Protein 5KTF (pdb70)

Secondary structure (DSSP, 8-state):
--TTHHHHHHHHHHHTTTTTS---HHHHHHHHTTSTTHHHHHHHHHHHHHHHHTHHHHHHHHHHHH--SSS--

Foldseek 3Di:
DCPCVVVVVVVVVVQVVCVVDHDDPVVVVVVVVVDPVVVVVVVVVVVVVVVVVVCVVVVVVCCVVVPDDVNPD

Structure (mmCIF, N/CA/C/O backbone):
data_5KTF
#
_entry.id   5KTF
#
loop_
_atom_site.group_PDB
_atom_site.id
_atom_site.type_symbol
_atom_site.label_atom_id
_atom_site.label_alt_id
_atom_site.label_comp_id
_atom_site.label_asym_id
_atom_site.label_entity_id
_atom_site.label_seq_id
_atom_site.pdbx_PDB_ins_code
_atom_site.Cartn_x
_atom_site.Cartn_y
_atom_site.Cartn_z
_atom_site.occupancy
_atom_site.B_iso_or_equiv
_atom_site.auth_seq_id
_atom_site.auth_comp_id
_atom_site.auth_asym_id
_atom_site.auth_atom_id
_atom_site.pdbx_PDB_model_num
ATOM 1 N N . GLY A 1 1 ? 18.4000 27.776 14.779 1.00 13.00 403 GLY A N 1
ATOM 2 C CA . GLY A 1 1 ? 18.4380 29.152 15.241 1.00 45.03 403 GLY A CA 1
ATOM 3 C C . GLY A 1 1 ? 17.2490 29.906 14.722 1.00 14.20 403 GLY A C 1
ATOM 4 O O . GLY A 1 1 ? 16.3810 29.317 14.084 1.00 25.33 403 GLY A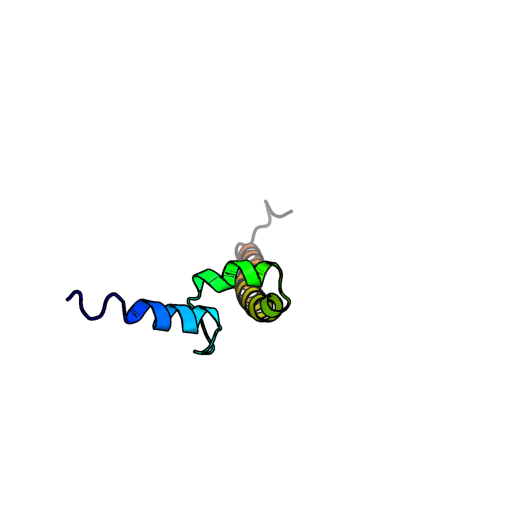 O 1
ATOM 10 N N . SER A 1 2 ? 17.2130 31.189 14.963 1.00 13.41 404 SER A N 1
ATOM 11 C CA . SER A 1 2 ? 16.0980 32.013 14.564 1.00 14.04 404 SER A CA 1
ATOM 12 C C . SER A 1 2 ? 16.3140 32.630 13.180 1.00 4.01 404 SER A C 1
ATOM 13 O O . SER A 1 2 ? 15.3870 33.148 12.570 1.00 54.13 404 SER A O 1
ATOM 21 N N . LYS A 1 3 ? 17.5320 32.543 12.680 1.00 52.03 405 LYS A N 1
ATOM 22 C CA . LYS A 1 3 ? 17.8930 33.172 11.418 1.00 51.12 405 LYS A CA 1
ATOM 23 C C . LYS A 1 3 ? 17.2140 32.489 10.218 1.00 14.13 405 LYS A C 1
ATOM 24 O O . LYS A 1 3 ? 16.9060 33.139 9.222 1.00 21.15 405 LYS A O 1
ATOM 43 N N . ILE A 1 4 ? 16.9540 31.202 10.334 1.00 73.30 406 ILE A N 1
ATOM 44 C CA . ILE A 1 4 ? 16.3700 30.446 9.227 1.00 34.21 406 ILE A CA 1
ATOM 45 C C . ILE A 1 4 ? 14.8210 30.453 9.310 1.00 11.45 406 ILE A C 1
ATOM 46 O O . ILE A 1 4 ? 14.1220 30.008 8.388 1.00 73.03 406 ILE A O 1
ATOM 62 N N . GLU A 1 5 ? 14.3010 31.008 10.386 1.00 2.31 407 GLU A N 1
ATOM 63 C CA . GLU A 1 5 ? 12.8600 31.034 10.623 1.00 61.43 407 GLU A CA 1
ATOM 64 C C . GLU A 1 5 ? 12.1040 31.848 9.554 1.00 71.11 407 GLU A C 1
ATOM 65 O O . GLU A 1 5 ? 11.1470 31.347 8.965 1.00 12.50 407 GLU A O 1
ATOM 77 N N . PRO A 1 6 ? 12.5080 33.106 9.265 1.00 31.30 408 PRO A N 1
ATOM 78 C CA . PRO A 1 6 ? 11.8770 33.888 8.202 1.00 23.22 408 PRO A CA 1
ATOM 79 C C . PRO A 1 6 ? 12.2650 33.376 6.804 1.00 44.42 408 PRO A C 1
ATOM 80 O O . PRO A 1 6 ? 11.6450 33.733 5.820 1.00 74.14 408 PRO A O 1
ATOM 91 N N . VAL A 1 7 ? 13.2790 32.522 6.740 1.00 72.35 409 VAL A N 1
ATOM 92 C CA . VAL A 1 7 ? 13.7900 32.016 5.465 1.00 63.44 409 VAL A CA 1
ATOM 93 C C . VAL A 1 7 ? 12.9030 30.899 4.926 1.00 11.34 409 VAL A C 1
ATOM 94 O O . VAL A 1 7 ? 12.6630 30.808 3.727 1.00 3.30 409 VAL A O 1
ATOM 107 N N . VAL A 1 8 ? 12.3930 30.069 5.813 1.00 53.13 410 VAL A N 1
ATOM 108 C CA . VAL A 1 8 ? 11.5400 28.965 5.391 1.00 43.13 410 VAL A CA 1
ATOM 109 C C . VAL A 1 8 ? 10.1640 29.447 4.942 1.00 10.10 410 VAL A C 1
ATOM 110 O O . VAL A 1 8 ? 9.4420 28.730 4.247 1.00 63.10 410 VAL A O 1
ATOM 123 N N . LEU A 1 9 ? 9.8150 30.673 5.330 1.00 74.21 411 LEU A N 1
ATOM 124 C CA . LEU A 1 9 ? 8.5390 31.261 4.963 1.00 25.14 411 LEU A CA 1
ATOM 125 C C . LEU A 1 9 ? 8.3570 31.370 3.449 1.00 20.52 411 LEU A C 1
ATOM 126 O O . LEU A 1 9 ? 7.4290 30.764 2.910 1.00 53.25 411 LEU A O 1
ATOM 142 N N . PRO A 1 10 ? 9.2350 32.126 2.708 1.00 72.22 412 PRO A N 1
ATOM 143 C CA . PRO A 1 10 ? 9.0950 32.229 1.276 1.00 4.50 412 PRO A CA 1
ATOM 144 C C . PRO A 1 10 ? 9.2910 30.873 0.599 1.00 40.43 412 PRO A C 1
ATOM 145 O O . PRO A 1 10 ? 8.6890 30.601 -0.422 1.00 72.45 412 PRO A O 1
ATOM 156 N N . LEU A 1 11 ? 10.1190 30.017 1.206 1.00 21.54 413 LEU A N 1
ATOM 157 C CA . LEU A 1 11 ? 10.3790 28.688 0.671 1.00 23.34 413 LEU A CA 1
ATOM 158 C C . LEU A 1 11 ? 9.1130 27.847 0.639 1.00 13.11 413 LEU A C 1
ATOM 159 O O . LEU A 1 11 ? 8.8440 27.150 -0.348 1.00 73.03 413 LEU A O 1
ATOM 175 N N . LEU A 1 12 ? 8.3360 27.910 1.714 1.00 0.14 414 LEU A N 1
ATOM 176 C CA . LEU A 1 12 ? 7.0460 27.234 1.761 1.00 44.40 414 LEU A CA 1
ATOM 177 C C . LEU A 1 12 ? 6.0900 27.912 0.802 1.00 74.13 414 LEU A C 1
ATOM 178 O O . LEU A 1 12 ? 5.3200 27.260 0.115 1.00 24.11 414 LEU A O 1
ATOM 194 N N . TRP A 1 13 ? 6.1720 29.224 0.752 1.00 30.12 415 TRP A N 1
ATOM 195 C CA . TRP A 1 13 ? 5.3570 30.035 -0.128 1.00 42.55 415 TRP A CA 1
ATOM 196 C C . TRP A 1 13 ? 5.5570 29.626 -1.607 1.00 54.11 415 TRP A C 1
ATOM 197 O O . TRP A 1 13 ? 4.6220 29.685 -2.407 1.00 24.34 415 TRP A O 1
ATOM 218 N N . PHE A 1 14 ? 6.7580 29.179 -1.961 1.00 62.52 416 PHE A N 1
ATOM 219 C CA . PHE A 1 14 ? 6.9970 28.713 -3.322 1.00 23.31 416 PHE A CA 1
ATOM 220 C C . PHE A 1 14 ? 6.3480 27.356 -3.552 1.00 20.41 416 PHE A C 1
ATOM 221 O O . PHE A 1 14 ? 5.8730 27.054 -4.657 1.00 73.42 416 PHE A O 1
ATOM 238 N N . GLU A 1 15 ? 6.2940 26.549 -2.506 1.00 71.31 417 GLU A N 1
ATOM 239 C CA . GLU A 1 15 ? 5.6500 25.249 -2.573 1.00 31.12 417 GLU A CA 1
ATOM 240 C C . GLU A 1 15 ? 4.1770 25.423 -2.824 1.00 10.44 417 GLU A C 1
ATOM 241 O O . GLU A 1 15 ? 3.5350 24.581 -3.440 1.00 20.33 417 GLU A O 1
ATOM 253 N N . GLN A 1 16 ? 3.6590 26.548 -2.369 1.00 33.22 418 GLN A N 1
ATOM 254 C CA . GLN A 1 16 ? 2.2570 26.879 -2.499 1.00 14.13 418 GLN A CA 1
ATOM 255 C C . GLN A 1 16 ? 1.9200 27.223 -3.955 1.00 44.23 418 GLN A C 1
ATOM 256 O O . GLN A 1 16 ? 0.7580 27.213 -4.364 1.00 70.43 418 GLN A O 1
ATOM 270 N N . SER A 1 17 ? 2.9470 27.526 -4.725 1.00 41.31 419 SER A N 1
ATOM 271 C CA . SER A 1 17 ? 2.8090 27.787 -6.136 1.00 43.40 419 SER A CA 1
ATOM 272 C C . SER A 1 17 ? 2.9720 26.468 -6.893 1.00 52.15 419 SER A C 1
ATOM 273 O O . SER A 1 17 ? 2.5410 26.316 -8.045 1.00 24.34 419 SER A O 1
ATOM 281 N N . GLY A 1 18 ? 3.5540 25.498 -6.212 1.00 51.44 420 GLY A N 1
ATOM 282 C CA . GLY A 1 18 ? 3.8760 24.254 -6.842 1.00 2.42 420 GLY A CA 1
ATOM 283 C C . GLY A 1 18 ? 5.1540 24.390 -7.623 1.00 71.24 420 GLY A C 1
ATOM 284 O O . GLY A 1 18 ? 5.3830 23.684 -8.597 1.00 4.10 420 GLY A O 1
ATOM 288 N N . ALA A 1 19 ? 6.0020 25.302 -7.169 1.00 3.34 421 ALA A N 1
ATOM 289 C CA . ALA A 1 19 ? 7.2560 25.611 -7.836 1.00 42.42 421 ALA A CA 1
ATOM 290 C C . ALA A 1 19 ? 8.2360 24.436 -7.793 1.00 0.24 421 ALA A C 1
ATOM 291 O O . ALA A 1 19 ? 9.1080 24.319 -8.642 1.00 63.31 421 ALA A O 1
ATOM 298 N N . MET A 1 20 ? 8.0810 23.571 -6.807 1.00 53.30 422 MET A N 1
ATOM 299 C CA . MET A 1 20 ? 8.9120 22.375 -6.694 1.00 12.31 422 MET A CA 1
ATOM 300 C C . MET A 1 20 ? 8.3180 21.231 -7.496 1.00 52.24 422 MET A C 1
ATOM 301 O O . MET A 1 20 ? 8.8940 20.146 -7.578 1.00 40.41 422 MET A O 1
ATOM 315 N N . GLY A 1 21 ? 7.1580 21.476 -8.084 1.00 1.32 423 GLY A N 1
ATOM 316 C CA . GLY A 1 21 ? 6.4780 20.468 -8.869 1.00 74.12 423 GLY A CA 1
ATOM 317 C C . GLY A 1 21 ? 5.9570 19.336 -8.011 1.00 75.50 423 GLY A C 1
ATOM 318 O O . GLY A 1 21 ? 5.8240 18.203 -8.475 1.00 22.04 423 GLY A O 1
ATOM 322 N N . GLY A 1 22 ? 5.6750 19.634 -6.761 1.00 34.43 424 GLY A N 1
ATOM 323 C CA . GLY A 1 22 ? 5.1850 18.630 -5.867 1.00 23.22 424 GLY A CA 1
ATOM 324 C C . GLY A 1 22 ? 4.9610 19.169 -4.480 1.00 53.14 424 GLY A C 1
ATOM 325 O O . GLY A 1 22 ? 5.6090 20.146 -4.064 1.00 40.31 424 GLY A O 1
ATOM 329 N N . LYS A 1 23 ? 4.0310 18.561 -3.780 1.00 75.45 425 LYS A N 1
ATOM 330 C CA . LYS A 1 23 ? 3.6960 18.907 -2.403 1.00 33.15 425 LYS A CA 1
ATOM 331 C C . LYS A 1 23 ? 3.5620 17.593 -1.619 1.00 14.31 425 LYS A C 1
ATOM 332 O O . LYS A 1 23 ? 3.5920 16.513 -2.242 1.00 45.31 425 LYS A O 1
ATOM 351 N N . PRO A 1 24 ? 3.4710 17.633 -0.269 1.00 5.21 426 PRO A N 1
ATOM 352 C CA . PRO A 1 24 ? 3.2350 16.430 0.543 1.00 13.42 426 PRO A CA 1
ATOM 353 C C . PRO A 1 24 ? 1.9730 15.675 0.093 1.00 31.32 426 PRO A C 1
ATOM 354 O O . PRO A 1 24 ? 0.9840 16.288 -0.353 1.00 35.15 426 PRO A O 1
ATOM 365 N N . LEU A 1 25 ? 2.0090 14.362 0.234 1.00 41.03 427 LEU A N 1
ATOM 366 C CA . LEU A 1 25 ? 0.9510 13.475 -0.248 1.00 23.32 427 LEU A CA 1
ATOM 367 C C . LEU A 1 25 ? -0.3930 13.756 0.400 1.00 23.32 427 LEU A C 1
ATOM 368 O O . LEU A 1 25 ? -1.4290 13.617 -0.249 1.00 64.54 427 LEU A O 1
ATOM 384 N N . SER A 1 26 ? -0.3680 14.182 1.656 1.00 21.41 428 SER A N 1
ATOM 385 C CA . SER A 1 26 ? -1.5750 14.457 2.437 1.00 41.12 428 SER A CA 1
ATOM 386 C C . SER A 1 26 ? -2.5170 15.440 1.727 1.00 75.04 428 SER A C 1
ATOM 387 O O . SER A 1 26 ? -3.7450 15.310 1.795 1.00 11.20 428 SER A O 1
ATOM 395 N N . THR A 1 27 ? -1.9300 16.385 1.024 1.00 21.32 429 THR A N 1
ATOM 396 C CA . THR A 1 27 ? -2.6650 17.405 0.342 1.00 63.40 429 THR A CA 1
ATOM 397 C C . THR A 1 27 ? -3.3910 16.836 -0.889 1.00 53.42 429 THR A C 1
ATOM 398 O O . THR A 1 27 ? -4.5050 17.234 -1.204 1.00 3.10 429 THR A O 1
ATOM 409 N N . PHE A 1 28 ? -2.7740 15.875 -1.549 1.00 55.03 430 PHE A N 1
ATOM 410 C CA . PHE A 1 28 ? -3.3270 15.321 -2.769 1.00 3.42 430 PHE A CA 1
ATOM 411 C C . PHE A 1 28 ? -4.5900 14.509 -2.572 1.00 64.31 430 PHE A C 1
ATOM 412 O O . PHE A 1 28 ? -5.4880 14.595 -3.391 1.00 41.52 430 PHE A O 1
ATOM 429 N N . TYR A 1 29 ? -4.6850 13.757 -1.475 1.00 14.44 431 TYR A N 1
ATOM 430 C CA . TYR A 1 29 ? -5.8510 12.866 -1.242 1.00 33.00 431 TYR A CA 1
ATOM 431 C C . TYR A 1 29 ? -7.1990 13.591 -1.388 1.00 34.11 431 TYR A C 1
ATOM 432 O O . TYR A 1 29 ? -8.1500 13.040 -1.950 1.00 33.24 431 TYR A O 1
ATOM 450 N N . THR A 1 30 ? -7.2730 14.820 -0.910 1.00 64.43 432 THR A N 1
ATOM 451 C CA . THR A 1 30 ? -8.5040 15.573 -0.991 1.00 24.22 432 THR A CA 1
ATOM 452 C C . THR A 1 30 ? -8.8090 16.037 -2.448 1.00 75.44 432 THR A C 1
ATOM 453 O O . THR A 1 30 ? -9.9700 16.180 -2.827 1.00 72.34 432 THR A O 1
ATOM 464 N N . GLN A 1 31 ? -7.7650 16.280 -3.246 1.00 70.21 433 GLN A N 1
ATOM 465 C CA . GLN A 1 31 ? -7.9530 16.576 -4.676 1.00 4.45 433 GLN A CA 1
ATOM 466 C C . GLN A 1 31 ? -8.3540 15.321 -5.458 1.00 63.23 433 GLN A C 1
ATOM 467 O O . GLN A 1 31 ? -9.2440 15.367 -6.310 1.00 64.54 433 GLN A O 1
ATOM 481 N N . LEU A 1 32 ? -7.7140 14.197 -5.135 1.00 53.23 434 LEU A N 1
ATOM 482 C CA . LEU A 1 32 ? -7.9540 12.917 -5.831 1.00 13.41 434 LEU A CA 1
ATOM 483 C C . LEU A 1 32 ? -9.3980 12.487 -5.819 1.00 63.14 434 LEU A C 1
ATOM 484 O O . LEU A 1 32 ? -9.8930 12.011 -6.816 1.00 54.43 434 LEU A O 1
ATOM 500 N N . VAL A 1 33 ? -10.0840 12.687 -4.712 1.00 23.23 435 VAL A N 1
ATOM 501 C CA . VAL A 1 33 ? -11.4750 12.247 -4.605 1.00 75.03 435 VAL A CA 1
ATOM 502 C C . VAL A 1 33 ? -12.3900 12.887 -5.669 1.00 74.22 435 VAL A C 1
ATOM 503 O O . VAL A 1 33 ? -13.3950 12.295 -6.056 1.00 13.41 435 VAL A O 1
ATOM 516 N N . LEU A 1 34 ? -12.0290 14.066 -6.156 1.00 74.30 436 LEU A N 1
ATOM 517 C CA . LEU A 1 34 ? -12.8620 14.761 -7.119 1.00 44.02 436 LEU A CA 1
ATOM 518 C C . LEU A 1 34 ? -12.2670 14.811 -8.527 1.00 4.14 436 LEU A C 1
ATOM 519 O O . LEU A 1 34 ? -12.9970 14.894 -9.524 1.00 73.23 436 LEU A O 1
ATOM 535 N N . MET A 1 35 ? -10.9590 14.735 -8.613 1.00 62.23 437 MET A N 1
ATOM 536 C CA . MET A 1 35 ? -10.2620 15.010 -9.859 1.00 30.34 437 MET A CA 1
ATOM 537 C C . MET A 1 35 ? -9.9200 13.729 -10.633 1.00 52.43 437 MET A C 1
ATOM 538 O O . MET A 1 35 ? -9.5110 12.739 -10.036 1.00 3.44 437 MET A O 1
ATOM 552 N N . PRO A 1 36 ? -10.0940 13.758 -11.996 1.00 70.20 438 PRO A N 1
ATOM 553 C CA . PRO A 1 36 ? -9.7920 12.632 -12.930 1.00 24.14 438 PRO A CA 1
ATOM 554 C C . PRO A 1 36 ? -8.4960 11.847 -12.634 1.00 65.14 438 PRO A C 1
ATOM 555 O O . PRO A 1 36 ? -8.4000 10.668 -12.977 1.00 34.13 438 PRO A O 1
ATOM 566 N N . GLN A 1 37 ? -7.5120 12.498 -12.013 1.00 62.20 439 GLN A N 1
ATOM 567 C CA . GLN A 1 37 ? -6.2480 11.847 -11.631 1.00 42.32 439 GLN A CA 1
ATOM 568 C C . GLN A 1 37 ? -6.4840 10.591 -10.773 1.00 71.05 439 GLN A C 1
ATOM 569 O O . GLN A 1 37 ? -5.6560 9.673 -10.766 1.00 15.34 439 GLN A O 1
ATOM 583 N N . VAL A 1 38 ? -7.6220 10.550 -10.073 1.00 60.43 440 VAL A N 1
ATOM 584 C CA . VAL A 1 38 ? -7.9830 9.412 -9.245 1.00 61.30 440 VAL A CA 1
ATOM 585 C C . VAL A 1 38 ? -8.0900 8.126 -10.083 1.00 30.22 440 VAL A C 1
ATOM 586 O O . VAL A 1 38 ? -7.8000 7.053 -9.593 1.00 44.24 440 VAL A O 1
ATOM 599 N N . LEU A 1 39 ? -8.4710 8.252 -11.365 1.00 55.51 441 LEU A N 1
ATOM 600 C CA . LEU A 1 39 ? -8.6080 7.083 -12.242 1.00 71.13 441 LEU A CA 1
ATOM 601 C C . LEU A 1 39 ? -7.3080 6.297 -12.380 1.00 11.44 441 LEU A C 1
ATOM 602 O O . LEU A 1 39 ? -7.3300 5.072 -12.531 1.00 1.52 441 LEU A O 1
ATOM 618 N N . HIS A 1 40 ? -6.1800 6.984 -12.307 1.00 31.04 442 HIS A N 1
ATOM 619 C CA . HIS A 1 40 ? -4.8910 6.315 -12.362 1.00 54.13 442 HIS A CA 1
ATOM 620 C C . HIS A 1 40 ? -4.6950 5.467 -11.103 1.00 34.31 442 HIS A C 1
ATOM 621 O O . HIS A 1 40 ? -4.1500 4.380 -11.161 1.00 72.34 442 HIS A O 1
ATOM 636 N N . TYR A 1 41 ? -5.1760 5.970 -9.985 1.00 61.54 443 TYR A N 1
ATOM 637 C CA . TYR A 1 41 ? -5.1040 5.249 -8.717 1.00 34.54 443 TYR A CA 1
ATOM 638 C C . TYR A 1 41 ? -6.1670 4.168 -8.670 1.00 11.21 443 TYR A C 1
ATOM 639 O O . TYR A 1 41 ? -5.9900 3.145 -8.037 1.00 72.35 443 TYR A O 1
ATOM 657 N N . ALA A 1 42 ? -7.2650 4.411 -9.368 1.00 62.41 444 ALA A N 1
ATOM 658 C CA . ALA A 1 42 ? -8.3510 3.445 -9.503 1.00 2.20 444 ALA A CA 1
ATOM 659 C C . ALA A 1 42 ? -7.8370 2.177 -10.156 1.00 40.00 444 ALA A C 1
ATOM 660 O O . ALA A 1 42 ? -8.3020 1.084 -9.849 1.00 72.10 444 ALA A O 1
ATOM 667 N N . GLN A 1 43 ? -6.8670 2.340 -11.064 1.00 3.32 445 GLN A N 1
ATOM 668 C CA . GLN A 1 43 ? -6.1890 1.205 -11.682 1.00 60.31 445 GLN A CA 1
ATOM 669 C C . GLN A 1 43 ? -5.5410 0.370 -10.590 1.00 61.34 445 GLN A C 1
ATOM 670 O O . GLN A 1 43 ? -5.7490 -0.823 -10.510 1.00 21.04 445 GLN A O 1
ATOM 684 N N . TYR A 1 44 ? -4.7940 1.043 -9.723 1.00 63.40 446 TYR A N 1
ATOM 685 C CA . TYR A 1 44 ? -4.1340 0.417 -8.579 1.00 44.24 446 TYR A CA 1
ATOM 686 C C . TYR A 1 44 ? -5.1390 -0.275 -7.662 1.00 44.31 446 TYR A C 1
ATOM 687 O O . TYR A 1 44 ? -4.8870 -1.387 -7.169 1.00 31.12 446 TYR A O 1
ATOM 705 N N . VAL A 1 45 ? -6.2760 0.368 -7.460 1.00 54.23 447 VAL A N 1
ATOM 706 C CA . VAL A 1 45 ? -7.3670 -0.194 -6.674 1.00 32.00 447 VAL A CA 1
ATOM 707 C C . VAL A 1 45 ? -7.9010 -1.465 -7.348 1.00 1.23 447 VAL A C 1
ATOM 708 O O . VAL A 1 45 ? -8.1780 -2.462 -6.686 1.00 72.55 447 VAL A O 1
ATOM 721 N N . LEU A 1 46 ? -7.9820 -1.432 -8.670 1.00 11.24 448 LEU A N 1
ATOM 722 C CA . LEU A 1 46 ? -8.4920 -2.525 -9.450 1.00 4.32 448 LEU A CA 1
ATOM 723 C C . LEU A 1 46 ? -7.5310 -3.697 -9.407 1.00 44.32 448 LEU A C 1
ATOM 724 O O . LEU A 1 46 ? -7.9480 -4.857 -9.414 1.00 20.25 448 LEU A O 1
ATOM 740 N N . LEU A 1 47 ? -6.2550 -3.392 -9.341 1.00 41.02 449 LEU A N 1
ATOM 741 C CA . LEU A 1 47 ? -5.2360 -4.413 -9.284 1.00 24.30 449 LEU A CA 1
ATOM 742 C C . LEU A 1 47 ? -5.3180 -5.117 -7.933 1.00 24.22 449 LEU A C 1
ATOM 743 O O . LEU A 1 47 ? -5.3040 -6.354 -7.855 1.00 72.21 449 LEU A O 1
ATOM 759 N N . GLY A 1 48 ? -5.4290 -4.309 -6.877 1.00 75.15 450 GLY A N 1
ATOM 760 C CA . GLY A 1 48 ? -5.5360 -4.826 -5.530 1.00 41.21 450 GLY A CA 1
ATOM 761 C C . GLY A 1 48 ? -6.8030 -5.617 -5.332 1.00 41.22 450 GLY A C 1
ATOM 762 O O . GLY A 1 48 ? -6.7760 -6.719 -4.767 1.00 3.33 450 GLY A O 1
ATOM 766 N N . LEU A 1 49 ? -7.9110 -5.072 -5.808 1.00 32.21 451 LEU A N 1
ATOM 767 C CA . LEU A 1 49 ? -9.1920 -5.738 -5.712 1.00 75.54 451 LEU A CA 1
ATOM 768 C C . LEU A 1 49 ? -9.1890 -7.002 -6.552 1.00 31.44 451 LEU A C 1
ATOM 769 O O . LEU A 1 49 ? -9.7170 -8.007 -6.144 1.00 61.32 451 LEU A O 1
ATOM 785 N N . GLY A 1 50 ? -8.5600 -6.934 -7.712 1.00 13.40 452 GLY A N 1
ATOM 786 C CA . GLY A 1 50 ? -8.4840 -8.077 -8.598 1.00 72.11 452 GLY A CA 1
ATOM 787 C C . GLY A 1 50 ? -7.6970 -9.216 -7.995 1.00 5.21 452 GLY A C 1
ATOM 788 O O . GLY A 1 50 ? -8.1120 -10.376 -8.069 1.00 42.41 452 GLY A O 1
ATOM 792 N N . GLY A 1 51 ? -6.5710 -8.884 -7.386 1.00 70.43 453 GLY A N 1
ATOM 793 C CA . GLY A 1 51 ? -5.7490 -9.881 -6.735 1.00 22.34 453 GLY A CA 1
ATOM 794 C C . GLY A 1 51 ? -6.4560 -10.496 -5.549 1.00 2.23 453 GLY A C 1
ATOM 795 O O . GLY A 1 51 ? -6.3320 -11.693 -5.289 1.00 32.41 453 GLY A O 1
ATOM 799 N N . LEU A 1 52 ? -7.2160 -9.673 -4.841 1.00 73.11 454 LEU A N 1
ATOM 800 C CA . LEU A 1 52 ? -7.9860 -10.119 -3.689 1.00 41.12 454 LEU A CA 1
ATOM 801 C C . LEU A 1 52 ? -9.2040 -10.921 -4.150 1.00 75.34 454 LEU A C 1
ATOM 802 O O . LEU A 1 52 ? -9.6550 -11.844 -3.481 1.00 31.31 454 LEU A O 1
ATOM 818 N N . LEU A 1 53 ? -9.7240 -10.556 -5.307 1.00 65.21 455 LEU A N 1
ATOM 819 C CA . LEU A 1 53 ? -10.8750 -11.215 -5.912 1.00 44.50 455 LEU A CA 1
ATOM 820 C C . LEU A 1 53 ? -10.5470 -12.658 -6.248 1.00 31.33 455 LEU A C 1
ATOM 821 O O . LEU A 1 53 ? -11.4220 -13.502 -6.241 1.00 11.35 455 LEU A O 1
ATOM 837 N N . LEU A 1 54 ? -9.2640 -12.929 -6.506 1.00 13.03 456 LEU A N 1
ATOM 838 C CA . LEU A 1 54 ? -8.7920 -14.275 -6.841 1.00 64.24 456 LEU A CA 1
ATOM 839 C C . LEU A 1 54 ? -9.1060 -15.263 -5.724 1.00 34.32 456 LEU A C 1
ATOM 840 O O . LEU A 1 54 ? -9.3740 -16.430 -5.987 1.00 73.02 456 LEU A O 1
ATOM 856 N N . LEU A 1 55 ? -9.1090 -14.782 -4.483 1.00 13.50 457 LEU A N 1
ATOM 857 C CA . LEU A 1 55 ? -9.3830 -15.635 -3.330 1.00 13.43 457 LEU A CA 1
ATOM 858 C C . LEU A 1 55 ? -10.8150 -16.144 -3.340 1.00 30.55 457 LEU A C 1
ATOM 859 O O . LEU A 1 55 ? -11.0730 -17.269 -2.912 1.00 75.30 457 LEU A O 1
ATOM 875 N N . VAL A 1 56 ? -11.7270 -15.328 -3.860 1.00 12.14 458 VAL A N 1
ATOM 876 C CA . VAL A 1 56 ? -13.1600 -15.639 -3.864 1.00 72.04 458 VAL A CA 1
ATOM 877 C C . VAL A 1 56 ? -13.4970 -16.989 -4.567 1.00 4.13 458 VAL A C 1
ATOM 878 O O . VAL A 1 56 ? -14.0840 -17.873 -3.925 1.00 42.53 458 VAL A O 1
ATOM 891 N N . PRO A 1 57 ? -13.1330 -17.200 -5.874 1.00 25.22 459 PRO A N 1
ATOM 892 C CA . PRO A 1 57 ? -13.3980 -18.474 -6.554 1.00 74.23 459 PRO A CA 1
ATOM 893 C C . PRO A 1 57 ? -12.6630 -19.623 -5.884 1.00 33.53 459 PRO A C 1
ATOM 894 O O . PRO A 1 57 ? -13.1720 -20.742 -5.816 1.00 50.21 459 PRO A O 1
ATOM 905 N N . ILE A 1 58 ? -11.4750 -19.333 -5.358 1.00 42.02 460 ILE A N 1
ATOM 906 C CA . ILE A 1 58 ? -10.6660 -20.337 -4.693 1.00 22.41 460 ILE A CA 1
ATOM 907 C C . ILE A 1 58 ? -11.3880 -20.891 -3.458 1.00 2.41 460 ILE A C 1
ATOM 908 O O . ILE A 1 58 ? -11.3260 -22.082 -3.189 1.00 43.42 460 ILE A O 1
ATOM 924 N N . ILE A 1 59 ? -12.1190 -20.031 -2.753 1.00 22.55 461 ILE A N 1
ATOM 925 C CA . ILE A 1 59 ? -12.9070 -20.463 -1.594 1.00 51.12 461 ILE A CA 1
ATOM 926 C C . ILE A 1 59 ? -13.9100 -21.542 -2.021 1.00 43.42 461 ILE A C 1
ATOM 927 O O . ILE A 1 59 ? -14.0840 -22.550 -1.342 1.00 21.11 461 ILE A O 1
ATOM 943 N N . CYS A 1 60 ? -14.5060 -21.351 -3.188 1.00 72.14 462 CYS A N 1
ATOM 944 C CA . CYS A 1 60 ? -15.4870 -22.286 -3.704 1.00 24.52 462 CYS A CA 1
ATOM 945 C C . CYS A 1 60 ? -14.7850 -23.570 -4.153 1.00 1.01 462 CYS A C 1
ATOM 946 O O . CYS A 1 60 ? -15.3360 -24.672 -4.043 1.00 50.34 462 CYS A O 1
ATOM 954 N N . GLN A 1 61 ? -13.5490 -23.422 -4.624 1.00 74.03 463 GLN A N 1
ATOM 955 C CA . GLN A 1 61 ? -12.7380 -24.563 -5.022 1.00 10.53 463 GLN A CA 1
ATOM 956 C C . GLN A 1 61 ? -12.4900 -25.432 -3.802 1.00 60.35 463 GLN A C 1
ATOM 957 O O . GLN A 1 61 ? -12.5890 -26.655 -3.863 1.00 44.24 463 GLN A O 1
ATOM 971 N N . LEU A 1 62 ? -12.1970 -24.777 -2.686 1.00 34.42 464 LEU A N 1
ATOM 972 C CA . LEU A 1 62 ? -12.0300 -25.445 -1.410 1.00 73.04 464 LEU A CA 1
ATOM 973 C C . LEU A 1 62 ? -13.3130 -26.094 -0.937 1.00 54.03 464 LEU A C 1
ATOM 974 O O . LEU A 1 62 ? -13.2800 -27.191 -0.417 1.00 65.21 464 LEU A O 1
ATOM 990 N N . ARG A 1 63 ? -14.4540 -25.433 -1.154 1.00 44.52 465 ARG A N 1
ATOM 991 C CA . ARG A 1 63 ? -15.7550 -26.004 -0.748 1.00 63.23 465 ARG A CA 1
ATOM 992 C C . ARG A 1 63 ? -16.0340 -27.285 -1.535 1.00 64.13 465 ARG A C 1
ATOM 993 O O . ARG A 1 63 ? -16.7750 -28.159 -1.092 1.00 2.43 465 ARG A O 1
ATOM 1014 N N . SER A 1 64 ? -15.4100 -27.395 -2.683 1.00 50.50 466 SER A N 1
ATOM 1015 C CA . SER A 1 64 ? -15.5440 -28.549 -3.516 1.00 24.23 466 SER A CA 1
ATOM 1016 C C . SER A 1 64 ? -14.5040 -29.610 -3.093 1.00 3.32 466 SER A C 1
ATOM 1017 O O . SER A 1 64 ? -14.7190 -30.806 -3.263 1.00 30.31 466 SER A O 1
ATOM 1025 N N . GLN A 1 65 ? -13.3940 -29.155 -2.505 1.00 71.15 467 GLN A N 1
ATOM 1026 C CA . GLN A 1 65 ? -12.3540 -30.058 -2.006 1.00 52.21 467 GLN A CA 1
ATOM 1027 C C . GLN A 1 65 ? -12.7680 -30.649 -0.674 1.00 72.32 467 GLN A C 1
ATOM 1028 O O . GLN A 1 65 ? -12.2040 -31.642 -0.219 1.00 14.12 467 GLN A O 1
ATOM 1042 N N . GLU A 1 66 ? -13.7360 -30.016 -0.044 1.00 24.03 468 GLU A N 1
ATOM 1043 C CA . GLU A 1 66 ? -14.2900 -30.493 1.208 1.00 73.43 468 GLU A CA 1
ATOM 1044 C C . GLU A 1 66 ? -15.0540 -31.784 0.984 1.00 1.21 468 GLU A C 1
ATOM 1045 O O . GLU A 1 66 ? -15.0100 -32.683 1.817 1.00 71.25 468 GLU A O 1
ATOM 1057 N N . LYS A 1 67 ? -15.7190 -31.862 -0.175 1.00 31.44 469 LYS A N 1
ATOM 1058 C CA . LYS A 1 67 ? -16.5310 -33.013 -0.589 1.00 15.32 469 LYS A CA 1
ATOM 1059 C C . LYS A 1 67 ? -17.5990 -33.407 0.421 1.00 43.31 469 LYS A C 1
ATOM 1060 O O . LYS A 1 67 ? -17.3360 -34.103 1.409 1.00 4.50 469 LYS A O 1
ATOM 1079 N N . CYS A 1 68 ? -18.7810 -32.968 0.173 1.00 30.11 470 CYS A N 1
ATOM 1080 C CA . CYS A 1 68 ? -19.8840 -33.309 0.997 1.00 64.14 470 CYS A CA 1
ATOM 1081 C C . CYS A 1 68 ? -21.0180 -33.736 0.094 1.00 44.11 470 CYS A C 1
ATOM 1082 O O . CYS A 1 68 ? -21.0820 -33.315 -1.066 1.00 20.34 470 CYS A O 1
ATOM 1090 N N . PHE A 1 69 ? -21.8900 -34.567 0.605 1.00 4.20 471 PHE A N 1
ATOM 1091 C CA . PHE A 1 69 ? -23.0210 -35.044 -0.154 1.00 24.41 471 PHE A CA 1
ATOM 1092 C C . PHE A 1 69 ? -24.2880 -34.956 0.699 1.00 65.44 471 PHE A C 1
ATOM 1093 O O . PHE A 1 69 ? -25.3350 -34.505 0.234 1.00 30.13 471 PHE A O 1
ATOM 1110 N N . LEU A 1 70 ? -24.1690 -35.354 1.959 1.00 54.55 472 LEU A N 1
ATOM 1111 C CA . LEU A 1 70 ? -25.2960 -35.364 2.890 1.00 34.20 472 LEU A CA 1
ATOM 1112 C C . LEU A 1 70 ? -25.8230 -33.934 3.114 1.00 23.31 472 LEU A C 1
ATOM 1113 O O . LEU A 1 70 ? -27.0200 -33.697 3.069 1.00 3.04 472 LEU A O 1
ATOM 1129 N N . PHE A 1 71 ? -24.9190 -32.990 3.308 1.00 45.34 473 PHE A N 1
ATOM 1130 C CA . PHE A 1 71 ? -25.3060 -31.603 3.578 1.00 11.33 473 PHE A CA 1
ATOM 1131 C C . PHE A 1 71 ? -25.1750 -30.777 2.279 1.00 62.41 473 PHE A C 1
ATOM 1132 O O . PHE A 1 71 ? -25.3040 -29.557 2.261 1.00 61.55 473 PHE A O 1
ATOM 1149 N N . TRP A 1 72 ? -24.9530 -31.473 1.199 1.00 25.20 474 TRP A N 1
ATOM 1150 C CA . TRP A 1 72 ? -24.7580 -30.870 -0.081 1.00 74.32 474 TRP A CA 1
ATOM 1151 C C . TRP A 1 72 ? -26.0880 -30.714 -0.782 1.00 23.14 474 TRP A C 1
ATOM 1152 O O . TRP A 1 72 ? -26.7490 -31.696 -1.126 1.00 74.55 474 TRP A O 1
ATOM 1173 N N . SER A 1 73 ? -26.4800 -29.501 -0.945 1.00 32.51 475 SER A N 1
ATOM 1174 C CA . SER A 1 73 ? -27.7040 -29.155 -1.596 1.00 51.42 475 SER A CA 1
ATOM 1175 C C . SER A 1 73 ? -27.4070 -28.014 -2.567 1.00 42.51 475 SER A C 1
ATOM 1176 O O . SER A 1 73 ? -27.4140 -26.841 -2.138 1.00 39.28 475 SER A O 1
ATOM 1185 N N . GLY A 1 1 ? -27.1790 30.272 -18.951 1.00 65.01 403 GLY A N 2
ATOM 1186 C CA . GLY A 1 1 ? -28.4650 29.835 -18.403 1.00 31.42 403 GLY A CA 2
ATOM 1187 C C . GLY A 1 1 ? -28.3640 29.480 -16.943 1.00 33.33 403 GLY A C 2
ATOM 1188 O O . GLY A 1 1 ? -28.9020 30.185 -16.079 1.00 2.35 403 GLY A O 2
ATOM 1194 N N . SER A 1 2 ? -27.6720 28.401 -16.662 1.00 32.21 404 SER A N 2
ATOM 1195 C CA . SER A 1 2 ? -27.4920 27.923 -15.322 1.00 20.23 404 SER A CA 2
ATOM 1196 C C . SER A 1 2 ? -26.3630 28.692 -14.648 1.00 1.05 404 SER A C 2
ATOM 1197 O O . SER A 1 2 ? -25.3190 28.919 -15.239 1.00 33.52 404 SER A O 2
ATOM 1205 N N . LYS A 1 3 ? -26.6040 29.105 -13.436 1.00 63.21 405 LYS A N 2
ATOM 1206 C CA . LYS A 1 3 ? -25.6640 29.885 -12.646 1.00 52.41 405 LYS A CA 2
ATOM 1207 C C . LYS A 1 3 ? -24.5840 29.013 -12.015 1.00 63.44 405 LYS A C 2
ATOM 1208 O O . LYS A 1 3 ? -23.5070 29.495 -11.654 1.00 72.45 405 LYS A O 2
ATOM 1227 N N . ILE A 1 4 ? -24.8630 27.737 -11.880 1.00 50.01 406 ILE A N 2
ATOM 1228 C CA . ILE A 1 4 ? -23.9440 26.839 -11.191 1.00 31.12 406 ILE A CA 2
ATOM 1229 C C . ILE A 1 4 ? -22.8500 26.327 -12.149 1.00 52.01 406 ILE A C 2
ATOM 1230 O O . ILE A 1 4 ? -21.7700 25.915 -11.716 1.00 12.45 406 ILE A O 2
ATOM 1246 N N . GLU A 1 5 ? -23.1010 26.422 -13.432 1.00 72.42 407 GLU A N 2
ATOM 1247 C CA . GLU A 1 5 ? -22.1560 25.933 -14.413 1.00 65.31 407 GLU A CA 2
ATOM 1248 C C . GLU A 1 5 ? -20.9150 26.870 -14.540 1.00 54.24 407 GLU A C 2
ATOM 1249 O O . GLU A 1 5 ? -19.8120 26.481 -14.157 1.00 23.53 407 GLU A O 2
ATOM 1261 N N . PRO A 1 6 ? -21.0760 28.139 -15.025 1.00 24.34 408 PRO A N 2
ATOM 1262 C CA . PRO A 1 6 ? -19.9390 29.046 -15.236 1.00 1.52 408 PRO A CA 2
ATOM 1263 C C . PRO A 1 6 ? -19.2720 29.503 -13.944 1.00 51.20 408 PRO A C 2
ATOM 1264 O O . PRO A 1 6 ? -18.1260 29.934 -13.956 1.00 13.34 408 PRO A O 2
ATOM 1275 N N . VAL A 1 7 ? -19.9750 29.413 -12.834 1.00 21.44 409 VAL A N 2
ATOM 1276 C CA . VAL A 1 7 ? -19.4370 29.934 -11.597 1.00 3.13 409 VAL A CA 2
ATOM 1277 C C . VAL A 1 7 ? -18.7310 28.872 -10.759 1.00 40.10 409 VAL A C 2
ATOM 1278 O O . VAL A 1 7 ? -17.6230 29.111 -10.273 1.00 11.21 409 VAL A O 2
ATOM 1291 N N . VAL A 1 8 ? -19.3180 27.694 -10.644 1.00 44.11 410 VAL A N 2
ATOM 1292 C CA . VAL A 1 8 ? -18.7630 26.687 -9.747 1.00 41.22 410 VAL A CA 2
ATOM 1293 C C . VAL A 1 8 ? -17.6070 25.918 -10.366 1.00 61.10 410 VAL A C 2
ATOM 1294 O O . VAL A 1 8 ? -16.5780 25.767 -9.731 1.00 43.51 410 VAL A O 2
ATOM 1307 N N . LEU A 1 9 ? -17.7570 25.471 -11.609 1.00 2.11 411 LEU A N 2
ATOM 1308 C CA . LEU A 1 9 ? -16.6960 24.681 -12.273 1.00 52.32 411 LEU A CA 2
ATOM 1309 C C . LEU A 1 9 ? -15.2940 25.309 -12.204 1.00 53.34 411 LEU A C 2
ATOM 1310 O O . LEU A 1 9 ? -14.3720 24.653 -11.743 1.00 12.11 411 LEU A O 2
ATOM 1326 N N . PRO A 1 10 ? -15.0970 26.581 -12.631 1.00 10.31 412 PRO A N 2
ATOM 1327 C CA . PRO A 1 10 ? -13.7770 27.207 -12.571 1.00 4.02 412 PRO A CA 2
ATOM 1328 C C . PRO A 1 10 ? -13.2060 27.247 -11.139 1.00 32.51 412 PRO A C 2
ATOM 1329 O O . PRO A 1 10 ? -12.0240 26.965 -10.921 1.00 63.12 412 PRO A O 2
ATOM 1340 N N . LEU A 1 11 ? -14.0590 27.571 -10.177 1.00 25.10 413 LEU A N 2
ATOM 1341 C CA . LEU A 1 11 ? -13.6470 27.704 -8.788 1.00 74.24 413 LEU A CA 2
ATOM 1342 C C . LEU A 1 11 ? -13.4260 26.359 -8.108 1.00 44.41 413 LEU A C 2
ATOM 1343 O O . LEU A 1 11 ? -12.6060 26.247 -7.195 1.00 22.14 413 LEU A O 2
ATOM 1359 N N . LEU A 1 12 ? -14.1320 25.336 -8.586 1.00 20.31 414 LEU A N 2
ATOM 1360 C CA . LEU A 1 12 ? -14.1180 23.998 -7.996 1.00 13.33 414 LEU A CA 2
ATOM 1361 C C . LEU A 1 12 ? -12.7070 23.431 -7.894 1.00 15.42 414 LEU A C 2
ATOM 1362 O O . LEU A 1 12 ? -12.3490 22.846 -6.888 1.00 41.03 414 LEU A O 2
ATOM 1378 N N . TRP A 1 13 ? -11.9040 23.629 -8.920 1.00 53.23 415 TRP A N 2
ATOM 1379 C CA . TRP A 1 13 ? -10.5320 23.141 -8.892 1.00 44.30 415 TRP A CA 2
ATOM 1380 C C . TRP A 1 13 ? -9.6680 23.804 -7.815 1.00 21.22 415 TRP A C 2
ATOM 1381 O O . TRP A 1 13 ? -8.7590 23.175 -7.275 1.00 70.43 415 TRP A O 2
ATOM 1402 N N . PHE A 1 14 ? -9.9390 25.052 -7.503 1.00 31.23 416 PHE A N 2
ATOM 1403 C CA . PHE A 1 14 ? -9.2240 25.726 -6.424 1.00 3.32 416 PHE A CA 2
ATOM 1404 C C . PHE A 1 14 ? -9.7410 25.231 -5.074 1.00 2.14 416 PHE A C 2
ATOM 1405 O O . PHE A 1 14 ? -8.9830 25.011 -4.125 1.00 13.02 416 PHE A O 2
ATOM 1422 N N . GLU A 1 15 ? -11.0400 25.029 -5.026 1.00 52.21 417 GLU A N 2
ATOM 1423 C CA . GLU A 1 15 ? -11.7490 24.678 -3.817 1.00 34.52 417 GLU A CA 2
ATOM 1424 C C . GLU A 1 15 ? -11.5140 23.222 -3.411 1.00 1.45 417 GLU A C 2
ATOM 1425 O O . GLU A 1 15 ? -11.4770 22.901 -2.216 1.00 10.04 417 GLU A O 2
ATOM 1437 N N . GLN A 1 16 ? -11.3200 22.354 -4.400 1.00 12.32 418 GLN A N 2
ATOM 1438 C CA . GLN A 1 16 ? -11.1650 20.912 -4.177 1.00 61.02 418 GLN A CA 2
ATOM 1439 C C . GLN A 1 16 ? -9.9830 20.527 -3.275 1.00 52.32 418 GLN A C 2
ATOM 1440 O O . GLN A 1 16 ? -9.9030 19.400 -2.797 1.00 35.53 418 GLN A O 2
ATOM 1454 N N . SER A 1 17 ? -9.0880 21.463 -3.041 1.00 25.05 419 SER A N 2
ATOM 1455 C CA . SER A 1 17 ? -7.9540 21.238 -2.176 1.00 15.34 419 SER A CA 2
ATOM 1456 C C . SER A 1 17 ? -8.3400 21.422 -0.700 1.00 72.30 419 SER A C 2
ATOM 1457 O O . SER A 1 17 ? -7.6270 20.963 0.201 1.00 71.40 419 SER A O 2
ATOM 1465 N N . GLY A 1 18 ? -9.4810 22.070 -0.461 1.00 42.23 420 GLY A N 2
ATOM 1466 C CA . GLY A 1 18 ? -9.8580 22.416 0.891 1.00 64.14 420 GLY A CA 2
ATOM 1467 C C . GLY A 1 18 ? -8.9560 23.516 1.382 1.00 52.30 420 GLY A C 2
ATOM 1468 O O . GLY A 1 18 ? -8.5330 23.535 2.535 1.00 30.51 420 GLY A O 2
ATOM 1472 N N . ALA A 1 19 ? -8.6750 24.439 0.480 1.00 13.34 421 ALA A N 2
ATOM 1473 C CA . ALA A 1 19 ? -7.7080 25.502 0.698 1.00 54.34 421 ALA A CA 2
ATOM 1474 C C . ALA A 1 19 ? -8.1600 26.545 1.719 1.00 71.32 421 ALA A C 2
ATOM 1475 O O . ALA A 1 19 ? -7.3310 27.191 2.342 1.00 25.24 421 ALA A O 2
ATOM 1482 N N . MET A 1 20 ? -9.4630 26.707 1.899 1.00 12.53 422 MET A N 2
ATOM 1483 C CA . MET A 1 20 ? -9.9610 27.718 2.839 1.00 70.11 422 MET A CA 2
ATOM 1484 C C . MET A 1 20 ? -10.0880 27.136 4.239 1.00 61.22 422 MET A C 2
ATOM 1485 O O . MET A 1 20 ? -10.3360 27.863 5.213 1.00 34.21 422 MET A O 2
ATOM 1499 N N . GLY A 1 21 ? -9.9090 25.830 4.338 1.00 71.35 423 GLY A N 2
ATOM 1500 C CA . GLY A 1 21 ? -9.9790 25.156 5.615 1.00 33.34 423 GLY A CA 2
ATOM 1501 C C . GLY A 1 21 ? -11.3880 25.088 6.162 1.00 2.54 423 GLY A C 2
ATOM 1502 O O . GLY A 1 21 ? -11.5860 25.046 7.384 1.00 64.24 423 GLY A O 2
ATOM 1506 N N . GLY A 1 22 ? -12.3630 25.077 5.271 1.00 45.54 424 GLY A N 2
ATOM 1507 C CA . GLY A 1 22 ? -13.7410 25.018 5.693 1.00 12.13 424 GLY A CA 2
ATOM 1508 C C . GLY A 1 22 ? -14.6480 24.445 4.629 1.00 12.30 424 GLY A C 2
ATOM 1509 O O . GLY A 1 22 ? -15.6530 25.053 4.271 1.00 71.10 424 GLY A O 2
ATOM 1513 N N . LYS A 1 23 ? -14.3050 23.286 4.120 1.00 52.34 425 LYS A N 2
ATOM 1514 C CA . LYS A 1 23 ? -15.0780 22.629 3.123 1.00 50.14 425 LYS A CA 2
ATOM 1515 C C . LYS A 1 23 ? -15.5070 21.254 3.671 1.00 60.40 425 LYS A C 2
ATOM 1516 O O . LYS A 1 23 ? -14.6560 20.486 4.138 1.00 51.25 425 LYS A O 2
ATOM 1535 N N . PRO A 1 24 ? -16.8230 20.941 3.657 1.00 55.41 426 PRO A N 2
ATOM 1536 C CA . PRO A 1 24 ? -17.3460 19.655 4.156 1.00 24.05 426 PRO A CA 2
ATOM 1537 C C . PRO A 1 24 ? -16.7160 18.440 3.459 1.00 74.54 426 PRO A C 2
ATOM 1538 O O . PRO A 1 24 ? -16.5480 18.422 2.225 1.00 32.12 426 PRO A O 2
ATOM 1549 N N . LEU A 1 25 ? -16.4020 17.419 4.255 1.00 14.12 427 LEU A N 2
ATOM 1550 C CA . LEU A 1 25 ? -15.7600 16.186 3.783 1.00 3.14 427 LEU A CA 2
ATOM 1551 C C . LEU A 1 25 ? -16.6190 15.452 2.776 1.00 13.51 427 LEU A C 2
ATOM 1552 O O . LEU A 1 25 ? -16.1050 14.735 1.914 1.00 55.21 427 LEU A O 2
ATOM 1568 N N . SER A 1 26 ? -17.9230 15.656 2.879 1.00 73.55 428 SER A N 2
ATOM 1569 C CA . SER A 1 26 ? -18.8950 15.046 1.993 1.00 4.21 428 SER A CA 2
ATOM 1570 C C . SER A 1 26 ? -18.5910 15.383 0.525 1.00 43.54 428 SER A C 2
ATOM 1571 O O . SER A 1 26 ? -18.8200 14.569 -0.374 1.00 63.41 428 SER A O 2
ATOM 1579 N N . THR A 1 27 ? -18.0470 16.563 0.299 1.00 12.40 429 THR A N 2
ATOM 1580 C CA . THR A 1 27 ? -17.7230 16.993 -1.018 1.00 13.13 429 THR A CA 2
ATOM 1581 C C . THR A 1 27 ? -16.4940 16.249 -1.547 1.00 13.13 429 THR A C 2
ATOM 1582 O O . THR A 1 27 ? -16.4970 15.791 -2.673 1.00 14.10 429 THR A O 2
ATOM 1593 N N . PHE A 1 28 ? -15.4800 16.089 -0.695 1.00 72.30 430 PHE A N 2
ATOM 1594 C CA . PHE A 1 28 ? -14.1970 15.499 -1.089 1.00 22.23 430 PHE A CA 2
ATOM 1595 C C . PHE A 1 28 ? -14.3160 14.133 -1.733 1.00 21.12 430 PHE A C 2
ATOM 1596 O O . PHE A 1 28 ? -13.7780 13.914 -2.813 1.00 44.32 430 PHE A O 2
ATOM 1613 N N . TYR A 1 29 ? -15.0330 13.222 -1.107 1.00 32.13 431 TYR A N 2
ATOM 1614 C CA . TYR A 1 29 ? -15.1660 11.895 -1.686 1.00 33.01 431 TYR A CA 2
ATOM 1615 C C . TYR A 1 29 ? -16.0090 11.901 -2.964 1.00 51.14 431 TYR A C 2
ATOM 1616 O O . TYR A 1 29 ? -15.7580 11.134 -3.889 1.00 72.03 431 TYR A O 2
ATOM 1634 N N . THR A 1 30 ? -16.9880 12.783 -3.009 1.00 43.22 432 THR A N 2
ATOM 1635 C CA . THR A 1 30 ? -17.8630 12.904 -4.155 1.00 43.51 432 THR A CA 2
ATOM 1636 C C . THR A 1 30 ? -17.1210 13.540 -5.353 1.00 25.43 432 THR A C 2
ATOM 1637 O O . THR A 1 30 ? -17.1650 13.015 -6.469 1.00 22.12 432 THR A O 2
ATOM 1648 N N . GLN A 1 31 ? -16.4180 14.642 -5.104 1.00 71.44 433 GLN A N 2
ATOM 1649 C CA . GLN A 1 31 ? -15.6850 15.350 -6.153 1.00 13.13 433 GLN A CA 2
ATOM 1650 C C . GLN A 1 31 ? -14.5550 14.484 -6.688 1.00 60.05 433 GLN A C 2
ATOM 1651 O O . GLN A 1 31 ? -14.2410 14.535 -7.863 1.00 2.04 433 GLN A O 2
ATOM 1665 N N . LEU A 1 32 ? -13.9750 13.665 -5.814 1.00 64.42 434 LEU A N 2
ATOM 1666 C CA . LEU A 1 32 ? -12.8780 12.781 -6.178 1.00 64.13 434 LEU A CA 2
ATOM 1667 C C . LEU A 1 32 ? -13.2840 11.851 -7.314 1.00 34.44 434 LEU A C 2
ATOM 1668 O O . LEU A 1 32 ? -12.4900 11.566 -8.184 1.00 55.25 434 LEU A O 2
ATOM 1684 N N . VAL A 1 33 ? -14.5460 11.437 -7.308 1.00 53.23 435 VAL A N 2
ATOM 1685 C CA . VAL A 1 33 ? -15.0910 10.522 -8.317 1.00 14.43 435 VAL A CA 2
ATOM 1686 C C . VAL A 1 33 ? -15.0310 11.144 -9.719 1.00 70.23 435 VAL A C 2
ATOM 1687 O O . VAL A 1 33 ? -14.7990 10.450 -10.713 1.00 34.41 435 VAL A O 2
ATOM 1700 N N . LEU A 1 34 ? -15.2170 12.446 -9.788 1.00 22.14 436 LEU A N 2
ATOM 1701 C CA . LEU A 1 34 ? -15.2120 13.129 -11.055 1.00 5.13 436 LEU A CA 2
ATOM 1702 C C . LEU A 1 34 ? -13.8420 13.694 -11.404 1.00 53.41 436 LEU A C 2
ATOM 1703 O O . LEU A 1 34 ? -13.5950 14.126 -12.536 1.00 61.33 436 LEU A O 2
ATOM 1719 N N . MET A 1 35 ? -12.9530 13.676 -10.437 1.00 3.42 437 MET A N 2
ATOM 1720 C CA . MET A 1 35 ? -11.6010 14.149 -10.639 1.00 15.34 437 MET A CA 2
ATOM 1721 C C . MET A 1 35 ? -10.7480 13.024 -11.184 1.00 4.40 437 MET A C 2
ATOM 1722 O O . MET A 1 35 ? -10.8370 11.897 -10.708 1.00 64.44 437 MET A O 2
ATOM 1736 N N . PRO A 1 36 ? -9.8920 13.311 -12.189 1.00 62.13 438 PRO A N 2
ATOM 1737 C CA . PRO A 1 36 ? -8.9930 12.314 -12.810 1.00 24.02 438 PRO A CA 2
ATOM 1738 C C . PRO A 1 36 ? -8.1680 11.534 -11.782 1.00 21.34 438 PRO A C 2
ATOM 1739 O O . PRO A 1 36 ? -7.7790 10.393 -12.017 1.00 12.04 438 PRO A O 2
ATOM 1750 N N . GLN A 1 37 ? -7.9180 12.165 -10.648 1.00 12.23 439 GLN A N 2
ATOM 1751 C CA . GLN A 1 37 ? -7.1330 11.593 -9.572 1.00 11.42 439 GLN A CA 2
ATOM 1752 C C . GLN A 1 37 ? -7.7210 10.258 -9.062 1.00 72.43 439 GLN A C 2
ATOM 1753 O O . GLN A 1 37 ? -6.9720 9.374 -8.635 1.00 74.02 439 GLN A O 2
ATOM 1767 N N . VAL A 1 38 ? -9.0510 10.091 -9.141 1.00 32.24 440 VAL A N 2
ATOM 1768 C CA . VAL A 1 38 ? -9.6630 8.832 -8.699 1.00 42.13 440 VAL A CA 2
ATOM 1769 C C . VAL A 1 38 ? -9.2150 7.699 -9.617 1.00 24.31 440 VAL A C 2
ATOM 1770 O O . VAL A 1 38 ? -9.0240 6.568 -9.178 1.00 25.01 440 VAL A O 2
ATOM 1783 N N . LEU A 1 39 ? -9.0100 8.032 -10.890 1.00 72.44 441 LEU A N 2
ATOM 1784 C CA . LEU A 1 39 ? -8.5720 7.074 -11.887 1.00 52.55 441 LEU A CA 2
ATOM 1785 C C . LEU A 1 39 ? -7.1480 6.660 -11.601 1.00 54.34 441 LEU A C 2
ATOM 1786 O O . LEU A 1 39 ? -6.7580 5.529 -11.849 1.00 33.23 441 LEU A O 2
ATOM 1802 N N . HIS A 1 40 ? -6.3850 7.587 -11.047 1.00 72.42 442 HIS A N 2
ATOM 1803 C CA . HIS A 1 40 ? -5.0070 7.331 -10.692 1.00 21.03 442 HIS A CA 2
ATOM 1804 C C . HIS A 1 40 ? -4.9540 6.274 -9.582 1.00 1.54 442 HIS A C 2
ATOM 1805 O O . HIS A 1 40 ? -4.1320 5.376 -9.617 1.00 71.25 442 HIS A O 2
ATOM 1820 N N . TYR A 1 41 ? -5.8650 6.379 -8.618 1.00 4.23 443 TYR A N 2
ATOM 1821 C CA . TYR A 1 41 ? -5.9860 5.368 -7.554 1.00 31.13 443 TYR A CA 2
ATOM 1822 C C . TYR A 1 41 ? -6.6270 4.096 -8.095 1.00 25.53 443 TYR A C 2
ATOM 1823 O O . TYR A 1 41 ? -6.3510 2.993 -7.624 1.00 31.25 443 TYR A O 2
ATOM 1841 N N . ALA A 1 42 ? -7.4610 4.261 -9.102 1.00 54.31 444 ALA A N 2
ATOM 1842 C CA . ALA A 1 42 ? -8.1560 3.154 -9.740 1.00 33.33 444 ALA A CA 2
ATOM 1843 C C . ALA A 1 42 ? -7.1680 2.216 -10.406 1.00 15.21 444 ALA A C 2
ATOM 1844 O O . ALA A 1 42 ? -7.3810 0.999 -10.462 1.00 51.33 444 ALA A O 2
ATOM 1851 N N . GLN A 1 43 ? -6.0850 2.789 -10.919 1.00 73.01 445 GLN A N 2
ATOM 1852 C CA . GLN A 1 43 ? -5.0000 2.017 -11.512 1.00 41.34 445 GLN A CA 2
ATOM 1853 C C . GLN A 1 43 ? -4.3530 1.135 -10.440 1.00 34.20 445 GLN A C 2
ATOM 1854 O O . GLN A 1 43 ? -3.9570 0.007 -10.707 1.00 33.14 445 GLN A O 2
ATOM 1868 N N . TYR A 1 44 ? -4.2670 1.670 -9.232 1.00 64.31 446 TYR A N 2
ATOM 1869 C CA . TYR A 1 44 ? -3.6780 0.981 -8.093 1.00 62.13 446 TYR A CA 2
ATOM 1870 C C . TYR A 1 44 ? -4.5740 -0.105 -7.511 1.00 53.13 446 TYR A C 2
ATOM 1871 O O . TYR A 1 44 ? -4.1470 -1.258 -7.344 1.00 41.21 446 TYR A O 2
ATOM 1889 N N . VAL A 1 45 ? -5.8050 0.254 -7.212 1.00 64.10 447 VAL A N 2
ATOM 1890 C CA . VAL A 1 45 ? -6.7580 -0.660 -6.581 1.00 10.43 447 VAL A CA 2
ATOM 1891 C C . VAL A 1 45 ? -7.0290 -1.903 -7.455 1.00 4.01 447 VAL A C 2
ATOM 1892 O O . VAL A 1 45 ? -7.2980 -2.988 -6.937 1.00 31.23 447 VAL A O 2
ATOM 1905 N N . LEU A 1 46 ? -6.9230 -1.734 -8.780 1.00 2.52 448 LEU A N 2
ATOM 1906 C CA . LEU A 1 46 ? -7.1570 -2.794 -9.730 1.00 33.10 448 LEU A CA 2
ATOM 1907 C C . LEU A 1 46 ? -6.2810 -4.027 -9.446 1.00 23.33 448 LEU A C 2
ATOM 1908 O O . LEU A 1 46 ? -6.7150 -5.154 -9.655 1.00 23.15 448 LEU A O 2
ATOM 1924 N N . LEU A 1 47 ? -5.0670 -3.811 -8.944 1.00 45.23 449 LEU A N 2
ATOM 1925 C CA . LEU A 1 47 ? -4.1820 -4.931 -8.620 1.00 60.20 449 LEU A CA 2
ATOM 1926 C C . LEU A 1 47 ? -4.7680 -5.757 -7.484 1.00 70.14 449 LEU A C 2
ATOM 1927 O O . LEU A 1 47 ? -4.7550 -6.995 -7.522 1.00 51.03 449 LEU A O 2
ATOM 1943 N N . GLY A 1 48 ? -5.3050 -5.072 -6.496 1.00 21.43 450 GLY A N 2
ATOM 1944 C CA . GLY A 1 48 ? -5.9040 -5.733 -5.367 1.00 71.34 450 GLY A CA 2
ATOM 1945 C C . GLY A 1 48 ? -7.1910 -6.405 -5.749 1.00 64.24 450 GLY A C 2
ATOM 1946 O O . GLY A 1 48 ? -7.4770 -7.521 -5.300 1.00 42.43 450 GLY A O 2
ATOM 1950 N N . LEU A 1 49 ? -7.9630 -5.721 -6.581 1.00 14.52 451 LEU A N 2
ATOM 1951 C CA . LEU A 1 49 ? -9.2260 -6.228 -7.096 1.00 43.43 451 LEU A CA 2
ATOM 1952 C C . LEU A 1 49 ? -8.9620 -7.498 -7.896 1.00 61.44 451 LEU A C 2
ATOM 1953 O O . LEU A 1 49 ? -9.6590 -8.494 -7.737 1.00 15.10 451 LEU A O 2
ATOM 1969 N N . GLY A 1 50 ? -7.9260 -7.454 -8.726 1.00 72.40 452 GLY A N 2
ATOM 1970 C CA . GLY A 1 50 ? -7.5790 -8.578 -9.577 1.00 63.12 452 GLY A CA 2
ATOM 1971 C C . GLY A 1 50 ? -7.2530 -9.822 -8.785 1.00 35.44 452 GLY A C 2
ATOM 1972 O O . GLY A 1 50 ? -7.7020 -10.923 -9.132 1.00 4.20 452 GLY A O 2
ATOM 1976 N N . GLY A 1 51 ? -6.4830 -9.648 -7.722 1.00 11.13 453 GLY A N 2
ATOM 1977 C CA . GLY A 1 51 ? -6.1320 -10.760 -6.867 1.00 52.41 453 GLY A CA 2
ATOM 1978 C C . GLY A 1 51 ? -7.3450 -11.300 -6.148 1.00 22.13 453 GLY A C 2
ATOM 1979 O O . GLY A 1 51 ? -7.5990 -12.499 -6.163 1.00 43.43 453 GLY A O 2
ATOM 1983 N N . LEU A 1 52 ? -8.1180 -10.388 -5.567 1.00 53.14 454 LEU A N 2
ATOM 1984 C CA . LEU A 1 52 ? -9.3270 -10.713 -4.810 1.00 3.41 454 LEU A CA 2
ATOM 1985 C C . LEU A 1 52 ? -10.2970 -11.504 -5.692 1.00 62.31 454 LEU A C 2
ATOM 1986 O O . LEU A 1 52 ? -10.8330 -12.536 -5.280 1.00 20.31 454 LEU A O 2
ATOM 2002 N N . LEU A 1 53 ? -10.4860 -11.025 -6.908 1.00 41.23 455 LEU A N 2
ATOM 2003 C CA . LEU A 1 53 ? -11.3960 -11.631 -7.861 1.00 34.11 455 LEU A CA 2
ATOM 2004 C C . LEU A 1 53 ? -10.9170 -13.027 -8.278 1.00 31.32 455 LEU A C 2
ATOM 2005 O O . LEU A 1 53 ? -11.7230 -13.898 -8.588 1.00 11.22 455 LEU A O 2
ATOM 2021 N N . LEU A 1 54 ? -9.6050 -13.248 -8.241 1.00 63.42 456 LEU A N 2
ATOM 2022 C CA . LEU A 1 54 ? -9.0420 -14.520 -8.639 1.00 42.34 456 LEU A CA 2
ATOM 2023 C C . LEU A 1 54 ? -9.2610 -15.530 -7.536 1.00 53.42 456 LEU A C 2
ATOM 2024 O O . LEU A 1 54 ? -9.3820 -16.725 -7.781 1.00 74.04 456 LEU A O 2
ATOM 2040 N N . LEU A 1 55 ? -9.3440 -15.034 -6.324 1.00 4.02 457 LEU A N 2
ATOM 2041 C CA . LEU A 1 55 ? -9.4960 -15.877 -5.170 1.00 30.44 457 LEU A CA 2
ATOM 2042 C C . LEU A 1 55 ? -10.8960 -16.418 -5.060 1.00 12.52 457 LEU A C 2
ATOM 2043 O O . LEU A 1 55 ? -11.0860 -17.502 -4.550 1.00 35.52 457 LEU A O 2
ATOM 2059 N N . VAL A 1 56 ? -11.8720 -15.659 -5.556 1.00 2.22 458 VAL A N 2
ATOM 2060 C CA . VAL A 1 56 ? -13.2850 -16.040 -5.455 1.00 23.03 458 VAL A CA 2
ATOM 2061 C C . VAL A 1 56 ? -13.5680 -17.486 -5.963 1.00 63.45 458 VAL A C 2
ATOM 2062 O O . VAL A 1 56 ? -14.0950 -18.303 -5.195 1.00 50.33 458 VAL A O 2
ATOM 2075 N N . PRO A 1 57 ? -13.1970 -17.856 -7.235 1.00 11.32 459 PRO A N 2
ATOM 2076 C CA . PRO A 1 57 ? -13.4190 -19.219 -7.738 1.00 51.44 459 PRO A CA 2
ATOM 2077 C C . PRO A 1 57 ? -12.6420 -20.252 -6.923 1.00 33.23 459 PRO A C 2
ATOM 2078 O O . PRO A 1 57 ? -13.0780 -21.403 -6.760 1.00 4.11 459 PRO A O 2
ATOM 2089 N N . ILE A 1 58 ? -11.5090 -19.826 -6.382 1.00 12.01 460 ILE A N 2
ATOM 2090 C CA . ILE A 1 58 ? -10.6610 -20.694 -5.595 1.00 22.13 460 ILE A CA 2
ATOM 2091 C C . ILE A 1 58 ? -11.3060 -20.961 -4.237 1.00 13.22 460 ILE A C 2
ATOM 2092 O O . ILE A 1 58 ? -11.3150 -22.083 -3.773 1.00 64.24 460 ILE A O 2
ATOM 2108 N N . ILE A 1 59 ? -11.8690 -19.920 -3.629 1.00 11.34 461 ILE A N 2
ATOM 2109 C CA . ILE A 1 59 ? -12.5600 -20.034 -2.338 1.00 74.41 461 ILE A CA 2
ATOM 2110 C C . ILE A 1 59 ? -13.7110 -21.026 -2.453 1.00 74.52 461 ILE A C 2
ATOM 2111 O O . ILE A 1 59 ? -13.9090 -21.870 -1.581 1.00 13.41 461 ILE A O 2
ATOM 2127 N N . CYS A 1 60 ? -14.4350 -20.943 -3.549 1.00 61.11 462 CYS A N 2
ATOM 2128 C CA . CYS A 1 60 ? -15.5310 -21.856 -3.810 1.00 62.55 462 CYS A CA 2
ATOM 2129 C C . CYS A 1 60 ? -15.0140 -23.303 -3.976 1.00 3.44 462 CYS A C 2
ATOM 2130 O O . CYS A 1 60 ? -15.7220 -24.271 -3.665 1.00 3.04 462 CYS A O 2
ATOM 2138 N N . GLN A 1 61 ? -13.7640 -23.432 -4.425 1.00 73.13 463 GLN A N 2
ATOM 2139 C CA . GLN A 1 61 ? -13.1610 -24.736 -4.681 1.00 13.11 463 GLN A CA 2
ATOM 2140 C C . GLN A 1 61 ? -12.6990 -25.298 -3.357 1.00 34.25 463 GLN A C 2
ATOM 2141 O O . GLN A 1 61 ? -12.9050 -26.451 -3.025 1.00 13.14 463 GLN A O 2
ATOM 2155 N N . LEU A 1 62 ? -12.0920 -24.420 -2.626 1.00 12.50 464 LEU A N 2
ATOM 2156 C CA . LEU A 1 62 ? -11.5620 -24.618 -1.338 1.00 42.20 464 LEU A CA 2
ATOM 2157 C C . LEU A 1 62 ? -12.6530 -25.091 -0.380 1.00 32.12 464 LEU A C 2
ATOM 2158 O O . LEU A 1 62 ? -12.4670 -26.064 0.342 1.00 5.01 464 LEU A O 2
ATOM 2174 N N . ARG A 1 63 ? -13.8060 -24.435 -0.415 1.00 72.31 465 ARG A N 2
ATOM 2175 C CA . ARG A 1 63 ? -14.9080 -24.830 0.446 1.00 21.13 465 ARG A CA 2
ATOM 2176 C C . ARG A 1 63 ? -15.4610 -26.173 0.014 1.00 22.43 465 ARG A C 2
ATOM 2177 O O . ARG A 1 63 ? -16.0170 -26.892 0.807 1.00 2.31 465 ARG A O 2
ATOM 2198 N N . SER A 1 64 ? -15.2470 -26.522 -1.237 1.00 44.33 466 SER A N 2
ATOM 2199 C CA . SER A 1 64 ? -15.7100 -27.781 -1.776 1.00 23.05 466 SER A CA 2
ATOM 2200 C C . SER A 1 64 ? -14.8520 -28.913 -1.217 1.00 53.14 466 SER A C 2
ATOM 2201 O O . SER A 1 64 ? -15.3230 -30.040 -1.044 1.00 63.32 466 SER A O 2
ATOM 2209 N N . GLN A 1 65 ? -13.6080 -28.594 -0.911 1.00 42.03 467 GLN A N 2
ATOM 2210 C CA . GLN A 1 65 ? -12.6760 -29.551 -0.355 1.00 73.04 467 GLN A CA 2
ATOM 2211 C C . GLN A 1 65 ? -12.9930 -29.782 1.125 1.00 14.43 467 GLN A C 2
ATOM 2212 O O . GLN A 1 65 ? -12.7420 -30.866 1.677 1.00 22.35 467 GLN A O 2
ATOM 2226 N N . GLU A 1 66 ? -13.5800 -28.772 1.749 1.00 71.30 468 GLU A N 2
ATOM 2227 C CA . GLU A 1 66 ? -13.9640 -28.848 3.148 1.00 72.02 468 GLU A CA 2
ATOM 2228 C C . GLU A 1 66 ? -15.3040 -29.559 3.310 1.00 14.02 468 GLU A C 2
ATOM 2229 O O . GLU A 1 66 ? -15.5720 -30.157 4.340 1.00 71.01 468 GLU A O 2
ATOM 2241 N N . LYS A 1 67 ? -16.1290 -29.489 2.293 1.00 63.32 469 LYS A N 2
ATOM 2242 C CA . LYS A 1 67 ? -17.4570 -30.067 2.351 1.00 33.12 469 LYS A CA 2
ATOM 2243 C C . LYS A 1 67 ? -17.4560 -31.572 2.175 1.00 3.42 469 LYS A C 2
ATOM 2244 O O . LYS A 1 67 ? -16.6720 -32.135 1.403 1.00 71.44 469 LYS A O 2
ATOM 2263 N N . CYS A 1 68 ? -18.3220 -32.203 2.905 1.00 22.33 470 CYS A N 2
ATOM 2264 C CA . CYS A 1 68 ? -18.6010 -33.602 2.787 1.00 15.31 470 CYS A CA 2
ATOM 2265 C C . CYS A 1 68 ? -20.0960 -33.676 2.571 1.00 75.43 470 CYS A C 2
ATOM 2266 O O . CYS A 1 68 ? -20.8010 -32.775 3.019 1.00 65.34 470 CYS A O 2
ATOM 2274 N N . PHE A 1 69 ? -20.5870 -34.712 1.900 1.00 53.03 471 PHE A N 2
ATOM 2275 C CA . PHE A 1 69 ? -22.0030 -34.796 1.525 1.00 54.11 471 PHE A CA 2
ATOM 2276 C C . PHE A 1 69 ? -22.3440 -33.624 0.579 1.00 54.55 471 PHE A C 2
ATOM 2277 O O . PHE A 1 69 ? -21.4380 -32.912 0.106 1.00 42.15 471 PHE A O 2
ATOM 2294 N N . LEU A 1 70 ? -23.6000 -33.454 0.251 1.00 20.32 472 LEU A N 2
ATOM 2295 C CA . LEU A 1 70 ? -23.9840 -32.337 -0.613 1.00 4.45 472 LEU A CA 2
ATOM 2296 C C . LEU A 1 70 ? -23.9720 -30.978 0.090 1.00 31.01 472 LEU A C 2
ATOM 2297 O O . LEU A 1 70 ? -23.4390 -30.005 -0.446 1.00 12.32 472 LEU A O 2
ATOM 2313 N N . PHE A 1 71 ? -24.5270 -30.908 1.291 1.00 53.11 473 PHE A N 2
ATOM 2314 C CA . PHE A 1 71 ? -24.6360 -29.623 1.986 1.00 35.44 473 PHE A CA 2
ATOM 2315 C C . PHE A 1 71 ? -23.5320 -29.417 2.999 1.00 14.32 473 PHE A C 2
ATOM 2316 O O . PHE A 1 71 ? -22.9990 -28.306 3.120 1.00 42.01 473 PHE A O 2
ATOM 2333 N N . TRP A 1 72 ? -23.2030 -30.489 3.723 1.00 24.11 474 TRP A N 2
ATOM 2334 C CA . TRP A 1 72 ? -22.1930 -30.476 4.785 1.00 11.12 474 TRP A CA 2
ATOM 2335 C C . TRP A 1 72 ? -22.6530 -29.634 5.975 1.00 54.41 474 TRP A C 2
ATOM 2336 O O . TRP A 1 72 ? -22.6170 -28.402 5.942 1.00 14.11 474 TRP A O 2
ATOM 2357 N N . SER A 1 73 ? -23.1060 -30.297 7.000 1.00 5.54 475 SER A N 2
ATOM 2358 C CA . SER A 1 73 ? -23.5650 -29.647 8.190 1.00 75.14 475 SER A CA 2
ATOM 2359 C C . SER A 1 73 ? -23.2690 -30.523 9.404 1.00 52.32 475 SER A C 2
ATOM 2360 O O . SER A 1 73 ? -22.1800 -30.382 9.987 1.00 36.56 475 SER A O 2
ATOM 2369 N N . GLY A 1 1 ? -26.9040 -33.211 -3.934 1.00 2.21 403 GLY A N 3
ATOM 2370 C CA . GLY A 1 1 ? -25.8070 -32.344 -3.513 1.00 51.10 403 GLY A CA 3
ATOM 2371 C C . GLY A 1 1 ? -25.7420 -31.099 -4.362 1.00 0.41 403 GLY A C 3
ATOM 2372 O O . GLY A 1 1 ? -26.7780 -30.636 -4.860 1.00 33.32 403 GLY A O 3
ATOM 2378 N N . SER A 1 2 ? -24.5290 -30.548 -4.515 1.00 44.32 404 SER A N 3
ATOM 2379 C CA . SER A 1 2 ? -24.2600 -29.355 -5.329 1.00 12.54 404 SER A CA 3
ATOM 2380 C C . SER A 1 2 ? -24.9830 -28.101 -4.788 1.00 74.22 404 SER A C 3
ATOM 2381 O O . SER A 1 2 ? -25.1190 -27.107 -5.483 1.00 71.24 404 SER A O 3
ATOM 2389 N N . LYS A 1 3 ? -25.3760 -28.139 -3.522 1.00 63.14 405 LYS A N 3
ATOM 2390 C CA . LYS A 1 3 ? -26.0770 -27.013 -2.898 1.00 30.51 405 LYS A CA 3
ATOM 2391 C C . LYS A 1 3 ? -25.0990 -25.904 -2.547 1.00 24.32 405 LYS A C 3
ATOM 2392 O O . LYS A 1 3 ? -25.4690 -24.752 -2.419 1.00 70.00 405 LYS A O 3
ATOM 2411 N N . ILE A 1 4 ? -23.8560 -26.275 -2.395 1.00 60.15 406 ILE A N 3
ATOM 2412 C CA . ILE A 1 4 ? -22.7960 -25.346 -2.045 1.00 3.43 406 ILE A CA 3
ATOM 2413 C C . ILE A 1 4 ? -22.0750 -24.887 -3.337 1.00 60.14 406 ILE A C 3
ATOM 2414 O O . ILE A 1 4 ? -21.1750 -24.056 -3.314 1.00 54.30 406 ILE A O 3
ATOM 2430 N N . GLU A 1 5 ? -22.5350 -25.399 -4.460 1.00 54.10 407 GLU A N 3
ATOM 2431 C CA . GLU A 1 5 ? -21.8720 -25.179 -5.731 1.00 64.32 407 GLU A CA 3
ATOM 2432 C C . GLU A 1 5 ? -22.1290 -23.768 -6.326 1.00 40.13 407 GLU A C 3
ATOM 2433 O O . GLU A 1 5 ? -21.1700 -23.022 -6.544 1.00 24.04 407 GLU A O 3
ATOM 2445 N N . PRO A 1 6 ? -23.4150 -23.366 -6.582 1.00 32.34 408 PRO A N 3
ATOM 2446 C CA . PRO A 1 6 ? -23.7250 -22.050 -7.190 1.00 65.34 408 PRO A CA 3
ATOM 2447 C C . PRO A 1 6 ? -23.5230 -20.877 -6.227 1.00 71.15 408 PRO A C 3
ATOM 2448 O O . PRO A 1 6 ? -23.4110 -19.733 -6.656 1.00 22.03 408 PRO A O 3
ATOM 2459 N N . VAL A 1 7 ? -23.4400 -21.183 -4.938 1.00 14.11 409 VAL A N 3
ATOM 2460 C CA . VAL A 1 7 ? -23.3650 -20.167 -3.876 1.00 20.54 409 VAL A CA 3
ATOM 2461 C C . VAL A 1 7 ? -22.1580 -19.222 -4.038 1.00 32.44 409 VAL A C 3
ATOM 2462 O O . VAL A 1 7 ? -22.2260 -18.042 -3.682 1.00 13.23 409 VAL A O 3
ATOM 2475 N N . VAL A 1 8 ? -21.0880 -19.725 -4.608 1.00 20.24 410 VAL A N 3
ATOM 2476 C CA . VAL A 1 8 ? -19.8690 -18.936 -4.743 1.00 12.35 410 VAL A CA 3
ATOM 2477 C C . VAL A 1 8 ? -19.9870 -17.795 -5.754 1.00 23.14 410 VAL A C 3
ATOM 2478 O O . VAL A 1 8 ? -19.2190 -16.837 -5.693 1.00 54.30 410 VAL A O 3
ATOM 2491 N N . LEU A 1 9 ? -20.9510 -17.883 -6.662 1.00 13.43 411 LEU A N 3
ATOM 2492 C CA . LEU A 1 9 ? -21.1400 -16.820 -7.637 1.00 33.42 411 LEU A CA 3
ATOM 2493 C C . LEU A 1 9 ? -21.6260 -15.522 -7.001 1.00 24.43 411 LEU A C 3
ATOM 2494 O O . LEU A 1 9 ? -20.9430 -14.504 -7.125 1.00 71.21 411 LEU A O 3
ATOM 2510 N N . PRO A 1 10 ? -22.8070 -15.512 -6.289 1.00 72.32 412 PRO A N 3
ATOM 2511 C CA . PRO A 1 10 ? -23.2940 -14.303 -5.649 1.00 25.25 412 PRO A CA 3
ATOM 2512 C C . PRO A 1 10 ? -22.2670 -13.719 -4.685 1.00 45.42 412 PRO A C 3
ATOM 2513 O O . PRO A 1 10 ? -22.0580 -12.505 -4.655 1.00 31.32 412 PRO A O 3
ATOM 2524 N N . LEU A 1 11 ? -21.6030 -14.601 -3.926 1.00 52.23 413 LEU A N 3
ATOM 2525 C CA . LEU A 1 11 ? -20.5920 -14.187 -2.957 1.00 10.01 413 LEU A CA 3
ATOM 2526 C C . LEU A 1 11 ? -19.4930 -13.382 -3.618 1.00 72.42 413 LEU A C 3
ATOM 2527 O O . LEU A 1 11 ? -19.0870 -12.340 -3.113 1.00 5.22 413 LEU A O 3
ATOM 2543 N N . LEU A 1 12 ? -19.0550 -13.846 -4.774 1.00 70.44 414 LEU A N 3
ATOM 2544 C CA . LEU A 1 12 ? -18.0100 -13.184 -5.528 1.00 41.22 414 LEU A CA 3
ATOM 2545 C C . LEU A 1 12 ? -18.4530 -11.778 -5.954 1.00 42.22 414 LEU A C 3
ATOM 2546 O O . LEU A 1 12 ? -17.6610 -10.824 -5.916 1.00 5.52 414 LEU A O 3
ATOM 2562 N N . TRP A 1 13 ? -19.7270 -11.641 -6.324 1.00 21.00 415 TRP A N 3
ATOM 2563 C CA . TRP A 1 13 ? -20.2530 -10.354 -6.740 1.00 75.53 415 TRP A CA 3
ATOM 2564 C C . TRP A 1 13 ? -20.2850 -9.389 -5.553 1.00 72.04 415 TRP A C 3
ATOM 2565 O O . TRP A 1 13 ? -20.0210 -8.188 -5.702 1.00 15.02 415 TRP A O 3
ATOM 2586 N N . PHE A 1 14 ? -20.5690 -9.918 -4.365 1.00 60.32 416 PHE A N 3
ATOM 2587 C CA . PHE A 1 14 ? -20.6030 -9.092 -3.165 1.00 72.42 416 PHE A CA 3
ATOM 2588 C C . PHE A 1 14 ? -19.2090 -8.646 -2.775 1.00 32.40 416 PHE A C 3
ATOM 2589 O O . PHE A 1 14 ? -19.0300 -7.575 -2.179 1.00 61.52 416 PHE A O 3
ATOM 2606 N N . GLU A 1 15 ? -18.2320 -9.446 -3.128 1.00 30.42 417 GLU A N 3
ATOM 2607 C CA . GLU A 1 15 ? -16.8570 -9.172 -2.809 1.00 33.40 417 GLU A CA 3
ATOM 2608 C C . GLU A 1 15 ? -16.2610 -8.118 -3.708 1.00 31.04 417 GLU A C 3
ATOM 2609 O O . GLU A 1 15 ? -15.4760 -7.296 -3.256 1.00 41.10 417 GLU A O 3
ATOM 2621 N N . GLN A 1 16 ? -16.6400 -8.134 -4.964 1.00 23.41 418 GLN A N 3
ATOM 2622 C CA . GLN A 1 16 ? -16.0520 -7.228 -5.928 1.00 3.41 418 GLN A CA 3
ATOM 2623 C C . GLN A 1 16 ? -16.5530 -5.778 -5.813 1.00 1.34 418 GLN A C 3
ATOM 2624 O O . GLN A 1 16 ? -15.7700 -4.846 -5.932 1.00 52.10 418 GLN A O 3
ATOM 2638 N N . SER A 1 17 ? -17.8380 -5.592 -5.567 1.00 24.32 419 SER A N 3
ATOM 2639 C CA . SER A 1 17 ? -18.3880 -4.245 -5.489 1.00 72.22 419 SER A CA 3
ATOM 2640 C C . SER A 1 17 ? -18.5790 -3.799 -4.031 1.00 44.23 419 SER A C 3
ATOM 2641 O O . SER A 1 17 ? -18.8350 -2.620 -3.750 1.00 11.32 419 SER A O 3
ATOM 2649 N N . GLY A 1 18 ? -18.4400 -4.739 -3.104 1.00 73.21 420 GLY A N 3
ATOM 2650 C CA . GLY A 1 18 ? -18.6990 -4.436 -1.706 1.00 62.31 420 GLY A CA 3
ATOM 2651 C C . GLY A 1 18 ? -20.1910 -4.364 -1.453 1.00 41.04 420 GLY A C 3
ATOM 2652 O O . GLY A 1 18 ? -20.6500 -3.755 -0.496 1.00 55.35 420 GLY A O 3
ATOM 2656 N N . ALA A 1 19 ? -20.9330 -5.047 -2.316 1.00 52.11 421 ALA A N 3
ATOM 2657 C CA . ALA A 1 19 ? -22.3900 -5.014 -2.336 1.00 50.21 421 ALA A CA 3
ATOM 2658 C C . ALA A 1 19 ? -23.0390 -5.545 -1.053 1.00 24.24 421 ALA A C 3
ATOM 2659 O O . ALA A 1 19 ? -24.1680 -5.190 -0.745 1.00 63.55 421 ALA A O 3
ATOM 2666 N N . MET A 1 20 ? -22.3270 -6.387 -0.311 1.00 22.01 422 MET A N 3
ATOM 2667 C CA . MET A 1 20 ? -22.8780 -6.962 0.928 1.00 31.32 422 MET A CA 3
ATOM 2668 C C . MET A 1 20 ? -22.7480 -5.963 2.087 1.00 43.44 422 MET A C 3
ATOM 2669 O O . MET A 1 20 ? -23.2990 -6.166 3.163 1.00 12.12 422 MET A O 3
ATOM 2683 N N . GLY A 1 21 ? -22.0290 -4.879 1.852 1.00 73.23 423 GLY A N 3
ATOM 2684 C CA . GLY A 1 21 ? -21.8430 -3.881 2.886 1.00 51.53 423 GLY A CA 3
ATOM 2685 C C . GLY A 1 21 ? -20.6940 -4.230 3.808 1.00 20.22 423 GLY A C 3
ATOM 2686 O O . GLY A 1 21 ? -20.3940 -3.495 4.761 1.00 22.42 423 GLY A O 3
ATOM 2690 N N . GLY A 1 22 ? -20.0470 -5.350 3.527 1.00 3.13 424 GLY A N 3
ATOM 2691 C CA . GLY A 1 22 ? -18.9310 -5.787 4.321 1.00 53.11 424 GLY A CA 3
ATOM 2692 C C . GLY A 1 22 ? -17.7170 -4.973 4.006 1.00 13.12 424 GLY A C 3
ATOM 2693 O O . GLY A 1 22 ? -17.0180 -4.484 4.902 1.00 74.02 424 GLY A O 3
ATOM 2697 N N . LYS A 1 23 ? -17.4680 -4.812 2.739 1.00 14.52 425 LYS A N 3
ATOM 2698 C CA . LYS A 1 23 ? -16.3670 -4.021 2.290 1.00 65.21 425 LYS A CA 3
ATOM 2699 C C . LYS A 1 23 ? -16.9110 -2.704 1.731 1.00 30.43 425 LYS A C 3
ATOM 2700 O O . LYS A 1 23 ? -17.7900 -2.723 0.875 1.00 14.51 425 LYS A O 3
ATOM 2719 N N . PRO A 1 24 ? -16.3950 -1.541 2.194 1.00 2.33 426 PRO A N 3
ATOM 2720 C CA . PRO A 1 24 ? -16.8780 -0.199 1.763 1.00 43.12 426 PRO A CA 3
ATOM 2721 C C . PRO A 1 24 ? -16.4460 0.168 0.330 1.00 15.33 426 PRO A C 3
ATOM 2722 O O . PRO A 1 24 ? -16.3150 1.343 -0.009 1.00 73.02 426 PRO A O 3
ATOM 2733 N N . LEU A 1 25 ? -16.2910 -0.833 -0.513 1.00 1.42 427 LEU A N 3
ATOM 2734 C CA . LEU A 1 25 ? -15.8580 -0.641 -1.888 1.00 53.34 427 LEU A CA 3
ATOM 2735 C C . LEU A 1 25 ? -16.8910 0.159 -2.669 1.00 75.01 427 LEU A C 3
ATOM 2736 O O . LEU A 1 25 ? -16.5460 0.917 -3.572 1.00 32.42 427 LEU A O 3
ATOM 2752 N N . SER A 1 26 ? -18.1530 0.014 -2.282 1.00 40.22 428 SER A N 3
ATOM 2753 C CA . SER A 1 26 ? -19.2520 0.724 -2.913 1.00 51.15 428 SER A CA 3
ATOM 2754 C C . SER A 1 26 ? -19.0720 2.246 -2.775 1.00 72.11 428 SER A C 3
ATOM 2755 O O . SER A 1 26 ? -19.5070 3.020 -3.644 1.00 23.21 428 SER A O 3
ATOM 2763 N N . THR A 1 27 ? -18.4050 2.663 -1.697 1.00 43.01 429 THR A N 3
ATOM 2764 C CA . THR A 1 27 ? -18.1120 4.053 -1.464 1.00 35.01 429 THR A CA 3
ATOM 2765 C C . THR A 1 27 ? -17.1720 4.544 -2.560 1.00 72.22 429 THR A C 3
ATOM 2766 O O . THR A 1 27 ? -17.4100 5.584 -3.177 1.00 31.44 429 THR A O 3
ATOM 2777 N N . PHE A 1 28 ? -16.1490 3.746 -2.829 1.00 51.53 430 PHE A N 3
ATOM 2778 C CA . PHE A 1 28 ? -15.1370 4.066 -3.811 1.00 60.01 430 PHE A CA 3
ATOM 2779 C C . PHE A 1 28 ? -15.6910 4.138 -5.221 1.00 5.23 430 PHE A C 3
ATOM 2780 O O . PHE A 1 28 ? -15.4630 5.109 -5.912 1.00 31.24 430 PHE A O 3
ATOM 2797 N N . TYR A 1 29 ? -16.4470 3.122 -5.639 1.00 72.31 431 TYR A N 3
ATOM 2798 C CA . TYR A 1 29 ? -16.9920 3.093 -7.013 1.00 53.42 431 TYR A CA 3
ATOM 2799 C C . TYR A 1 29 ? -17.8980 4.290 -7.316 1.00 1.12 431 TYR A C 3
ATOM 2800 O O . TYR A 1 29 ? -17.8560 4.846 -8.411 1.00 71.13 431 TYR A O 3
ATOM 2818 N N . THR A 1 30 ? -18.6990 4.685 -6.348 1.00 5.25 432 THR A N 3
ATOM 2819 C CA . THR A 1 30 ? -19.6130 5.796 -6.532 1.00 4.42 432 THR A CA 3
ATOM 2820 C C . THR A 1 30 ? -18.8870 7.158 -6.564 1.00 33.55 432 THR A C 3
ATOM 2821 O O . THR A 1 30 ? -19.1420 7.987 -7.434 1.00 61.25 432 THR A O 3
ATOM 2832 N N . GLN A 1 31 ? -17.9590 7.352 -5.638 1.00 63.23 433 GLN A N 3
ATOM 2833 C CA . GLN A 1 31 ? -17.2180 8.610 -5.518 1.00 41.03 433 GLN A CA 3
ATOM 2834 C C . GLN A 1 31 ? -16.2260 8.790 -6.673 1.00 25.00 433 GLN A C 3
ATOM 2835 O O . GLN A 1 31 ? -15.8970 9.907 -7.061 1.00 32.13 433 GLN A O 3
ATOM 2849 N N . LEU A 1 32 ? -15.7630 7.682 -7.198 1.00 64.05 434 LEU A N 3
ATOM 2850 C CA . LEU A 1 32 ? -14.7140 7.626 -8.214 1.00 5.44 434 LEU A CA 3
ATOM 2851 C C . LEU A 1 32 ? -15.0430 8.456 -9.442 1.00 21.21 434 LEU A C 3
ATOM 2852 O O . LEU A 1 32 ? -14.1710 9.135 -9.978 1.00 61.03 434 LEU A O 3
ATOM 2868 N N . VAL A 1 33 ? -16.2820 8.440 -9.859 1.00 10.32 435 VAL A N 3
ATOM 2869 C CA . VAL A 1 33 ? -16.6660 9.152 -11.065 1.00 13.33 435 VAL A CA 3
ATOM 2870 C C . VAL A 1 33 ? -16.4970 10.673 -10.932 1.00 4.14 435 VAL A C 3
ATOM 2871 O O . VAL A 1 33 ? -16.3230 11.368 -11.924 1.00 23.54 435 VAL A O 3
ATOM 2884 N N . LEU A 1 34 ? -16.5290 11.178 -9.716 1.00 33.14 436 LEU A N 3
ATOM 2885 C CA . LEU A 1 34 ? -16.3850 12.604 -9.503 1.00 32.23 436 LEU A CA 3
ATOM 2886 C C . LEU A 1 34 ? -15.0540 12.968 -8.866 1.00 2.13 436 LEU A C 3
ATOM 2887 O O . LEU A 1 34 ? -14.5760 14.087 -9.020 1.00 10.21 436 LEU A O 3
ATOM 2903 N N . MET A 1 35 ? -14.4790 12.056 -8.143 1.00 74.00 437 MET A N 3
ATOM 2904 C CA . MET A 1 35 ? -13.2860 12.338 -7.373 1.00 12.13 437 MET A CA 3
ATOM 2905 C C . MET A 1 35 ? -11.9910 11.869 -8.062 1.00 65.21 437 MET A C 3
ATOM 2906 O O . MET A 1 35 ? -11.7480 10.669 -8.184 1.00 4.52 437 MET A O 3
ATOM 2920 N N . PRO A 1 36 ? -11.1460 12.812 -8.517 1.00 31.41 438 PRO A N 3
ATOM 2921 C CA . PRO A 1 36 ? -9.8510 12.494 -9.146 1.00 30.14 438 PRO A CA 3
ATOM 2922 C C . PRO A 1 36 ? -8.9100 11.709 -8.214 1.00 21.34 438 PRO A C 3
ATOM 2923 O O . PRO A 1 36 ? -8.1710 10.831 -8.664 1.00 14.52 438 PRO A O 3
ATOM 2934 N N . GLN A 1 37 ? -8.9510 12.026 -6.922 1.00 73.45 439 GLN A N 3
ATOM 2935 C CA . GLN A 1 37 ? -8.0760 11.392 -5.925 1.00 32.11 439 GLN A CA 3
ATOM 2936 C C . GLN A 1 37 ? -8.2190 9.870 -5.919 1.00 1.41 439 GLN A C 3
ATOM 2937 O O . GLN A 1 37 ? -7.2210 9.146 -5.990 1.00 2.10 439 GLN A O 3
ATOM 2951 N N . VAL A 1 38 ? -9.4410 9.396 -5.898 1.00 44.53 440 VAL A N 3
ATOM 2952 C CA . VAL A 1 38 ? -9.7020 7.967 -5.899 1.00 3.44 440 VAL A CA 3
ATOM 2953 C C . VAL A 1 38 ? -9.4770 7.360 -7.274 1.00 32.25 440 VAL A C 3
ATOM 2954 O O . VAL A 1 38 ? -9.1600 6.190 -7.388 1.00 11.25 440 VAL A O 3
ATOM 2967 N N . LEU A 1 39 ? -9.6680 8.169 -8.316 1.00 45.42 441 LEU A N 3
ATOM 2968 C CA . LEU A 1 39 ? -9.4360 7.752 -9.704 1.00 64.04 441 LEU A CA 3
ATOM 2969 C C . LEU A 1 39 ? -7.9880 7.226 -9.852 1.00 30.34 441 LEU A C 3
ATOM 2970 O O . LEU A 1 39 ? -7.7310 6.284 -10.597 1.00 31.24 441 LEU A O 3
ATOM 2986 N N . HIS A 1 40 ? -7.0580 7.818 -9.104 1.00 21.45 442 HIS A N 3
ATOM 2987 C CA . HIS A 1 40 ? -5.6690 7.335 -9.092 1.00 23.22 442 HIS A CA 3
ATOM 2988 C C . HIS A 1 40 ? -5.5970 5.934 -8.502 1.00 51.31 442 HIS A C 3
ATOM 2989 O O . HIS A 1 40 ? -4.8580 5.082 -8.977 1.00 62.41 442 HIS A O 3
ATOM 3004 N N . TYR A 1 41 ? -6.4000 5.700 -7.487 1.00 3.14 443 TYR A N 3
ATOM 3005 C CA . TYR A 1 41 ? -6.4750 4.410 -6.829 1.00 15.22 443 TYR A CA 3
ATOM 3006 C C . TYR A 1 41 ? -7.1590 3.388 -7.702 1.00 30.34 443 TYR A C 3
ATOM 3007 O O . TYR A 1 41 ? -6.8920 2.211 -7.599 1.00 31.34 443 TYR A O 3
ATOM 3025 N N . ALA A 1 42 ? -8.0360 3.855 -8.566 1.00 64.11 444 ALA A N 3
ATOM 3026 C CA . ALA A 1 42 ? -8.7510 3.005 -9.518 1.00 54.54 444 ALA A CA 3
ATOM 3027 C C . ALA A 1 42 ? -7.7750 2.306 -10.442 1.00 25.11 444 ALA A C 3
ATOM 3028 O O . ALA A 1 42 ? -7.9910 1.163 -10.843 1.00 20.15 444 ALA A O 3
ATOM 3035 N N . GLN A 1 43 ? -6.6880 2.998 -10.757 1.00 65.40 445 GLN A N 3
ATOM 3036 C CA . GLN A 1 43 ? -5.6250 2.438 -11.571 1.00 72.43 445 GLN A CA 3
ATOM 3037 C C . GLN A 1 43 ? -4.9980 1.259 -10.835 1.00 15.14 445 GLN A C 3
ATOM 3038 O O . GLN A 1 43 ? -4.6070 0.265 -11.438 1.00 72.43 445 GLN A O 3
ATOM 3052 N N . TYR A 1 44 ? -4.9160 1.379 -9.533 1.00 23.34 446 TYR A N 3
ATOM 3053 C CA . TYR A 1 44 ? -4.4330 0.315 -8.687 1.00 41.35 446 TYR A CA 3
ATOM 3054 C C . TYR A 1 44 ? -5.4810 -0.787 -8.547 1.00 73.21 446 TYR A C 3
ATOM 3055 O O . TYR A 1 44 ? -5.1500 -1.966 -8.575 1.00 43.24 446 TYR A O 3
ATOM 3073 N N . VAL A 1 45 ? -6.7530 -0.387 -8.420 1.00 14.33 447 VAL A N 3
ATOM 3074 C CA . VAL A 1 45 ? -7.8870 -1.327 -8.319 1.00 41.22 447 VAL A CA 3
ATOM 3075 C C . VAL A 1 45 ? -7.9350 -2.240 -9.544 1.00 35.21 447 VAL A C 3
ATOM 3076 O O . VAL A 1 45 ? -8.3100 -3.405 -9.445 1.00 14.33 447 VAL A O 3
ATOM 3089 N N . LEU A 1 46 ? -7.5250 -1.706 -10.693 1.00 54.24 448 LEU A N 3
ATOM 3090 C CA . LEU A 1 46 ? -7.4290 -2.465 -11.907 1.00 60.54 448 LEU A CA 3
ATOM 3091 C C . LEU A 1 46 ? -6.5180 -3.684 -11.693 1.00 50.32 448 LEU A C 3
ATOM 3092 O O . LEU A 1 46 ? -6.8740 -4.809 -12.042 1.00 41.03 448 LEU A O 3
ATOM 3108 N N . LEU A 1 47 ? -5.3640 -3.451 -11.101 1.00 4.22 449 LEU A N 3
ATOM 3109 C CA . LEU A 1 47 ? -4.4210 -4.520 -10.783 1.00 3.13 449 LEU A CA 3
ATOM 3110 C C . LEU A 1 47 ? -4.9060 -5.344 -9.592 1.00 54.31 449 LEU A C 3
ATOM 3111 O O . LEU A 1 47 ? -4.6480 -6.549 -9.509 1.00 24.52 449 LEU A O 3
ATOM 3127 N N . GLY A 1 48 ? -5.6000 -4.687 -8.675 1.00 32.24 450 GLY A N 3
ATOM 3128 C CA . GLY A 1 48 ? -6.1820 -5.361 -7.523 1.00 23.23 450 GLY A CA 3
ATOM 3129 C C . GLY A 1 48 ? -7.2190 -6.381 -7.943 1.00 24.31 450 GLY A C 3
ATOM 3130 O O . GLY A 1 48 ? -7.4100 -7.399 -7.279 1.00 41.12 450 GLY A O 3
ATOM 3134 N N . LEU A 1 49 ? -7.8780 -6.102 -9.053 1.00 12.31 451 LEU A N 3
ATOM 3135 C CA . LEU A 1 49 ? -8.8400 -7.005 -9.657 1.00 21.12 451 LEU A CA 3
ATOM 3136 C C . LEU A 1 49 ? -8.1180 -8.303 -10.029 1.00 54.31 451 LEU A C 3
ATOM 3137 O O . LEU A 1 49 ? -8.6400 -9.392 -9.825 1.00 13.52 451 LEU A O 3
ATOM 3153 N N . GLY A 1 50 ? -6.8950 -8.163 -10.529 1.00 60.10 452 GLY A N 3
ATOM 3154 C CA . GLY A 1 50 ? -6.0890 -9.315 -10.888 1.00 33.44 452 GLY A CA 3
ATOM 3155 C C . GLY A 1 50 ? -5.6510 -10.080 -9.660 1.00 74.44 452 GLY A C 3
ATOM 3156 O O . GLY A 1 50 ? -5.3860 -11.282 -9.722 1.00 23.45 452 GLY A O 3
ATOM 3160 N N . GLY A 1 51 ? -5.5720 -9.381 -8.545 1.00 65.11 453 GLY A N 3
ATOM 3161 C CA . GLY A 1 51 ? -5.2370 -10.004 -7.290 1.00 73.34 453 GLY A CA 3
ATOM 3162 C C . GLY A 1 51 ? -6.4160 -10.784 -6.761 1.00 72.20 453 GLY A C 3
ATOM 3163 O O . GLY A 1 51 ? -6.2810 -11.941 -6.376 1.00 15.24 453 GLY A O 3
ATOM 3167 N N . LEU A 1 52 ? -7.5860 -10.149 -6.772 1.00 13.41 454 LEU A N 3
ATOM 3168 C CA . LEU A 1 52 ? -8.8380 -10.777 -6.343 1.00 44.51 454 LEU A CA 3
ATOM 3169 C C . LEU A 1 52 ? -9.1580 -11.979 -7.227 1.00 71.33 454 LEU A C 3
ATOM 3170 O O . LEU A 1 52 ? -9.7330 -12.967 -6.773 1.00 73.42 454 LEU A O 3
ATOM 3186 N N . LEU A 1 53 ? -8.7530 -11.885 -8.479 1.00 63.21 455 LEU A N 3
ATOM 3187 C CA . LEU A 1 53 ? -8.9490 -12.934 -9.467 1.00 62.14 455 LEU A CA 3
ATOM 3188 C C . LEU A 1 53 ? -8.2880 -14.246 -9.027 1.00 31.10 455 LEU A C 3
ATOM 3189 O O . LEU A 1 53 ? -8.7840 -15.330 -9.321 1.00 33.22 455 LEU A O 3
ATOM 3205 N N . LEU A 1 54 ? -7.1930 -14.140 -8.299 1.00 54.52 456 LEU A N 3
ATOM 3206 C CA . LEU A 1 54 ? -6.4630 -15.313 -7.836 1.00 62.54 456 LEU A CA 3
ATOM 3207 C C . LEU A 1 54 ? -7.2530 -16.031 -6.735 1.00 15.32 456 LEU A C 3
ATOM 3208 O O . LEU A 1 54 ? -7.1270 -17.245 -6.542 1.00 0.41 456 LEU A O 3
ATOM 3224 N N . LEU A 1 55 ? -8.0700 -15.268 -6.031 1.00 41.12 457 LEU A N 3
ATOM 3225 C CA . LEU A 1 55 ? -8.9040 -15.785 -4.959 1.00 71.30 457 LEU A CA 3
ATOM 3226 C C . LEU A 1 55 ? -10.1080 -16.549 -5.480 1.00 71.10 457 LEU A C 3
ATOM 3227 O O . LEU A 1 55 ? -10.5940 -17.440 -4.811 1.00 62.12 457 LEU A O 3
ATOM 3243 N N . VAL A 1 56 ? -10.5820 -16.186 -6.672 1.00 74.55 458 VAL A N 3
ATOM 3244 C CA . VAL A 1 56 ? -11.7860 -16.803 -7.289 1.00 14.22 458 VAL A CA 3
ATOM 3245 C C . VAL A 1 56 ? -11.7940 -18.371 -7.229 1.00 34.53 458 VAL A C 3
ATOM 3246 O O . VAL A 1 56 ? -12.7780 -18.962 -6.746 1.00 31.42 458 VAL A O 3
ATOM 3259 N N . PRO A 1 57 ? -10.7150 -19.079 -7.692 1.00 70.42 459 PRO A N 3
ATOM 3260 C CA . PRO A 1 57 ? -10.6530 -20.550 -7.599 1.00 43.41 459 PRO A CA 3
ATOM 3261 C C . PRO A 1 57 ? -10.6400 -21.023 -6.143 1.00 34.42 459 PRO A C 3
ATOM 3262 O O . PRO A 1 57 ? -11.1240 -22.104 -5.829 1.00 21.44 459 PRO A O 3
ATOM 3273 N N . ILE A 1 58 ? -10.1220 -20.187 -5.254 1.00 61.40 460 ILE A N 3
ATOM 3274 C CA . ILE A 1 58 ? -10.0430 -20.522 -3.840 1.00 44.22 460 ILE A CA 3
ATOM 3275 C C . ILE A 1 58 ? -11.4290 -20.364 -3.200 1.00 11.32 460 ILE A C 3
ATOM 3276 O O . ILE A 1 58 ? -11.7890 -21.086 -2.268 1.00 71.42 460 ILE A O 3
ATOM 3292 N N . ILE A 1 59 ? -12.2170 -19.434 -3.729 1.00 15.14 461 ILE A N 3
ATOM 3293 C CA . ILE A 1 59 ? -13.6010 -19.244 -3.293 1.00 12.43 461 ILE A CA 3
ATOM 3294 C C . ILE A 1 59 ? -14.3950 -20.507 -3.648 1.00 61.54 461 ILE A C 3
ATOM 3295 O O . ILE A 1 59 ? -15.3130 -20.909 -2.952 1.00 51.02 461 ILE A O 3
ATOM 3311 N N . CYS A 1 60 ? -13.9870 -21.147 -4.721 1.00 13.21 462 CYS A N 3
ATOM 3312 C CA . CYS A 1 60 ? -14.6030 -22.375 -5.157 1.00 20.35 462 CYS A CA 3
ATOM 3313 C C . CYS A 1 60 ? -13.9970 -23.577 -4.404 1.00 63.31 462 CYS A C 3
ATOM 3314 O O . CYS A 1 60 ? -14.5980 -24.649 -4.331 1.00 14.53 462 CYS A O 3
ATOM 3322 N N . GLN A 1 61 ? -12.8300 -23.355 -3.800 1.00 72.44 463 GLN A N 3
ATOM 3323 C CA . GLN A 1 61 ? -12.0840 -24.400 -3.061 1.00 42.04 463 GLN A CA 3
ATOM 3324 C C . GLN A 1 61 ? -12.7520 -24.546 -1.730 1.00 70.44 463 GLN A C 3
ATOM 3325 O O . GLN A 1 61 ? -12.8590 -25.620 -1.155 1.00 1.22 463 GLN A O 3
ATOM 3339 N N . LEU A 1 62 ? -13.2250 -23.430 -1.291 1.00 10.34 464 LEU A N 3
ATOM 3340 C CA . LEU A 1 62 ? -13.9610 -23.221 -0.115 1.00 63.11 464 LEU A CA 3
ATOM 3341 C C . LEU A 1 62 ? -15.1870 -24.160 -0.060 1.00 3.33 464 LEU A C 3
ATOM 3342 O O . LEU A 1 62 ? -15.6100 -24.578 1.016 1.00 60.31 464 LEU A O 3
ATOM 3358 N N . ARG A 1 63 ? -15.7010 -24.536 -1.221 1.00 52.32 465 ARG A N 3
ATOM 3359 C CA . ARG A 1 63 ? -16.8460 -25.434 -1.300 1.00 3.34 465 ARG A CA 3
ATOM 3360 C C . ARG A 1 63 ? -16.4640 -26.836 -0.828 1.00 23.54 465 ARG A C 3
ATOM 3361 O O . ARG A 1 63 ? -17.3100 -27.613 -0.399 1.00 32.42 465 ARG A O 3
ATOM 3382 N N . SER A 1 64 ? -15.1900 -27.141 -0.891 1.00 41.14 466 SER A N 3
ATOM 3383 C CA . SER A 1 64 ? -14.6780 -28.414 -0.442 1.00 74.43 466 SER A CA 3
ATOM 3384 C C . SER A 1 64 ? -14.3740 -28.345 1.048 1.00 2.42 466 SER A C 3
ATOM 3385 O O . SER A 1 64 ? -14.3230 -29.360 1.739 1.00 72.24 466 SER A O 3
ATOM 3393 N N . GLN A 1 65 ? -14.1940 -27.138 1.534 1.00 2.13 467 GLN A N 3
ATOM 3394 C CA . GLN A 1 65 ? -13.8980 -26.918 2.924 1.00 62.01 467 GLN A CA 3
ATOM 3395 C C . GLN A 1 65 ? -15.1840 -26.933 3.730 1.00 14.12 467 GLN A C 3
ATOM 3396 O O . GLN A 1 65 ? -15.2600 -27.554 4.797 1.00 15.44 467 GLN A O 3
ATOM 3410 N N . GLU A 1 66 ? -16.1910 -26.250 3.214 1.00 63.23 468 GLU A N 3
ATOM 3411 C CA . GLU A 1 66 ? -17.4920 -26.190 3.856 1.00 41.23 468 GLU A CA 3
ATOM 3412 C C . GLU A 1 66 ? -18.2110 -27.513 3.672 1.00 54.42 468 GLU A C 3
ATOM 3413 O O . GLU A 1 66 ? -18.9970 -27.933 4.526 1.00 44.23 468 GLU A O 3
ATOM 3425 N N . LYS A 1 67 ? -17.9110 -28.167 2.541 1.00 5.34 469 LYS A N 3
ATOM 3426 C CA . LYS A 1 67 ? -18.4720 -29.461 2.138 1.00 35.33 469 LYS A CA 3
ATOM 3427 C C . LYS A 1 67 ? -19.9400 -29.359 1.745 1.00 4.43 469 LYS A C 3
ATOM 3428 O O . LYS A 1 67 ? -20.2920 -29.590 0.595 1.00 71.10 469 LYS A O 3
ATOM 3447 N N . CYS A 1 68 ? -20.7750 -29.010 2.679 1.00 31.40 470 CYS A N 3
ATOM 3448 C CA . CYS A 1 68 ? -22.1780 -28.871 2.431 1.00 4.45 470 CYS A CA 3
ATOM 3449 C C . CYS A 1 68 ? -22.7580 -27.846 3.381 1.00 44.15 470 CYS A C 3
ATOM 3450 O O . CYS A 1 68 ? -22.2060 -27.632 4.455 1.00 60.45 470 CYS A O 3
ATOM 3458 N N . PHE A 1 69 ? -23.8510 -27.208 2.960 1.00 23.43 471 PHE A N 3
ATOM 3459 C CA . PHE A 1 69 ? -24.6030 -26.236 3.770 1.00 55.10 471 PHE A CA 3
ATOM 3460 C C . PHE A 1 69 ? -23.7520 -25.068 4.256 1.00 53.34 471 PHE A C 3
ATOM 3461 O O . PHE A 1 69 ? -23.0820 -25.152 5.295 1.00 41.41 471 PHE A O 3
ATOM 3478 N N . LEU A 1 70 ? -23.7440 -23.995 3.500 1.00 55.42 472 LEU A N 3
ATOM 3479 C CA . LEU A 1 70 ? -23.0470 -22.813 3.938 1.00 13.34 472 LEU A CA 3
ATOM 3480 C C . LEU A 1 70 ? -23.8270 -22.147 5.067 1.00 41.31 472 LEU A C 3
ATOM 3481 O O . LEU A 1 70 ? -23.2500 -21.454 5.899 1.00 41.11 472 LEU A O 3
ATOM 3497 N N . PHE A 1 71 ? -25.1660 -22.339 5.051 1.00 23.33 473 PHE A N 3
ATOM 3498 C CA . PHE A 1 71 ? -26.0970 -21.864 6.103 1.00 14.35 473 PHE A CA 3
ATOM 3499 C C . PHE A 1 71 ? -26.3770 -20.364 5.985 1.00 23.44 473 PHE A C 3
ATOM 3500 O O . PHE A 1 71 ? -27.4910 -19.893 6.246 1.00 55.01 473 PHE A O 3
ATOM 3517 N N . TRP A 1 72 ? -25.3890 -19.657 5.570 1.00 52.53 474 TRP A N 3
ATOM 3518 C CA . TRP A 1 72 ? -25.4480 -18.242 5.386 1.00 2.33 474 TRP A CA 3
ATOM 3519 C C . TRP A 1 72 ? -25.1980 -17.934 3.921 1.00 23.42 474 TRP A C 3
ATOM 3520 O O . TRP A 1 72 ? -24.0660 -18.004 3.445 1.00 35.00 474 TRP A O 3
ATOM 3541 N N . SER A 1 73 ? -26.2520 -17.672 3.197 1.00 75.31 475 SER A N 3
ATOM 3542 C CA . SER A 1 73 ? -26.1570 -17.400 1.782 1.00 41.25 475 SER A CA 3
ATOM 3543 C C . SER A 1 73 ? -27.3140 -16.490 1.364 1.00 0.34 475 SER A C 3
ATOM 3544 O O . SER A 1 73 ? -27.1740 -15.258 1.455 1.00 38.01 475 SER A O 3
ATOM 3553 N N . GLY A 1 1 ? 0.1560 43.767 -7.749 1.00 31.45 403 GLY A N 4
ATOM 3554 C CA . GLY A 1 1 ? 1.0200 42.589 -7.744 1.00 73.54 403 GLY A CA 4
ATOM 3555 C C . GLY A 1 1 ? 1.3690 42.187 -6.341 1.00 70.34 403 GLY A C 4
ATOM 3556 O O . GLY A 1 1 ? 2.3490 42.676 -5.775 1.00 72.23 403 GLY A O 4
ATOM 3562 N N . SER A 1 2 ? 0.5680 41.319 -5.766 1.00 33.42 404 SER A N 4
ATOM 3563 C CA . SER A 1 2 ? 0.7700 40.877 -4.418 1.00 21.24 404 SER A CA 4
ATOM 3564 C C . SER A 1 2 ? 1.9360 39.871 -4.333 1.00 61.01 404 SER A C 4
ATOM 3565 O O . SER A 1 2 ? 2.0910 38.988 -5.193 1.00 42.44 404 SER A O 4
ATOM 3573 N N . LYS A 1 3 ? 2.7430 40.018 -3.301 1.00 1.14 405 LYS A N 4
ATOM 3574 C CA . LYS A 1 3 ? 3.9290 39.190 -3.080 1.00 72.51 405 LYS A CA 4
ATOM 3575 C C . LYS A 1 3 ? 3.5390 37.757 -2.694 1.00 61.24 405 LYS A C 4
ATOM 3576 O O . LYS A 1 3 ? 4.2960 36.811 -2.921 1.00 22.42 405 LYS A O 4
ATOM 3595 N N . ILE A 1 4 ? 2.3430 37.607 -2.169 1.00 24.52 406 ILE A N 4
ATOM 3596 C CA . ILE A 1 4 ? 1.8680 36.321 -1.660 1.00 74.33 406 ILE A CA 4
ATOM 3597 C C . ILE A 1 4 ? 1.2680 35.457 -2.804 1.00 44.24 406 ILE A C 4
ATOM 3598 O O . ILE A 1 4 ? 0.9090 34.286 -2.606 1.00 23.44 406 ILE A O 4
ATOM 3614 N N . GLU A 1 5 ? 1.1960 36.017 -3.995 1.00 34.44 407 GLU A N 4
ATOM 3615 C CA . GLU A 1 5 ? 0.6560 35.283 -5.135 1.00 34.02 407 GLU A CA 4
ATOM 3616 C C . GLU A 1 5 ? 1.6020 34.173 -5.611 1.00 52.00 407 GLU A C 4
ATOM 3617 O O . GLU A 1 5 ? 1.2180 33.015 -5.607 1.00 55.42 407 GLU A O 4
ATOM 3629 N N . PRO A 1 6 ? 2.8790 34.483 -5.995 1.00 54.04 408 PRO A N 4
ATOM 3630 C CA . PRO A 1 6 ? 3.8300 33.449 -6.454 1.00 70.10 408 PRO A CA 4
ATOM 3631 C C . PRO A 1 6 ? 4.2230 32.460 -5.341 1.00 4.14 408 PRO A C 4
ATOM 3632 O O . PRO A 1 6 ? 4.9690 31.512 -5.573 1.00 44.43 408 PRO A O 4
ATOM 3643 N N . VAL A 1 7 ? 3.7120 32.686 -4.144 1.00 65.31 409 VAL A N 4
ATOM 3644 C CA . VAL A 1 7 ? 3.9910 31.837 -3.002 1.00 15.11 409 VAL A CA 4
ATOM 3645 C C . VAL A 1 7 ? 3.0890 30.593 -3.023 1.00 1.13 409 VAL A C 4
ATOM 3646 O O . VAL A 1 7 ? 3.4610 29.537 -2.513 1.00 51.23 409 VAL A O 4
ATOM 3659 N N . VAL A 1 8 ? 1.9230 30.701 -3.662 1.00 42.12 410 VAL A N 4
ATOM 3660 C CA . VAL A 1 8 ? 0.9800 29.580 -3.681 1.00 51.43 410 VAL A CA 4
ATOM 3661 C C . VAL A 1 8 ? 1.5150 28.409 -4.512 1.00 51.12 410 VAL A C 4
ATOM 3662 O O . VAL A 1 8 ? 1.1320 27.259 -4.299 1.00 54.32 410 VAL A O 4
ATOM 3675 N N . LEU A 1 9 ? 2.4170 28.700 -5.431 1.00 15.12 411 LEU A N 4
ATOM 3676 C CA . LEU A 1 9 ? 2.9920 27.671 -6.279 1.00 71.55 411 LEU A CA 4
ATOM 3677 C C . LEU A 1 9 ? 3.8820 26.705 -5.502 1.00 11.53 411 LEU A C 4
ATOM 3678 O O . LEU A 1 9 ? 3.5780 25.526 -5.464 1.00 63.10 411 LEU A O 4
ATOM 3694 N N . PRO A 1 10 ? 4.9970 27.175 -4.847 1.00 64.12 412 PRO A N 4
ATOM 3695 C CA . PRO A 1 10 ? 5.8750 26.290 -4.090 1.00 55.44 412 PRO A CA 4
ATOM 3696 C C . PRO A 1 10 ? 5.1160 25.481 -3.026 1.00 21.42 412 PRO A C 4
ATOM 3697 O O . PRO A 1 10 ? 5.4640 24.324 -2.747 1.00 55.45 412 PRO A O 4
ATOM 3708 N N . LEU A 1 11 ? 4.0580 26.091 -2.462 1.00 34.21 413 LEU A N 4
ATOM 3709 C CA . LEU A 1 11 ? 3.2260 25.457 -1.438 1.00 73.10 413 LEU A CA 4
ATOM 3710 C C . LEU A 1 11 ? 2.5440 24.190 -1.941 1.00 73.01 413 LEU A C 4
ATOM 3711 O O . LEU A 1 11 ? 2.2480 23.287 -1.156 1.00 42.25 413 LEU A O 4
ATOM 3727 N N . LEU A 1 12 ? 2.3330 24.113 -3.253 1.00 23.03 414 LEU A N 4
ATOM 3728 C CA . LEU A 1 12 ? 1.6910 22.961 -3.876 1.00 34.15 414 LEU A CA 4
ATOM 3729 C C . LEU A 1 12 ? 2.5360 21.711 -3.630 1.00 52.44 414 LEU A C 4
ATOM 3730 O O . LEU A 1 12 ? 2.0170 20.635 -3.320 1.00 13.35 414 LEU A O 4
ATOM 3746 N N . T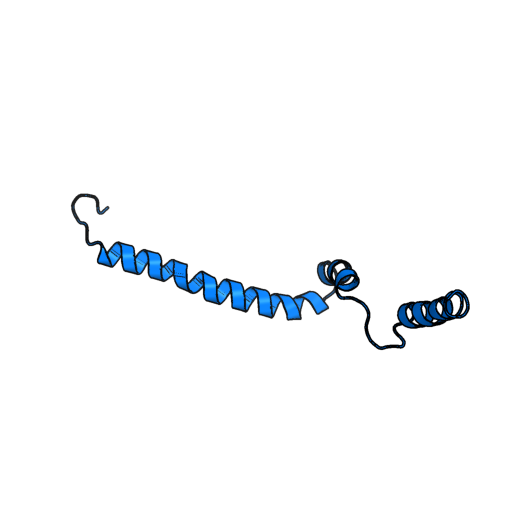RP A 1 13 ? 3.8420 21.873 -3.730 1.00 1.20 415 TRP A N 4
ATOM 3747 C CA . TRP A 1 13 ? 4.7520 20.783 -3.488 1.00 73.51 415 TRP A CA 4
ATOM 3748 C C . TRP A 1 13 ? 4.8450 20.432 -2.010 1.00 1.04 415 TRP A C 4
ATOM 3749 O O . TRP A 1 13 ? 5.0780 19.294 -1.657 1.00 60.10 415 TRP A O 4
ATOM 3770 N N . PHE A 1 14 ? 4.6270 21.406 -1.142 1.00 23.13 416 PHE A N 4
ATOM 3771 C CA . PHE A 1 14 ? 4.6540 21.145 0.293 1.00 74.25 416 PHE A CA 4
ATOM 3772 C C . PHE A 1 14 ? 3.4510 20.304 0.695 1.00 75.04 416 PHE A C 4
ATOM 3773 O O . PHE A 1 14 ? 3.4990 19.538 1.669 1.00 33.50 416 PHE A O 4
ATOM 3790 N N . GLU A 1 15 ? 2.3930 20.432 -0.075 1.00 41.43 417 GLU A N 4
ATOM 3791 C CA . GLU A 1 15 ? 1.1800 19.706 0.143 1.00 4.24 417 GLU A CA 4
ATOM 3792 C C . GLU A 1 15 ? 1.4250 18.248 -0.222 1.00 22.11 417 GLU A C 4
ATOM 3793 O O . GLU A 1 15 ? 1.1730 17.342 0.565 1.00 32.00 417 GLU A O 4
ATOM 3805 N N . GLN A 1 16 ? 1.9920 18.043 -1.392 1.00 34.22 418 GLN A N 4
ATOM 3806 C CA . GLN A 1 16 ? 2.2310 16.708 -1.894 1.00 53.20 418 GLN A CA 4
ATOM 3807 C C . GLN A 1 16 ? 3.4060 16.022 -1.204 1.00 60.13 418 GLN A C 4
ATOM 3808 O O . GLN A 1 16 ? 3.6120 14.830 -1.357 1.00 34.10 418 GLN A O 4
ATOM 3822 N N . SER A 1 17 ? 4.1920 16.795 -0.490 1.00 53.11 419 SER A N 4
ATOM 3823 C CA . SER A 1 17 ? 5.3010 16.263 0.264 1.00 51.30 419 SER A CA 4
ATOM 3824 C C . SER A 1 17 ? 4.8490 15.936 1.689 1.00 3.52 419 SER A C 4
ATOM 3825 O O . SER A 1 17 ? 5.5700 15.291 2.448 1.00 23.51 419 SER A O 4
ATOM 3833 N N . GLY A 1 18 ? 3.6460 16.388 2.044 1.00 35.32 420 GLY A N 4
ATOM 3834 C CA . GLY A 1 18 ? 3.1330 16.179 3.389 1.00 45.13 420 GLY A CA 4
ATOM 3835 C C . GLY A 1 18 ? 3.8440 17.057 4.403 1.00 24.42 420 GLY A C 4
ATOM 3836 O O . GLY A 1 18 ? 3.7750 16.824 5.599 1.00 53.22 420 GLY A O 4
ATOM 3840 N N . ALA A 1 19 ? 4.4860 18.103 3.908 1.00 74.42 421 ALA A N 4
ATOM 3841 C CA . ALA A 1 19 ? 5.2840 19.009 4.730 1.00 70.42 421 ALA A CA 4
ATOM 3842 C C . ALA A 1 19 ? 4.4110 19.812 5.685 1.00 41.32 421 ALA A C 4
ATOM 3843 O O . ALA A 1 19 ? 4.8750 20.298 6.714 1.00 63.20 421 ALA A O 4
ATOM 3850 N N . MET A 1 20 ? 3.1510 19.958 5.324 1.00 4.42 422 MET A N 4
ATOM 3851 C CA . MET A 1 20 ? 2.1870 20.671 6.154 1.00 22.13 422 MET A CA 4
ATOM 3852 C C . MET A 1 20 ? 1.6320 19.753 7.247 1.00 64.13 422 MET A C 4
ATOM 3853 O O . MET A 1 20 ? 0.8640 20.188 8.106 1.00 2.30 422 MET A O 4
ATOM 3867 N N . GLY A 1 21 ? 2.0180 18.488 7.207 1.00 42.35 423 GLY A N 4
ATOM 3868 C CA . GLY A 1 21 ? 1.5130 17.527 8.166 1.00 1.11 423 GLY A CA 4
ATOM 3869 C C . GLY A 1 21 ? 0.1870 16.955 7.723 1.00 61.21 423 GLY A C 4
ATOM 3870 O O . GLY A 1 21 ? -0.5390 16.349 8.515 1.00 62.23 423 GLY A O 4
ATOM 3874 N N . GLY A 1 22 ? -0.1160 17.148 6.452 1.00 61.33 424 GLY A N 4
ATOM 3875 C CA . GLY A 1 22 ? -1.3560 16.684 5.892 1.00 32.40 424 GLY A CA 4
ATOM 3876 C C . GLY A 1 22 ? -1.4020 15.181 5.772 1.00 60.40 424 GLY A C 4
ATOM 3877 O O . GLY A 1 22 ? -0.3540 14.520 5.623 1.00 22.35 424 GLY A O 4
ATOM 3881 N N . LYS A 1 23 ? -2.5970 14.639 5.855 1.00 71.15 425 LYS A N 4
ATOM 3882 C CA . LYS A 1 23 ? -2.8120 13.214 5.755 1.00 13.50 425 LYS A CA 4
ATOM 3883 C C . LYS A 1 23 ? -2.4570 12.714 4.347 1.00 43.31 425 LYS A C 4
ATOM 3884 O O . LYS A 1 23 ? -2.5690 13.477 3.368 1.00 61.12 425 LYS A O 4
ATOM 3903 N N . PRO A 1 24 ? -2.0230 11.428 4.222 1.00 50.14 426 PRO A N 4
ATOM 3904 C CA . PRO A 1 24 ? -1.6130 10.825 2.941 1.00 65.11 426 PRO A CA 4
ATOM 3905 C C . PRO A 1 24 ? -2.6190 11.051 1.816 1.00 51.12 426 PRO A C 4
ATOM 3906 O O . PRO A 1 24 ? -2.2410 11.206 0.663 1.00 43.12 426 PRO A O 4
ATOM 3917 N N . LEU A 1 25 ? -3.8920 11.102 2.163 1.00 13.01 427 LEU A N 4
ATOM 3918 C CA . LEU A 1 25 ? -4.9430 11.301 1.181 1.00 50.42 427 LEU A CA 4
ATOM 3919 C C . LEU A 1 25 ? -4.7630 12.630 0.441 1.00 2.42 427 LEU A C 4
ATOM 3920 O O . LEU A 1 25 ? -4.7830 12.667 -0.785 1.00 50.20 427 LEU A O 4
ATOM 3936 N N . SER A 1 26 ? -4.5250 13.700 1.186 1.00 24.34 428 SER A N 4
ATOM 3937 C CA . SER A 1 26 ? -4.3110 15.003 0.587 1.00 33.22 428 SER A CA 4
ATOM 3938 C C . SER A 1 26 ? -3.0070 14.975 -0.202 1.00 31.35 428 SER A C 4
ATOM 3939 O O . SER A 1 26 ? -2.9090 15.550 -1.290 1.00 50.34 428 SER A O 4
ATOM 3947 N N . THR A 1 27 ? -2.0320 14.262 0.336 1.00 33.34 429 THR A N 4
ATOM 3948 C CA . THR A 1 27 ? -0.7360 14.125 -0.275 1.00 75.33 429 THR A CA 4
ATOM 3949 C C . THR A 1 27 ? -0.8540 13.529 -1.705 1.00 24.00 429 THR A C 4
ATOM 3950 O O . THR A 1 27 ? -0.3770 14.127 -2.678 1.00 53.12 429 THR A O 4
ATOM 3961 N N . PHE A 1 28 ? -1.5170 12.378 -1.831 1.00 31.30 430 PHE A N 4
ATOM 3962 C CA . PHE A 1 28 ? -1.6890 11.747 -3.132 1.00 41.13 430 PHE A CA 4
ATOM 3963 C C . PHE A 1 28 ? -2.6440 12.499 -4.050 1.00 32.31 430 PHE A C 4
ATOM 3964 O O . PHE A 1 28 ? -2.3080 12.751 -5.195 1.00 30.12 430 PHE A O 4
ATOM 3981 N N . TYR A 1 29 ? -3.8130 12.886 -3.547 1.00 60.50 431 TYR A N 4
ATOM 3982 C CA . TYR A 1 29 ? -4.8040 13.569 -4.389 1.00 44.04 431 TYR A CA 4
ATOM 3983 C C . TYR A 1 29 ? -4.3220 14.896 -4.973 1.00 24.43 431 TYR A C 4
ATOM 3984 O O . TYR A 1 29 ? -4.7100 15.258 -6.085 1.00 31.32 431 TYR A O 4
ATOM 4002 N N . THR A 1 30 ? -3.4930 15.613 -4.245 1.00 2.44 432 THR A N 4
ATOM 4003 C CA . THR A 1 30 ? -2.9800 16.876 -4.744 1.00 31.14 432 THR A CA 4
ATOM 4004 C C . THR A 1 30 ? -1.9840 16.654 -5.899 1.00 12.12 432 THR A C 4
ATOM 4005 O O . THR A 1 30 ? -2.1020 17.269 -6.959 1.00 52.10 432 THR A O 4
ATOM 4016 N N . GLN A 1 31 ? -1.0250 15.754 -5.699 1.00 25.41 433 GLN A N 4
ATOM 4017 C CA . GLN A 1 31 ? -0.0310 15.468 -6.732 1.00 65.34 433 GLN A CA 4
ATOM 4018 C C . GLN A 1 31 ? -0.6530 14.764 -7.914 1.00 31.35 433 GLN A C 4
ATOM 4019 O O . GLN A 1 31 ? -0.1980 14.906 -9.024 1.00 52.10 433 GLN A O 4
ATOM 4033 N N . LEU A 1 32 ? -1.7080 14.019 -7.654 1.00 10.42 434 LEU A N 4
ATOM 4034 C CA . LEU A 1 32 ? -2.4590 13.280 -8.674 1.00 10.24 434 LEU A CA 4
ATOM 4035 C C . LEU A 1 32 ? -2.9350 14.223 -9.793 1.00 51.10 434 LEU A C 4
ATOM 4036 O O . LEU A 1 32 ? -3.0200 13.828 -10.959 1.00 13.14 434 LEU A O 4
ATOM 4052 N N . VAL A 1 33 ? -3.1940 15.469 -9.431 1.00 72.11 435 VAL A N 4
ATOM 4053 C CA . VAL A 1 33 ? -3.6340 16.477 -10.381 1.00 24.33 435 VAL A CA 4
ATOM 4054 C C . VAL A 1 33 ? -2.5450 16.747 -11.438 1.00 74.13 435 VAL A C 4
ATOM 4055 O O . VAL A 1 33 ? -2.8500 17.055 -12.597 1.00 2.21 435 VAL A O 4
ATOM 4068 N N . LEU A 1 34 ? -1.2870 16.596 -11.057 1.00 20.02 436 LEU A N 4
ATOM 4069 C CA . LEU A 1 34 ? -0.2040 16.871 -11.973 1.00 74.42 436 LEU A CA 4
ATOM 4070 C C . LEU A 1 34 ? 0.5180 15.609 -12.435 1.00 14.32 436 LEU A C 4
ATOM 4071 O O . LEU A 1 34 ? 1.0800 15.569 -13.523 1.00 72.54 436 LEU A O 4
ATOM 4087 N N . MET A 1 35 ? 0.4830 14.591 -11.606 1.00 64.42 437 MET A N 4
ATOM 4088 C CA . MET A 1 35 ? 1.2010 13.360 -11.848 1.00 61.11 437 MET A CA 4
ATOM 4089 C C . MET A 1 35 ? 0.2730 12.277 -12.415 1.00 31.25 437 MET A C 4
ATOM 4090 O O . MET A 1 35 ? -0.5650 11.723 -11.684 1.00 15.22 437 MET A O 4
ATOM 4104 N N . PRO A 1 36 ? 0.4060 11.965 -13.713 1.00 12.54 438 PRO A N 4
ATOM 4105 C CA . PRO A 1 36 ? -0.4460 10.981 -14.404 1.00 63.45 438 PRO A CA 4
ATOM 4106 C C . PRO A 1 36 ? -0.4190 9.584 -13.777 1.00 2.35 438 PRO A C 4
ATOM 4107 O O . PRO A 1 36 ? -1.4420 8.908 -13.717 1.00 63.53 438 PRO A O 4
ATOM 4118 N N . GLN A 1 37 ? 0.7410 9.153 -13.304 1.00 73.22 439 GLN A N 4
ATOM 4119 C CA . GLN A 1 37 ? 0.8610 7.802 -12.758 1.00 74.43 439 GLN A CA 4
ATOM 4120 C C . GLN A 1 37 ? 0.0630 7.620 -11.469 1.00 11.23 439 GLN A C 4
ATOM 4121 O O . GLN A 1 37 ? -0.3600 6.514 -11.155 1.00 10.11 439 GLN A O 4
ATOM 4135 N N . VAL A 1 38 ? -0.1630 8.699 -10.733 1.00 2.14 440 VAL A N 4
ATOM 4136 C CA . VAL A 1 38 ? -0.8920 8.590 -9.486 1.00 11.02 440 VAL A CA 4
ATOM 4137 C C . VAL A 1 38 ? -2.3580 8.331 -9.755 1.00 14.25 440 VAL A C 4
ATOM 4138 O O . VAL A 1 38 ? -2.9270 7.435 -9.182 1.00 5.23 440 VAL A O 4
ATOM 4151 N N . LEU A 1 39 ? -2.9460 9.083 -10.686 1.00 50.34 441 LEU A N 4
ATOM 4152 C CA . LEU A 1 39 ? -4.3710 8.928 -11.020 1.00 40.34 441 LEU A CA 4
ATOM 4153 C C . LEU A 1 39 ? -4.7090 7.504 -11.462 1.00 64.03 441 LEU A C 4
ATOM 4154 O O . LEU A 1 39 ? -5.8170 7.008 -11.247 1.00 25.11 441 LEU A O 4
ATOM 4170 N N . HIS A 1 40 ? -3.7320 6.860 -12.062 1.00 33.01 442 HIS A N 4
ATOM 4171 C CA . HIS A 1 40 ? -3.8440 5.504 -12.561 1.00 14.12 442 HIS A CA 4
ATOM 4172 C C . HIS A 1 40 ? -4.1350 4.479 -11.430 1.00 43.21 442 HIS A C 4
ATOM 4173 O O . HIS A 1 40 ? -4.6940 3.409 -11.699 1.00 71.31 442 HIS A O 4
ATOM 4188 N N . TYR A 1 41 ? -3.7570 4.814 -10.172 1.00 4.12 443 TYR A N 4
ATOM 4189 C CA . TYR A 1 41 ? -3.8690 3.878 -9.032 1.00 21.44 443 TYR A CA 4
ATOM 4190 C C . TYR A 1 41 ? -5.3070 3.393 -8.856 1.00 0.35 443 TYR A C 4
ATOM 4191 O O . TYR A 1 41 ? -5.5430 2.327 -8.320 1.00 32.20 443 TYR A O 4
ATOM 4209 N N . ALA A 1 42 ? -6.2670 4.210 -9.284 1.00 25.35 444 ALA A N 4
ATOM 4210 C CA . ALA A 1 42 ? -7.6820 3.869 -9.193 1.00 41.35 444 ALA A CA 4
ATOM 4211 C C . ALA A 1 42 ? -7.9860 2.550 -9.903 1.00 65.43 444 ALA A C 4
ATOM 4212 O O . ALA A 1 42 ? -8.8450 1.776 -9.462 1.00 72.14 444 ALA A O 4
ATOM 4219 N N . GLN A 1 43 ? -7.2630 2.285 -10.982 1.00 33.33 445 GLN A N 4
ATOM 4220 C CA . GLN A 1 43 ? -7.4120 1.036 -11.703 1.00 52.31 445 GLN A CA 4
ATOM 4221 C C . GLN A 1 43 ? -6.8760 -0.103 -10.839 1.00 13.24 445 GLN A C 4
ATOM 4222 O O . GLN A 1 43 ? -7.4440 -1.174 -10.786 1.00 72.20 445 GLN A O 4
ATOM 4236 N N . TYR A 1 44 ? -5.7950 0.170 -10.125 1.00 54.45 446 TYR A N 4
ATOM 4237 C CA . TYR A 1 44 ? -5.2210 -0.787 -9.188 1.00 44.13 446 TYR A CA 4
ATOM 4238 C C . TYR A 1 44 ? -6.1840 -1.073 -8.043 1.00 32.54 446 TYR A C 4
ATOM 4239 O O . TYR A 1 44 ? -6.2900 -2.211 -7.574 1.00 31.22 446 TYR A O 4
ATOM 4257 N N . VAL A 1 45 ? -6.8950 -0.044 -7.599 1.00 40.44 447 VAL A N 4
ATOM 4258 C CA . VAL A 1 45 ? -7.9200 -0.202 -6.567 1.00 51.11 447 VAL A CA 4
ATOM 4259 C C . VAL A 1 45 ? -9.0230 -1.117 -7.090 1.00 23.51 447 VAL A C 4
ATOM 4260 O O . VAL A 1 45 ? -9.5120 -1.997 -6.373 1.00 25.15 447 VAL A O 4
ATOM 4273 N N . LEU A 1 46 ? -9.3770 -0.921 -8.353 1.00 4.24 448 LEU A N 4
ATOM 4274 C CA . LEU A 1 46 ? -10.3780 -1.715 -9.024 1.00 34.41 448 LEU A CA 4
ATOM 4275 C C . LEU A 1 46 ? -9.9940 -3.210 -9.026 1.00 1.41 448 LEU A C 4
ATOM 4276 O O . LEU A 1 46 ? -10.8170 -4.074 -8.679 1.00 72.12 448 LEU A O 4
ATOM 4292 N N . LEU A 1 47 ? -8.7520 -3.512 -9.413 1.00 0.33 449 LEU A N 4
ATOM 4293 C CA . LEU A 1 47 ? -8.2550 -4.903 -9.388 1.00 15.14 449 LEU A CA 4
ATOM 4294 C C . LEU A 1 47 ? -8.1780 -5.434 -7.961 1.00 41.13 449 LEU A C 4
ATOM 4295 O O . LEU A 1 47 ? -8.5200 -6.591 -7.699 1.00 71.12 449 LEU A O 4
ATOM 4311 N N . GLY A 1 48 ? -7.7500 -4.577 -7.047 1.00 62.43 450 GLY A N 4
ATOM 4312 C CA . GLY A 1 48 ? -7.6480 -4.947 -5.650 1.00 32.41 450 GLY A CA 4
ATOM 4313 C C . GLY A 1 48 ? -8.9910 -5.341 -5.071 1.00 33.12 450 GLY A C 4
ATOM 4314 O O . GLY A 1 48 ? -9.1210 -6.402 -4.453 1.00 23.24 450 GLY A O 4
ATOM 4318 N N . LEU A 1 49 ? -9.9880 -4.504 -5.298 1.00 72.35 451 LEU A N 4
ATOM 4319 C CA . LEU A 1 49 ? -11.3450 -4.753 -4.833 1.00 2.12 451 LEU A CA 4
ATOM 4320 C C . LEU A 1 49 ? -11.9360 -5.960 -5.554 1.00 4.44 451 LEU A C 4
ATOM 4321 O O . LEU A 1 49 ? -12.6510 -6.762 -4.957 1.00 11.31 451 LEU A O 4
ATOM 4337 N N . GLY A 1 50 ? -11.6030 -6.090 -6.837 1.00 73.03 452 GLY A N 4
ATOM 4338 C CA . GLY A 1 50 ? -12.0730 -7.200 -7.646 1.00 42.44 452 GLY A CA 4
ATOM 4339 C C . GLY A 1 50 ? -11.6580 -8.538 -7.076 1.00 73.41 452 GLY A C 4
ATOM 4340 O O . GLY A 1 50 ? -12.3950 -9.525 -7.197 1.00 44.04 452 GLY A O 4
ATOM 4344 N N . GLY A 1 51 ? -10.4940 -8.564 -6.442 1.00 71.12 453 GLY A N 4
ATOM 4345 C CA . GLY A 1 51 ? -9.9990 -9.765 -5.812 1.00 34.35 453 GLY A CA 4
ATOM 4346 C C . GLY A 1 51 ? -10.9450 -10.288 -4.747 1.00 43.14 453 GLY A C 4
ATOM 4347 O O . GLY A 1 51 ? -11.1750 -11.482 -4.657 1.00 4.24 453 GLY A O 4
ATOM 4351 N N . LEU A 1 52 ? -11.5370 -9.374 -3.980 1.00 13.03 454 LEU A N 4
ATOM 4352 C CA . LEU A 1 52 ? -12.4670 -9.727 -2.900 1.00 5.42 454 LEU A CA 4
ATOM 4353 C C . LEU A 1 52 ? -13.6670 -10.503 -3.456 1.00 60.30 454 LEU A C 4
ATOM 4354 O O . LEU A 1 52 ? -14.0930 -11.518 -2.896 1.00 23.11 454 LEU A O 4
ATOM 4370 N N . LEU A 1 53 ? -14.1730 -10.028 -4.576 1.00 24.14 455 LEU A N 4
ATOM 4371 C CA . LEU A 1 53 ? -15.2970 -10.652 -5.270 1.00 32.32 455 LEU A CA 4
ATOM 4372 C C . LEU A 1 53 ? -14.8630 -11.954 -5.928 1.00 60.21 455 LEU A C 4
ATOM 4373 O O . LEU A 1 53 ? -15.6630 -12.871 -6.115 1.00 44.02 455 LEU A O 4
ATOM 4389 N N . LEU A 1 54 ? -13.5940 -12.035 -6.264 1.00 44.43 456 LEU A N 4
ATOM 4390 C CA . LEU A 1 54 ? -13.0500 -13.176 -6.958 1.00 52.25 456 LEU A CA 4
ATOM 4391 C C . LEU A 1 54 ? -12.8910 -14.325 -5.971 1.00 74.40 456 LEU A C 4
ATOM 4392 O O . LEU A 1 54 ? -12.9520 -15.474 -6.342 1.00 74.42 456 LEU A O 4
ATOM 4408 N N . LEU A 1 55 ? -12.7430 -13.984 -4.701 1.00 3.42 457 LEU A N 4
ATOM 4409 C CA . LEU A 1 55 ? -12.5950 -14.974 -3.636 1.00 61.25 457 LEU A CA 4
ATOM 4410 C C . LEU A 1 55 ? -13.8660 -15.814 -3.482 1.00 23.55 457 LEU A C 4
ATOM 4411 O O . LEU A 1 55 ? -13.8080 -16.971 -3.086 1.00 13.04 457 LEU A O 4
ATOM 4427 N N . VAL A 1 56 ? -14.9990 -15.220 -3.810 1.00 34.04 458 VAL A N 4
ATOM 4428 C CA . VAL A 1 56 ? -16.3140 -15.864 -3.661 1.00 52.01 458 VAL A CA 4
ATOM 4429 C C . VAL A 1 56 ? -16.4230 -17.241 -4.408 1.00 74.13 458 VAL A C 4
ATOM 4430 O O . VAL A 1 56 ? -16.7120 -18.259 -3.775 1.00 63.22 458 VAL A O 4
ATOM 4443 N N . PRO A 1 57 ? -16.1990 -17.308 -5.749 1.00 44.43 459 PRO A N 4
ATOM 4444 C CA . PRO A 1 57 ? -16.2510 -18.583 -6.495 1.00 4.35 459 PRO A CA 4
ATOM 4445 C C . PRO A 1 57 ? -15.0940 -19.535 -6.137 1.00 51.41 459 PRO A C 4
ATOM 4446 O O . PRO A 1 57 ? -15.0980 -20.714 -6.513 1.00 42.53 459 PRO A O 4
ATOM 4457 N N . ILE A 1 58 ? -14.1070 -19.022 -5.415 1.00 30.21 460 ILE A N 4
ATOM 4458 C CA . ILE A 1 58 ? -12.9430 -19.809 -5.037 1.00 41.35 460 ILE A CA 4
ATOM 4459 C C . ILE A 1 58 ? -13.2890 -20.803 -3.909 1.00 55.03 460 ILE A C 4
ATOM 4460 O O . ILE A 1 58 ? -12.5650 -21.759 -3.693 1.00 20.14 460 ILE A O 4
ATOM 4476 N N . ILE A 1 59 ? -14.4390 -20.602 -3.242 1.00 54.51 461 ILE A N 4
ATOM 4477 C CA . ILE A 1 59 ? -14.8680 -21.475 -2.122 1.00 21.22 461 ILE A CA 4
ATOM 4478 C C . ILE A 1 59 ? -14.8590 -22.958 -2.528 1.00 44.33 461 ILE A C 4
ATOM 4479 O O . ILE A 1 59 ? -14.4010 -23.814 -1.776 1.00 31.23 461 ILE A O 4
ATOM 4495 N N . CYS A 1 60 ? -15.3200 -23.246 -3.716 1.00 51.43 462 CYS A N 4
ATOM 4496 C CA . CYS A 1 60 ? -15.3410 -24.608 -4.195 1.00 33.54 462 CYS A CA 4
ATOM 4497 C C . CYS A 1 60 ? -13.9370 -25.087 -4.614 1.00 45.33 462 CYS A C 4
ATOM 4498 O O . CYS A 1 60 ? -13.6280 -26.270 -4.532 1.00 11.20 462 CYS A O 4
ATOM 4506 N N . GLN A 1 61 ? -13.0810 -24.150 -5.008 1.00 64.42 463 GLN A N 4
ATOM 4507 C CA . GLN A 1 61 ? -11.7530 -24.491 -5.545 1.00 61.00 463 GLN A CA 4
ATOM 4508 C C . GLN A 1 61 ? -10.8470 -24.789 -4.370 1.00 41.14 463 GLN A C 4
ATOM 4509 O O . GLN A 1 61 ? -9.9120 -25.588 -4.426 1.00 25.50 463 GLN A O 4
ATOM 4523 N N . LEU A 1 62 ? -11.1560 -24.104 -3.322 1.00 32.43 464 LEU A N 4
ATOM 4524 C CA . LEU A 1 62 ? -10.5490 -24.160 -2.059 1.00 4.12 464 LEU A CA 4
ATOM 4525 C C . LEU A 1 62 ? -10.6800 -25.572 -1.478 1.00 12.21 464 LEU A C 4
ATOM 4526 O O . LEU A 1 62 ? -9.7920 -26.047 -0.781 1.00 35.52 464 LEU A O 4
ATOM 4542 N N . ARG A 1 63 ? -11.7580 -26.254 -1.814 1.00 63.35 465 ARG A N 4
ATOM 4543 C CA . ARG A 1 63 ? -11.9920 -27.591 -1.287 1.00 11.43 465 ARG A CA 4
ATOM 4544 C C . ARG A 1 63 ? -11.0160 -28.577 -1.935 1.00 74.42 465 ARG A C 4
ATOM 4545 O O . ARG A 1 63 ? -10.6830 -29.613 -1.356 1.00 11.13 465 ARG A O 4
ATOM 4566 N N . SER A 1 64 ? -10.5250 -28.206 -3.115 1.00 54.11 466 SER A N 4
ATOM 4567 C CA . SER A 1 64 ? -9.5440 -28.982 -3.846 1.00 71.23 466 SER A CA 4
ATOM 4568 C C . SER A 1 64 ? -8.1510 -28.697 -3.268 1.00 3.10 466 SER A C 4
ATOM 4569 O O . SER A 1 64 ? -7.2350 -29.518 -3.354 1.00 41.35 466 SER A O 4
ATOM 4577 N N . GLN A 1 65 ? -8.0220 -27.517 -2.672 1.00 61.11 467 GLN A N 4
ATOM 4578 C CA . GLN A 1 65 ? -6.7980 -27.072 -2.024 1.00 44.53 467 GLN A CA 4
ATOM 4579 C C . GLN A 1 65 ? -6.6360 -27.796 -0.702 1.00 23.32 467 GLN A C 4
ATOM 4580 O O . GLN A 1 65 ? -5.5360 -28.190 -0.320 1.00 13.35 467 GLN A O 4
ATOM 4594 N N . GLU A 1 66 ? -7.7320 -27.951 -0.003 1.00 22.21 468 GLU A N 4
ATOM 4595 C CA . GLU A 1 66 ? -7.7330 -28.631 1.266 1.00 21.54 468 GLU A CA 4
ATOM 4596 C C . GLU A 1 66 ? -7.6410 -30.129 1.044 1.00 32.14 468 GLU A C 4
ATOM 4597 O O . GLU A 1 66 ? -7.1720 -30.868 1.912 1.00 4.34 468 GLU A O 4
ATOM 4609 N N . LYS A 1 67 ? -8.0740 -30.550 -0.152 1.00 51.54 469 LYS A N 4
ATOM 4610 C CA . LYS A 1 67 ? -8.0990 -31.942 -0.587 1.00 42.44 469 LYS A CA 4
ATOM 4611 C C . LYS A 1 67 ? -9.0570 -32.765 0.248 1.00 24.42 469 LYS A C 4
ATOM 4612 O O . LYS A 1 67 ? -8.8030 -33.068 1.420 1.00 52.44 469 LYS A O 4
ATOM 4631 N N . CYS A 1 68 ? -10.1590 -33.109 -0.343 1.00 12.10 470 CYS A N 4
ATOM 4632 C CA . CYS A 1 68 ? -11.1790 -33.825 0.359 1.00 75.24 470 CYS A CA 4
ATOM 4633 C C . CYS A 1 68 ? -11.3530 -35.226 -0.238 1.00 51.25 470 CYS A C 4
ATOM 4634 O O . CYS A 1 68 ? -11.0870 -35.451 -1.422 1.00 14.01 470 CYS A O 4
ATOM 4642 N N . PHE A 1 69 ? -11.8100 -36.154 0.572 1.00 1.31 471 PHE A N 4
ATOM 4643 C CA . PHE A 1 69 ? -12.0500 -37.526 0.132 1.00 1.41 471 PHE A CA 4
ATOM 4644 C C . PHE A 1 69 ? -13.5420 -37.674 -0.206 1.00 63.43 471 PHE A C 4
ATOM 4645 O O . PHE A 1 69 ? -14.0560 -38.759 -0.451 1.00 62.44 471 PHE A O 4
ATOM 4662 N N . LEU A 1 70 ? -14.2100 -36.549 -0.248 1.00 53.00 472 LEU A N 4
ATOM 4663 C CA . LEU A 1 70 ? -15.6330 -36.490 -0.501 1.00 31.10 472 LEU A CA 4
ATOM 4664 C C . LEU A 1 70 ? -15.9680 -36.856 -1.934 1.00 51.04 472 LEU A C 4
ATOM 4665 O O . LEU A 1 70 ? -17.0070 -37.462 -2.185 1.00 63.13 472 LEU A O 4
ATOM 4681 N N . PHE A 1 71 ? -15.0600 -36.511 -2.857 1.00 64.03 473 PHE A N 4
ATOM 4682 C CA . PHE A 1 71 ? -15.2770 -36.641 -4.302 1.00 4.05 473 PHE A CA 4
ATOM 4683 C C . PHE A 1 71 ? -16.3680 -35.678 -4.714 1.00 12.11 473 PHE A C 4
ATOM 4684 O O . PHE A 1 71 ? -17.5300 -36.056 -4.869 1.00 23.44 473 PHE A O 4
ATOM 4701 N N . TRP A 1 72 ? -16.0110 -34.427 -4.798 1.00 14.41 474 TRP A N 4
ATOM 4702 C CA . TRP A 1 72 ? -16.9710 -33.388 -5.098 1.00 34.34 474 TRP A CA 4
ATOM 4703 C C . TRP A 1 72 ? -16.2350 -32.177 -5.655 1.00 31.33 474 TRP A C 4
ATOM 4704 O O . TRP A 1 72 ? -16.6350 -31.582 -6.655 1.00 43.43 474 TRP A O 4
ATOM 4725 N N . SER A 1 73 ? -15.1750 -31.812 -4.987 1.00 73.33 475 SER A N 4
ATOM 4726 C CA . SER A 1 73 ? -14.3470 -30.699 -5.363 1.00 54.45 475 SER A CA 4
ATOM 4727 C C . SER A 1 73 ? -12.9230 -30.970 -4.906 1.00 12.54 475 SER A C 4
ATOM 4728 O O . SER A 1 73 ? -12.7040 -31.145 -3.691 1.00 38.76 475 SER A O 4
ATOM 4737 N N . GLY A 1 1 ? -10.4880 26.933 -15.527 1.00 52.20 403 GLY A N 5
ATOM 4738 C CA . GLY A 1 1 ? -10.5110 28.377 -15.725 1.00 54.14 403 GLY A CA 5
ATOM 4739 C C . GLY A 1 1 ? -9.2720 29.013 -15.181 1.00 5.22 403 GLY A C 5
ATOM 4740 O O . GLY A 1 1 ? -8.5230 28.377 -14.445 1.00 11.01 403 GLY A O 5
ATOM 4746 N N . SER A 1 2 ? -9.0570 30.253 -15.525 1.00 11.31 404 SER A N 5
ATOM 4747 C CA . SER A 1 2 ? -7.8700 30.961 -15.133 1.00 12.33 404 SER A CA 5
ATOM 4748 C C . SER A 1 2 ? -8.0890 31.878 -13.929 1.00 34.24 404 SER A C 5
ATOM 4749 O O . SER A 1 2 ? -7.1410 32.236 -13.242 1.00 61.42 404 SER A O 5
ATOM 4757 N N . LYS A 1 3 ? -9.3360 32.236 -13.669 1.00 53.32 405 LYS A N 5
ATOM 4758 C CA . LYS A 1 3 ? -9.6540 33.168 -12.585 1.00 50.44 405 LYS A CA 5
ATOM 4759 C C . LYS A 1 3 ? -9.6430 32.490 -11.228 1.00 11.34 405 LYS A C 5
ATOM 4760 O O . LYS A 1 3 ? -9.4390 33.138 -10.207 1.00 14.42 405 LYS A O 5
ATOM 4779 N N . ILE A 1 4 ? -9.8440 31.191 -11.218 1.00 2.50 406 ILE A N 5
ATOM 4780 C CA . ILE A 1 4 ? -9.8820 30.442 -9.968 1.00 32.31 406 ILE A CA 5
ATOM 4781 C C . ILE A 1 4 ? -8.4630 30.015 -9.543 1.00 22.54 406 ILE A C 5
ATOM 4782 O O . ILE A 1 4 ? -8.2060 29.728 -8.375 1.00 35.44 406 ILE A O 5
ATOM 4798 N N . GLU A 1 5 ? -7.5440 30.048 -10.493 1.00 11.52 407 GLU A N 5
ATOM 4799 C CA . GLU A 1 5 ? -6.1660 29.637 -10.275 1.00 42.45 407 GLU A CA 5
ATOM 4800 C C . GLU A 1 5 ? -5.4850 30.512 -9.179 1.00 61.52 407 GLU A C 5
ATOM 4801 O O . GLU A 1 5 ? -5.0150 29.970 -8.179 1.00 44.43 407 GLU A O 5
ATOM 4813 N N . PRO A 1 6 ? -5.4770 31.883 -9.310 1.00 44.12 408 PRO A N 5
ATOM 4814 C CA . PRO A 1 6 ? -4.8920 32.771 -8.286 1.00 75.34 408 PRO A CA 5
ATOM 4815 C C . PRO A 1 6 ? -5.6580 32.734 -6.947 1.00 11.10 408 PRO A C 5
ATOM 4816 O O . PRO A 1 6 ? -5.2100 33.306 -5.950 1.00 12.23 408 PRO A O 5
ATOM 4827 N N . VAL A 1 7 ? -6.7940 32.075 -6.929 1.00 2.32 409 VAL A N 5
ATOM 4828 C CA . VAL A 1 7 ? -7.6090 31.973 -5.731 1.00 45.34 409 VAL A CA 5
ATOM 4829 C C . VAL A 1 7 ? -7.1090 30.830 -4.841 1.00 54.31 409 VAL A C 5
ATOM 4830 O O . VAL A 1 7 ? -7.2480 30.871 -3.622 1.00 32.31 409 VAL A O 5
ATOM 4843 N N . VAL A 1 8 ? -6.4840 29.840 -5.455 1.00 0.24 410 VAL A N 5
ATOM 4844 C CA . VAL A 1 8 ? -6.0120 28.665 -4.731 1.00 53.51 410 VAL A CA 5
ATOM 4845 C C . VAL A 1 8 ? -4.8220 29.010 -3.820 1.00 44.23 410 VAL A C 5
ATOM 4846 O O . VAL A 1 8 ? -4.7370 28.527 -2.683 1.00 4.34 410 VAL A O 5
ATOM 4859 N N . LEU A 1 9 ? -3.9400 29.881 -4.311 1.00 54.52 411 LEU A N 5
ATOM 4860 C CA . LEU A 1 9 ? -2.7190 30.271 -3.581 1.00 22.41 411 LEU A CA 5
ATOM 4861 C C . LEU A 1 9 ? -2.9680 30.736 -2.143 1.00 64.22 411 LEU A C 5
ATOM 4862 O O . LEU A 1 9 ? -2.4040 30.150 -1.219 1.00 51.35 411 LEU A O 5
ATOM 4878 N N . PRO A 1 10 ? -3.8110 31.786 -1.906 1.00 14.23 412 PRO A N 5
ATOM 4879 C CA . PRO A 1 10 ? -4.0600 32.274 -0.554 1.00 61.43 412 PRO A CA 5
ATOM 4880 C C . PRO A 1 10 ? -4.7250 31.219 0.334 1.00 65.11 412 PRO A C 5
ATOM 4881 O O . PRO A 1 10 ? -4.5350 31.217 1.550 1.00 61.41 412 PRO A O 5
ATOM 4892 N N . LEU A 1 11 ? -5.4700 30.304 -0.287 1.00 11.14 413 LEU A N 5
ATOM 4893 C CA . LEU A 1 11 ? -6.1620 29.253 0.435 1.00 62.03 413 LEU A CA 5
ATOM 4894 C C . LEU A 1 11 ? -5.1780 28.226 0.978 1.00 71.42 413 LEU A C 5
ATOM 4895 O O . LEU A 1 11 ? -5.3750 27.673 2.073 1.00 22.11 413 LEU A O 5
ATOM 4911 N N . LEU A 1 12 ? -4.1040 27.992 0.222 1.00 1.25 414 LEU A N 5
ATOM 4912 C CA . LEU A 1 12 ? -3.0640 27.047 0.607 1.00 0.21 414 LEU A CA 5
ATOM 4913 C C . LEU A 1 12 ? -2.3760 27.507 1.895 1.00 14.14 414 LEU A C 5
ATOM 4914 O O . LEU A 1 12 ? -1.9690 26.691 2.731 1.00 42.31 414 LEU A O 5
ATOM 4930 N N . TRP A 1 13 ? -2.2880 28.821 2.064 1.00 64.33 415 TRP A N 5
ATOM 4931 C CA . TRP A 1 13 ? -1.6780 29.410 3.248 1.00 65.31 415 TRP A CA 5
ATOM 4932 C C . TRP A 1 13 ? -2.3850 29.019 4.536 1.00 71.32 415 TRP A C 5
ATOM 4933 O O . TRP A 1 13 ? -1.7510 28.906 5.576 1.00 71.42 415 TRP A O 5
ATOM 4954 N N . PHE A 1 14 ? -3.6830 28.771 4.464 1.00 32.30 416 PHE A N 5
ATOM 4955 C CA . PHE A 1 14 ? -4.4340 28.416 5.654 1.00 61.15 416 PHE A CA 5
ATOM 4956 C C . PHE A 1 14 ? -4.0970 27.012 6.066 1.00 30.02 416 PHE A C 5
ATOM 4957 O O . PHE A 1 14 ? -4.0510 26.694 7.253 1.00 53.43 416 PHE A O 5
ATOM 4974 N N . GLU A 1 15 ? -3.7980 26.196 5.081 1.00 64.12 417 GLU A N 5
ATOM 4975 C CA . GLU A 1 15 ? -3.5250 24.812 5.292 1.00 32.52 417 GLU A CA 5
ATOM 4976 C C . GLU A 1 15 ? -2.1360 24.624 5.847 1.00 34.44 417 GLU A C 5
ATOM 4977 O O . GLU A 1 15 ? -1.9480 23.935 6.852 1.00 30.20 417 GLU A O 5
ATOM 4989 N N . GLN A 1 16 ? -1.1680 25.257 5.214 1.00 52.01 418 GLN A N 5
ATOM 4990 C CA . GLN A 1 16 ? 0.2100 25.147 5.647 1.00 53.54 418 GLN A CA 5
ATOM 4991 C C . GLN A 1 16 ? 0.4130 25.793 7.019 1.00 11.30 418 GLN A C 5
ATOM 4992 O O . GLN A 1 16 ? 1.2930 25.394 7.778 1.00 14.22 418 GLN A O 5
ATOM 5006 N N . SER A 1 17 ? -0.4180 26.763 7.338 1.00 52.21 419 SER A N 5
ATOM 5007 C CA . SER A 1 17 ? -0.3470 27.432 8.614 1.00 4.33 419 SER A CA 5
ATOM 5008 C C . SER A 1 17 ? -1.1280 26.645 9.673 1.00 33.34 419 SER A C 5
ATOM 5009 O O . SER A 1 17 ? -0.8140 26.710 10.863 1.00 73.21 419 SER A O 5
ATOM 5017 N N . GLY A 1 18 ? -2.1150 25.874 9.230 1.00 12.12 420 GLY A N 5
ATOM 5018 C CA . GLY A 1 18 ? -2.9840 25.189 10.159 1.00 22.12 420 GLY A CA 5
ATOM 5019 C C . GLY A 1 18 ? -3.8530 26.202 10.858 1.00 71.13 420 GLY A C 5
ATOM 5020 O O . GLY A 1 18 ? -4.0940 26.119 12.061 1.00 32.00 420 GLY A O 5
ATOM 5024 N N . ALA A 1 19 ? -4.3360 27.151 10.082 1.00 11.54 421 ALA A N 5
ATOM 5025 C CA . ALA A 1 19 ? -5.0710 28.297 10.585 1.00 42.41 421 ALA A CA 5
ATOM 5026 C C . ALA A 1 19 ? -6.4120 27.914 11.208 1.00 14.51 421 ALA A C 5
ATOM 5027 O O . ALA A 1 19 ? -6.9020 28.592 12.110 1.00 54.14 421 ALA A O 5
ATOM 5034 N N . MET A 1 20 ? -7.0040 26.850 10.723 1.00 30.12 422 MET A N 5
ATOM 5035 C CA . MET A 1 20 ? -8.2530 26.353 11.288 1.00 33.23 422 MET A CA 5
ATOM 5036 C C . MET A 1 20 ? -7.9540 25.072 12.098 1.00 44.12 422 MET A C 5
ATOM 5037 O O . MET A 1 20 ? -8.8520 24.336 12.522 1.00 62.43 422 MET A O 5
ATOM 5051 N N . GLY A 1 21 ? -6.6770 24.832 12.328 1.00 13.21 423 GLY A N 5
ATOM 5052 C CA . GLY A 1 21 ? -6.2480 23.648 13.049 1.00 73.41 423 GLY A CA 5
ATOM 5053 C C . GLY A 1 21 ? -5.9150 22.496 12.117 1.00 23.43 423 GLY A C 5
ATOM 5054 O O . GLY A 1 21 ? -5.6860 21.364 12.567 1.00 1.23 423 GLY A O 5
ATOM 5058 N N . GLY A 1 22 ? -5.8950 22.781 10.828 1.00 75.11 424 GLY A N 5
ATOM 5059 C CA . GLY A 1 22 ? -5.6020 21.777 9.831 1.00 42.01 424 GLY A CA 5
ATOM 5060 C C . GLY A 1 22 ? -6.0600 22.232 8.469 1.00 3.34 424 GLY A C 5
ATOM 5061 O O . GLY A 1 22 ? -5.4930 23.171 7.910 1.00 20.22 424 GLY A O 5
ATOM 5065 N N . LYS A 1 23 ? -7.0900 21.591 7.939 1.00 43.52 425 LYS A N 5
ATOM 5066 C CA . LYS A 1 23 ? -7.6720 21.970 6.652 1.00 44.24 425 LYS A CA 5
ATOM 5067 C C . LYS A 1 23 ? -9.0550 21.338 6.521 1.00 23.15 425 LYS A C 5
ATOM 5068 O O . LYS A 1 23 ? -9.3130 20.291 7.125 1.00 51.34 425 LYS A O 5
ATOM 5087 N N . PRO A 1 24 ? -9.9800 21.959 5.776 1.00 62.11 426 PRO A N 5
ATOM 5088 C CA . PRO A 1 24 ? -11.2840 21.368 5.532 1.00 54.22 426 PRO A CA 5
ATOM 5089 C C . PRO A 1 24 ? -11.1680 20.185 4.561 1.00 51.04 426 PRO A C 5
ATOM 5090 O O . PRO A 1 24 ? -11.0210 20.363 3.348 1.00 3.52 426 PRO A O 5
ATOM 5101 N N . LEU A 1 25 ? -11.1980 18.987 5.112 1.00 33.11 427 LEU A N 5
ATOM 5102 C CA . LEU A 1 25 ? -11.0150 17.758 4.343 1.00 54.33 427 LEU A CA 5
ATOM 5103 C C . LEU A 1 25 ? -12.0890 17.600 3.300 1.00 12.50 427 LEU A C 5
ATOM 5104 O O . LEU A 1 25 ? -11.8050 17.216 2.157 1.00 13.34 427 LEU A O 5
ATOM 5120 N N . SER A 1 26 ? -13.3110 17.932 3.683 1.00 44.02 428 SER A N 5
ATOM 5121 C CA . SER A 1 26 ? -14.4540 17.841 2.806 1.00 63.32 428 SER A CA 5
ATOM 5122 C C . SER A 1 26 ? -14.2370 18.639 1.524 1.00 34.53 428 SER A C 5
ATOM 5123 O O . SER A 1 26 ? -14.6310 18.207 0.444 1.00 2.24 428 SER A O 5
ATOM 5131 N N . THR A 1 27 ? -13.5550 19.755 1.647 1.00 13.24 429 THR A N 5
ATOM 5132 C CA . THR A 1 27 ? -13.2660 20.602 0.529 1.00 23.41 429 THR A CA 5
ATOM 5133 C C . THR A 1 27 ? -12.3070 19.897 -0.447 1.00 71.03 429 THR A C 5
ATOM 5134 O O . THR A 1 27 ? -12.5710 19.823 -1.651 1.00 61.15 429 THR A O 5
ATOM 5145 N N . PHE A 1 28 ? -11.2320 19.340 0.087 1.00 72.22 430 PHE A N 5
ATOM 5146 C CA . PHE A 1 28 ? -10.2390 18.673 -0.732 1.00 61.41 430 PHE A CA 5
ATOM 5147 C C . PHE A 1 28 ? -10.7490 17.393 -1.390 1.00 52.43 430 PHE A C 5
ATOM 5148 O O . PHE A 1 28 ? -10.5230 17.194 -2.573 1.00 1.21 430 PHE A O 5
ATOM 5165 N N . TYR A 1 29 ? -11.4620 16.531 -0.657 1.00 42.04 431 TYR A N 5
ATOM 5166 C CA . TYR A 1 29 ? -11.9880 15.328 -1.302 1.00 5.44 431 TYR A CA 5
ATOM 5167 C C . TYR A 1 29 ? -13.0500 15.627 -2.360 1.00 5.34 431 TYR A C 5
ATOM 5168 O O . TYR A 1 29 ? -13.1690 14.897 -3.339 1.00 13.32 431 TYR A O 5
ATOM 5186 N N . THR A 1 30 ? -13.8240 16.702 -2.158 1.00 0.10 432 THR A N 5
ATOM 5187 C CA . THR A 1 30 ? -14.7740 17.158 -3.181 1.00 13.30 432 THR A CA 5
ATOM 5188 C C . THR A 1 30 ? -14.0090 17.465 -4.493 1.00 2.54 432 THR A C 5
ATOM 5189 O O . THR A 1 30 ? -14.4550 17.085 -5.597 1.00 61.30 432 THR A O 5
ATOM 5200 N N . GLN A 1 31 ? -12.8460 18.118 -4.352 1.00 2.13 433 GLN A N 5
ATOM 5201 C CA . GLN A 1 31 ? -11.9780 18.427 -5.485 1.00 51.43 433 GLN A CA 5
ATOM 5202 C C . GLN A 1 31 ? -11.5050 17.147 -6.142 1.00 65.13 433 GLN A C 5
ATOM 5203 O O . GLN A 1 31 ? -11.4800 17.040 -7.349 1.00 4.33 433 GLN A O 5
ATOM 5217 N N . LEU A 1 32 ? -11.1500 16.183 -5.329 1.00 12.40 434 LEU A N 5
ATOM 5218 C CA . LEU A 1 32 ? -10.6290 14.919 -5.815 1.00 2.40 434 LEU A CA 5
ATOM 5219 C C . LEU A 1 32 ? -11.6560 14.173 -6.673 1.00 54.15 434 LEU A C 5
ATOM 5220 O O . LEU A 1 32 ? -11.3070 13.585 -7.680 1.00 61.13 434 LEU A O 5
ATOM 5236 N N . VAL A 1 33 ? -12.9310 14.248 -6.287 1.00 23.13 435 VAL A N 5
ATOM 5237 C CA . VAL A 1 33 ? -14.0230 13.563 -7.014 1.00 4.53 435 VAL A CA 5
ATOM 5238 C C . VAL A 1 33 ? -14.0940 13.999 -8.490 1.00 33.43 435 VAL A C 5
ATOM 5239 O O . VAL A 1 33 ? -14.3840 13.196 -9.381 1.00 3.42 435 VAL A O 5
ATOM 5252 N N . LEU A 1 34 ? -13.7980 15.251 -8.744 1.00 62.14 436 LEU A N 5
ATOM 5253 C CA . LEU A 1 34 ? -13.8760 15.801 -10.085 1.00 1.40 436 LEU A CA 5
ATOM 5254 C C . LEU A 1 34 ? -12.5470 15.717 -10.804 1.00 45.33 436 LEU A C 5
ATOM 5255 O O . LEU A 1 34 ? -12.4470 15.963 -12.015 1.00 72.42 436 LEU A O 5
ATOM 5271 N N . MET A 1 35 ? -11.5340 15.358 -10.071 1.00 33.13 437 MET A N 5
ATOM 5272 C CA . MET A 1 35 ? -10.1900 15.446 -10.543 1.00 41.15 437 MET A CA 5
ATOM 5273 C C . MET A 1 35 ? -9.7060 14.097 -11.082 1.00 21.41 437 MET A C 5
ATOM 5274 O O . MET A 1 35 ? -9.7010 13.097 -10.360 1.00 43.20 437 MET A O 5
ATOM 5288 N N . PRO A 1 36 ? -9.2940 14.072 -12.375 1.00 32.15 438 PRO A N 5
ATOM 5289 C CA . PRO A 1 36 ? -8.8590 12.854 -13.100 1.00 30.23 438 PRO A CA 5
ATOM 5290 C C . PRO A 1 36 ? -7.8820 11.940 -12.341 1.00 11.40 438 PRO A C 5
ATOM 5291 O O . PRO A 1 36 ? -7.8660 10.723 -12.568 1.00 51.04 438 PRO A O 5
ATOM 5302 N N . GLN A 1 37 ? -7.0790 12.516 -11.450 1.00 73.01 439 GLN A N 5
ATOM 5303 C CA . GLN A 1 37 ? -6.0760 11.756 -10.700 1.00 70.13 439 GLN A CA 5
ATOM 5304 C C . GLN A 1 37 ? -6.6720 10.562 -9.946 1.00 75.40 439 GLN A C 5
ATOM 5305 O O . GLN A 1 37 ? -6.0610 9.505 -9.899 1.00 72.41 439 GLN A O 5
ATOM 5319 N N . VAL A 1 38 ? -7.8820 10.714 -9.403 1.00 23.11 440 VAL A N 5
ATOM 5320 C CA . VAL A 1 38 ? -8.5010 9.626 -8.637 1.00 31.12 440 VAL A CA 5
ATOM 5321 C C . VAL A 1 38 ? -8.7980 8.415 -9.513 1.00 4.11 440 VAL A C 5
ATOM 5322 O O . VAL A 1 38 ? -8.7820 7.278 -9.042 1.00 73.13 440 VAL A O 5
ATOM 5335 N N . LEU A 1 39 ? -9.0620 8.663 -10.789 1.00 45.31 441 LEU A N 5
ATOM 5336 C CA . LEU A 1 39 ? -9.2670 7.592 -11.750 1.00 41.14 441 LEU A CA 5
ATOM 5337 C C . LEU A 1 39 ? -7.9570 6.849 -11.994 1.00 60.11 441 LEU A C 5
ATOM 5338 O O . LEU A 1 39 ? -7.9510 5.657 -12.269 1.00 63.30 441 LEU A O 5
ATOM 5354 N N . HIS A 1 40 ? -6.8440 7.570 -11.889 1.00 72.11 442 HIS A N 5
ATOM 5355 C CA . HIS A 1 40 ? -5.5250 6.944 -12.003 1.00 33.10 442 HIS A CA 5
ATOM 5356 C C . HIS A 1 40 ? -5.3070 6.015 -10.816 1.00 60.25 442 HIS A C 5
ATOM 5357 O O . HIS A 1 40 ? -4.9010 4.877 -10.982 1.00 24.42 442 HIS A O 5
ATOM 5372 N N . TYR A 1 41 ? -5.6290 6.503 -9.611 1.00 75.12 443 TYR A N 5
ATOM 5373 C CA . TYR A 1 41 ? -5.5190 5.690 -8.390 1.00 41.02 443 TYR A CA 5
ATOM 5374 C C . TYR A 1 41 ? -6.4460 4.484 -8.448 1.00 0.43 443 TYR A C 5
ATOM 5375 O O . TYR A 1 41 ? -6.1580 3.440 -7.868 1.00 22.53 443 TYR A O 5
ATOM 5393 N N . ALA A 1 42 ? -7.5420 4.633 -9.169 1.00 33.35 444 ALA A N 5
ATOM 5394 C CA . ALA A 1 42 ? -8.5150 3.564 -9.345 1.00 53.20 444 ALA A CA 5
ATOM 5395 C C . ALA A 1 42 ? -7.8910 2.409 -10.114 1.00 41.15 444 ALA A C 5
ATOM 5396 O O . ALA A 1 42 ? -8.1600 1.243 -9.838 1.00 31.25 444 ALA A O 5
ATOM 5403 N N . GLN A 1 43 ? -7.0280 2.752 -11.056 1.00 33.33 445 GLN A N 5
ATOM 5404 C CA . GLN A 1 43 ? -6.3040 1.766 -11.844 1.00 34.34 445 GLN A CA 5
ATOM 5405 C C . GLN A 1 43 ? -5.3430 1.006 -10.943 1.00 61.15 445 GLN A C 5
ATOM 5406 O O . GLN A 1 43 ? -5.1570 -0.197 -11.089 1.00 41.13 445 GLN A O 5
ATOM 5420 N N . TYR A 1 44 ? -4.7490 1.732 -10.006 1.00 51.10 446 TYR A N 5
ATOM 5421 C CA . TYR A 1 44 ? -3.7750 1.185 -9.086 1.00 35.54 446 TYR A CA 5
ATOM 5422 C C . TYR A 1 44 ? -4.3990 0.330 -7.992 1.00 34.24 446 TYR A C 5
ATOM 5423 O O . TYR A 1 44 ? -3.8970 -0.751 -7.677 1.00 3.04 446 TYR A O 5
ATOM 5441 N N . VAL A 1 45 ? -5.4900 0.794 -7.419 1.00 12.01 447 VAL A N 5
ATOM 5442 C CA . VAL A 1 45 ? -6.1760 0.044 -6.370 1.00 50.55 447 VAL A CA 5
ATOM 5443 C C . VAL A 1 45 ? -6.7670 -1.256 -6.947 1.00 14.44 447 VAL A C 5
ATOM 5444 O O . VAL A 1 45 ? -6.9000 -2.274 -6.243 1.00 32.20 447 VAL A O 5
ATOM 5457 N N . LEU A 1 46 ? -7.1050 -1.203 -8.241 1.00 11.15 448 LEU A N 5
ATOM 5458 C CA . LEU A 1 46 ? -7.6460 -2.311 -8.976 1.00 44.55 448 LEU A CA 5
ATOM 5459 C C . LEU A 1 46 ? -6.7480 -3.553 -8.895 1.00 42.54 448 LEU A C 5
ATOM 5460 O O . LEU A 1 46 ? -7.2500 -4.667 -8.931 1.00 21.45 448 LEU A O 5
ATOM 5476 N N . LEU A 1 47 ? -5.4270 -3.364 -8.761 1.00 51.31 449 LEU A N 5
ATOM 5477 C CA . LEU A 1 47 ? -4.5130 -4.509 -8.652 1.00 55.54 449 LEU A CA 5
ATOM 5478 C C . LEU A 1 47 ? -4.8550 -5.369 -7.439 1.00 33.55 449 LEU A C 5
ATOM 5479 O O . LEU A 1 47 ? -4.9290 -6.602 -7.533 1.00 12.35 449 LEU A O 5
ATOM 5495 N N . GLY A 1 48 ? -5.0920 -4.721 -6.317 1.00 24.42 450 GLY A N 5
ATOM 5496 C CA . GLY A 1 48 ? -5.4140 -5.437 -5.104 1.00 51.42 450 GLY A CA 5
ATOM 5497 C C . GLY A 1 48 ? -6.7720 -6.074 -5.177 1.00 1.40 450 GLY A C 5
ATOM 5498 O O . GLY A 1 48 ? -6.9520 -7.238 -4.777 1.00 4.44 450 GLY A O 5
ATOM 5502 N N . LEU A 1 49 ? -7.7240 -5.324 -5.709 1.00 41.14 451 LEU A N 5
ATOM 5503 C CA . LEU A 1 49 ? -9.0850 -5.794 -5.869 1.00 2.44 451 LEU A CA 5
ATOM 5504 C C . LEU A 1 49 ? -9.1090 -7.000 -6.806 1.00 23.04 451 LEU A C 5
ATOM 5505 O O . LEU A 1 49 ? -9.7640 -8.005 -6.532 1.00 11.13 451 LEU A O 5
ATOM 5521 N N . GLY A 1 50 ? -8.3510 -6.897 -7.884 1.00 51.21 452 GLY A N 5
ATOM 5522 C CA . GLY A 1 50 ? -8.2720 -7.960 -8.858 1.00 31.10 452 GLY A CA 5
ATOM 5523 C C . GLY A 1 50 ? -7.6880 -9.207 -8.266 1.00 50.12 452 GLY A C 5
ATOM 5524 O O . GLY A 1 50 ? -8.1460 -10.316 -8.558 1.00 63.54 452 GLY A O 5
ATOM 5528 N N . GLY A 1 51 ? -6.6940 -9.020 -7.408 1.00 42.51 453 GLY A N 5
ATOM 5529 C CA . GLY A 1 51 ? -6.0690 -10.128 -6.735 1.00 33.01 453 GLY A CA 5
ATOM 5530 C C . GLY A 1 51 ? -7.0370 -10.856 -5.822 1.00 14.05 453 GLY A C 5
ATOM 5531 O O . GLY A 1 51 ? -6.9520 -12.069 -5.668 1.00 4.33 453 GLY A O 5
ATOM 5535 N N . LEU A 1 52 ? -7.9660 -10.114 -5.242 1.00 44.24 454 LEU A N 5
ATOM 5536 C CA . LEU A 1 52 ? -8.9710 -10.677 -4.351 1.00 21.43 454 LEU A CA 5
ATOM 5537 C C . LEU A 1 52 ? -9.9250 -11.554 -5.164 1.00 3.44 454 LEU A C 5
ATOM 5538 O O . LEU A 1 52 ? -10.1700 -12.702 -4.814 1.00 33.31 454 LEU A O 5
ATOM 5554 N N . LEU A 1 53 ? -10.4310 -11.014 -6.266 1.00 24.23 455 LEU A N 5
ATOM 5555 C CA . LEU A 1 53 ? -11.3520 -11.757 -7.138 1.00 0.11 455 LEU A CA 5
ATOM 5556 C C . LEU A 1 53 ? -10.7230 -13.011 -7.725 1.00 4.01 455 LEU A C 5
ATOM 5557 O O . LEU A 1 53 ? -11.4210 -13.979 -8.006 1.00 11.31 455 LEU A O 5
ATOM 5573 N N . LEU A 1 54 ? -9.4130 -12.992 -7.879 1.00 60.22 456 LEU A N 5
ATOM 5574 C CA . LEU A 1 54 ? -8.6680 -14.100 -8.442 1.00 75.05 456 LEU A CA 5
ATOM 5575 C C . LEU A 1 54 ? -8.7780 -15.308 -7.490 1.00 2.13 456 LEU A C 5
ATOM 5576 O O . LEU A 1 54 ? -8.8230 -16.468 -7.919 1.00 5.43 456 LEU A O 5
ATOM 5592 N N . LEU A 1 55 ? -8.8470 -15.011 -6.205 1.00 54.43 457 LEU A N 5
ATOM 5593 C CA . LEU A 1 55 ? -8.8780 -16.018 -5.158 1.00 22.12 457 LEU A CA 5
ATOM 5594 C C . LEU A 1 55 ? -10.2510 -16.678 -5.044 1.00 51.02 457 LEU A C 5
ATOM 5595 O O . LEU A 1 55 ? -10.3540 -17.855 -4.683 1.00 44.12 457 LEU A O 5
ATOM 5611 N N . VAL A 1 56 ? -11.2920 -15.913 -5.376 1.00 20.24 458 VAL A N 5
ATOM 5612 C CA . VAL A 1 56 ? -12.7000 -16.344 -5.248 1.00 23.34 458 VAL A CA 5
ATOM 5613 C C . VAL A 1 56 ? -12.9960 -17.766 -5.815 1.00 54.51 458 VAL A C 5
ATOM 5614 O O . VAL A 1 56 ? -13.5800 -18.594 -5.097 1.00 63.33 458 VAL A O 5
ATOM 5627 N N . PRO A 1 57 ? -12.6040 -18.092 -7.086 1.00 2.22 459 PRO A N 5
ATOM 5628 C CA . PRO A 1 57 ? -12.8300 -19.431 -7.653 1.00 71.40 459 PRO A CA 5
ATOM 5629 C C . PRO A 1 57 ? -12.2030 -20.541 -6.799 1.00 24.24 459 PRO A C 5
ATOM 5630 O O . PRO A 1 57 ? -12.7670 -21.619 -6.658 1.00 72.32 459 PRO A O 5
ATOM 5641 N N . ILE A 1 58 ? -11.0600 -20.252 -6.193 1.00 40.34 460 ILE A N 5
ATOM 5642 C CA . ILE A 1 58 ? -10.3700 -21.243 -5.385 1.00 13.55 460 ILE A CA 5
ATOM 5643 C C . ILE A 1 58 ? -11.0460 -21.366 -4.014 1.00 0.44 460 ILE A C 5
ATOM 5644 O O . ILE A 1 58 ? -11.0770 -22.439 -3.415 1.00 42.31 460 ILE A O 5
ATOM 5660 N N . ILE A 1 59 ? -11.6260 -20.270 -3.540 1.00 21.41 461 ILE A N 5
ATOM 5661 C CA . ILE A 1 59 ? -12.3890 -20.285 -2.287 1.00 22.14 461 ILE A CA 5
ATOM 5662 C C . ILE A 1 59 ? -13.6330 -21.172 -2.478 1.00 13.43 461 ILE A C 5
ATOM 5663 O O . ILE A 1 59 ? -14.0960 -21.853 -1.561 1.00 62.24 461 ILE A O 5
ATOM 5679 N N . CYS A 1 60 ? -14.1280 -21.190 -3.699 1.00 21.00 462 CYS A N 5
ATOM 5680 C CA . CYS A 1 60 ? -15.2580 -22.018 -4.059 1.00 61.31 462 CYS A CA 5
ATOM 5681 C C . CYS A 1 60 ? -14.8040 -23.472 -4.245 1.00 64.54 462 CYS A C 5
ATOM 5682 O O . CYS A 1 60 ? -15.5940 -24.409 -4.110 1.00 23.21 462 CYS A O 5
ATOM 5690 N N . GLN A 1 61 ? -13.5180 -23.646 -4.493 1.00 41.43 463 GLN A N 5
ATOM 5691 C CA . GLN A 1 61 ? -12.9340 -24.961 -4.771 1.00 73.32 463 GLN A CA 5
ATOM 5692 C C . GLN A 1 61 ? -12.7720 -25.662 -3.465 1.00 54.33 463 GLN A C 5
ATOM 5693 O O . GLN A 1 61 ? -13.0390 -26.842 -3.317 1.00 2.12 463 GLN A O 5
ATOM 5707 N N . LEU A 1 62 ? -12.3530 -24.876 -2.533 1.00 14.54 464 LEU A N 5
ATOM 5708 C CA . LEU A 1 62 ? -12.1430 -25.194 -1.169 1.00 0.13 464 LEU A CA 5
ATOM 5709 C C . LEU A 1 62 ? -13.4120 -25.836 -0.579 1.00 14.23 464 LEU A C 5
ATOM 5710 O O . LEU A 1 62 ? -13.3410 -26.783 0.209 1.00 31.14 464 LEU A O 5
ATOM 5726 N N . ARG A 1 63 ? -14.5630 -25.350 -1.014 1.00 40.22 465 ARG A N 5
ATOM 5727 C CA . ARG A 1 63 ? -15.8550 -25.841 -0.548 1.00 31.51 465 ARG A CA 5
ATOM 5728 C C . ARG A 1 63 ? -16.0810 -27.302 -0.936 1.00 3.21 465 ARG A C 5
ATOM 5729 O O . ARG A 1 63 ? -16.8450 -28.016 -0.282 1.00 20.13 465 ARG A O 5
ATOM 5750 N N . SER A 1 64 ? -15.3860 -27.752 -1.965 1.00 40.45 466 SER A N 5
ATOM 5751 C CA . SER A 1 64 ? -15.5180 -29.110 -2.430 1.00 65.34 466 SER A CA 5
ATOM 5752 C C . SER A 1 64 ? -14.7630 -30.053 -1.480 1.00 34.13 466 SER A C 5
ATOM 5753 O O . SER A 1 64 ? -15.0690 -31.240 -1.386 1.00 10.55 466 SER A O 5
ATOM 5761 N N . GLN A 1 65 ? -13.7900 -29.506 -0.765 1.00 62.41 467 GLN A N 5
ATOM 5762 C CA . GLN A 1 65 ? -13.0350 -30.278 0.198 1.00 2.34 467 GLN A CA 5
ATOM 5763 C C . GLN A 1 65 ? -13.7500 -30.297 1.540 1.00 43.33 467 GLN A C 5
ATOM 5764 O O . GLN A 1 65 ? -13.7240 -31.303 2.247 1.00 65.04 467 GLN A O 5
ATOM 5778 N N . GLU A 1 66 ? -14.3990 -29.186 1.878 1.00 44.42 468 GLU A N 5
ATOM 5779 C CA . GLU A 1 66 ? -15.1280 -29.074 3.145 1.00 35.44 468 GLU A CA 5
ATOM 5780 C C . GLU A 1 66 ? -16.3560 -29.986 3.142 1.00 32.21 468 GLU A C 5
ATOM 5781 O O . GLU A 1 66 ? -16.6860 -30.613 4.166 1.00 21.25 468 GLU A O 5
ATOM 5793 N N . LYS A 1 67 ? -17.0230 -30.046 1.978 1.00 33.44 469 LYS A N 5
ATOM 5794 C CA . LYS A 1 67 ? -18.1880 -30.918 1.730 1.00 1.12 469 LYS A CA 5
ATOM 5795 C C . LYS A 1 67 ? -19.3960 -30.608 2.632 1.00 5.54 469 LYS A C 5
ATOM 5796 O O . LYS A 1 67 ? -19.3510 -29.723 3.499 1.00 11.21 469 LYS A O 5
ATOM 5815 N N . CYS A 1 68 ? -20.4760 -31.314 2.377 1.00 12.11 470 CYS A N 5
ATOM 5816 C CA . CYS A 1 68 ? -21.6930 -31.248 3.158 1.00 35.34 470 CYS A CA 5
ATOM 5817 C C . CYS A 1 68 ? -22.3590 -32.631 3.135 1.00 52.31 470 CYS A C 5
ATOM 5818 O O . CYS A 1 68 ? -22.1710 -33.404 2.178 1.00 13.13 470 CYS A O 5
ATOM 5826 N N . PHE A 1 69 ? -23.1350 -32.944 4.155 1.00 5.22 471 PHE A N 5
ATOM 5827 C CA . PHE A 1 69 ? -23.7730 -34.254 4.254 1.00 42.02 471 PHE A CA 5
ATOM 5828 C C . PHE A 1 69 ? -25.0260 -34.364 3.409 1.00 43.44 471 PHE A C 5
ATOM 5829 O O . PHE A 1 69 ? -25.5360 -35.463 3.191 1.00 13.21 471 PHE A O 5
ATOM 5846 N N . LEU A 1 70 ? -25.5050 -33.242 2.909 1.00 10.55 472 LEU A N 5
ATOM 5847 C CA . LEU A 1 70 ? -26.6550 -33.234 2.015 1.00 1.22 472 LEU A CA 5
ATOM 5848 C C . LEU A 1 70 ? -26.3740 -33.991 0.702 1.00 15.21 472 LEU A C 5
ATOM 5849 O O . LEU A 1 70 ? -27.2860 -34.458 0.030 1.00 62.24 472 LEU A O 5
ATOM 5865 N N . PHE A 1 71 ? -25.0990 -34.115 0.363 1.00 24.02 473 PHE A N 5
ATOM 5866 C CA . PHE A 1 71 ? -24.6830 -34.847 -0.824 1.00 34.02 473 PHE A CA 5
ATOM 5867 C C . PHE A 1 71 ? -24.2060 -36.254 -0.417 1.00 23.00 473 PHE A C 5
ATOM 5868 O O . PHE A 1 71 ? -24.1050 -37.164 -1.240 1.00 23.11 473 PHE A O 5
ATOM 5885 N N . TRP A 1 72 ? -23.9610 -36.420 0.876 1.00 2.21 474 TRP A N 5
ATOM 5886 C CA . TRP A 1 72 ? -23.4710 -37.677 1.437 1.00 3.14 474 TRP A CA 5
ATOM 5887 C C . TRP A 1 72 ? -24.5730 -38.746 1.430 1.00 41.43 474 TRP A C 5
ATOM 5888 O O . TRP A 1 72 ? -24.2990 -39.958 1.426 1.00 62.31 474 TRP A O 5
ATOM 5909 N N . SER A 1 73 ? -25.8010 -38.304 1.436 1.00 65.34 475 SER A N 5
ATOM 5910 C CA . SER A 1 73 ? -26.9300 -39.183 1.363 1.00 10.20 475 SER A CA 5
ATOM 5911 C C . SER A 1 73 ? -28.0190 -38.546 0.515 1.00 5.44 475 SER A C 5
ATOM 5912 O O . SER A 1 73 ? -28.8870 -37.828 1.063 1.00 36.03 475 SER A O 5
ATOM 5921 N N . GLY A 1 1 ? -21.3030 -1.326 -13.095 1.00 15.14 403 GLY A N 6
ATOM 5922 C CA . GLY A 1 1 ? -19.8470 -1.368 -13.293 1.00 3.52 403 GLY A CA 6
ATOM 5923 C C . GLY A 1 1 ? -19.1730 -2.047 -12.133 1.00 23.23 403 GLY A C 6
ATOM 5924 O O . GLY A 1 1 ? -19.5040 -1.781 -10.990 1.00 0.20 403 GLY A O 6
ATOM 5930 N N . SER A 1 2 ? -18.2070 -2.872 -12.402 1.00 43.13 404 SER A N 6
ATOM 5931 C CA . SER A 1 2 ? -17.6180 -3.685 -11.359 1.00 41.40 404 SER A CA 6
ATOM 5932 C C . SER A 1 2 ? -16.9420 -2.873 -10.250 1.00 14.14 404 SER A C 6
ATOM 5933 O O . SER A 1 2 ? -17.0900 -3.191 -9.080 1.00 24.43 404 SER A O 6
ATOM 5941 N N . LYS A 1 3 ? -16.2110 -1.858 -10.614 1.00 31.30 405 LYS A N 6
ATOM 5942 C CA . LYS A 1 3 ? -15.5060 -1.062 -9.638 1.00 74.31 405 LYS A CA 6
ATOM 5943 C C . LYS A 1 3 ? -16.4840 -0.057 -8.977 1.00 22.41 405 LYS A C 6
ATOM 5944 O O . LYS A 1 3 ? -16.3140 0.314 -7.834 1.00 3.45 405 LYS A O 6
ATOM 5963 N N . ILE A 1 4 ? -17.5430 0.310 -9.682 1.00 23.24 406 ILE A N 6
ATOM 5964 C CA . ILE A 1 4 ? -18.3870 1.418 -9.231 1.00 54.41 406 ILE A CA 6
ATOM 5965 C C . ILE A 1 4 ? -19.4910 0.991 -8.224 1.00 55.32 406 ILE A C 6
ATOM 5966 O O . ILE A 1 4 ? -19.8900 1.803 -7.371 1.00 73.34 406 ILE A O 6
ATOM 5982 N N . GLU A 1 5 ? -19.9540 -0.265 -8.275 1.00 12.31 407 GLU A N 6
ATOM 5983 C CA . GLU A 1 5 ? -20.9340 -0.718 -7.271 1.00 60.32 407 GLU A CA 6
ATOM 5984 C C . GLU A 1 5 ? -20.3700 -0.603 -5.842 1.00 72.53 407 GLU A C 6
ATOM 5985 O O . GLU A 1 5 ? -20.9860 0.045 -4.984 1.00 21.41 407 GLU A O 6
ATOM 5997 N N . PRO A 1 6 ? -19.1740 -1.197 -5.561 1.00 41.31 408 PRO A N 6
ATOM 5998 C CA . PRO A 1 6 ? -18.5210 -1.079 -4.247 1.00 74.23 408 PRO A CA 6
ATOM 5999 C C . PRO A 1 6 ? -18.0550 0.364 -3.909 1.00 4.35 408 PRO A C 6
ATOM 6000 O O . PRO A 1 6 ? -17.3290 0.576 -2.942 1.00 72.24 408 PRO A O 6
ATOM 6011 N N . VAL A 1 7 ? -18.4650 1.337 -4.716 1.00 24.51 409 VAL A N 6
ATOM 6012 C CA . VAL A 1 7 ? -18.1940 2.741 -4.437 1.00 64.13 409 VAL A CA 6
ATOM 6013 C C . VAL A 1 7 ? -19.4950 3.456 -4.072 1.00 3.11 409 VAL A C 6
ATOM 6014 O O . VAL A 1 7 ? -19.5460 4.228 -3.104 1.00 44.53 409 VAL A O 6
ATOM 6027 N N . VAL A 1 8 ? -20.5560 3.165 -4.815 1.00 44.20 410 VAL A N 6
ATOM 6028 C CA . VAL A 1 8 ? -21.8380 3.833 -4.604 1.00 71.33 410 VAL A CA 6
ATOM 6029 C C . VAL A 1 8 ? -22.6740 3.208 -3.486 1.00 64.35 410 VAL A C 6
ATOM 6030 O O . VAL A 1 8 ? -23.3800 3.929 -2.765 1.00 73.22 410 VAL A O 6
ATOM 6043 N N . LEU A 1 9 ? -22.5880 1.884 -3.323 1.00 53.31 411 LEU A N 6
ATOM 6044 C CA . LEU A 1 9 ? -23.3120 1.210 -2.235 1.00 24.21 411 LEU A CA 6
ATOM 6045 C C . LEU A 1 9 ? -22.8820 1.670 -0.844 1.00 32.52 411 LEU A C 6
ATOM 6046 O O . LEU A 1 9 ? -23.7280 2.081 -0.064 1.00 15.24 411 LEU A O 6
ATOM 6062 N N . PRO A 1 10 ? -21.5620 1.628 -0.492 1.00 13.32 412 PRO A N 6
ATOM 6063 C CA . PRO A 1 10 ? -21.1070 2.086 0.820 1.00 4.34 412 PRO A CA 6
ATOM 6064 C C . PRO A 1 10 ? -21.4490 3.561 1.061 1.00 4.05 412 PRO A C 6
ATOM 6065 O O . PRO A 1 10 ? -21.7580 3.968 2.180 1.00 41.41 412 PRO A O 6
ATOM 6076 N N . LEU A 1 11 ? -21.4430 4.341 -0.016 1.00 54.40 413 LEU A N 6
ATOM 6077 C CA . LEU A 1 11 ? -21.6950 5.724 0.027 1.00 25.35 413 LEU A CA 6
ATOM 6078 C C . LEU A 1 11 ? -23.1410 6.011 0.417 1.00 12.12 413 LEU A C 6
ATOM 6079 O O . LEU A 1 11 ? -23.4230 7.009 1.090 1.00 31.41 413 LEU A O 6
ATOM 6095 N N . LEU A 1 12 ? -24.0390 5.107 0.031 1.00 32.21 414 LEU A N 6
ATOM 6096 C CA . LEU A 1 12 ? -25.4490 5.213 0.365 1.00 43.14 414 LEU A CA 6
ATOM 6097 C C . LEU A 1 12 ? -25.6140 5.301 1.873 1.00 71.04 414 LEU A C 6
ATOM 6098 O O . LEU A 1 12 ? -26.3620 6.147 2.387 1.00 42.24 414 LEU A O 6
ATOM 6114 N N . TRP A 1 13 ? -24.8760 4.470 2.570 1.00 25.25 415 TRP A N 6
ATOM 6115 C CA . TRP A 1 13 ? -24.9590 4.408 3.997 1.00 72.21 415 TRP A CA 6
ATOM 6116 C C . TRP A 1 13 ? -24.2610 5.588 4.664 1.00 1.31 415 TRP A C 6
ATOM 6117 O O . TRP A 1 13 ? -24.6710 6.019 5.733 1.00 30.02 415 TRP A O 6
ATOM 6138 N N . PHE A 1 14 ? -23.2320 6.140 4.028 1.00 52.41 416 PHE A N 6
ATOM 6139 C CA . PHE A 1 14 ? -22.5020 7.247 4.643 1.00 53.10 416 PHE A CA 6
ATOM 6140 C C . PHE A 1 14 ? -23.3040 8.528 4.605 1.00 4.35 416 PHE A C 6
ATOM 6141 O O . PHE A 1 14 ? -23.3340 9.290 5.590 1.00 2.31 416 PHE A O 6
ATOM 6158 N N . GLU A 1 15 ? -23.9860 8.749 3.499 1.00 34.51 417 GLU A N 6
ATOM 6159 C CA . GLU A 1 15 ? -24.7260 9.966 3.309 1.00 34.34 417 GLU A CA 6
ATOM 6160 C C . GLU A 1 15 ? -25.9830 9.978 4.150 1.00 3.01 417 GLU A C 6
ATOM 6161 O O . GLU A 1 15 ? -26.3220 10.994 4.746 1.00 71.24 417 GLU A O 6
ATOM 6173 N N . GLN A 1 16 ? -26.6500 8.836 4.247 1.00 44.11 418 GLN A N 6
ATOM 6174 C CA . GLN A 1 16 ? -27.8900 8.769 5.009 1.00 54.51 418 GLN A CA 6
ATOM 6175 C C . GLN A 1 16 ? -27.6230 8.898 6.512 1.00 4.14 418 GLN A C 6
ATOM 6176 O O . GLN A 1 16 ? -28.4800 9.342 7.272 1.00 51.31 418 GLN A O 6
ATOM 6190 N N . SER A 1 17 ? -26.4270 8.518 6.922 1.00 21.25 419 SER A N 6
ATOM 6191 C CA . SER A 1 17 ? -26.0490 8.554 8.317 1.00 12.01 419 SER A CA 6
ATOM 6192 C C . SER A 1 17 ? -25.4910 9.908 8.696 1.00 75.32 419 SER A C 6
ATOM 6193 O O . SER A 1 17 ? -25.3780 10.233 9.882 1.00 15.43 419 SER A O 6
ATOM 6201 N N . GLY A 1 18 ? -25.1600 10.711 7.691 1.00 20.04 420 GLY A N 6
ATOM 6202 C CA . GLY A 1 18 ? -24.5160 11.972 7.944 1.00 22.34 420 GLY A CA 6
ATOM 6203 C C . GLY A 1 18 ? -23.1690 11.737 8.577 1.00 74.03 420 GLY A C 6
ATOM 6204 O O . GLY A 1 18 ? -22.7530 12.464 9.478 1.00 3.20 420 GLY A O 6
ATOM 6208 N N . ALA A 1 19 ? -22.4860 10.721 8.086 1.00 35.52 421 ALA A N 6
ATOM 6209 C CA . ALA A 1 19 ? -21.2300 10.262 8.651 1.00 22.43 421 ALA A CA 6
ATOM 6210 C C . ALA A 1 19 ? -20.1250 11.304 8.543 1.00 73.21 421 ALA A C 6
ATOM 6211 O O . ALA A 1 19 ? -19.2050 11.329 9.356 1.00 24.33 421 ALA A O 6
ATOM 6218 N N . MET A 1 20 ? -20.2290 12.176 7.564 1.00 62.43 422 MET A N 6
ATOM 6219 C CA . MET A 1 20 ? -19.2450 13.234 7.380 1.00 22.22 422 MET A CA 6
ATOM 6220 C C . MET A 1 20 ? -19.7250 14.510 8.060 1.00 43.33 422 MET A C 6
ATOM 6221 O O . MET A 1 20 ? -19.0630 15.549 7.997 1.00 31.01 422 MET A O 6
ATOM 6235 N N . GLY A 1 21 ? -20.8620 14.420 8.741 1.00 34.24 423 GLY A N 6
ATOM 6236 C CA . GLY A 1 21 ? -21.4610 15.594 9.335 1.00 72.25 423 GLY A CA 6
ATOM 6237 C C . GLY A 1 21 ? -22.1040 16.419 8.259 1.00 21.02 423 GLY A C 6
ATOM 6238 O O . GLY A 1 21 ? -22.1340 17.645 8.321 1.00 45.12 423 GLY A O 6
ATOM 6242 N N . GLY A 1 22 ? -22.5860 15.731 7.255 1.00 62.14 424 GLY A N 6
ATOM 6243 C CA . GLY A 1 22 ? -23.0990 16.371 6.098 1.00 71.42 424 GLY A CA 6
ATOM 6244 C C . GLY A 1 22 ? -22.0060 16.435 5.094 1.00 63.32 424 GLY A C 6
ATOM 6245 O O . GLY A 1 22 ? -21.5000 15.391 4.686 1.00 62.00 424 GLY A O 6
ATOM 6249 N N . LYS A 1 23 ? -21.6100 17.645 4.739 1.00 12.11 425 LYS A N 6
ATOM 6250 C CA . LYS A 1 23 ? -20.4820 17.909 3.838 1.00 32.32 425 LYS A CA 6
ATOM 6251 C C . LYS A 1 23 ? -20.6460 17.268 2.437 1.00 13.24 425 LYS A C 6
ATOM 6252 O O . LYS A 1 23 ? -20.5950 16.050 2.273 1.00 55.24 425 LYS A O 6
ATOM 6271 N N . PRO A 1 24 ? -20.7920 18.092 1.408 1.00 1.00 426 PRO A N 6
ATOM 6272 C CA . PRO A 1 24 ? -21.0200 17.624 0.026 1.00 14.31 426 PRO A CA 6
ATOM 6273 C C . PRO A 1 24 ? -19.7720 17.011 -0.671 1.00 42.42 426 PRO A C 6
ATOM 6274 O O . PRO A 1 24 ? -19.7160 16.970 -1.897 1.00 42.50 426 PRO A O 6
ATOM 6285 N N . LEU A 1 25 ? -18.8060 16.489 0.101 1.00 60.20 427 LEU A N 6
ATOM 6286 C CA . LEU A 1 25 ? -17.5980 15.869 -0.492 1.00 62.42 427 LEU A CA 6
ATOM 6287 C C . LEU A 1 25 ? -17.9690 14.685 -1.358 1.00 41.01 427 LEU A C 6
ATOM 6288 O O . LEU A 1 25 ? -17.3280 14.422 -2.376 1.00 20.43 427 LEU A O 6
ATOM 6304 N N . SER A 1 26 ? -19.0280 14.006 -0.968 1.00 53.54 428 SER A N 6
ATOM 6305 C CA . SER A 1 26 ? -19.5360 12.878 -1.693 1.00 1.01 428 SER A CA 6
ATOM 6306 C C . SER A 1 26 ? -20.0160 13.293 -3.087 1.00 23.33 428 SER A C 6
ATOM 6307 O O . SER A 1 26 ? -19.8820 12.542 -4.059 1.00 31.32 428 SER A O 6
ATOM 6315 N N . THR A 1 27 ? -20.5320 14.498 -3.175 1.00 62.52 429 THR A N 6
ATOM 6316 C CA . THR A 1 27 ? -21.0050 15.052 -4.402 1.00 24.04 429 THR A CA 6
ATOM 6317 C C . THR A 1 27 ? -19.8040 15.401 -5.312 1.00 72.42 429 THR A C 6
ATOM 6318 O O . THR A 1 27 ? -19.8490 15.198 -6.527 1.00 4.14 429 THR A O 6
ATOM 6329 N N . PHE A 1 28 ? -18.7380 15.930 -4.718 1.00 21.33 430 PHE A N 6
ATOM 6330 C CA . PHE A 1 28 ? -17.5560 16.291 -5.491 1.00 33.35 430 PHE A CA 6
ATOM 6331 C C . PHE A 1 28 ? -16.6930 15.109 -5.921 1.00 41.22 430 PHE A C 6
ATOM 6332 O O . PHE A 1 28 ? -16.3590 15.005 -7.102 1.00 21.01 430 PHE A O 6
ATOM 6349 N N . TYR A 1 29 ? -16.3440 14.203 -4.983 1.00 35.31 431 TYR A N 6
ATOM 6350 C CA . TYR A 1 29 ? -15.3600 13.148 -5.294 1.00 23.03 431 TYR A CA 6
ATOM 6351 C C . TYR A 1 29 ? -15.7640 12.268 -6.471 1.00 0.54 431 TYR A C 6
ATOM 6352 O O . TYR A 1 29 ? -14.9080 11.774 -7.189 1.00 25.34 431 TYR A O 6
ATOM 6370 N N . THR A 1 30 ? -17.0620 12.065 -6.662 1.00 33.23 432 THR A N 6
ATOM 6371 C CA . THR A 1 30 ? -17.5510 11.264 -7.767 1.00 1.04 432 THR A CA 6
ATOM 6372 C C . THR A 1 30 ? -17.1090 11.822 -9.136 1.00 34.34 432 THR A C 6
ATOM 6373 O O . THR A 1 30 ? -16.8900 11.060 -10.087 1.00 34.32 432 THR A O 6
ATOM 6384 N N . GLN A 1 31 ? -16.9510 13.144 -9.229 1.00 12.52 433 GLN A N 6
ATOM 6385 C CA . GLN A 1 31 ? -16.4480 13.758 -10.452 1.00 41.33 433 GLN A CA 6
ATOM 6386 C C . GLN A 1 31 ? -14.9700 13.462 -10.613 1.00 12.44 433 GLN A C 6
ATOM 6387 O O . GLN A 1 31 ? -14.4590 13.361 -11.705 1.00 1.45 433 GLN A O 6
ATOM 6401 N N . LEU A 1 32 ? -14.2980 13.324 -9.505 1.00 74.31 434 LEU A N 6
ATOM 6402 C CA . LEU A 1 32 ? -12.8920 12.991 -9.497 1.00 15.54 434 LEU A CA 6
ATOM 6403 C C . LEU A 1 32 ? -12.6760 11.518 -9.838 1.00 32.04 434 LEU A C 6
ATOM 6404 O O . LEU A 1 32 ? -11.6430 11.147 -10.357 1.00 4.42 434 LEU A O 6
ATOM 6420 N N . VAL A 1 33 ? -13.6680 10.694 -9.535 1.00 73.43 435 VAL A N 6
ATOM 6421 C CA . VAL A 1 33 ? -13.6390 9.249 -9.837 1.00 62.24 435 VAL A CA 6
ATOM 6422 C C . VAL A 1 33 ? -13.4360 8.982 -11.347 1.00 14.14 435 VAL A C 6
ATOM 6423 O O . VAL A 1 33 ? -12.8210 7.994 -11.739 1.00 21.04 435 VAL A O 6
ATOM 6436 N N . LEU A 1 34 ? -13.9320 9.873 -12.171 1.00 15.54 436 LEU A N 6
ATOM 6437 C CA . LEU A 1 34 ? -13.7940 9.742 -13.609 1.00 24.52 436 LEU A CA 6
ATOM 6438 C C . LEU A 1 34 ? -12.5440 10.455 -14.095 1.00 41.24 436 LEU A C 6
ATOM 6439 O O . LEU A 1 34 ? -12.1560 10.356 -15.258 1.00 4.25 436 LEU A O 6
ATOM 6455 N N . MET A 1 35 ? -11.9240 11.148 -13.184 1.00 13.50 437 MET A N 6
ATOM 6456 C CA . MET A 1 35 ? -10.8470 12.060 -13.460 1.00 11.34 437 MET A CA 6
ATOM 6457 C C . MET A 1 35 ? -9.4800 11.389 -13.218 1.00 22.54 437 MET A C 6
ATOM 6458 O O . MET A 1 35 ? -9.3030 10.671 -12.227 1.00 33.21 437 MET A O 6
ATOM 6472 N N . PRO A 1 36 ? -8.5020 11.625 -14.139 1.00 53.03 438 PRO A N 6
ATOM 6473 C CA . PRO A 1 36 ? -7.1530 11.005 -14.122 1.00 53.30 438 PRO A CA 6
ATOM 6474 C C . PRO A 1 36 ? -6.4770 10.880 -12.744 1.00 23.11 438 PRO A C 6
ATOM 6475 O O . PRO A 1 36 ? -5.8770 9.841 -12.448 1.00 61.12 438 PRO A O 6
ATOM 6486 N N . GLN A 1 37 ? -6.5820 11.912 -11.905 1.00 74.30 439 GLN A N 6
ATOM 6487 C CA . GLN A 1 37 ? -5.9180 11.886 -10.600 1.00 15.23 439 GLN A CA 6
ATOM 6488 C C . GLN A 1 37 ? -6.4250 10.743 -9.702 1.00 61.55 439 GLN A C 6
ATOM 6489 O O . GLN A 1 37 ? -5.6200 10.002 -9.118 1.00 71.13 439 GLN A O 6
ATOM 6503 N N . VAL A 1 38 ? -7.7400 10.577 -9.614 1.00 60.41 440 VAL A N 6
ATOM 6504 C CA . VAL A 1 38 ? -8.3060 9.507 -8.814 1.00 33.10 440 VAL A CA 6
ATOM 6505 C C . VAL A 1 38 ? -8.1790 8.177 -9.532 1.00 35.23 440 VAL A C 6
ATOM 6506 O O . VAL A 1 38 ? -8.0070 7.144 -8.898 1.00 41.15 440 VAL A O 6
ATOM 6519 N N . LEU A 1 39 ? -8.2160 8.212 -10.866 1.00 54.12 441 LEU A N 6
ATOM 6520 C CA . LEU A 1 39 ? -8.0270 7.000 -11.680 1.00 73.44 441 LEU A CA 6
ATOM 6521 C C . LEU A 1 39 ? -6.6890 6.344 -11.373 1.00 41.23 441 LEU A C 6
ATOM 6522 O O . LEU A 1 39 ? -6.5460 5.119 -11.445 1.00 21.34 441 LEU A O 6
ATOM 6538 N N . HIS A 1 40 ? -5.7220 7.166 -11.024 1.00 54.34 442 HIS A N 6
ATOM 6539 C CA . HIS A 1 40 ? -4.4070 6.707 -10.654 1.00 43.30 442 HIS A CA 6
ATOM 6540 C C . HIS A 1 40 ? -4.4990 5.789 -9.415 1.00 12.01 442 HIS A C 6
ATOM 6541 O O . HIS A 1 40 ? -3.8320 4.778 -9.348 1.00 44.10 442 HIS A O 6
ATOM 6556 N N . TYR A 1 41 ? -5.3320 6.162 -8.452 1.00 62.23 443 TYR A N 6
ATOM 6557 C CA . TYR A 1 41 ? -5.5930 5.321 -7.273 1.00 3.21 443 TYR A CA 6
ATOM 6558 C C . TYR A 1 41 ? -6.5710 4.201 -7.589 1.00 63.40 443 TYR A C 6
ATOM 6559 O O . TYR A 1 41 ? -6.4150 3.073 -7.124 1.00 75.02 443 TYR A O 6
ATOM 6577 N N . ALA A 1 42 ? -7.5770 4.527 -8.374 1.00 10.12 444 ALA A N 6
ATOM 6578 C CA . ALA A 1 42 ? -8.6450 3.606 -8.734 1.00 75.11 444 ALA A CA 6
ATOM 6579 C C . ALA A 1 42 ? -8.1110 2.367 -9.406 1.00 22.35 444 ALA A C 6
ATOM 6580 O O . ALA A 1 42 ? -8.5930 1.274 -9.159 1.00 24.42 444 ALA A O 6
ATOM 6587 N N . GLN A 1 43 ? -7.1050 2.536 -10.236 1.00 11.01 445 GLN A N 6
ATOM 6588 C CA . GLN A 1 43 ? -6.4900 1.405 -10.898 1.00 53.03 445 GLN A CA 6
ATOM 6589 C C . GLN A 1 43 ? -5.7340 0.542 -9.884 1.00 64.20 445 GLN A C 6
ATOM 6590 O O . GLN A 1 43 ? -5.7230 -0.664 -9.990 1.00 53.32 445 GLN A O 6
ATOM 6604 N N . TYR A 1 44 ? -5.1730 1.172 -8.861 1.00 50.12 446 TYR A N 6
ATOM 6605 C CA . TYR A 1 44 ? -4.3950 0.464 -7.865 1.00 1.53 446 TYR A CA 6
ATOM 6606 C C . TYR A 1 44 ? -5.2760 -0.476 -7.087 1.00 43.12 446 TYR A C 6
ATOM 6607 O O . TYR A 1 44 ? -4.9370 -1.647 -6.875 1.00 62.21 446 TYR A O 6
ATOM 6625 N N . VAL A 1 45 ? -6.4030 0.029 -6.672 1.00 22.42 447 VAL A N 6
ATOM 6626 C CA . VAL A 1 45 ? -7.3500 -0.761 -5.934 1.00 2.11 447 VAL A CA 6
ATOM 6627 C C . VAL A 1 45 ? -8.0670 -1.762 -6.867 1.00 13.14 447 VAL A C 6
ATOM 6628 O O . VAL A 1 45 ? -8.4310 -2.859 -6.454 1.00 51.13 447 VAL A O 6
ATOM 6641 N N . LEU A 1 46 ? -8.2280 -1.386 -8.137 1.00 31.33 448 LEU A N 6
ATOM 6642 C CA . LEU A 1 46 ? -8.8530 -2.236 -9.112 1.00 65.20 448 LEU A CA 6
ATOM 6643 C C . LEU A 1 46 ? -7.9950 -3.471 -9.382 1.00 1.01 448 LEU A C 6
ATOM 6644 O O . LEU A 1 46 ? -8.5150 -4.576 -9.476 1.00 13.44 448 LEU A O 6
ATOM 6660 N N . LEU A 1 47 ? -6.6880 -3.288 -9.498 1.00 55.02 449 LEU A N 6
ATOM 6661 C CA . LEU A 1 47 ? -5.7850 -4.434 -9.665 1.00 24.24 449 LEU A CA 6
ATOM 6662 C C . LEU A 1 47 ? -5.7910 -5.322 -8.421 1.00 13.33 449 LEU A C 6
ATOM 6663 O O . LEU A 1 47 ? -5.6840 -6.548 -8.522 1.00 61.14 449 LEU A O 6
ATOM 6679 N N . GLY A 1 48 ? -5.9480 -4.701 -7.253 1.00 62.02 450 GLY A N 6
ATOM 6680 C CA . GLY A 1 48 ? -6.0720 -5.457 -6.016 1.00 1.00 450 GLY A CA 6
ATOM 6681 C C . GLY A 1 48 ? -7.3520 -6.275 -6.022 1.00 70.32 450 GLY A C 6
ATOM 6682 O O . GLY A 1 48 ? -7.3900 -7.426 -5.550 1.00 13.32 450 GLY A O 6
ATOM 6686 N N . LEU A 1 49 ? -8.4000 -5.677 -6.570 1.00 12.41 451 LEU A N 6
ATOM 6687 C CA . LEU A 1 49 ? -9.6840 -6.330 -6.753 1.00 54.45 451 LEU A CA 6
ATOM 6688 C C . LEU A 1 49 ? -9.5380 -7.468 -7.769 1.00 14.32 451 LEU A C 6
ATOM 6689 O O . LEU A 1 49 ? -10.2150 -8.493 -7.676 1.00 14.31 451 LEU A O 6
ATOM 6705 N N . GLY A 1 50 ? -8.6550 -7.264 -8.741 1.00 11.13 452 GLY A N 6
ATOM 6706 C CA . GLY A 1 50 ? -8.3490 -8.286 -9.719 1.00 10.33 452 GLY A CA 6
ATOM 6707 C C . GLY A 1 50 ? -7.7300 -9.481 -9.055 1.00 35.24 452 GLY A C 6
ATOM 6708 O O . GLY A 1 5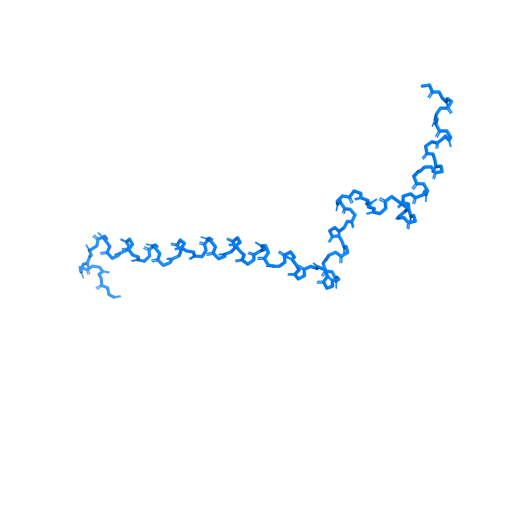0 ? -8.0630 -10.621 -9.372 1.00 73.10 452 GLY A O 6
ATOM 6712 N N . GLY A 1 51 ? -6.8320 -9.209 -8.112 1.00 40.12 453 GLY A N 6
ATOM 6713 C CA . GLY A 1 51 ? -6.2300 -10.260 -7.326 1.00 55.53 453 GLY A CA 6
ATOM 6714 C C . GLY A 1 51 ? -7.2810 -11.009 -6.536 1.00 14.21 453 GLY A C 6
ATOM 6715 O O . GLY A 1 51 ? -7.2630 -12.225 -6.472 1.00 41.44 453 GLY A O 6
ATOM 6719 N N . LEU A 1 52 ? -8.2230 -10.267 -5.967 1.00 12.42 454 LEU A N 6
ATOM 6720 C CA . LEU A 1 52 ? -9.3270 -10.855 -5.215 1.00 72.31 454 LEU A CA 6
ATOM 6721 C C . LEU A 1 52 ? -10.1490 -11.774 -6.116 1.00 61.40 454 LEU A C 6
ATOM 6722 O O . LEU A 1 52 ? -10.4820 -12.892 -5.738 1.00 22.41 454 LEU A O 6
ATOM 6738 N N . LEU A 1 53 ? -10.4320 -11.301 -7.324 1.00 43.30 455 LEU A N 6
ATOM 6739 C CA . LEU A 1 53 ? -11.2050 -12.055 -8.312 1.00 33.21 455 LEU A CA 6
ATOM 6740 C C . LEU A 1 53 ? -10.4720 -13.349 -8.708 1.00 20.34 455 LEU A C 6
ATOM 6741 O O . LEU A 1 53 ? -11.0940 -14.344 -9.078 1.00 11.13 455 LEU A O 6
ATOM 6757 N N . LEU A 1 54 ? -9.1540 -13.311 -8.620 1.00 35.25 456 LEU A N 6
ATOM 6758 C CA . LEU A 1 54 ? -8.3070 -14.457 -8.909 1.00 4.11 456 LEU A CA 6
ATOM 6759 C C . LEU A 1 54 ? -8.4370 -15.498 -7.778 1.00 2.01 456 LEU A C 6
ATOM 6760 O O . LEU A 1 54 ? -8.4220 -16.712 -8.024 1.00 4.01 456 LEU A O 6
ATOM 6776 N N . LEU A 1 55 ? -8.5780 -15.019 -6.548 1.00 63.02 457 LEU A N 6
ATOM 6777 C CA . LEU A 1 55 ? -8.7600 -15.895 -5.389 1.00 30.14 457 LEU A CA 6
ATOM 6778 C C . LEU A 1 55 ? -10.1610 -16.488 -5.304 1.00 52.33 457 LEU A C 6
ATOM 6779 O O . LEU A 1 55 ? -10.3180 -17.583 -4.795 1.00 64.43 457 LEU A O 6
ATOM 6795 N N . VAL A 1 56 ? -11.1680 -15.769 -5.809 1.00 63.14 458 VAL A N 6
ATOM 6796 C CA . VAL A 1 56 ? -12.5810 -16.223 -5.757 1.00 20.22 458 VAL A CA 6
ATOM 6797 C C . VAL A 1 56 ? -12.7840 -17.712 -6.205 1.00 23.54 458 VAL A C 6
ATOM 6798 O O . VAL A 1 56 ? -13.3720 -18.500 -5.451 1.00 33.30 458 VAL A O 6
ATOM 6811 N N . PRO A 1 57 ? -12.2840 -18.141 -7.415 1.00 55.23 459 PRO A N 6
ATOM 6812 C CA . PRO A 1 57 ? -12.4060 -19.541 -7.850 1.00 22.55 459 PRO A CA 6
ATOM 6813 C C . PRO A 1 57 ? -11.7040 -20.492 -6.880 1.00 31.42 459 PRO A C 6
ATOM 6814 O O . PRO A 1 57 ? -12.1270 -21.635 -6.693 1.00 63.14 459 PRO A O 6
ATOM 6825 N N . ILE A 1 58 ? -10.6680 -19.996 -6.238 1.00 33.05 460 ILE A N 6
ATOM 6826 C CA . ILE A 1 58 ? -9.8900 -20.773 -5.291 1.00 41.25 460 ILE A CA 6
ATOM 6827 C C . ILE A 1 58 ? -10.6620 -20.939 -3.988 1.00 44.34 460 ILE A C 6
ATOM 6828 O O . ILE A 1 58 ? -10.6810 -22.013 -3.407 1.00 62.45 460 ILE A O 6
ATOM 6844 N N . ILE A 1 59 ? -11.3250 -19.879 -3.558 1.00 54.14 461 ILE A N 6
ATOM 6845 C CA . ILE A 1 59 ? -12.1070 -19.896 -2.323 1.00 31.13 461 ILE A CA 6
ATOM 6846 C C . ILE A 1 59 ? -13.1730 -20.993 -2.381 1.00 41.34 461 ILE A C 6
ATOM 6847 O O . ILE A 1 59 ? -13.3640 -21.750 -1.421 1.00 24.44 461 ILE A O 6
ATOM 6863 N N . CYS A 1 60 ? -13.8150 -21.131 -3.529 1.00 65.24 462 CYS A N 6
ATOM 6864 C CA . CYS A 1 60 ? -14.8590 -22.122 -3.670 1.00 54.44 462 CYS A CA 6
ATOM 6865 C C . CYS A 1 60 ? -14.2780 -23.535 -3.790 1.00 51.42 462 CYS A C 6
ATOM 6866 O O . CYS A 1 60 ? -14.9880 -24.521 -3.638 1.00 14.44 462 CYS A O 6
ATOM 6874 N N . GLN A 1 61 ? -12.9720 -23.622 -4.037 1.00 25.04 463 GLN A N 6
ATOM 6875 C CA . GLN A 1 61 ? -12.2810 -24.901 -4.065 1.00 2.23 463 GLN A CA 6
ATOM 6876 C C . GLN A 1 61 ? -12.1690 -25.416 -2.652 1.00 71.55 463 GLN A C 6
ATOM 6877 O O . GLN A 1 61 ? -12.3720 -26.587 -2.389 1.00 43.20 463 GLN A O 6
ATOM 6891 N N . LEU A 1 62 ? -11.8820 -24.509 -1.737 1.00 71.20 464 LEU A N 6
ATOM 6892 C CA . LEU A 1 62 ? -11.8290 -24.836 -0.316 1.00 60.43 464 LEU A CA 6
ATOM 6893 C C . LEU A 1 62 ? -13.2170 -25.178 0.177 1.00 2.12 464 LEU A C 6
ATOM 6894 O O . LEU A 1 62 ? -13.3980 -26.085 0.975 1.00 65.23 464 LEU A O 6
ATOM 6910 N N . ARG A 1 63 ? -14.2010 -24.467 -0.344 1.00 5.43 465 ARG A N 6
ATOM 6911 C CA . ARG A 1 63 ? -15.6000 -24.725 -0.015 1.00 3.21 465 ARG A CA 6
ATOM 6912 C C . ARG A 1 63 ? -16.0370 -26.079 -0.572 1.00 23.31 465 ARG A C 6
ATOM 6913 O O . ARG A 1 63 ? -16.9830 -26.690 -0.082 1.00 13.15 465 ARG A O 6
ATOM 6934 N N . SER A 1 64 ? -15.3290 -26.543 -1.583 1.00 2.32 466 SER A N 6
ATOM 6935 C CA . SER A 1 64 ? -15.5710 -27.842 -2.146 1.00 44.13 466 SER A CA 6
ATOM 6936 C C . SER A 1 64 ? -14.8080 -28.887 -1.339 1.00 74.55 466 SER A C 6
ATOM 6937 O O . SER A 1 64 ? -15.2500 -30.016 -1.206 1.00 54.33 466 SER A O 6
ATOM 6945 N N . GLN A 1 65 ? -13.6720 -28.482 -0.780 1.00 21.00 467 GLN A N 6
ATOM 6946 C CA . GLN A 1 65 ? -12.8670 -29.347 0.066 1.00 71.35 467 GLN A CA 6
ATOM 6947 C C . GLN A 1 65 ? -13.6120 -29.630 1.373 1.00 32.13 467 GLN A C 6
ATOM 6948 O O . GLN A 1 65 ? -13.4540 -30.686 1.978 1.00 20.42 467 GLN A O 6
ATOM 6962 N N . GLU A 1 66 ? -14.4380 -28.675 1.792 1.00 14.41 468 GLU A N 6
ATOM 6963 C CA . GLU A 1 66 ? -15.2660 -28.842 2.972 1.00 52.53 468 GLU A CA 6
ATOM 6964 C C . GLU A 1 66 ? -16.4430 -29.778 2.701 1.00 42.30 468 GLU A C 6
ATOM 6965 O O . GLU A 1 66 ? -17.1390 -30.201 3.632 1.00 14.03 468 GLU A O 6
ATOM 6977 N N . LYS A 1 67 ? -16.6650 -30.097 1.433 1.00 72.44 469 LYS A N 6
ATOM 6978 C CA . LYS A 1 67 ? -17.6800 -31.053 1.070 1.00 23.22 469 LYS A CA 6
ATOM 6979 C C . LYS A 1 67 ? -17.0950 -32.429 1.283 1.00 62.31 469 LYS A C 6
ATOM 6980 O O . LYS A 1 67 ? -16.4120 -32.977 0.411 1.00 64.13 469 LYS A O 6
ATOM 6999 N N . CYS A 1 68 ? -17.2900 -32.937 2.454 1.00 12.31 470 CYS A N 6
ATOM 7000 C CA . CYS A 1 68 ? -16.7190 -34.180 2.843 1.00 50.24 470 CYS A CA 6
ATOM 7001 C C . CYS A 1 68 ? -17.6930 -34.977 3.660 1.00 62.20 470 CYS A C 6
ATOM 7002 O O . CYS A 1 68 ? -18.8120 -34.512 3.945 1.00 42.14 470 CYS A O 6
ATOM 7010 N N . PHE A 1 69 ? -17.2880 -36.184 4.002 1.00 41.22 471 PHE A N 6
ATOM 7011 C CA . PHE A 1 69 ? -18.0430 -37.081 4.858 1.00 25.21 471 PHE A CA 6
ATOM 7012 C C . PHE A 1 69 ? -18.1560 -36.441 6.283 1.00 10.22 471 PHE A C 6
ATOM 7013 O O . PHE A 1 69 ? -17.7010 -35.307 6.481 1.00 72.10 471 PHE A O 6
ATOM 7030 N N . LEU A 1 70 ? -18.7450 -37.165 7.248 1.00 4.55 472 LEU A N 6
ATOM 7031 C CA . LEU A 1 70 ? -18.9480 -36.660 8.627 1.00 13.32 472 LEU A CA 6
ATOM 7032 C C . LEU A 1 70 ? -17.6470 -36.035 9.159 1.00 63.41 472 LEU A C 6
ATOM 7033 O O . LEU A 1 70 ? -17.6690 -34.931 9.731 1.00 53.12 472 LEU A O 6
ATOM 7049 N N . PHE A 1 71 ? -16.5270 -36.739 8.923 1.00 31.51 473 PHE A N 6
ATOM 7050 C CA . PHE A 1 71 ? -15.1970 -36.278 9.275 1.00 31.20 473 PHE A CA 6
ATOM 7051 C C . PHE A 1 71 ? -15.1310 -36.019 10.771 1.00 50.01 473 PHE A C 6
ATOM 7052 O O . PHE A 1 71 ? -15.2760 -34.898 11.250 1.00 11.40 473 PHE A O 6
ATOM 7069 N N . TRP A 1 72 ? -15.0160 -37.108 11.484 1.00 1.42 474 TRP A N 6
ATOM 7070 C CA . TRP A 1 72 ? -15.0270 -37.151 12.944 1.00 4.11 474 TRP A CA 6
ATOM 7071 C C . TRP A 1 72 ? -13.9660 -36.247 13.590 1.00 71.32 474 TRP A C 6
ATOM 7072 O O . TRP A 1 72 ? -14.2240 -35.622 14.614 1.00 55.20 474 TRP A O 6
ATOM 7093 N N . SER A 1 73 ? -12.8090 -36.180 12.989 1.00 4.23 475 SER A N 6
ATOM 7094 C CA . SER A 1 73 ? -11.7160 -35.400 13.488 1.00 72.40 475 SER A CA 6
ATOM 7095 C C . SER A 1 73 ? -11.9960 -33.898 13.349 1.00 12.23 475 SER A C 6
ATOM 7096 O O . SER A 1 73 ? -12.3880 -33.251 14.348 1.00 37.17 475 SER A O 6
ATOM 7105 N N . GLY A 1 1 ? -10.6500 7.260 19.218 1.00 72.54 403 GLY A N 7
ATOM 7106 C CA . GLY A 1 1 ? -11.8840 6.679 19.745 1.00 75.51 403 GLY A CA 7
ATOM 7107 C C . GLY A 1 1 ? -12.8200 6.322 18.636 1.00 54.32 403 GLY A C 7
ATOM 7108 O O . GLY A 1 1 ? -12.7210 6.875 17.551 1.00 35.02 403 GLY A O 7
ATOM 7114 N N . SER A 1 2 ? -13.7270 5.409 18.886 1.00 23.41 404 SER A N 7
ATOM 7115 C CA . SER A 1 2 ? -14.6620 4.987 17.870 1.00 1.21 404 SER A CA 7
ATOM 7116 C C . SER A 1 2 ? -15.9600 5.798 17.936 1.00 4.31 404 SER A C 7
ATOM 7117 O O . SER A 1 2 ? -16.7940 5.719 17.036 1.00 3.40 404 SER A O 7
ATOM 7125 N N . LYS A 1 3 ? -16.1170 6.595 18.988 1.00 41.53 405 LYS A N 7
ATOM 7126 C CA . LYS A 1 3 ? -17.3320 7.393 19.181 1.00 31.13 405 LYS A CA 7
ATOM 7127 C C . LYS A 1 3 ? -17.4890 8.493 18.134 1.00 34.12 405 LYS A C 7
ATOM 7128 O O . LYS A 1 3 ? -18.6030 8.919 17.846 1.00 24.44 405 LYS A O 7
ATOM 7147 N N . ILE A 1 4 ? -16.3900 8.915 17.538 1.00 71.51 406 ILE A N 7
ATOM 7148 C CA . ILE A 1 4 ? -16.4140 10.049 16.614 1.00 0.42 406 ILE A CA 7
ATOM 7149 C C . ILE A 1 4 ? -16.7820 9.618 15.181 1.00 63.32 406 ILE A C 7
ATOM 7150 O O . ILE A 1 4 ? -17.2780 10.423 14.393 1.00 72.12 406 ILE A O 7
ATOM 7166 N N . GLU A 1 5 ? -16.6060 8.345 14.876 1.00 32.01 407 GLU A N 7
ATOM 7167 C CA . GLU A 1 5 ? -16.8770 7.834 13.532 1.00 63.00 407 GLU A CA 7
ATOM 7168 C C . GLU A 1 5 ? -18.3390 8.075 13.103 1.00 33.43 407 GLU A C 7
ATOM 7169 O O . GLU A 1 5 ? -18.5730 8.694 12.066 1.00 3.13 407 GLU A O 7
ATOM 7181 N N . PRO A 1 6 ? -19.3540 7.632 13.908 1.00 74.32 408 PRO A N 7
ATOM 7182 C CA . PRO A 1 6 ? -20.7700 7.887 13.594 1.00 1.11 408 PRO A CA 7
ATOM 7183 C C . PRO A 1 6 ? -21.1360 9.385 13.665 1.00 14.24 408 PRO A C 7
ATOM 7184 O O . PRO A 1 6 ? -22.2280 9.784 13.308 1.00 60.03 408 PRO A O 7
ATOM 7195 N N . VAL A 1 7 ? -20.2130 10.195 14.135 1.00 31.20 409 VAL A N 7
ATOM 7196 C CA . VAL A 1 7 ? -20.4290 11.621 14.248 1.00 74.14 409 VAL A CA 7
ATOM 7197 C C . VAL A 1 7 ? -20.0440 12.317 12.944 1.00 25.25 409 VAL A C 7
ATOM 7198 O O . VAL A 1 7 ? -20.7300 13.236 12.487 1.00 11.32 409 VAL A O 7
ATOM 7211 N N . VAL A 1 8 ? -18.9720 11.838 12.336 1.00 12.34 410 VAL A N 7
ATOM 7212 C CA . VAL A 1 8 ? -18.4280 12.432 11.124 1.00 70.05 410 VAL A CA 7
ATOM 7213 C C . VAL A 1 8 ? -19.3840 12.304 9.941 1.00 43.01 410 VAL A C 7
ATOM 7214 O O . VAL A 1 8 ? -19.5640 13.251 9.203 1.00 12.44 410 VAL A O 7
ATOM 7227 N N . LEU A 1 9 ? -20.0160 11.140 9.787 1.00 71.14 411 LEU A N 7
ATOM 7228 C CA . LEU A 1 9 ? -20.9380 10.921 8.654 1.00 13.34 411 LEU A CA 7
ATOM 7229 C C . LEU A 1 9 ? -22.0410 11.990 8.504 1.00 4.54 411 LEU A C 7
ATOM 7230 O O . LEU A 1 9 ? -22.1040 12.647 7.460 1.00 4.03 411 LEU A O 7
ATOM 7246 N N . PRO A 1 10 ? -22.9170 12.213 9.524 1.00 32.40 412 PRO A N 7
ATOM 7247 C CA . PRO A 1 10 ? -23.9910 13.200 9.410 1.00 21.23 412 PRO A CA 7
ATOM 7248 C C . PRO A 1 10 ? -23.4530 14.629 9.283 1.00 43.12 412 PRO A C 7
ATOM 7249 O O . PRO A 1 10 ? -24.0200 15.460 8.572 1.00 62.10 412 PRO A O 7
ATOM 7260 N N . LEU A 1 11 ? -22.3380 14.900 9.950 1.00 61.43 413 LEU A N 7
ATOM 7261 C CA . LEU A 1 11 ? -21.7610 16.230 9.938 1.00 15.03 413 LEU A CA 7
ATOM 7262 C C . LEU A 1 11 ? -21.0740 16.545 8.631 1.00 23.04 413 LEU A C 7
ATOM 7263 O O . LEU A 1 11 ? -21.0500 17.703 8.207 1.00 45.52 413 LEU A O 7
ATOM 7279 N N . LEU A 1 12 ? -20.5480 15.511 7.978 1.00 73.41 414 LEU A N 7
ATOM 7280 C CA . LEU A 1 12 ? -19.8110 15.656 6.735 1.00 12.33 414 LEU A CA 7
ATOM 7281 C C . LEU A 1 12 ? -20.6360 16.360 5.669 1.00 44.34 414 LEU A C 7
ATOM 7282 O O . LEU A 1 12 ? -20.0920 17.085 4.854 1.00 43.41 414 LEU A O 7
ATOM 7298 N N . TRP A 1 13 ? -21.9460 16.169 5.706 1.00 4.52 415 TRP A N 7
ATOM 7299 C CA . TRP A 1 13 ? -22.8450 16.828 4.770 1.00 41.05 415 TRP A CA 7
ATOM 7300 C C . TRP A 1 13 ? -22.7240 18.346 4.879 1.00 2.05 415 TRP A C 7
ATOM 7301 O O . TRP A 1 13 ? -22.6320 19.052 3.871 1.00 55.54 415 TRP A O 7
ATOM 7322 N N . PHE A 1 14 ? -22.6950 18.837 6.097 1.00 44.54 416 PHE A N 7
ATOM 7323 C CA . PHE A 1 14 ? -22.5650 20.265 6.348 1.00 34.51 416 PHE A CA 7
ATOM 7324 C C . PHE A 1 14 ? -21.1340 20.717 6.078 1.00 44.51 416 PHE A C 7
ATOM 7325 O O . PHE A 1 14 ? -20.8770 21.865 5.706 1.00 71.23 416 PHE A O 7
ATOM 7342 N N . GLU A 1 15 ? -20.2150 19.800 6.261 1.00 52.43 417 GLU A N 7
ATOM 7343 C CA . GLU A 1 15 ? -18.8050 20.039 6.051 1.00 11.44 417 GLU A CA 7
ATOM 7344 C C . GLU A 1 15 ? -18.4650 20.177 4.588 1.00 10.22 417 GLU A C 7
ATOM 7345 O O . GLU A 1 15 ? -17.4670 20.823 4.233 1.00 43.02 417 GLU A O 7
ATOM 7357 N N . GLN A 1 16 ? -19.2830 19.567 3.740 1.00 60.04 418 GLN A N 7
ATOM 7358 C CA . GLN A 1 16 ? -19.0860 19.635 2.301 1.00 32.40 418 GLN A CA 7
ATOM 7359 C C . GLN A 1 16 ? -19.0590 21.093 1.841 1.00 60.54 418 GLN A C 7
ATOM 7360 O O . GLN A 1 16 ? -18.2800 21.467 0.957 1.00 33.21 418 GLN A O 7
ATOM 7374 N N . SER A 1 17 ? -19.9180 21.898 2.438 1.00 25.03 419 SER A N 7
ATOM 7375 C CA . SER A 1 17 ? -20.0200 23.291 2.120 1.00 41.45 419 SER A CA 7
ATOM 7376 C C . SER A 1 17 ? -19.2540 24.157 3.106 1.00 43.43 419 SER A C 7
ATOM 7377 O O . SER A 1 17 ? -18.9020 25.315 2.803 1.00 21.21 419 SER A O 7
ATOM 7385 N N . GLY A 1 18 ? -18.9620 23.597 4.270 1.00 41.14 420 GLY A N 7
ATOM 7386 C CA . GLY A 1 18 ? -18.3550 24.375 5.313 1.00 23.30 420 GLY A CA 7
ATOM 7387 C C . GLY A 1 18 ? -19.3940 25.312 5.854 1.00 73.31 420 GLY A C 7
ATOM 7388 O O . GLY A 1 18 ? -19.1380 26.485 6.112 1.00 71.24 420 GLY A O 7
ATOM 7392 N N . ALA A 1 19 ? -20.5820 24.767 6.014 1.00 21.24 421 ALA A N 7
ATOM 7393 C CA . ALA A 1 19 ? -21.7650 25.502 6.403 1.00 53.13 421 ALA A CA 7
ATOM 7394 C C . ALA A 1 19 ? -21.6410 26.185 7.777 1.00 11.34 421 ALA A C 7
ATOM 7395 O O . ALA A 1 19 ? -22.3200 27.177 8.048 1.00 43.30 421 ALA A O 7
ATOM 7402 N N . MET A 1 20 ? -20.7900 25.669 8.634 1.00 22.31 422 MET A N 7
ATOM 7403 C CA . MET A 1 20 ? -20.5720 26.300 9.933 1.00 21.43 422 MET A CA 7
ATOM 7404 C C . MET A 1 20 ? -19.2980 27.130 9.923 1.00 42.54 422 MET A C 7
ATOM 7405 O O . MET A 1 20 ? -18.9570 27.785 10.904 1.00 65.40 422 MET A O 7
ATOM 7419 N N . GLY A 1 21 ? -18.6010 27.096 8.795 1.00 31.53 423 GLY A N 7
ATOM 7420 C CA . GLY A 1 21 ? -17.3750 27.862 8.615 1.00 43.01 423 GLY A CA 7
ATOM 7421 C C . GLY A 1 21 ? -16.2250 27.362 9.462 1.00 22.44 423 GLY A C 7
ATOM 7422 O O . GLY A 1 21 ? -15.2460 28.083 9.683 1.00 61.32 423 GLY A O 7
ATOM 7426 N N . GLY A 1 22 ? -16.3290 26.145 9.925 1.00 24.21 424 GLY A N 7
ATOM 7427 C CA . GLY A 1 22 ? -15.3020 25.586 10.761 1.00 22.31 424 GLY A CA 7
ATOM 7428 C C . GLY A 1 22 ? -14.5200 24.506 10.075 1.00 34.14 424 GLY A C 7
ATOM 7429 O O . GLY A 1 22 ? -13.4290 24.155 10.506 1.00 64.24 424 GLY A O 7
ATOM 7433 N N . LYS A 1 23 ? -15.0650 23.972 9.011 1.00 54.32 425 LYS A N 7
ATOM 7434 C CA . LYS A 1 23 ? -14.4110 22.902 8.301 1.00 33.02 425 LYS A CA 7
ATOM 7435 C C . LYS A 1 23 ? -14.1290 23.261 6.842 1.00 55.32 425 LYS A C 7
ATOM 7436 O O . LYS A 1 23 ? -14.9440 22.979 5.963 1.00 32.10 425 LYS A O 7
ATOM 7455 N N . PRO A 1 24 ? -13.0010 23.939 6.563 1.00 31.53 426 PRO A N 7
ATOM 7456 C CA . PRO A 1 24 ? -12.6140 24.276 5.206 1.00 71.32 426 PRO A CA 7
ATOM 7457 C C . PRO A 1 24 ? -11.9240 23.100 4.500 1.00 64.42 426 PRO A C 7
ATOM 7458 O O . PRO A 1 24 ? -11.9760 22.983 3.277 1.00 54.31 426 PRO A O 7
ATOM 7469 N N . LEU A 1 25 ? -11.2850 22.222 5.276 1.00 34.14 427 LEU A N 7
ATOM 7470 C CA . LEU A 1 25 ? -10.5640 21.077 4.708 1.00 55.43 427 LEU A CA 7
ATOM 7471 C C . LEU A 1 25 ? -11.5440 20.041 4.208 1.00 74.25 427 LEU A C 7
ATOM 7472 O O . LEU A 1 25 ? -11.3220 19.394 3.182 1.00 34.21 427 LEU A O 7
ATOM 7488 N N . SER A 1 26 ? -12.6400 19.901 4.921 1.00 54.32 428 SER A N 7
ATOM 7489 C CA . SER A 1 26 ? -13.6710 18.962 4.562 1.00 31.42 428 SER A CA 7
ATOM 7490 C C . SER A 1 26 ? -14.3450 19.371 3.248 1.00 33.43 428 SER A C 7
ATOM 7491 O O . SER A 1 26 ? -14.7880 18.515 2.470 1.00 4.15 428 SER A O 7
ATOM 7499 N N . THR A 1 27 ? -14.3950 20.674 2.998 1.00 61.31 429 THR A N 7
ATOM 7500 C CA . THR A 1 27 ? -14.9700 21.201 1.782 1.00 64.33 429 THR A CA 7
ATOM 7501 C C . THR A 1 27 ? -14.1940 20.670 0.567 1.00 24.32 429 THR A C 7
ATOM 7502 O O . THR A 1 27 ? -14.7760 20.138 -0.371 1.00 55.30 429 THR A O 7
ATOM 7513 N N . PHE A 1 28 ? -12.8830 20.776 0.621 1.00 31.12 430 PHE A N 7
ATOM 7514 C CA . PHE A 1 28 ? -12.0520 20.313 -0.467 1.00 43.34 430 PHE A CA 7
ATOM 7515 C C . PHE A 1 28 ? -11.9490 18.797 -0.547 1.00 41.34 430 PHE A C 7
ATOM 7516 O O . PHE A 1 28 ? -11.7910 18.258 -1.621 1.00 35.33 430 PHE A O 7
ATOM 7533 N N . TYR A 1 29 ? -12.0730 18.110 0.576 1.00 11.45 431 TYR A N 7
ATOM 7534 C CA . TYR A 1 29 ? -11.9750 16.709 0.606 1.00 21.21 431 TYR A CA 7
ATOM 7535 C C . TYR A 1 29 ? -13.2170 16.040 -0.008 1.00 35.42 431 TYR A C 7
ATOM 7536 O O . TYR A 1 29 ? -13.1170 15.004 -0.665 1.00 20.43 431 TYR A O 7
ATOM 7554 N N . THR A 1 30 ? -14.3630 16.652 0.181 1.00 4.20 432 THR A N 7
ATOM 7555 C CA . THR A 1 30 ? -15.5950 16.114 -0.345 1.00 70.12 432 THR A CA 7
ATOM 7556 C C . THR A 1 30 ? -15.6760 16.260 -1.864 1.00 5.30 432 THR A C 7
ATOM 7557 O O . THR A 1 30 ? -16.1550 15.364 -2.554 1.00 33.25 432 THR A O 7
ATOM 7568 N N . GLN A 1 31 ? -15.2060 17.380 -2.381 1.00 75.44 433 GLN A N 7
ATOM 7569 C CA . GLN A 1 31 ? -15.1230 17.552 -3.825 1.00 75.23 433 GLN A CA 7
ATOM 7570 C C . GLN A 1 31 ? -13.9870 16.688 -4.404 1.00 63.02 433 GLN A C 7
ATOM 7571 O O . GLN A 1 31 ? -14.0690 16.204 -5.518 1.00 43.45 433 GLN A O 7
ATOM 7585 N N . LEU A 1 32 ? -12.9510 16.478 -3.603 1.00 43.13 434 LEU A N 7
ATOM 7586 C CA . LEU A 1 32 ? -11.7720 15.699 -3.993 1.00 34.55 434 LEU A CA 7
ATOM 7587 C C . LEU A 1 32 ? -12.1640 14.282 -4.410 1.00 64.02 434 LEU A C 7
ATOM 7588 O O . LEU A 1 32 ? -11.6660 13.774 -5.413 1.00 22.43 434 LEU A O 7
ATOM 7604 N N . VAL A 1 33 ? -13.0820 13.664 -3.668 1.00 34.01 435 VAL A N 7
ATOM 7605 C CA . VAL A 1 33 ? -13.4680 12.278 -3.943 1.00 13.34 435 VAL A CA 7
ATOM 7606 C C . VAL A 1 33 ? -14.1130 12.101 -5.329 1.00 72.10 435 VAL A C 7
ATOM 7607 O O . VAL A 1 33 ? -14.0250 11.026 -5.928 1.00 42.50 435 VAL A O 7
ATOM 7620 N N . LEU A 1 34 ? -14.7140 13.159 -5.854 1.00 60.10 436 LEU A N 7
ATOM 7621 C CA . LEU A 1 34 ? -15.3620 13.082 -7.146 1.00 13.55 436 LEU A CA 7
ATOM 7622 C C . LEU A 1 34 ? -14.4240 13.457 -8.283 1.00 34.25 436 LEU A C 7
ATOM 7623 O O . LEU A 1 34 ? -14.7640 13.329 -9.463 1.00 55.23 436 LEU A O 7
ATOM 7639 N N . MET A 1 35 ? -13.2430 13.909 -7.924 1.00 2.12 437 MET A N 7
ATOM 7640 C CA . MET A 1 35 ? -12.2360 14.310 -8.899 1.00 51.41 437 MET A CA 7
ATOM 7641 C C . MET A 1 35 ? -11.5330 13.087 -9.487 1.00 23.03 437 MET A C 7
ATOM 7642 O O . MET A 1 35 ? -11.2480 12.116 -8.767 1.00 33.31 437 MET A O 7
ATOM 7656 N N . PRO A 1 36 ? -11.2490 13.106 -10.803 1.00 34.01 438 PRO A N 7
ATOM 7657 C CA . PRO A 1 36 ? -10.5870 11.998 -11.502 1.00 51.44 438 PRO A CA 7
ATOM 7658 C C . PRO A 1 36 ? -9.2100 11.637 -10.920 1.00 24.33 438 PRO A C 7
ATOM 7659 O O . PRO A 1 36 ? -8.7700 10.498 -11.031 1.00 73.02 438 PRO A O 7
ATOM 7670 N N . GLN A 1 37 ? -8.5350 12.606 -10.312 1.00 50.22 439 GLN A N 7
ATOM 7671 C CA . GLN A 1 37 ? -7.2070 12.380 -9.723 1.00 10.54 439 GLN A CA 7
ATOM 7672 C C . GLN A 1 37 ? -7.1930 11.256 -8.677 1.00 4.52 439 GLN A C 7
ATOM 7673 O O . GLN A 1 37 ? -6.3060 10.407 -8.695 1.00 41.02 439 GLN A O 7
ATOM 7687 N N . VAL A 1 38 ? -8.1840 11.228 -7.795 1.00 14.31 440 VAL A N 7
ATOM 7688 C CA . VAL A 1 38 ? -8.2460 10.173 -6.785 1.00 53.22 440 VAL A CA 7
ATOM 7689 C C . VAL A 1 38 ? -8.7090 8.868 -7.445 1.00 61.25 440 VAL A C 7
ATOM 7690 O O . VAL A 1 38 ? -8.3210 7.764 -7.047 1.00 53.21 440 VAL A O 7
ATOM 7703 N N . LEU A 1 39 ? -9.5150 9.023 -8.486 1.00 32.14 441 LEU A N 7
ATOM 7704 C CA . LEU A 1 39 ? -10.0420 7.912 -9.252 1.00 14.31 441 LEU A CA 7
ATOM 7705 C C . LEU A 1 39 ? -8.9110 7.162 -9.951 1.00 23.12 441 LEU A C 7
ATOM 7706 O O . LEU A 1 39 ? -8.9780 5.955 -10.133 1.00 50.11 441 LEU A O 7
ATOM 7722 N N . HIS A 1 40 ? -7.8610 7.886 -10.323 1.00 73.01 442 HIS A N 7
ATOM 7723 C CA . HIS A 1 40 ? -6.7080 7.269 -10.972 1.00 45.42 442 HIS A CA 7
ATOM 7724 C C . HIS A 1 40 ? -6.0430 6.265 -10.044 1.00 43.15 442 HIS A C 7
ATOM 7725 O O . HIS A 1 40 ? -5.5850 5.222 -10.484 1.00 61.33 442 HIS A O 7
ATOM 7740 N N . TYR A 1 41 ? -6.0430 6.562 -8.748 1.00 73.44 443 TYR A N 7
ATOM 7741 C CA . TYR A 1 41 ? -5.5080 5.638 -7.760 1.00 2.23 443 TYR A CA 7
ATOM 7742 C C . TYR A 1 41 ? -6.3710 4.407 -7.656 1.00 32.52 443 TYR A C 7
ATOM 7743 O O . TYR A 1 41 ? -5.8730 3.313 -7.477 1.00 71.00 443 TYR A O 7
ATOM 7761 N N . ALA A 1 42 ? -7.6650 4.593 -7.814 1.00 12.42 444 ALA A N 7
ATOM 7762 C CA . ALA A 1 42 ? -8.6250 3.489 -7.800 1.00 63.14 444 ALA A CA 7
ATOM 7763 C C . ALA A 1 42 ? -8.3970 2.593 -9.007 1.00 74.23 444 ALA A C 7
ATOM 7764 O O . ALA A 1 42 ? -8.5920 1.381 -8.944 1.00 34.43 444 ALA A O 7
ATOM 7771 N N . GLN A 1 43 ? -7.9830 3.206 -10.101 1.00 53.50 445 GLN A N 7
ATOM 7772 C CA . GLN A 1 43 ? -7.6180 2.488 -11.309 1.00 33.11 445 GLN A CA 7
ATOM 7773 C C . GLN A 1 43 ? -6.3990 1.614 -11.031 1.00 21.23 445 GLN A C 7
ATOM 7774 O O . GLN A 1 43 ? -6.3060 0.500 -11.517 1.00 71.14 445 GLN A O 7
ATOM 7788 N N . TYR A 1 44 ? -5.4790 2.127 -10.232 1.00 42.42 446 TYR A N 7
ATOM 7789 C CA . TYR A 1 44 ? -4.3350 1.342 -9.793 1.00 43.54 446 TYR A CA 7
ATOM 7790 C C . TYR A 1 44 ? -4.7680 0.242 -8.828 1.00 71.40 446 TYR A C 7
ATOM 7791 O O . TYR A 1 44 ? -4.2940 -0.896 -8.914 1.00 1.40 446 TYR A O 7
ATOM 7809 N N . VAL A 1 45 ? -5.6970 0.582 -7.930 1.00 52.51 447 VAL A N 7
ATOM 7810 C CA . VAL A 1 45 ? -6.2600 -0.373 -6.973 1.00 43.22 447 VAL A CA 7
ATOM 7811 C C . VAL A 1 45 ? -6.9060 -1.547 -7.709 1.00 21.44 447 VAL A C 7
ATOM 7812 O O . VAL A 1 45 ? -6.8660 -2.671 -7.238 1.00 73.13 447 VAL A O 7
ATOM 7825 N N . LEU A 1 46 ? -7.4660 -1.266 -8.882 1.00 61.21 448 LEU A N 7
ATOM 7826 C CA . LEU A 1 46 ? -8.0830 -2.263 -9.723 1.00 25.51 448 LEU A CA 7
ATOM 7827 C C . LEU A 1 46 ? -7.0960 -3.400 -10.074 1.00 41.53 448 LEU A C 7
ATOM 7828 O O . LEU A 1 46 ? -7.4840 -4.574 -10.152 1.00 71.30 448 LEU A O 7
ATOM 7844 N N . LEU A 1 47 ? -5.8270 -3.060 -10.256 1.00 65.23 449 LEU A N 7
ATOM 7845 C CA . LEU A 1 47 ? -4.8170 -4.065 -10.553 1.00 31.25 449 LEU A CA 7
ATOM 7846 C C . LEU A 1 47 ? -4.5010 -4.888 -9.321 1.00 1.53 449 LEU A C 7
ATOM 7847 O O . LEU A 1 47 ? -4.3470 -6.106 -9.407 1.00 30.44 449 LEU A O 7
ATOM 7863 N N . GLY A 1 48 ? -4.4300 -4.228 -8.169 1.00 73.22 450 GLY A N 7
ATOM 7864 C CA . GLY A 1 48 ? -4.2220 -4.940 -6.913 1.00 12.03 450 GLY A CA 7
ATOM 7865 C C . GLY A 1 48 ? -5.4110 -5.835 -6.606 1.00 61.11 450 GLY A C 7
ATOM 7866 O O . GLY A 1 48 ? -5.2580 -6.965 -6.124 1.00 13.23 450 GLY A O 7
ATOM 7870 N N . LEU A 1 49 ? -6.5890 -5.320 -6.923 1.00 72.21 451 LEU A N 7
ATOM 7871 C CA . LEU A 1 49 ? -7.8650 -6.012 -6.794 1.00 21.41 451 LEU A CA 7
ATOM 7872 C C . LEU A 1 49 ? -7.8530 -7.285 -7.643 1.00 14.13 451 LEU A C 7
ATOM 7873 O O . LEU A 1 49 ? -8.5000 -8.274 -7.313 1.00 0.30 451 LEU A O 7
ATOM 7889 N N . GLY A 1 50 ? -7.1190 -7.237 -8.754 1.00 72.33 452 GLY A N 7
ATOM 7890 C CA . GLY A 1 50 ? -6.9590 -8.391 -9.631 1.00 24.54 452 GLY A CA 7
ATOM 7891 C C . GLY A 1 50 ? -6.3340 -9.586 -8.916 1.00 31.32 452 GLY A C 7
ATOM 7892 O O . GLY A 1 50 ? -6.4260 -10.718 -9.387 1.00 3.04 452 GLY A O 7
ATOM 7896 N N . GLY A 1 51 ? -5.6930 -9.328 -7.783 1.00 63.23 453 GLY A N 7
ATOM 7897 C CA . GLY A 1 51 ? -5.1400 -10.388 -6.971 1.00 22.41 453 GLY A CA 7
ATOM 7898 C C . GLY A 1 51 ? -6.2380 -11.231 -6.339 1.00 12.01 453 GLY A C 7
ATOM 7899 O O . GLY A 1 51 ? -6.0540 -12.418 -6.074 1.00 13.25 453 GLY A O 7
ATOM 7903 N N . LEU A 1 52 ? -7.3850 -10.605 -6.100 1.00 24.14 454 LEU A N 7
ATOM 7904 C CA . LEU A 1 52 ? -8.5380 -11.269 -5.499 1.00 51.12 454 LEU A CA 7
ATOM 7905 C C . LEU A 1 52 ? -9.1200 -12.260 -6.521 1.00 4.44 454 LEU A C 7
ATOM 7906 O O . LEU A 1 52 ? -9.6250 -13.314 -6.166 1.00 40.34 454 LEU A O 7
ATOM 7922 N N . LEU A 1 53 ? -8.9850 -11.918 -7.798 1.00 52.13 455 LEU A N 7
ATOM 7923 C CA . LEU A 1 53 ? -9.5030 -12.725 -8.912 1.00 5.44 455 LEU A CA 7
ATOM 7924 C C . LEU A 1 53 ? -8.8990 -14.149 -8.893 1.00 22.32 455 LEU A C 7
ATOM 7925 O O . LEU A 1 53 ? -9.5190 -15.109 -9.358 1.00 21.32 455 LEU A O 7
ATOM 7941 N N . LEU A 1 54 ? -7.6930 -14.265 -8.344 1.00 33.44 456 LEU A N 7
ATOM 7942 C CA . LEU A 1 54 ? -6.9840 -15.547 -8.203 1.00 30.24 456 LEU A CA 7
ATOM 7943 C C . LEU A 1 54 ? -7.7860 -16.537 -7.326 1.00 55.02 456 LEU A C 7
ATOM 7944 O O . LEU A 1 54 ? -7.6400 -17.755 -7.443 1.00 33.54 456 LEU A O 7
ATOM 7960 N N . LEU A 1 55 ? -8.6220 -15.994 -6.465 1.00 61.45 457 LEU A N 7
ATOM 7961 C CA . LEU A 1 55 ? -9.4460 -16.767 -5.539 1.00 73.42 457 LEU A CA 7
ATOM 7962 C C . LEU A 1 55 ? -10.6170 -17.474 -6.217 1.00 62.44 457 LEU A C 7
ATOM 7963 O O . LEU A 1 55 ? -11.1000 -18.470 -5.710 1.00 4.22 457 LEU A O 7
ATOM 7979 N N . VAL A 1 56 ? -11.0920 -16.933 -7.337 1.00 10.42 458 VAL A N 7
ATOM 7980 C CA . VAL A 1 56 ? -12.2380 -17.517 -8.070 1.00 21.21 458 VAL A CA 7
ATOM 7981 C C . VAL A 1 56 ? -12.1190 -19.075 -8.291 1.00 71.43 458 VAL A C 7
ATOM 7982 O O . VAL A 1 56 ? -13.0500 -19.805 -7.968 1.00 71.53 458 VAL A O 7
ATOM 7995 N N . PRO A 1 57 ? -10.9740 -19.610 -8.814 1.00 72.00 459 PRO A N 7
ATOM 7996 C CA . PRO A 1 57 ? -10.7830 -21.072 -8.962 1.00 43.25 459 PRO A CA 7
ATOM 7997 C C . PRO A 1 57 ? -10.6200 -21.786 -7.598 1.00 54.34 459 PRO A C 7
ATOM 7998 O O . PRO A 1 57 ? -10.6690 -23.018 -7.512 1.00 63.44 459 PRO A O 7
ATOM 8009 N N . ILE A 1 58 ? -10.4380 -21.000 -6.549 1.00 45.45 460 ILE A N 7
ATOM 8010 C CA . ILE A 1 58 ? -10.2370 -21.503 -5.192 1.00 10.35 460 ILE A CA 7
ATOM 8011 C C . ILE A 1 58 ? -11.6000 -21.652 -4.477 1.00 53.53 460 ILE A C 7
ATOM 8012 O O . ILE A 1 58 ? -11.6940 -22.244 -3.404 1.00 34.34 460 ILE A O 7
ATOM 8028 N N . ILE A 1 59 ? -12.6700 -21.156 -5.100 1.00 52.23 461 ILE A N 7
ATOM 8029 C CA . ILE A 1 59 ? -14.0120 -21.287 -4.511 1.00 22.52 461 ILE A CA 7
ATOM 8030 C C . ILE A 1 59 ? -14.3830 -22.783 -4.426 1.00 71.52 461 ILE A C 7
ATOM 8031 O O . ILE A 1 59 ? -15.1180 -23.221 -3.540 1.00 5.34 461 ILE A O 7
ATOM 8047 N N . CYS A 1 60 ? -13.8170 -23.555 -5.334 1.00 5.43 462 CYS A N 7
ATOM 8048 C CA . CYS A 1 60 ? -13.9640 -24.999 -5.350 1.00 32.23 462 CYS A CA 7
ATOM 8049 C C . CYS A 1 60 ? -13.3390 -25.613 -4.081 1.00 64.15 462 CYS A C 7
ATOM 8050 O O . CYS A 1 60 ? -13.8010 -26.638 -3.578 1.00 73.22 462 CYS A O 7
ATOM 8058 N N . GLN A 1 61 ? -12.3270 -24.939 -3.539 1.00 72.11 463 GLN A N 7
ATOM 8059 C CA . GLN A 1 61 ? -11.6220 -25.410 -2.364 1.00 52.10 463 GLN A CA 7
ATOM 8060 C C . GLN A 1 61 ? -12.5030 -25.103 -1.162 1.00 24.32 463 GLN A C 7
ATOM 8061 O O . GLN A 1 61 ? -12.5480 -25.846 -0.190 1.00 43.31 463 GLN A O 7
ATOM 8075 N N . LEU A 1 62 ? -13.2530 -24.022 -1.282 1.00 45.42 464 LEU A N 7
ATOM 8076 C CA . LEU A 1 62 ? -14.1960 -23.607 -0.266 1.00 65.13 464 LEU A CA 7
ATOM 8077 C C . LEU A 1 62 ? -15.3830 -24.537 -0.234 1.00 22.53 464 LEU A C 7
ATOM 8078 O O . LEU A 1 62 ? -16.0250 -24.690 0.782 1.00 24.21 464 LEU A O 7
ATOM 8094 N N . ARG A 1 63 ? -15.6540 -25.199 -1.342 1.00 64.31 465 ARG A N 7
ATOM 8095 C CA . ARG A 1 63 ? -16.7130 -26.189 -1.353 1.00 14.31 465 ARG A CA 7
ATOM 8096 C C . ARG A 1 63 ? -16.2830 -27.390 -0.514 1.00 74.22 465 ARG A C 7
ATOM 8097 O O . ARG A 1 63 ? -17.1060 -28.148 -0.011 1.00 43.21 465 ARG A O 7
ATOM 8118 N N . SER A 1 64 ? -14.9790 -27.529 -0.349 1.00 31.24 466 SER A N 7
ATOM 8119 C CA . SER A 1 64 ? -14.4140 -28.534 0.506 1.00 32.30 466 SER A CA 7
ATOM 8120 C C . SER A 1 64 ? -14.3030 -27.965 1.937 1.00 54.00 466 SER A C 7
ATOM 8121 O O . SER A 1 64 ? -14.0770 -28.682 2.886 1.00 61.25 466 SER A O 7
ATOM 8129 N N . GLN A 1 65 ? -14.4740 -26.664 2.065 1.00 72.30 467 GLN A N 7
ATOM 8130 C CA . GLN A 1 65 ? -14.4670 -26.006 3.358 1.00 3.05 467 GLN A CA 7
ATOM 8131 C C . GLN A 1 65 ? -15.8540 -26.104 3.994 1.00 52.34 467 GLN A C 7
ATOM 8132 O O . GLN A 1 65 ? -15.9900 -26.397 5.188 1.00 4.40 467 GLN A O 7
ATOM 8146 N N . GLU A 1 66 ? -16.8760 -25.887 3.188 1.00 32.12 468 GLU A N 7
ATOM 8147 C CA . GLU A 1 66 ? -18.2750 -26.020 3.613 1.00 1.31 468 GLU A CA 7
ATOM 8148 C C . GLU A 1 66 ? -18.7560 -27.481 3.584 1.00 22.13 468 GLU A C 7
ATOM 8149 O O . GLU A 1 66 ? -19.9220 -27.742 3.822 1.00 10.04 468 GLU A O 7
ATOM 8161 N N . LYS A 1 67 ? -17.8360 -28.413 3.292 1.00 30.24 469 LYS A N 7
ATOM 8162 C CA . LYS A 1 67 ? -18.1380 -29.864 3.140 1.00 62.01 469 LYS A CA 7
ATOM 8163 C C . LYS A 1 67 ? -19.0430 -30.440 4.253 1.00 2.33 469 LYS A C 7
ATOM 8164 O O . LYS A 1 67 ? -19.9150 -31.271 3.977 1.00 2.33 469 LYS A O 7
ATOM 8183 N N . CYS A 1 68 ? -18.8230 -30.017 5.485 1.00 72.11 470 CYS A N 7
ATOM 8184 C CA . CYS A 1 68 ? -19.5820 -30.513 6.600 1.00 43.41 470 CYS A CA 7
ATOM 8185 C C . CYS A 1 68 ? -19.6650 -29.467 7.694 1.00 52.13 470 CYS A C 7
ATOM 8186 O O . CYS A 1 68 ? -18.7950 -28.596 7.801 1.00 72.13 470 CYS A O 7
ATOM 8194 N N . PHE A 1 69 ? -20.7130 -29.547 8.481 1.00 42.21 471 PHE A N 7
ATOM 8195 C CA . PHE A 1 69 ? -20.9320 -28.695 9.637 1.00 14.43 471 PHE A CA 7
ATOM 8196 C C . PHE A 1 69 ? -21.6360 -29.513 10.683 1.00 22.30 471 PHE A C 7
ATOM 8197 O O . PHE A 1 69 ? -22.2010 -30.564 10.350 1.00 10.34 471 PHE A O 7
ATOM 8214 N N . LEU A 1 70 ? -21.6270 -29.057 11.930 1.00 35.40 472 LEU A N 7
ATOM 8215 C CA . LEU A 1 70 ? -22.2730 -29.804 13.005 1.00 62.13 472 LEU A CA 7
ATOM 8216 C C . LEU A 1 70 ? -23.7510 -29.955 12.779 1.00 24.42 472 LEU A C 7
ATOM 8217 O O . LEU A 1 70 ? -24.2990 -31.049 12.923 1.00 61.20 472 LEU A O 7
ATOM 8233 N N . PHE A 1 71 ? -24.3980 -28.888 12.403 1.00 62.42 473 PHE A N 7
ATOM 8234 C CA . PHE A 1 71 ? -25.8100 -28.950 12.183 1.00 10.13 473 PHE A CA 7
ATOM 8235 C C . PHE A 1 71 ? -26.1760 -28.184 10.912 1.00 53.14 473 PHE A C 7
ATOM 8236 O O . PHE A 1 71 ? -27.3300 -28.167 10.498 1.00 11.44 473 PHE A O 7
ATOM 8253 N N . TRP A 1 72 ? -25.1630 -27.545 10.298 1.00 52.21 474 TRP A N 7
ATOM 8254 C CA . TRP A 1 72 ? -25.3270 -26.752 9.060 1.00 63.43 474 TRP A CA 7
ATOM 8255 C C . TRP A 1 72 ? -26.1150 -25.483 9.314 1.00 42.14 474 TRP A C 7
ATOM 8256 O O . TRP A 1 72 ? -26.6120 -24.862 8.378 1.00 10.03 474 TRP A O 7
ATOM 8277 N N . SER A 1 73 ? -26.1460 -25.076 10.583 1.00 3.25 475 SER A N 7
ATOM 8278 C CA . SER A 1 73 ? -26.8770 -23.908 11.063 1.00 2.24 475 SER A CA 7
ATOM 8279 C C . SER A 1 73 ? -28.3420 -23.928 10.613 1.00 61.42 475 SER A C 7
ATOM 8280 O O . SER A 1 73 ? -28.6820 -23.280 9.611 1.00 38.54 475 SER A O 7
ATOM 8289 N N . GLY A 1 1 ? 0.8440 7.564 -5.640 1.00 32.32 403 GLY A N 8
ATOM 8290 C CA . GLY A 1 1 ? 1.8350 6.504 -5.455 1.00 1.12 403 GLY A CA 8
ATOM 8291 C C . GLY A 1 1 ? 1.3140 5.462 -4.522 1.00 75.12 403 GLY A C 8
ATOM 8292 O O . GLY A 1 1 ? 0.1490 5.512 -4.136 1.00 63.25 403 GLY A O 8
ATOM 8298 N N . SER A 1 2 ? 2.1560 4.536 -4.123 1.00 31.03 404 SER A N 8
ATOM 8299 C CA . SER A 1 2 ? 1.7380 3.473 -3.241 1.00 75.42 404 SER A CA 8
ATOM 8300 C C . SER A 1 2 ? 1.8750 3.873 -1.761 1.00 73.15 404 SER A C 8
ATOM 8301 O O . SER A 1 2 ? 1.6270 3.073 -0.874 1.00 13.44 404 SER A O 8
ATOM 8309 N N . LYS A 1 3 ? 2.2290 5.127 -1.507 1.00 63.01 405 LYS A N 8
ATOM 8310 C CA . LYS A 1 3 ? 2.3990 5.604 -0.138 1.00 53.21 405 LYS A CA 8
ATOM 8311 C C . LYS A 1 3 ? 1.0660 5.878 0.528 1.00 41.00 405 LYS A C 8
ATOM 8312 O O . LYS A 1 3 ? 0.9000 5.660 1.724 1.00 25.33 405 LYS A O 8
ATOM 8331 N N . ILE A 1 4 ? 0.1160 6.345 -0.247 1.00 62.15 406 ILE A N 8
ATOM 8332 C CA . ILE A 1 4 ? -1.1870 6.703 0.289 1.00 11.25 406 ILE A CA 8
ATOM 8333 C C . ILE A 1 4 ? -2.1170 5.467 0.326 1.00 13.22 406 ILE A C 8
ATOM 8334 O O . ILE A 1 4 ? -3.1940 5.487 0.925 1.00 63.23 406 ILE A O 8
ATOM 8350 N N . GLU A 1 5 ? -1.6600 4.385 -0.271 1.00 15.53 407 GLU A N 8
ATOM 8351 C CA . GLU A 1 5 ? -2.4270 3.151 -0.338 1.00 24.22 407 GLU A CA 8
ATOM 8352 C C . GLU A 1 5 ? -2.6880 2.542 1.050 1.00 71.51 407 GLU A C 8
ATOM 8353 O O . GLU A 1 5 ? -3.8430 2.308 1.403 1.00 5.04 407 GLU A O 8
ATOM 8365 N N . PRO A 1 6 ? -1.6340 2.287 1.882 1.00 1.34 408 PRO A N 8
ATOM 8366 C CA . PRO A 1 6 ? -1.8250 1.756 3.239 1.00 62.43 408 PRO A CA 8
ATOM 8367 C C . PRO A 1 6 ? -2.5140 2.768 4.147 1.00 52.50 408 PRO A C 8
ATOM 8368 O O . PRO A 1 6 ? -3.0080 2.422 5.207 1.00 1.41 408 PRO A O 8
ATOM 8379 N N . VAL A 1 7 ? -2.5490 4.011 3.710 1.00 35.24 409 VAL A N 8
ATOM 8380 C CA . VAL A 1 7 ? -3.1520 5.075 4.477 1.00 74.15 409 VAL A CA 8
ATOM 8381 C C . VAL A 1 7 ? -4.6660 5.074 4.288 1.00 54.54 409 VAL A C 8
ATOM 8382 O O . VAL A 1 7 ? -5.4180 5.195 5.249 1.00 13.13 409 VAL A O 8
ATOM 8395 N N . VAL A 1 8 ? -5.1130 4.889 3.057 1.00 40.21 410 VAL A N 8
ATOM 8396 C CA . VAL A 1 8 ? -6.5420 4.905 2.783 1.00 24.43 410 VAL A CA 8
ATOM 8397 C C . VAL A 1 8 ? -7.2350 3.648 3.281 1.00 31.20 410 VAL A C 8
ATOM 8398 O O . VAL A 1 8 ? -8.4170 3.685 3.587 1.00 61.24 410 VAL A O 8
ATOM 8411 N N . LEU A 1 9 ? -6.4880 2.551 3.394 1.00 60.43 411 LEU A N 8
ATOM 8412 C CA . LEU A 1 9 ? -7.0480 1.279 3.862 1.00 53.44 411 LEU A CA 8
ATOM 8413 C C . LEU A 1 9 ? -7.8330 1.393 5.179 1.00 53.41 411 LEU A C 8
ATOM 8414 O O . LEU A 1 9 ? -9.0260 1.052 5.207 1.00 44.22 411 LEU A O 8
ATOM 8430 N N . PRO A 1 10 ? -7.2160 1.865 6.300 1.00 70.14 412 PRO A N 8
ATOM 8431 C CA . PRO A 1 10 ? -7.9340 1.987 7.544 1.00 54.44 412 PRO A CA 8
ATOM 8432 C C . PRO A 1 10 ? -8.8600 3.218 7.556 1.00 4.54 412 PRO A C 8
ATOM 8433 O O . PRO A 1 10 ? -9.8540 3.256 8.291 1.00 21.13 412 PRO A O 8
ATOM 8444 N N . LEU A 1 11 ? -8.5430 4.219 6.731 1.00 45.44 413 LEU A N 8
ATOM 8445 C CA . LEU A 1 11 ? -9.3350 5.428 6.697 1.00 74.30 413 LEU A CA 8
ATOM 8446 C C . LEU A 1 11 ? -10.6660 5.220 6.030 1.00 53.52 413 LEU A C 8
ATOM 8447 O O . LEU A 1 11 ? -11.6710 5.596 6.576 1.00 53.52 413 LEU A O 8
ATOM 8463 N N . LEU A 1 12 ? -10.6750 4.558 4.872 1.00 12.33 414 LEU A N 8
ATOM 8464 C CA . LEU A 1 12 ? -11.9250 4.328 4.127 1.00 21.32 414 LEU A CA 8
ATOM 8465 C C . LEU A 1 12 ? -12.9020 3.560 4.957 1.00 32.35 414 LEU A C 8
ATOM 8466 O O . LEU A 1 12 ? -14.0860 3.845 4.952 1.00 14.23 414 LEU A O 8
ATOM 8482 N N . TRP A 1 13 ? -12.3900 2.604 5.687 1.00 24.34 415 TRP A N 8
ATOM 8483 C CA . TRP A 1 13 ? -13.2130 1.786 6.547 1.00 64.12 415 TRP A CA 8
ATOM 8484 C C . TRP A 1 13 ? -13.8280 2.639 7.676 1.00 40.43 415 TRP A C 8
ATOM 8485 O O . TRP A 1 13 ? -15.0110 2.517 7.993 1.00 53.14 415 TRP A O 8
ATOM 8506 N N . PHE A 1 14 ? -13.0330 3.527 8.234 1.00 74.31 416 PHE A N 8
ATOM 8507 C CA . PHE A 1 14 ? -13.4820 4.383 9.326 1.00 22.11 416 PHE A CA 8
ATOM 8508 C C . PHE A 1 14 ? -14.4280 5.478 8.796 1.00 23.23 416 PHE A C 8
ATOM 8509 O O . PHE A 1 14 ? -15.2890 6.000 9.517 1.00 32.31 416 PHE A O 8
ATOM 8526 N N . GLU A 1 15 ? -14.2440 5.833 7.550 1.00 44.00 417 GLU A N 8
ATOM 8527 C CA . GLU A 1 15 ? -15.0680 6.817 6.916 1.00 72.52 417 GLU A CA 8
ATOM 8528 C C . GLU A 1 15 ? -16.4100 6.222 6.524 1.00 51.43 417 GLU A C 8
ATOM 8529 O O . GLU A 1 15 ? -17.4520 6.846 6.705 1.00 61.42 417 GLU A O 8
ATOM 8541 N N . GLN A 1 16 ? -16.3880 4.985 6.028 1.00 0.21 418 GLN A N 8
ATOM 8542 C CA . GLN A 1 16 ? -17.6050 4.337 5.555 1.00 23.32 418 GLN A CA 8
ATOM 8543 C C . GLN A 1 16 ? -18.5630 3.969 6.683 1.00 25.41 418 GLN A C 8
ATOM 8544 O O . GLN A 1 16 ? -19.7250 3.664 6.441 1.00 14.43 418 GLN A O 8
ATOM 8558 N N . SER A 1 17 ? -18.0790 4.002 7.908 1.00 72.30 419 SER A N 8
ATOM 8559 C CA . SER A 1 17 ? -18.9140 3.726 9.044 1.00 30.43 419 SER A CA 8
ATOM 8560 C C . SER A 1 17 ? -19.6400 4.990 9.491 1.00 12.24 419 SER A C 8
ATOM 8561 O O . SER A 1 17 ? -20.6090 4.923 10.253 1.00 40.53 419 SER A O 8
ATOM 8569 N N . GLY A 1 18 ? -19.1840 6.146 8.979 1.00 32.44 420 GLY A N 8
ATOM 8570 C CA . GLY A 1 18 ? -19.7540 7.421 9.372 1.00 31.41 420 GLY A CA 8
ATOM 8571 C C . GLY A 1 18 ? -19.6340 7.619 10.861 1.00 74.53 420 GLY A C 8
ATOM 8572 O O . GLY A 1 18 ? -20.5580 8.107 11.516 1.00 33.45 420 GLY A O 8
ATOM 8576 N N . ALA A 1 19 ? -18.4870 7.231 11.385 1.00 63.33 421 ALA A N 8
ATOM 8577 C CA . ALA A 1 19 ? -18.2190 7.229 12.812 1.00 40.14 421 ALA A CA 8
ATOM 8578 C C . ALA A 1 19 ? -18.2330 8.630 13.439 1.00 34.51 421 ALA A C 8
ATOM 8579 O O . ALA A 1 19 ? -18.5480 8.786 14.621 1.00 54.14 421 ALA A O 8
ATOM 8586 N N . MET A 1 20 ? -17.9150 9.641 12.651 1.00 65.43 422 MET A N 8
ATOM 8587 C CA . MET A 1 20 ? -17.9250 11.021 13.141 1.00 25.21 422 MET A CA 8
ATOM 8588 C C . MET A 1 20 ? -19.2930 11.646 12.948 1.00 42.23 422 MET A C 8
ATOM 8589 O O . MET A 1 20 ? -19.5560 12.755 13.425 1.00 25.44 422 MET A O 8
ATOM 8603 N N . GLY A 1 21 ? -20.1600 10.934 12.241 1.00 62.00 423 GLY A N 8
ATOM 8604 C CA . GLY A 1 21 ? -21.4950 11.422 11.976 1.00 32.13 423 GLY A CA 8
ATOM 8605 C C . GLY A 1 21 ? -21.4890 12.604 11.034 1.00 21.21 423 GLY A C 8
ATOM 8606 O O . GLY A 1 21 ? -22.4140 13.421 11.045 1.00 5.42 423 GLY A O 8
ATOM 8610 N N . GLY A 1 22 ? -20.4610 12.693 10.232 1.00 41.10 424 GLY A N 8
ATOM 8611 C CA . GLY A 1 22 ? -20.3250 13.784 9.312 1.00 44.40 424 GLY A CA 8
ATOM 8612 C C . GLY A 1 22 ? -19.1060 14.607 9.627 1.00 73.41 424 GLY A C 8
ATOM 8613 O O . GLY A 1 22 ? -18.6120 14.583 10.763 1.00 25.44 424 GLY A O 8
ATOM 8617 N N . LYS A 1 23 ? -18.6170 15.333 8.646 1.00 12.30 425 LYS A N 8
ATOM 8618 C CA . LYS A 1 23 ? -17.4150 16.149 8.788 1.00 43.22 425 LYS A CA 8
ATOM 8619 C C . LYS A 1 23 ? -17.2900 17.063 7.570 1.00 42.00 425 LYS A C 8
ATOM 8620 O O . LYS A 1 23 ? -17.8480 16.748 6.526 1.00 12.25 425 LYS A O 8
ATOM 8639 N N . PRO A 1 24 ? -16.5580 18.203 7.673 1.00 23.42 426 PRO A N 8
ATOM 8640 C CA . PRO A 1 24 ? -16.3520 19.133 6.529 1.00 64.31 426 PRO A CA 8
ATOM 8641 C C . PRO A 1 24 ? -15.6990 18.422 5.334 1.00 0.50 426 PRO A C 8
ATOM 8642 O O . PRO A 1 24 ? -15.9140 18.781 4.176 1.00 53.23 426 PRO A O 8
ATOM 8653 N N . LEU A 1 25 ? -14.9260 17.390 5.639 1.00 12.14 427 LEU A N 8
ATOM 8654 C CA . LEU A 1 25 ? -14.2340 16.579 4.642 1.00 23.34 427 LEU A CA 8
ATOM 8655 C C . LEU A 1 25 ? -15.2230 15.840 3.735 1.00 65.44 427 LEU A C 8
ATOM 8656 O O . LEU A 1 25 ? -14.8900 15.494 2.607 1.00 62.12 427 LEU A O 8
ATOM 8672 N N . SER A 1 26 ? -16.4320 15.603 4.245 1.00 31.43 428 SER A N 8
ATOM 8673 C CA . SER A 1 26 ? -17.4610 14.853 3.539 1.00 3.34 428 SER A CA 8
ATOM 8674 C C . SER A 1 26 ? -17.7720 15.488 2.180 1.00 12.04 428 SER A C 8
ATOM 8675 O O . SER A 1 26 ? -17.9140 14.786 1.172 1.00 2.43 428 SER A O 8
ATOM 8683 N N . THR A 1 27 ? -17.8220 16.820 2.152 1.00 13.14 429 THR A N 8
ATOM 8684 C CA . THR A 1 27 ? -18.1030 17.564 0.941 1.00 11.54 429 THR A CA 8
ATOM 8685 C C . THR A 1 27 ? -17.0280 17.254 -0.119 1.00 2.32 429 THR A C 8
ATOM 8686 O O . THR A 1 27 ? -17.3120 17.160 -1.328 1.00 2.34 429 THR A O 8
ATOM 8697 N N . PHE A 1 28 ? -15.8090 17.065 0.351 1.00 64.14 430 PHE A N 8
ATOM 8698 C CA . PHE A 1 28 ? -14.6970 16.762 -0.501 1.00 23.21 430 PHE A CA 8
ATOM 8699 C C . PHE A 1 28 ? -14.7800 15.355 -1.046 1.00 42.23 430 PHE A C 8
ATOM 8700 O O . PHE A 1 28 ? -14.5170 15.144 -2.210 1.00 12.12 430 PHE A O 8
ATOM 8717 N N . TYR A 1 29 ? -15.1800 14.390 -0.211 1.00 31.42 431 TYR A N 8
ATOM 8718 C CA . TYR A 1 29 ? -15.2840 12.993 -0.667 1.00 21.24 431 TYR A CA 8
ATOM 8719 C C . TYR A 1 29 ? -16.2810 12.877 -1.812 1.00 63.53 431 TYR A C 8
ATOM 8720 O O . TYR A 1 29 ? -16.0820 12.093 -2.753 1.00 44.41 431 TYR A O 8
ATOM 8738 N N . THR A 1 30 ? -17.3340 13.671 -1.730 1.00 34.54 432 THR A N 8
ATOM 8739 C CA . THR A 1 30 ? -18.3570 13.723 -2.743 1.00 73.14 432 THR A CA 8
ATOM 8740 C C . THR A 1 30 ? -17.7830 14.222 -4.087 1.00 30.13 432 THR A C 8
ATOM 8741 O O . THR A 1 30 ? -18.0270 13.616 -5.129 1.00 21.25 432 THR A O 8
ATOM 8752 N N . GLN A 1 31 ? -17.0070 15.304 -4.053 1.00 44.51 433 GLN A N 8
ATOM 8753 C CA . GLN A 1 31 ? -16.4000 15.832 -5.278 1.00 65.34 433 GLN A CA 8
ATOM 8754 C C . GLN A 1 31 ? -15.2770 14.905 -5.763 1.00 60.33 433 GLN A C 8
ATOM 8755 O O . GLN A 1 31 ? -14.9790 14.834 -6.946 1.00 40.52 433 GLN A O 8
ATOM 8769 N N . LEU A 1 32 ? -14.6440 14.212 -4.829 1.00 72.44 434 LEU A N 8
ATOM 8770 C CA . LEU A 1 32 ? -13.5580 13.307 -5.151 1.00 22.35 434 LEU A CA 8
ATOM 8771 C C . LEU A 1 32 ? -13.9580 12.183 -6.093 1.00 14.10 434 LEU A C 8
ATOM 8772 O O . LEU A 1 32 ? -13.1290 11.719 -6.841 1.00 33.41 434 LEU A O 8
ATOM 8788 N N . VAL A 1 33 ? -15.2350 11.765 -6.080 1.00 52.53 435 VAL A N 8
ATOM 8789 C CA . VAL A 1 33 ? -15.6710 10.636 -6.933 1.00 31.14 435 VAL A CA 8
ATOM 8790 C C . VAL A 1 33 ? -15.4960 10.935 -8.435 1.00 13.14 435 VAL A C 8
ATOM 8791 O O . VAL A 1 33 ? -15.3200 10.019 -9.244 1.00 53.11 435 VAL A O 8
ATOM 8804 N N . LEU A 1 34 ? -15.5380 12.214 -8.795 1.00 54.05 436 LEU A N 8
ATOM 8805 C CA . LEU A 1 34 ? -15.3340 12.640 -10.177 1.00 72.21 436 LEU A CA 8
ATOM 8806 C C . LEU A 1 34 ? -13.9360 13.181 -10.356 1.00 15.24 436 LEU A C 8
ATOM 8807 O O . LEU A 1 34 ? -13.5170 13.506 -11.459 1.00 62.02 436 LEU A O 8
ATOM 8823 N N . MET A 1 35 ? -13.2260 13.257 -9.289 1.00 34.23 437 MET A N 8
ATOM 8824 C CA . MET A 1 35 ? -11.9420 13.871 -9.292 1.00 54.11 437 MET A CA 8
ATOM 8825 C C . MET A 1 35 ? -10.8600 12.810 -9.529 1.00 55.33 437 MET A C 8
ATOM 8826 O O . MET A 1 35 ? -10.8520 11.770 -8.856 1.00 31.22 437 MET A O 8
ATOM 8840 N N . PRO A 1 36 ? -9.9470 13.066 -10.506 1.00 12.25 438 PRO A N 8
ATOM 8841 C CA . PRO A 1 36 ? -8.8390 12.158 -10.920 1.00 21.04 438 PRO A CA 8
ATOM 8842 C C . PRO A 1 36 ? -8.1230 11.395 -9.790 1.00 14.14 438 PRO A C 8
ATOM 8843 O O . PRO A 1 36 ? -7.6180 10.290 -10.016 1.00 74.15 438 PRO A O 8
ATOM 8854 N N . GLN A 1 37 ? -8.1010 11.968 -8.588 1.00 40.24 439 GLN A N 8
ATOM 8855 C CA . GLN A 1 37 ? -7.4560 11.347 -7.425 1.00 24.43 439 GLN A CA 8
ATOM 8856 C C . GLN A 1 37 ? -7.9880 9.933 -7.195 1.00 52.51 439 GLN A C 8
ATOM 8857 O O . GLN A 1 37 ? -7.2110 8.992 -7.026 1.00 1.33 439 GLN A O 8
ATOM 8871 N N . VAL A 1 38 ? -9.3060 9.771 -7.233 1.00 51.30 440 VAL A N 8
ATOM 8872 C CA . VAL A 1 38 ? -9.8750 8.450 -7.034 1.00 22.24 440 VAL A CA 8
ATOM 8873 C C . VAL A 1 38 ? -9.7020 7.598 -8.278 1.00 14.23 440 VAL A C 8
ATOM 8874 O O . VAL A 1 38 ? -9.5540 6.396 -8.191 1.00 4.02 440 VAL A O 8
ATOM 8887 N N . LEU A 1 39 ? -9.6910 8.236 -9.436 1.00 20.03 441 LEU A N 8
ATOM 8888 C CA . LEU A 1 39 ? -9.5450 7.510 -10.691 1.00 30.41 441 LEU A CA 8
ATOM 8889 C C . LEU A 1 39 ? -8.1970 6.812 -10.775 1.00 60.33 441 LEU A C 8
ATOM 8890 O O . LEU A 1 39 ? -8.0960 5.702 -11.298 1.00 2.43 441 LEU A O 8
ATOM 8906 N N . HIS A 1 40 ? -7.1700 7.440 -10.241 1.00 14.01 442 HIS A N 8
ATOM 8907 C CA . HIS A 1 40 ? -5.8640 6.810 -10.222 1.00 63.12 442 HIS A CA 8
ATOM 8908 C C . HIS A 1 40 ? -5.8080 5.710 -9.181 1.00 51.42 442 HIS A C 8
ATOM 8909 O O . HIS A 1 40 ? -5.1210 4.717 -9.370 1.00 51.21 442 HIS A O 8
ATOM 8924 N N . TYR A 1 41 ? -6.5900 5.849 -8.115 1.00 64.53 443 TYR A N 8
ATOM 8925 C CA . TYR A 1 41 ? -6.5860 4.890 -7.070 1.00 4.53 443 TYR A CA 8
ATOM 8926 C C . TYR A 1 41 ? -7.3960 3.667 -7.508 1.00 1.04 443 TYR A C 8
ATOM 8927 O O . TYR A 1 41 ? -7.1020 2.548 -7.122 1.00 55.44 443 TYR A O 8
ATOM 8945 N N . ALA A 1 42 ? -8.3920 3.917 -8.351 1.00 71.41 444 ALA A N 8
ATOM 8946 C CA . ALA A 1 42 ? -9.2260 2.877 -8.940 1.00 11.24 444 ALA A CA 8
ATOM 8947 C C . ALA A 1 42 ? -8.3830 1.982 -9.816 1.00 63.41 444 ALA A C 8
ATOM 8948 O O . ALA A 1 42 ? -8.6230 0.779 -9.914 1.00 22.24 444 ALA A O 8
ATOM 8955 N N . GLN A 1 43 ? -7.3840 2.572 -10.449 1.00 33.20 445 GLN A N 8
ATOM 8956 C CA . GLN A 1 43 ? -6.4480 1.816 -11.251 1.00 44.32 445 GLN A CA 8
ATOM 8957 C C . GLN A 1 43 ? -5.6610 0.880 -10.354 1.00 20.34 445 GLN A C 8
ATOM 8958 O O . GLN A 1 43 ? -5.4880 -0.280 -10.667 1.00 30.00 445 GLN A O 8
ATOM 8972 N N . TYR A 1 44 ? -5.2380 1.388 -9.213 1.00 71.41 446 TYR A N 8
ATOM 8973 C CA . TYR A 1 44 ? -4.5580 0.581 -8.206 1.00 22.01 446 TYR A CA 8
ATOM 8974 C C . TYR A 1 44 ? -5.4890 -0.531 -7.691 1.00 23.43 446 TYR A C 8
ATOM 8975 O O . TYR A 1 44 ? -5.0470 -1.666 -7.447 1.00 31.14 446 TYR A O 8
ATOM 8993 N N . VAL A 1 45 ? -6.7780 -0.204 -7.549 1.00 32.13 447 VAL A N 8
ATOM 8994 C CA . VAL A 1 45 ? -7.7940 -1.180 -7.157 1.00 53.41 447 VAL A CA 8
ATOM 8995 C C . VAL A 1 45 ? -7.8790 -2.284 -8.204 1.00 12.11 447 VAL A C 8
ATOM 8996 O O . VAL A 1 45 ? -7.9770 -3.444 -7.868 1.00 22.12 447 VAL A O 8
ATOM 9009 N N . LEU A 1 46 ? -7.8050 -1.904 -9.476 1.00 24.13 448 LEU A N 8
ATOM 9010 C CA . LEU A 1 46 ? -7.8580 -2.840 -10.576 1.00 64.30 448 LEU A CA 8
ATOM 9011 C C . LEU A 1 46 ? -6.7160 -3.864 -10.487 1.00 71.24 448 LEU A C 8
ATOM 9012 O O . LEU A 1 46 ? -6.9150 -5.055 -10.755 1.00 43.45 448 LEU A O 8
ATOM 9028 N N . LEU A 1 47 ? -5.5350 -3.407 -10.105 1.00 64.32 449 LEU A N 8
ATOM 9029 C CA . LEU A 1 47 ? -4.4040 -4.312 -9.915 1.00 25.23 449 LEU A CA 8
ATOM 9030 C C . LEU A 1 47 ? -4.6720 -5.265 -8.749 1.00 74.03 449 LEU A C 8
ATOM 9031 O O . LEU A 1 47 ? -4.3950 -6.464 -8.836 1.00 22.15 449 LEU A O 8
ATOM 9047 N N . GLY A 1 48 ? -5.2510 -4.731 -7.675 1.00 30.34 450 GLY A N 8
ATOM 9048 C CA . GLY A 1 48 ? -5.6020 -5.553 -6.529 1.00 73.33 450 GLY A CA 8
ATOM 9049 C C . GLY A 1 48 ? -6.7180 -6.532 -6.866 1.00 64.21 450 GLY A C 8
ATOM 9050 O O . GLY A 1 48 ? -6.7200 -7.673 -6.407 1.00 64.41 450 GLY A O 8
ATOM 9054 N N . LEU A 1 49 ? -7.6540 -6.073 -7.689 1.00 52.52 451 LEU A N 8
ATOM 9055 C CA . LEU A 1 49 ? -8.7770 -6.875 -8.155 1.00 3.53 451 LEU A CA 8
ATOM 9056 C C . LEU A 1 49 ? -8.2400 -8.037 -8.990 1.00 64.24 451 LEU A C 8
ATOM 9057 O O . LEU A 1 49 ? -8.7790 -9.136 -8.956 1.00 12.33 451 LEU A O 8
ATOM 9073 N N . GLY A 1 50 ? -7.1530 -7.782 -9.715 1.00 3.10 452 GLY A N 8
ATOM 9074 C CA . GLY A 1 50 ? -6.4970 -8.823 -10.484 1.00 74.54 452 GLY A CA 8
ATOM 9075 C C . GLY A 1 50 ? -5.9950 -9.932 -9.579 1.00 54.23 452 GLY A C 8
ATOM 9076 O O . GLY A 1 50 ? -6.1130 -11.126 -9.904 1.00 10.11 452 GLY A O 8
ATOM 9080 N N . GLY A 1 51 ? -5.4510 -9.535 -8.435 1.00 72.40 453 GLY A N 8
ATOM 9081 C CA . GLY A 1 51 ? -5.0020 -10.489 -7.450 1.00 20.45 453 GLY A CA 8
ATOM 9082 C C . GLY A 1 51 ? -6.1740 -11.228 -6.846 1.00 15.42 453 GLY A C 8
ATOM 9083 O O . GLY A 1 51 ? -6.1340 -12.438 -6.693 1.00 32.41 453 GLY A O 8
ATOM 9087 N N . LEU A 1 52 ? -7.2320 -10.486 -6.539 1.00 33.42 454 LEU A N 8
ATOM 9088 C CA . LEU A 1 52 ? -8.4780 -11.037 -5.989 1.00 3.43 454 LEU A CA 8
ATOM 9089 C C . LEU A 1 52 ? -9.0110 -12.109 -6.956 1.00 12.13 454 LEU A C 8
ATOM 9090 O O . LEU A 1 52 ? -9.4260 -13.188 -6.541 1.00 21.01 454 LEU A O 8
ATOM 9106 N N . LEU A 1 53 ? -8.9430 -11.796 -8.244 1.00 33.24 455 LEU A N 8
ATOM 9107 C CA . LEU A 1 53 ? -9.3770 -12.681 -9.331 1.00 5.42 455 LEU A CA 8
ATOM 9108 C C . LEU A 1 53 ? -8.6050 -14.012 -9.291 1.00 70.42 455 LEU A C 8
ATOM 9109 O O . LEU A 1 53 ? -9.1550 -15.070 -9.605 1.00 72.21 455 LEU A O 8
ATOM 9125 N N . LEU A 1 54 ? -7.3530 -13.948 -8.872 1.00 5.23 456 LEU A N 8
ATOM 9126 C CA . LEU A 1 54 ? -6.4980 -15.126 -8.773 1.00 51.32 456 LEU A CA 8
ATOM 9127 C C . LEU A 1 54 ? -6.9740 -15.999 -7.595 1.00 34.31 456 LEU A C 8
ATOM 9128 O O . LEU A 1 54 ? -6.9570 -17.228 -7.668 1.00 55.21 456 LEU A O 8
ATOM 9144 N N . LEU A 1 55 ? -7.4120 -15.356 -6.534 1.00 21.30 457 LEU A N 8
ATOM 9145 C CA . LEU A 1 55 ? -7.9080 -16.051 -5.352 1.00 54.14 457 LEU A CA 8
ATOM 9146 C C . LEU A 1 55 ? -9.2970 -16.648 -5.540 1.00 3.23 457 LEU A C 8
ATOM 9147 O O . LEU A 1 55 ? -9.6290 -17.631 -4.892 1.00 54.44 457 LEU A O 8
ATOM 9163 N N . VAL A 1 56 ? -10.1060 -16.043 -6.418 1.00 34.13 458 VAL A N 8
ATOM 9164 C CA . VAL A 1 56 ? -11.4930 -16.504 -6.682 1.00 51.55 458 VAL A CA 8
ATOM 9165 C C . VAL A 1 56 ? -11.6270 -18.051 -6.863 1.00 23.23 458 VAL A C 8
ATOM 9166 O O . VAL A 1 56 ? -12.4900 -18.655 -6.219 1.00 61.34 458 VAL A O 8
ATOM 9179 N N . PRO A 1 57 ? -10.7910 -18.728 -7.725 1.00 71.44 459 PRO A N 8
ATOM 9180 C CA . PRO A 1 57 ? -10.8480 -20.195 -7.866 1.00 41.23 459 PRO A CA 8
ATOM 9181 C C . PRO A 1 57 ? -10.6410 -20.905 -6.527 1.00 33.34 459 PRO A C 8
ATOM 9182 O O . PRO A 1 57 ? -11.2900 -21.894 -6.243 1.00 35.05 459 PRO A O 8
ATOM 9193 N N . ILE A 1 58 ? -9.7720 -20.343 -5.692 1.00 32.52 460 ILE A N 8
ATOM 9194 C CA . ILE A 1 58 ? -9.4660 -20.901 -4.371 1.00 63.15 460 ILE A CA 8
ATOM 9195 C C . ILE A 1 58 ? -10.6730 -20.704 -3.453 1.00 41.52 460 ILE A C 8
ATOM 9196 O O . ILE A 1 58 ? -11.0630 -21.601 -2.701 1.00 21.44 460 ILE A O 8
ATOM 9212 N N . ILE A 1 59 ? -11.2860 -19.542 -3.566 1.00 13.32 461 ILE A N 8
ATOM 9213 C CA . ILE A 1 59 ? -12.4910 -19.203 -2.818 1.00 73.13 461 ILE A CA 8
ATOM 9214 C C . ILE A 1 59 ? -13.6380 -20.178 -3.197 1.00 22.31 461 ILE A C 8
ATOM 9215 O O . ILE A 1 59 ? -14.5340 -20.465 -2.397 1.00 33.14 461 ILE A O 8
ATOM 9231 N N . CYS A 1 60 ? -13.5740 -20.703 -4.402 1.00 2.03 462 CYS A N 8
ATOM 9232 C CA . CYS A 1 60 ? -14.5660 -21.650 -4.881 1.00 52.31 462 CYS A CA 8
ATOM 9233 C C . CYS A 1 60 ? -14.2150 -23.074 -4.426 1.00 54.31 462 CYS A C 8
ATOM 9234 O O . CYS A 1 60 ? -15.0670 -23.966 -4.417 1.00 14.33 462 CYS A O 8
ATOM 9242 N N . GLN A 1 61 ? -12.9630 -23.271 -4.011 1.00 3.22 463 GLN A N 8
ATOM 9243 C CA . GLN A 1 61 ? -12.4900 -24.597 -3.575 1.00 13.10 463 GLN A CA 8
ATOM 9244 C C . GLN A 1 61 ? -12.9820 -24.800 -2.177 1.00 70.42 463 GLN A C 8
ATOM 9245 O O . GLN A 1 61 ? -13.2810 -25.898 -1.729 1.00 11.41 463 GLN A O 8
ATOM 9259 N N . LEU A 1 62 ? -13.0690 -23.686 -1.525 1.00 44.30 464 LEU A N 8
ATOM 9260 C CA . LEU A 1 62 ? -13.5090 -23.499 -0.195 1.00 62.14 464 LEU A CA 8
ATOM 9261 C C . LEU A 1 62 ? -14.9430 -24.072 -0.010 1.00 74.13 464 LEU A C 8
ATOM 9262 O O . LEU A 1 62 ? -15.2880 -24.553 1.055 1.00 5.52 464 LEU A O 8
ATOM 9278 N N . ARG A 1 63 ? -15.7470 -24.055 -1.065 1.00 54.31 465 ARG A N 8
ATOM 9279 C CA . ARG A 1 63 ? -17.0870 -24.636 -0.992 1.00 62.14 465 ARG A CA 8
ATOM 9280 C C . ARG A 1 63 ? -17.0420 -26.159 -0.891 1.00 30.02 465 ARG A C 8
ATOM 9281 O O . ARG A 1 63 ? -17.9700 -26.778 -0.394 1.00 62.14 465 ARG A O 8
ATOM 9302 N N . SER A 1 64 ? -15.9480 -26.745 -1.331 1.00 5.13 466 SER A N 8
ATOM 9303 C CA . SER A 1 64 ? -15.7440 -28.175 -1.216 1.00 10.41 466 SER A CA 8
ATOM 9304 C C . SER A 1 64 ? -15.2800 -28.478 0.203 1.00 32.04 466 SER A C 8
ATOM 9305 O O . SER A 1 64 ? -15.5860 -29.529 0.773 1.00 52.52 466 SER A O 8
ATOM 9313 N N . GLN A 1 65 ? -14.5530 -27.528 0.757 1.00 20.51 467 GLN A N 8
ATOM 9314 C CA . GLN A 1 65 ? -14.0640 -27.580 2.120 1.00 75.05 467 GLN A CA 8
ATOM 9315 C C . GLN A 1 65 ? -15.2570 -27.606 3.080 1.00 1.41 467 GLN A C 8
ATOM 9316 O O . GLN A 1 65 ? -15.3030 -28.402 4.020 1.00 71.45 467 GLN A O 8
ATOM 9330 N N . GLU A 1 66 ? -16.2350 -26.751 2.787 1.00 63.45 468 GLU A N 8
ATOM 9331 C CA . GLU A 1 66 ? -17.4380 -26.602 3.599 1.00 13.12 468 GLU A CA 8
ATOM 9332 C C . GLU A 1 66 ? -18.4100 -27.775 3.469 1.00 45.34 468 GLU A C 8
ATOM 9333 O O . GLU A 1 66 ? -19.4220 -27.815 4.163 1.00 71.21 468 GLU A O 8
ATOM 9345 N N . LYS A 1 67 ? -18.1130 -28.726 2.594 1.00 35.44 469 LYS A N 8
ATOM 9346 C CA . LYS A 1 67 ? -18.9800 -29.896 2.435 1.00 55.42 469 LYS A CA 8
ATOM 9347 C C . LYS A 1 67 ? -18.7080 -30.914 3.527 1.00 64.54 469 LYS A C 8
ATOM 9348 O O . LYS A 1 67 ? -19.4070 -31.925 3.654 1.00 14.24 469 LYS A O 8
ATOM 9367 N N . CYS A 1 68 ? -17.6950 -30.637 4.303 1.00 75.55 470 CYS A N 8
ATOM 9368 C CA . CYS A 1 68 ? -17.3200 -31.442 5.425 1.00 32.31 470 CYS A CA 8
ATOM 9369 C C . CYS A 1 68 ? -17.0110 -30.493 6.568 1.00 35.43 470 CYS A C 8
ATOM 9370 O O . CYS A 1 68 ? -16.8260 -29.290 6.321 1.00 1.21 470 CYS A O 8
ATOM 9378 N N . PHE A 1 69 ? -17.0100 -30.996 7.814 1.00 25.12 471 PHE A N 8
ATOM 9379 C CA . PHE A 1 69 ? -16.7040 -30.175 9.015 1.00 21.11 471 PHE A CA 8
ATOM 9380 C C . PHE A 1 69 ? -17.8250 -29.108 9.211 1.00 12.53 471 PHE A C 8
ATOM 9381 O O . PHE A 1 69 ? -17.7260 -28.199 10.029 1.00 73.13 471 PHE A O 8
ATOM 9398 N N . LEU A 1 70 ? -18.9090 -29.289 8.464 1.00 11.41 472 LEU A N 8
ATOM 9399 C CA . LEU A 1 70 ? -20.0430 -28.373 8.430 1.00 44.02 472 LEU A CA 8
ATOM 9400 C C . LEU A 1 70 ? -20.9000 -28.411 9.689 1.00 12.00 472 LEU A C 8
ATOM 9401 O O . LEU A 1 70 ? -21.6840 -27.497 9.942 1.00 70.14 472 LEU A O 8
ATOM 9417 N N . PHE A 1 71 ? -20.7530 -29.457 10.463 1.00 22.34 473 PHE A N 8
ATOM 9418 C CA . PHE A 1 71 ? -21.4840 -29.618 11.681 1.00 0.32 473 PHE A CA 8
ATOM 9419 C C . PHE A 1 71 ? -20.7180 -30.542 12.586 1.00 52.14 473 PHE A C 8
ATOM 9420 O O . PHE A 1 71 ? -20.9620 -31.737 12.642 1.00 0.34 473 PHE A O 8
ATOM 9437 N N . TRP A 1 72 ? -19.7270 -30.000 13.199 1.00 34.01 474 TRP A N 8
ATOM 9438 C CA . TRP A 1 72 ? -18.9010 -30.743 14.122 1.00 53.01 474 TRP A CA 8
ATOM 9439 C C . TRP A 1 72 ? -19.2910 -30.390 15.547 1.00 14.43 474 TRP A C 8
ATOM 9440 O O . TRP A 1 72 ? -18.9420 -31.090 16.504 1.00 65.25 474 TRP A O 8
ATOM 9461 N N . SER A 1 73 ? -20.0210 -29.306 15.664 1.00 0.34 475 SER A N 8
ATOM 9462 C CA . SER A 1 73 ? -20.5010 -28.798 16.904 1.00 21.21 475 SER A CA 8
ATOM 9463 C C . SER A 1 73 ? -21.5810 -27.769 16.573 1.00 52.14 475 SER A C 8
ATOM 9464 O O . SER A 1 73 ? -21.2420 -26.593 16.274 1.00 38.86 475 SER A O 8
ATOM 9473 N N . GLY A 1 1 ? -32.9490 26.787 -1.859 1.00 31.31 403 GLY A N 9
ATOM 9474 C CA . GLY A 1 1 ? -33.1400 26.510 -0.437 1.00 34.44 403 GLY A CA 9
ATOM 9475 C C . GLY A 1 1 ? -32.8170 27.710 0.412 1.00 30.24 403 GLY A C 9
ATOM 9476 O O . GLY A 1 1 ? -33.7080 28.437 0.838 1.00 74.51 403 GLY A O 9
ATOM 9482 N N . SER A 1 2 ? -31.5320 27.903 0.667 1.00 71.05 404 SER A N 9
ATOM 9483 C CA . SER A 1 2 ? -30.9990 29.029 1.439 1.00 54.21 404 SER A CA 9
ATOM 9484 C C . SER A 1 2 ? -31.2460 28.974 2.949 1.00 70.20 404 SER A C 9
ATOM 9485 O O . SER A 1 2 ? -30.5410 29.619 3.698 1.00 32.42 404 SER A O 9
ATOM 9493 N N . LYS A 1 3 ? -32.2290 28.223 3.397 1.00 2.45 405 LYS A N 9
ATOM 9494 C CA . LYS A 1 3 ? -32.4310 28.054 4.835 1.00 12.21 405 LYS A CA 9
ATOM 9495 C C . LYS A 1 3 ? -31.4480 27.026 5.394 1.00 3.14 405 LYS A C 9
ATOM 9496 O O . LYS A 1 3 ? -31.0690 27.076 6.557 1.00 54.40 405 LYS A O 9
ATOM 9515 N N . ILE A 1 4 ? -31.0220 26.104 4.545 1.00 42.52 406 ILE A N 9
ATOM 9516 C CA . ILE A 1 4 ? -30.0920 25.055 4.957 1.00 61.30 406 ILE A CA 9
ATOM 9517 C C . ILE A 1 4 ? -28.6360 25.533 4.833 1.00 15.23 406 ILE A C 9
ATOM 9518 O O . ILE A 1 4 ? -27.7470 25.044 5.521 1.00 1.52 406 ILE A O 9
ATOM 9534 N N . GLU A 1 5 ? -28.4180 26.534 4.007 1.00 22.35 407 GLU A N 9
ATOM 9535 C CA . GLU A 1 5 ? -27.0660 27.017 3.718 1.00 33.15 407 GLU A CA 9
ATOM 9536 C C . GLU A 1 5 ? -26.3340 27.575 4.967 1.00 51.32 407 GLU A C 9
ATOM 9537 O O . GLU A 1 5 ? -25.1800 27.213 5.211 1.00 23.33 407 GLU A O 9
ATOM 9549 N N . PRO A 1 6 ? -26.9870 28.442 5.803 1.00 1.42 408 PRO A N 9
ATOM 9550 C CA . PRO A 1 6 ? -26.3750 28.948 7.037 1.00 13.12 408 PRO A CA 9
ATOM 9551 C C . PRO A 1 6 ? -26.1960 27.842 8.082 1.00 23.32 408 PRO A C 9
ATOM 9552 O O . PRO A 1 6 ? -25.5900 28.052 9.121 1.00 73.03 408 PRO A O 9
ATOM 9563 N N . VAL A 1 7 ? -26.7420 26.677 7.796 1.00 3.31 409 VAL A N 9
ATOM 9564 C CA . VAL A 1 7 ? -26.6290 25.526 8.668 1.00 25.14 409 VAL A CA 9
ATOM 9565 C C . VAL A 1 7 ? -25.4030 24.702 8.261 1.00 44.23 409 VAL A C 9
ATOM 9566 O O . VAL A 1 7 ? -24.7220 24.119 9.104 1.00 12.22 409 VAL A O 9
ATOM 9579 N N . VAL A 1 8 ? -25.1130 24.698 6.969 1.00 31.30 410 VAL A N 9
ATOM 9580 C CA . VAL A 1 8 ? -23.9850 23.951 6.420 1.00 61.13 410 VAL A CA 9
ATOM 9581 C C . VAL A 1 8 ? -22.6530 24.596 6.819 1.00 34.02 410 VAL A C 9
ATOM 9582 O O . VAL A 1 8 ? -21.7010 23.899 7.170 1.00 61.34 410 VAL A O 9
ATOM 9595 N N . LEU A 1 9 ? -22.6120 25.929 6.794 1.00 3.53 411 LEU A N 9
ATOM 9596 C CA . LEU A 1 9 ? -21.3890 26.687 7.120 1.00 52.23 411 LEU A CA 9
ATOM 9597 C C . LEU A 1 9 ? -20.7130 26.279 8.442 1.00 24.33 411 LEU A C 9
ATOM 9598 O O . LEU A 1 9 ? -19.5390 25.909 8.428 1.00 52.34 411 LEU A O 9
ATOM 9614 N N . PRO A 1 10 ? -21.4140 26.333 9.611 1.00 50.13 412 PRO A N 9
ATOM 9615 C CA . PRO A 1 10 ? -20.8020 25.952 10.875 1.00 32.32 412 PRO A CA 9
ATOM 9616 C C . PRO A 1 10 ? -20.4140 24.465 10.906 1.00 51.03 412 PRO A C 9
ATOM 9617 O O . PRO A 1 10 ? -19.4550 24.080 11.573 1.00 45.31 412 PRO A O 9
ATOM 9628 N N . LEU A 1 11 ? -21.1450 23.645 10.151 1.00 22.02 413 LEU A N 9
ATOM 9629 C CA . LEU A 1 11 ? -20.8640 22.227 10.079 1.00 33.40 413 LEU A CA 9
ATOM 9630 C C . LEU A 1 11 ? -19.5350 21.968 9.412 1.00 30.12 413 LEU A C 9
ATOM 9631 O O . LEU A 1 11 ? -18.8070 21.052 9.806 1.00 13.55 413 LEU A O 9
ATOM 9647 N N . LEU A 1 12 ? -19.2050 22.805 8.423 1.00 50.21 414 LEU A N 9
ATOM 9648 C CA . LEU A 1 12 ? -17.9550 22.697 7.663 1.00 44.11 414 LEU A CA 9
ATOM 9649 C C . LEU A 1 12 ? -16.7600 22.793 8.565 1.00 73.42 414 LEU A C 9
ATOM 9650 O O . LEU A 1 12 ? -15.7460 22.143 8.332 1.00 45.44 414 LEU A O 9
ATOM 9666 N N . TRP A 1 13 ? -16.8850 23.593 9.606 1.00 24.32 415 TRP A N 9
ATOM 9667 C CA . TRP A 1 13 ? -15.7830 23.797 10.537 1.00 34.03 415 TRP A CA 9
ATOM 9668 C C . TRP A 1 13 ? -15.3930 22.484 11.204 1.00 14.40 415 TRP A C 9
ATOM 9669 O O . TRP A 1 13 ? -14.2140 22.193 11.390 1.00 53.43 415 TRP A O 9
ATOM 9690 N N . PHE A 1 14 ? -16.3760 21.673 11.515 1.00 62.21 416 PHE A N 9
ATOM 9691 C CA . PHE A 1 14 ? -16.1200 20.396 12.157 1.00 43.31 416 PHE A CA 9
ATOM 9692 C C . PHE A 1 14 ? -15.5390 19.413 11.161 1.00 5.23 416 PHE A C 9
ATOM 9693 O O . PHE A 1 14 ? -14.7820 18.512 11.528 1.00 61.43 416 PHE A O 9
ATOM 9710 N N . GLU A 1 15 ? -15.8820 19.610 9.906 1.00 31.54 417 GLU A N 9
ATOM 9711 C CA . GLU A 1 15 ? -15.4680 18.733 8.834 1.00 31.23 417 GLU A CA 9
ATOM 9712 C C . GLU A 1 15 ? -14.0230 19.010 8.475 1.00 54.31 417 GLU A C 9
ATOM 9713 O O . GLU A 1 15 ? -13.2090 18.099 8.339 1.00 41.42 417 GLU A O 9
ATOM 9725 N N . GLN A 1 16 ? -13.6920 20.279 8.362 1.00 53.31 418 GLN A N 9
ATOM 9726 C CA . GLN A 1 16 ? -12.3540 20.680 7.989 1.00 12.44 418 GLN A CA 9
ATOM 9727 C C . GLN A 1 16 ? -11.3510 20.399 9.110 1.00 44.23 418 GLN A C 9
ATOM 9728 O O . GLN A 1 16 ? -10.1430 20.344 8.886 1.00 4.40 418 GLN A O 9
ATOM 9742 N N . SER A 1 17 ? -11.8790 20.209 10.305 1.00 44.11 419 SER A N 9
ATOM 9743 C CA . SER A 1 17 ? -11.0920 19.874 11.466 1.00 1.24 419 SER A CA 9
ATOM 9744 C C . SER A 1 17 ? -11.0770 18.348 11.648 1.00 24.24 419 SER A C 9
ATOM 9745 O O . SER A 1 17 ? -10.1650 17.789 12.263 1.00 62.30 419 SER A O 9
ATOM 9753 N N . GLY A 1 18 ? -12.0920 17.680 11.102 1.00 33.11 420 GLY A N 9
ATOM 9754 C CA . GLY A 1 18 ? -12.2190 16.242 11.242 1.00 14.20 420 GLY A CA 9
ATOM 9755 C C . GLY A 1 18 ? -12.6780 15.860 12.634 1.00 11.32 420 GLY A C 9
ATOM 9756 O O . GLY A 1 18 ? -12.5340 14.712 13.054 1.00 32.43 420 GLY A O 9
ATOM 9760 N N . ALA A 1 19 ? -13.2720 16.819 13.324 1.00 40.22 421 ALA A N 9
ATOM 9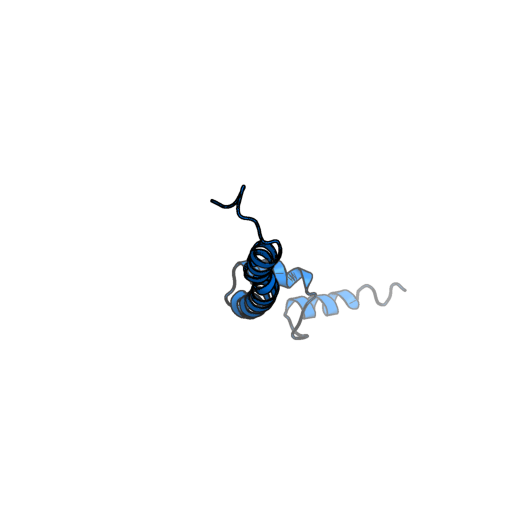761 C CA . ALA A 1 19 ? -13.6760 16.661 14.714 1.00 12.21 421 ALA A CA 9
ATOM 9762 C C . ALA A 1 19 ? -14.8480 15.700 14.859 1.00 13.14 421 ALA A C 9
ATOM 9763 O O . ALA A 1 19 ? -14.8370 14.819 15.708 1.00 24.04 421 ALA A O 9
ATOM 9770 N N . MET A 1 20 ? -15.8430 15.857 14.008 1.00 13.53 422 MET A N 9
ATOM 9771 C CA . MET A 1 20 ? -17.0340 15.001 14.057 1.00 72.34 422 MET A CA 9
ATOM 9772 C C . MET A 1 20 ? -16.9340 13.847 13.072 1.00 14.11 422 MET A C 9
ATOM 9773 O O . MET A 1 20 ? -17.9140 13.163 12.792 1.00 10.12 422 MET A O 9
ATOM 9787 N N . GLY A 1 21 ? -15.7450 13.645 12.544 1.00 62.40 423 GLY A N 9
ATOM 9788 C CA . GLY A 1 21 ? -15.4960 12.536 11.638 1.00 12.11 423 GLY A CA 9
ATOM 9789 C C . GLY A 1 21 ? -15.7560 12.885 10.200 1.00 45.01 423 GLY A C 9
ATOM 9790 O O . GLY A 1 21 ? -15.5190 12.080 9.306 1.00 73.33 423 GLY A O 9
ATOM 9794 N N . GLY A 1 22 ? -16.2320 14.076 9.973 1.00 44.31 424 GLY A N 9
ATOM 9795 C CA . GLY A 1 22 ? -16.4540 14.524 8.640 1.00 63.32 424 GLY A CA 9
ATOM 9796 C C . GLY A 1 22 ? -15.2010 15.126 8.110 1.00 54.12 424 GLY A C 9
ATOM 9797 O O . GLY A 1 22 ? -14.3490 15.550 8.897 1.00 45.30 424 GLY A O 9
ATOM 9801 N N . LYS A 1 23 ? -15.0580 15.174 6.809 1.00 41.50 425 LYS A N 9
ATOM 9802 C CA . LYS A 1 23 ? -13.8420 15.681 6.229 1.00 33.02 425 LYS A CA 9
ATOM 9803 C C . LYS A 1 23 ? -14.0990 16.260 4.837 1.00 5.45 425 LYS A C 9
ATOM 9804 O O . LYS A 1 23 ? -14.9840 15.782 4.116 1.00 32.11 425 LYS A O 9
ATOM 9823 N N . PRO A 1 24 ? -13.3330 17.301 4.437 1.00 22.40 426 PRO A N 9
ATOM 9824 C CA . PRO A 1 24 ? -13.4980 17.976 3.131 1.00 24.22 426 PRO A CA 9
ATOM 9825 C C . PRO A 1 24 ? -13.2230 17.042 1.966 1.00 64.32 426 PRO A C 9
ATOM 9826 O O . PRO A 1 24 ? -13.7650 17.212 0.875 1.00 64.21 426 PRO A O 9
ATOM 9837 N N . LEU A 1 25 ? -12.4090 16.031 2.220 1.00 32.05 427 LEU A N 9
ATOM 9838 C CA . LEU A 1 25 ? -12.0270 15.053 1.210 1.00 21.13 427 LEU A CA 9
ATOM 9839 C C . LEU A 1 25 ? -13.2380 14.330 0.638 1.00 44.32 427 LEU A C 9
ATOM 9840 O O . LEU A 1 25 ? -13.2040 13.892 -0.499 1.00 24.44 427 LEU A O 9
ATOM 9856 N N . SER A 1 26 ? -14.3090 14.234 1.421 1.00 33.51 428 SER A N 9
ATOM 9857 C CA . SER A 1 26 ? -15.5370 13.616 0.964 1.00 43.50 428 SER A CA 9
ATOM 9858 C C . SER A 1 26 ? -16.0980 14.391 -0.244 1.00 61.41 428 SER A C 9
ATOM 9859 O O . SER A 1 26 ? -16.6330 13.805 -1.187 1.00 74.05 428 SER A O 9
ATOM 9867 N N . THR A 1 27 ? -15.9550 15.691 -0.203 1.00 32.34 429 THR A N 9
ATOM 9868 C CA . THR A 1 27 ? -16.3490 16.530 -1.288 1.00 32.14 429 THR A CA 9
ATOM 9869 C C . THR A 1 27 ? -15.3080 16.427 -2.427 1.00 20.43 429 THR A C 9
ATOM 9870 O O . THR A 1 27 ? -15.6490 16.150 -3.580 1.00 44.15 429 THR A O 9
ATOM 9881 N N . PHE A 1 28 ? -14.0330 16.619 -2.075 1.00 42.15 430 PHE A N 9
ATOM 9882 C CA . PHE A 1 28 ? -12.9460 16.619 -3.052 1.00 72.13 430 PHE A CA 9
ATOM 9883 C C . PHE A 1 28 ? -12.7380 15.317 -3.823 1.00 65.24 430 PHE A C 9
ATOM 9884 O O . PHE A 1 28 ? -12.3690 15.378 -4.978 1.00 23.54 430 PHE A O 9
ATOM 9901 N N . TYR A 1 29 ? -12.9850 14.140 -3.215 1.00 41.03 431 TYR A N 9
ATOM 9902 C CA . TYR A 1 29 ? -12.7300 12.876 -3.943 1.00 20.43 431 TYR A CA 9
ATOM 9903 C C . TYR A 1 29 ? -13.4510 12.824 -5.286 1.00 14.33 431 TYR A C 9
ATOM 9904 O O . TYR A 1 29 ? -12.9480 12.247 -6.241 1.00 25.43 431 TYR A O 9
ATOM 9922 N N . THR A 1 30 ? -14.6180 13.457 -5.344 1.00 72.43 432 THR A N 9
ATOM 9923 C CA . THR A 1 30 ? -15.4140 13.552 -6.544 1.00 32.20 432 THR A CA 9
ATOM 9924 C C . THR A 1 30 ? -14.5830 14.100 -7.728 1.00 75.23 432 THR A C 9
ATOM 9925 O O . THR A 1 30 ? -14.6100 13.532 -8.837 1.00 70.35 432 THR A O 9
ATOM 9936 N N . GLN A 1 31 ? -13.8250 15.177 -7.483 1.00 40.43 433 GLN A N 9
ATOM 9937 C CA . GLN A 1 31 ? -13.0260 15.786 -8.534 1.00 54.32 433 GLN A CA 9
ATOM 9938 C C . GLN A 1 31 ? -11.8400 14.899 -8.894 1.00 14.23 433 GLN A C 9
ATOM 9939 O O . GLN A 1 31 ? -11.4560 14.823 -10.040 1.00 1.13 433 GLN A O 9
ATOM 9953 N N . LEU A 1 32 ? -11.2950 14.198 -7.903 1.00 70.32 434 LEU A N 9
ATOM 9954 C CA . LEU A 1 32 ? -10.1990 13.249 -8.146 1.00 42.12 434 LEU A CA 9
ATOM 9955 C C . LEU A 1 32 ? -10.6600 12.135 -9.077 1.00 72.02 434 LEU A C 9
ATOM 9956 O O . LEU A 1 32 ? -9.9730 11.783 -10.027 1.00 42.21 434 LEU A O 9
ATOM 9972 N N . VAL A 1 33 ? -11.8430 11.619 -8.805 1.00 30.43 435 VAL A N 9
ATOM 9973 C CA . VAL A 1 33 ? -12.4450 10.536 -9.582 1.00 74.53 435 VAL A CA 9
ATOM 9974 C C . VAL A 1 33 ? -12.6480 10.923 -11.067 1.00 72.12 435 VAL A C 9
ATOM 9975 O O . VAL A 1 33 ? -12.5410 10.076 -11.964 1.00 74.41 435 VAL A O 9
ATOM 9988 N N . LEU A 1 34 ? -12.9160 12.189 -11.324 1.00 70.24 436 LEU A N 9
ATOM 9989 C CA . LEU A 1 34 ? -13.1590 12.636 -12.682 1.00 63.24 436 LEU A CA 9
ATOM 9990 C C . LEU A 1 34 ? -11.8860 13.031 -13.417 1.00 13.54 436 LEU A C 9
ATOM 9991 O O . LEU A 1 34 ? -11.9130 13.330 -14.614 1.00 63.35 436 LEU A O 9
ATOM 10007 N N . MET A 1 35 ? -10.7820 13.048 -12.701 1.00 63.43 437 MET A N 9
ATOM 10008 C CA . MET A 1 35 ? -9.4870 13.347 -13.298 1.00 31.45 437 MET A CA 9
ATOM 10009 C C . MET A 1 35 ? -8.8940 12.066 -13.864 1.00 53.33 437 MET A C 9
ATOM 10010 O O . MET A 1 35 ? -8.6110 11.134 -13.116 1.00 62.22 437 MET A O 9
ATOM 10024 N N . PRO A 1 36 ? -8.6830 12.008 -15.200 1.00 73.00 438 PRO A N 9
ATOM 10025 C CA . PRO A 1 36 ? -8.2590 10.785 -15.906 1.00 53.40 438 PRO A CA 9
ATOM 10026 C C . PRO A 1 36 ? -7.0260 10.090 -15.315 1.00 31.41 438 PRO A C 9
ATOM 10027 O O . PRO A 1 36 ? -7.0130 8.870 -15.184 1.00 74.02 438 PRO A O 9
ATOM 10038 N N . GLN A 1 37 ? -6.0170 10.849 -14.923 1.00 30.42 439 GLN A N 9
ATOM 10039 C CA . GLN A 1 37 ? -4.8000 10.246 -14.401 1.00 21.13 439 GLN A CA 9
ATOM 10040 C C . GLN A 1 37 ? -5.0500 9.641 -13.028 1.00 51.23 439 GLN A C 9
ATOM 10041 O O . GLN A 1 37 ? -4.6290 8.517 -12.743 1.00 11.35 439 GLN A O 9
ATOM 10055 N N . VAL A 1 38 ? -5.7890 10.363 -12.206 1.00 34.45 440 VAL A N 9
ATOM 10056 C CA . VAL A 1 38 ? -6.1080 9.911 -10.863 1.00 72.51 440 VAL A CA 9
ATOM 10057 C C . VAL A 1 38 ? -7.0580 8.715 -10.943 1.00 4.54 440 VAL A C 9
ATOM 10058 O O . VAL A 1 38 ? -7.0200 7.806 -10.109 1.00 32.41 440 VAL A O 9
ATOM 10071 N N . LEU A 1 39 ? -7.8780 8.713 -11.984 1.00 64.13 441 LEU A N 9
ATOM 10072 C CA . LEU A 1 39 ? -8.8050 7.629 -12.274 1.00 51.14 441 LEU A CA 9
ATOM 10073 C C . LEU A 1 39 ? -7.9980 6.321 -12.492 1.00 64.21 441 LEU A C 9
ATOM 10074 O O . LEU A 1 39 ? -8.4530 5.233 -12.151 1.00 11.54 441 LEU A O 9
ATOM 10090 N N . HIS A 1 40 ? -6.7760 6.441 -13.027 1.00 23.31 442 HIS A N 9
ATOM 10091 C CA . HIS A 1 40 ? -5.9140 5.264 -13.189 1.00 42.42 442 HIS A CA 9
ATOM 10092 C C . HIS A 1 40 ? -5.4630 4.731 -11.837 1.00 3.02 442 HIS A C 9
ATOM 10093 O O . HIS A 1 40 ? -5.3690 3.534 -11.649 1.00 44.43 442 HIS A O 9
ATOM 10108 N N . TYR A 1 41 ? -5.2220 5.625 -10.892 1.00 33.43 443 TYR A N 9
ATOM 10109 C CA . TYR A 1 41 ? -4.8590 5.223 -9.532 1.00 42.12 443 TYR A CA 9
ATOM 10110 C C . TYR A 1 41 ? -6.0340 4.571 -8.831 1.00 61.24 443 TYR A C 9
ATOM 10111 O O . TYR A 1 41 ? -5.8640 3.731 -7.946 1.00 63.33 443 TYR A O 9
ATOM 10129 N N . ALA A 1 42 ? -7.2220 4.957 -9.229 1.00 61.40 444 ALA A N 9
ATOM 10130 C CA . ALA A 1 42 ? -8.4430 4.336 -8.736 1.00 75.44 444 ALA A CA 9
ATOM 10131 C C . ALA A 1 42 ? -8.5220 2.911 -9.262 1.00 10.33 444 ALA A C 9
ATOM 10132 O O . ALA A 1 42 ? -9.0080 2.011 -8.584 1.00 50.03 444 ALA A O 9
ATOM 10139 N N . GLN A 1 43 ? -8.0200 2.712 -10.466 1.00 52.31 445 GLN A N 9
ATOM 10140 C CA . GLN A 1 43 ? -7.9290 1.384 -11.023 1.00 2.21 445 GLN A CA 9
ATOM 10141 C C . GLN A 1 43 ? -6.8820 0.580 -10.260 1.00 22.12 445 GLN A C 9
ATOM 10142 O O . GLN A 1 43 ? -7.1010 -0.565 -9.940 1.00 23.12 445 GLN A O 9
ATOM 10156 N N . TYR A 1 44 ? -5.7660 1.219 -9.908 1.00 53.10 446 TYR A N 9
ATOM 10157 C CA . TYR A 1 44 ? -4.6960 0.538 -9.192 1.00 53.23 446 TYR A CA 9
ATOM 10158 C C . TYR A 1 44 ? -5.1250 0.088 -7.811 1.00 31.42 446 TYR A C 9
ATOM 10159 O O . TYR A 1 44 ? -4.7630 -1.007 -7.366 1.00 43.20 446 TYR A O 9
ATOM 10177 N N . VAL A 1 45 ? -5.9110 0.905 -7.141 1.00 11.23 447 VAL A N 9
ATOM 10178 C CA . VAL A 1 45 ? -6.4050 0.533 -5.839 1.00 3.52 447 VAL A CA 9
ATOM 10179 C C . VAL A 1 45 ? -7.4610 -0.578 -5.994 1.00 32.44 447 VAL A C 9
ATOM 10180 O O . VAL A 1 45 ? -7.6140 -1.447 -5.115 1.00 0.33 447 VAL A O 9
ATOM 10193 N N . LEU A 1 46 ? -8.1730 -0.558 -7.128 1.00 0.34 448 LEU A N 9
ATOM 10194 C CA . LEU A 1 46 ? -9.1270 -1.581 -7.456 1.00 33.44 448 LEU A CA 9
ATOM 10195 C C . LEU A 1 46 ? -8.4240 -2.928 -7.675 1.00 60.01 448 LEU A C 9
ATOM 10196 O O . LEU A 1 46 ? -8.9100 -3.957 -7.228 1.00 54.01 448 LEU A O 9
ATOM 10212 N N . LEU A 1 47 ? -7.2680 -2.911 -8.357 1.00 32.11 449 LEU A N 9
ATOM 10213 C CA . LEU A 1 47 ? -6.4600 -4.132 -8.536 1.00 25.31 449 LEU A CA 9
ATOM 10214 C C . LEU A 1 47 ? -6.0760 -4.766 -7.201 1.00 22.33 449 LEU A C 9
ATOM 10215 O O . LEU A 1 47 ? -5.9600 -5.981 -7.106 1.00 61.23 449 LEU A O 9
ATOM 10231 N N . GLY A 1 48 ? -5.8890 -3.938 -6.174 1.00 2.05 450 GLY A N 9
ATOM 10232 C CA . GLY A 1 48 ? -5.6060 -4.457 -4.841 1.00 63.52 450 GLY A CA 9
ATOM 10233 C C . GLY A 1 48 ? -6.7530 -5.328 -4.344 1.00 32.32 450 GLY A C 9
ATOM 10234 O O . GLY A 1 48 ? -6.5400 -6.391 -3.743 1.00 32.23 450 GLY A O 9
ATOM 10238 N N . LEU A 1 49 ? -7.9710 -4.875 -4.605 1.00 33.41 451 LEU A N 9
ATOM 10239 C CA . LEU A 1 49 ? -9.1690 -5.633 -4.279 1.00 72.24 451 LEU A CA 9
ATOM 10240 C C . LEU A 1 49 ? -9.2820 -6.840 -5.216 1.00 73.33 451 LEU A C 9
ATOM 10241 O O . LEU A 1 49 ? -9.7060 -7.918 -4.813 1.00 44.23 451 LEU A O 9
ATOM 10257 N N . GLY A 1 50 ? -8.8770 -6.631 -6.464 1.00 3.44 452 GLY A N 9
ATOM 10258 C CA . GLY A 1 50 ? -8.8780 -7.682 -7.469 1.00 13.12 452 GLY A CA 9
ATOM 10259 C C . GLY A 1 50 ? -7.9790 -8.842 -7.079 1.00 31.12 452 GLY A C 9
ATOM 10260 O O . GLY A 1 50 ? -8.2610 -9.996 -7.418 1.00 33.02 452 GLY A O 9
ATOM 10264 N N . GLY A 1 51 ? -6.8930 -8.530 -6.383 1.00 72.50 453 GLY A N 9
ATOM 10265 C CA . GLY A 1 51 ? -6.0010 -9.552 -5.876 1.00 3.43 453 GLY A CA 9
ATOM 10266 C C . GLY A 1 51 ? -6.7020 -10.423 -4.864 1.00 62.42 453 GLY A C 9
ATOM 10267 O O . GLY A 1 51 ? -6.6110 -11.635 -4.916 1.00 52.54 453 GLY A O 9
ATOM 10271 N N . LEU A 1 52 ? -7.4390 -9.781 -3.966 1.00 1.22 454 LEU A N 9
ATOM 10272 C CA . LEU A 1 52 ? -8.2240 -10.472 -2.937 1.00 41.42 454 LEU A CA 9
ATOM 10273 C C . LEU A 1 52 ? -9.2800 -11.340 -3.637 1.00 32.34 454 LEU A C 9
ATOM 10274 O O . LEU A 1 52 ? -9.4970 -12.502 -3.281 1.00 2.22 454 LEU A O 9
ATOM 10290 N N . LEU A 1 53 ? -9.8910 -10.762 -4.662 1.00 54.04 455 LEU A N 9
ATOM 10291 C CA . LEU A 1 53 ? -10.9270 -11.406 -5.453 1.00 74.02 455 LEU A CA 9
ATOM 10292 C C . LEU A 1 53 ? -10.4040 -12.696 -6.110 1.00 64.13 455 LEU A C 9
ATOM 10293 O O . LEU A 1 53 ? -11.1550 -13.625 -6.309 1.00 50.33 455 LEU A O 9
ATOM 10309 N N . LEU A 1 54 ? -9.1080 -12.748 -6.390 1.00 63.11 456 LEU A N 9
ATOM 10310 C CA . LEU A 1 54 ? -8.4920 -13.914 -7.035 1.00 60.24 456 LEU A CA 9
ATOM 10311 C C . LEU A 1 54 ? -8.5970 -15.168 -6.151 1.00 3.50 456 LEU A C 9
ATOM 10312 O O . LEU A 1 54 ? -8.7530 -16.285 -6.651 1.00 63.01 456 LEU A O 9
ATOM 10328 N N . LEU A 1 55 ? -8.5370 -14.971 -4.847 1.00 55.22 457 LEU A N 9
ATOM 10329 C CA . LEU A 1 55 ? -8.6220 -16.079 -3.904 1.00 63.03 457 LEU A CA 9
ATOM 10330 C C . LEU A 1 55 ? -10.0480 -16.586 -3.785 1.00 34.23 457 LEU A C 9
ATOM 10331 O O . LEU A 1 55 ? -10.2740 -17.768 -3.539 1.00 34.42 457 LEU A O 9
ATOM 10347 N N . VAL A 1 56 ? -11.0010 -15.688 -3.994 1.00 34.03 458 VAL A N 9
ATOM 10348 C CA . VAL A 1 56 ? -12.4290 -15.979 -3.819 1.00 61.13 458 VAL A CA 9
ATOM 10349 C C . VAL A 1 56 ? -12.9260 -17.251 -4.586 1.00 10.43 458 VAL A C 9
ATOM 10350 O O . VAL A 1 56 ? -13.5060 -18.145 -3.953 1.00 22.05 458 VAL A O 9
ATOM 10363 N N . PRO A 1 57 ? -12.7050 -17.380 -5.935 1.00 34.42 459 PRO A N 9
ATOM 10364 C CA . PRO A 1 57 ? -13.1350 -18.573 -6.675 1.00 13.32 459 PRO A CA 9
ATOM 10365 C C . PRO A 1 57 ? -12.4300 -19.823 -6.165 1.00 2.13 459 PRO A C 9
ATOM 10366 O O . PRO A 1 57 ? -13.0010 -20.904 -6.146 1.00 11.31 459 PRO A O 9
ATOM 10377 N N . ILE A 1 58 ? -11.1930 -19.655 -5.717 1.00 54.51 460 ILE A N 9
ATOM 10378 C CA . ILE A 1 58 ? -10.4130 -20.761 -5.199 1.00 21.04 460 ILE A CA 9
ATOM 10379 C C . ILE A 1 58 ? -11.0200 -21.234 -3.876 1.00 21.23 460 ILE A C 9
ATOM 10380 O O . ILE A 1 58 ? -11.1270 -22.428 -3.623 1.00 22.24 460 ILE A O 9
ATOM 10396 N N . ILE A 1 59 ? -11.4470 -20.278 -3.055 1.00 3.41 461 ILE A N 9
ATOM 10397 C CA . ILE A 1 59 ? -12.1210 -20.570 -1.790 1.00 73.13 461 ILE A CA 9
ATOM 10398 C C . ILE A 1 59 ? -13.4340 -21.330 -2.057 1.00 1.10 461 ILE A C 9
ATOM 10399 O O . ILE A 1 59 ? -13.8170 -22.251 -1.305 1.00 11.25 461 ILE A O 9
ATOM 10415 N N . CYS A 1 60 ? -14.0820 -20.977 -3.157 1.00 74.12 462 CYS A N 9
ATOM 10416 C CA . CYS A 1 60 ? -15.3250 -21.610 -3.570 1.00 33.11 462 CYS A CA 9
ATOM 10417 C C . CYS A 1 60 ? -15.0580 -23.047 -4.048 1.00 2.22 462 CYS A C 9
ATOM 10418 O O . CYS A 1 60 ? -15.9170 -23.930 -3.934 1.00 75.11 462 CYS A O 9
ATOM 10426 N N . GLN A 1 61 ? -13.8410 -23.278 -4.526 1.00 23.01 463 GLN A N 9
ATOM 10427 C CA . GLN A 1 61 ? -13.4310 -24.578 -5.021 1.00 30.31 463 GLN A CA 9
ATOM 10428 C C . GLN A 1 61 ? -13.1500 -25.514 -3.899 1.00 44.43 463 GLN A C 9
ATOM 10429 O O . GLN A 1 61 ? -13.2060 -26.708 -4.064 1.00 24.50 463 GLN A O 9
ATOM 10443 N N . LEU A 1 62 ? -12.8710 -24.961 -2.752 1.00 32.01 464 LEU A N 9
ATOM 10444 C CA . LEU A 1 62 ? -12.5300 -25.738 -1.586 1.00 2.41 464 LEU A CA 9
ATOM 10445 C C . LEU A 1 62 ? -13.7220 -26.516 -1.063 1.00 10.02 464 LEU A C 9
ATOM 10446 O O . LEU A 1 62 ? -13.5880 -27.654 -0.649 1.00 62.53 464 LEU A O 9
ATOM 10462 N N . ARG A 1 63 ? -14.9030 -25.929 -1.140 1.00 21.23 465 ARG A N 9
ATOM 10463 C CA . ARG A 1 63 ? -16.1060 -26.637 -0.702 1.00 31.20 465 ARG A CA 9
ATOM 10464 C C . ARG A 1 63 ? -16.3920 -27.814 -1.618 1.00 21.22 465 ARG A C 9
ATOM 10465 O O . ARG A 1 63 ? -17.0310 -28.783 -1.226 1.00 24.30 465 ARG A O 9
ATOM 10486 N N . SER A 1 64 ? -15.8820 -27.732 -2.818 1.00 73.22 466 SER A N 9
ATOM 10487 C CA . SER A 1 64 ? -16.0010 -28.787 -3.773 1.00 54.35 466 SER A CA 9
ATOM 10488 C C . SER A 1 64 ? -14.8240 -29.759 -3.602 1.00 44.13 466 SER A C 9
ATOM 10489 O O . SER A 1 64 ? -14.9730 -30.976 -3.750 1.00 4.22 466 SER A O 9
ATOM 10497 N N . GLN A 1 65 ? -13.6720 -29.207 -3.252 1.00 43.12 467 GLN A N 9
ATOM 10498 C CA . GLN A 1 65 ? -12.4450 -29.959 -3.097 1.00 2.32 467 GLN A CA 9
ATOM 10499 C C . GLN A 1 65 ? -12.5380 -30.915 -1.914 1.00 43.34 467 GLN A C 9
ATOM 10500 O O . GLN A 1 65 ? -12.1280 -32.064 -2.015 1.00 23.25 467 GLN A O 9
ATOM 10514 N N . GLU A 1 66 ? -13.1190 -30.454 -0.809 1.00 74.11 468 GLU A N 9
ATOM 10515 C CA . GLU A 1 66 ? -13.3110 -31.305 0.377 1.00 32.25 468 GLU A CA 9
ATOM 10516 C C . GLU A 1 66 ? -14.3360 -32.428 0.171 1.00 51.14 468 GLU A C 9
ATOM 10517 O O . GLU A 1 66 ? -14.5610 -33.239 1.076 1.00 4.13 468 GLU A O 9
ATOM 10529 N N . LYS A 1 67 ? -14.9510 -32.485 -0.992 1.00 33.12 469 LYS A N 9
ATOM 10530 C CA . LYS A 1 67 ? -15.9210 -33.529 -1.273 1.00 24.22 469 LYS A CA 9
ATOM 10531 C C . LYS A 1 67 ? -15.2320 -34.823 -1.698 1.00 4.01 469 LYS A C 9
ATOM 10532 O O . LYS A 1 67 ? -15.7920 -35.907 -1.558 1.00 43.10 469 LYS A O 9
ATOM 10551 N N . CYS A 1 68 ? -14.0150 -34.711 -2.194 1.00 42.04 470 CYS A N 9
ATOM 10552 C CA . CYS A 1 68 ? -13.2810 -35.871 -2.661 1.00 40.34 470 CYS A CA 9
ATOM 10553 C C . CYS A 1 68 ? -11.8570 -35.805 -2.156 1.00 23.03 470 CYS A C 9
ATOM 10554 O O . CYS A 1 68 ? -11.3490 -34.721 -1.911 1.00 45.43 470 CYS A O 9
ATOM 10562 N N . PHE A 1 69 ? -11.2290 -36.968 -2.012 1.00 20.00 471 PHE A N 9
ATOM 10563 C CA . PHE A 1 69 ? -9.8510 -37.098 -1.530 1.00 44.45 471 PHE A CA 9
ATOM 10564 C C . PHE A 1 69 ? -9.6450 -36.399 -0.183 1.00 51.15 471 PHE A C 9
ATOM 10565 O O . PHE A 1 69 ? -9.2810 -35.223 -0.113 1.00 24.31 471 PHE A O 9
ATOM 10582 N N . LEU A 1 70 ? -9.8960 -37.133 0.868 1.00 11.51 472 LEU A N 9
ATOM 10583 C CA . LEU A 1 70 ? -9.8960 -36.594 2.213 1.00 43.21 472 LEU A CA 9
ATOM 10584 C C . LEU A 1 70 ? -8.5050 -36.275 2.719 1.00 44.24 472 LEU A C 9
ATOM 10585 O O . LEU A 1 70 ? -8.3120 -35.269 3.409 1.00 12.42 472 LEU A O 9
ATOM 10601 N N . PHE A 1 71 ? -7.5380 -37.107 2.380 1.00 63.22 473 PHE A N 9
ATOM 10602 C CA . PHE A 1 71 ? -6.1820 -36.919 2.880 1.00 64.32 473 PHE A CA 9
ATOM 10603 C C . PHE A 1 71 ? -5.5330 -35.692 2.269 1.00 2.21 473 PHE A C 9
ATOM 10604 O O . PHE A 1 71 ? -5.2090 -34.736 2.977 1.00 14.52 473 PHE A O 9
ATOM 10621 N N . TRP A 1 72 ? -5.3640 -35.702 0.978 1.00 20.41 474 TRP A N 9
ATOM 10622 C CA . TRP A 1 72 ? -4.7870 -34.592 0.292 1.00 62.12 474 TRP A CA 9
ATOM 10623 C C . TRP A 1 72 ? -5.2490 -34.624 -1.147 1.00 70.24 474 TRP A C 9
ATOM 10624 O O . TRP A 1 72 ? -5.4470 -35.705 -1.722 1.00 11.40 474 TRP A O 9
ATOM 10645 N N . SER A 1 73 ? -5.4550 -33.481 -1.704 1.00 44.01 475 SER A N 9
ATOM 10646 C CA . SER A 1 73 ? -5.9120 -33.356 -3.045 1.00 70.24 475 SER A CA 9
ATOM 10647 C C . SER A 1 73 ? -5.1480 -32.214 -3.692 1.00 22.33 475 SER A C 9
ATOM 10648 O O . SER A 1 73 ? -4.2610 -32.482 -4.516 1.00 37.14 475 SER A O 9
ATOM 10657 N N . GLY A 1 1 ? -12.5890 22.683 -23.835 1.00 41.23 403 GLY A N 10
ATOM 10658 C CA . GLY A 1 1 ? -12.4670 22.207 -22.464 1.00 71.42 403 GLY A CA 10
ATOM 10659 C C . GLY A 1 1 ? -12.7970 23.299 -21.496 1.00 41.53 403 GLY A C 10
ATOM 10660 O O . GLY A 1 1 ? -13.3820 24.311 -21.895 1.00 11.23 403 GLY A O 10
ATOM 10666 N N . SER A 1 2 ? -12.4400 23.096 -20.223 1.00 10.20 404 SER A N 10
ATOM 10667 C CA . SER A 1 2 ? -12.6380 24.092 -19.158 1.00 5.31 404 SER A CA 10
ATOM 10668 C C . SER A 1 2 ? -14.1370 24.381 -18.899 1.00 10.43 404 SER A C 10
ATOM 10669 O O . SER A 1 2 ? -14.4970 25.406 -18.328 1.00 20.35 404 SER A O 10
ATOM 10677 N N . LYS A 1 3 ? -14.9850 23.442 -19.266 1.00 62.21 405 LYS A N 10
ATOM 10678 C CA . LYS A 1 3 ? -16.4290 23.587 -19.127 1.00 12.43 405 LYS A CA 10
ATOM 10679 C C . LYS A 1 3 ? -16.8650 23.411 -17.685 1.00 70.32 405 LYS A C 10
ATOM 10680 O O . LYS A 1 3 ? -17.6670 24.180 -17.172 1.00 3.32 405 LYS A O 10
ATOM 10699 N N . ILE A 1 4 ? -16.3030 22.422 -17.037 1.00 31.50 406 ILE A N 10
ATOM 10700 C CA . ILE A 1 4 ? -16.7260 22.032 -15.698 1.00 15.22 406 ILE A CA 10
ATOM 10701 C C . ILE A 1 4 ? -16.0110 22.857 -14.606 1.00 5.11 406 ILE A C 10
ATOM 10702 O O . ILE A 1 4 ? -16.4140 22.854 -13.429 1.00 0.31 406 ILE A O 10
ATOM 10718 N N . GLU A 1 5 ? -15.0070 23.614 -15.009 1.00 3.21 407 GLU A N 10
ATOM 10719 C CA . GLU A 1 5 ? -14.2060 24.378 -14.066 1.00 35.15 407 GLU A CA 10
ATOM 10720 C C . GLU A 1 5 ? -15.0860 25.416 -13.316 1.00 31.21 407 GLU A C 10
ATOM 10721 O O . GLU A 1 5 ? -15.1720 25.376 -12.083 1.00 50.30 407 GLU A O 10
ATOM 10733 N N . PRO A 1 6 ? -15.8020 26.334 -14.045 1.00 50.12 408 PRO A N 10
ATOM 10734 C CA . PRO A 1 6 ? -16.6950 27.320 -13.410 1.00 54.12 408 PRO A CA 10
ATOM 10735 C C . PRO A 1 6 ? -18.0140 26.702 -12.907 1.00 73.24 408 PRO A C 10
ATOM 10736 O O . PRO A 1 6 ? -18.9030 27.416 -12.446 1.00 75.52 408 PRO A O 10
ATOM 10747 N N . VAL A 1 7 ? -18.1360 25.384 -13.002 1.00 44.03 409 VAL A N 10
ATOM 10748 C CA . VAL A 1 7 ? -19.3450 24.700 -12.560 1.00 63.13 409 VAL A CA 10
ATOM 10749 C C . VAL A 1 7 ? -19.1640 24.153 -11.149 1.00 33.31 409 VAL A C 10
ATOM 10750 O O . VAL A 1 7 ? -20.0600 24.274 -10.304 1.00 31.24 409 VAL A O 10
ATOM 10763 N N . VAL A 1 8 ? -18.0000 23.578 -10.881 1.00 41.24 410 VAL A N 10
ATOM 10764 C CA . VAL A 1 8 ? -17.7330 23.002 -9.566 1.00 3.44 410 VAL A CA 10
ATOM 10765 C C . VAL A 1 8 ? -17.3950 24.071 -8.527 1.00 43.45 410 VAL A C 10
ATOM 10766 O O . VAL A 1 8 ? -17.5590 23.854 -7.323 1.00 12.10 410 VAL A O 10
ATOM 10779 N N . LEU A 1 9 ? -16.9430 25.220 -8.995 1.00 5.41 411 LEU A N 10
ATOM 10780 C CA . LEU A 1 9 ? -16.5820 26.322 -8.110 1.00 3.13 411 LEU A CA 10
ATOM 10781 C C . LEU A 1 9 ? -17.7550 26.859 -7.283 1.00 31.41 411 LEU A C 10
ATOM 10782 O O . LEU A 1 9 ? -17.6620 26.899 -6.054 1.00 12.41 411 LEU A O 10
ATOM 10798 N N . PRO A 1 10 ? -18.8960 27.275 -7.917 1.00 42.41 412 PRO A N 10
ATOM 10799 C CA . PRO A 1 10 ? -20.0320 27.800 -7.172 1.00 1.44 412 PRO A CA 10
ATOM 10800 C C . PRO A 1 10 ? -20.6450 26.751 -6.238 1.00 64.05 412 PRO A C 10
ATOM 10801 O O . PRO A 1 10 ? -21.3280 27.087 -5.288 1.00 72.35 412 PRO A O 10
ATOM 10812 N N . LEU A 1 11 ? -20.3790 25.477 -6.519 1.00 15.12 413 LEU A N 10
ATOM 10813 C CA . LEU A 1 11 ? -20.8590 24.403 -5.680 1.00 71.31 413 LEU A CA 10
ATOM 10814 C C . LEU A 1 11 ? -20.1670 24.439 -4.336 1.00 2.14 413 LEU A C 10
ATOM 10815 O O . LEU A 1 11 ? -20.7610 24.114 -3.317 1.00 12.13 413 LEU A O 10
ATOM 10831 N N . LEU A 1 12 ? -18.9120 24.865 -4.349 1.00 72.20 414 LEU A N 10
ATOM 10832 C CA . LEU A 1 12 ? -18.1270 25.026 -3.140 1.00 1.42 414 LEU A CA 10
ATOM 10833 C C . LEU A 1 12 ? -18.6780 26.200 -2.354 1.00 62.43 414 LEU A C 10
ATOM 10834 O O . LEU A 1 12 ? -18.9480 26.102 -1.163 1.00 52.13 414 LEU A O 10
ATOM 10850 N N . TRP A 1 13 ? -18.8560 27.282 -3.055 1.00 53.43 415 TRP A N 10
ATOM 10851 C CA . TRP A 1 13 ? -19.4420 28.513 -2.524 1.00 4.44 415 TRP A CA 10
ATOM 10852 C C . TRP A 1 13 ? -20.8280 28.237 -1.899 1.00 40.32 415 TRP A C 10
ATOM 10853 O O . TRP A 1 13 ? -21.1480 28.728 -0.814 1.00 13.22 415 TRP A O 10
ATOM 10874 N N . PHE A 1 14 ? -21.6290 27.443 -2.576 1.00 71.12 416 PHE A N 10
ATOM 10875 C CA . PHE A 1 14 ? -22.9580 27.090 -2.092 1.00 52.10 416 PHE A CA 10
ATOM 10876 C C . PHE A 1 14 ? -22.8780 26.102 -0.929 1.00 72.23 416 PHE A C 10
ATOM 10877 O O . PHE A 1 14 ? -23.7710 26.042 -0.066 1.00 23.04 416 PHE A O 10
ATOM 10894 N N . GLU A 1 15 ? -21.8150 25.337 -0.898 1.00 30.13 417 GLU A N 10
ATOM 10895 C CA . GLU A 1 15 ? -21.6350 24.328 0.110 1.00 33.21 417 GLU A CA 10
ATOM 10896 C C . GLU A 1 15 ? -21.4110 25.008 1.458 1.00 31.35 417 GLU A C 10
ATOM 10897 O O . GLU A 1 15 ? -21.7990 24.492 2.508 1.00 60.21 417 GLU A O 10
ATOM 10909 N N . GLN A 1 16 ? -20.8280 26.205 1.394 1.00 65.51 418 GLN A N 10
ATOM 10910 C CA . GLN A 1 16 ? -20.5180 27.007 2.571 1.00 43.13 418 GLN A CA 10
ATOM 10911 C C . GLN A 1 16 ? -21.7870 27.422 3.305 1.00 72.53 418 GLN A C 10
ATOM 10912 O O . GLN A 1 16 ? -21.7680 27.653 4.511 1.00 50.33 418 GLN A O 10
ATOM 10926 N N . SER A 1 17 ? -22.8760 27.508 2.574 1.00 45.42 419 SER A N 10
ATOM 10927 C CA . SER A 1 17 ? -24.1420 27.931 3.124 1.00 10.33 419 SER A CA 10
ATOM 10928 C C . SER A 1 17 ? -24.7190 26.874 4.069 1.00 65.15 419 SER A C 10
ATOM 10929 O O . SER A 1 17 ? -25.3650 27.209 5.068 1.00 61.34 419 SER A O 10
ATOM 10937 N N . GLY A 1 18 ? -24.4590 25.597 3.763 1.00 14.24 420 GLY A N 10
ATOM 10938 C CA . GLY A 1 18 ? -25.0560 24.516 4.529 1.00 70.14 420 GLY A CA 10
ATOM 10939 C C . GLY A 1 18 ? -26.5700 24.544 4.390 1.00 2.44 420 GLY A C 10
ATOM 10940 O O . GLY A 1 18 ? -27.3070 24.166 5.302 1.00 73.31 420 GLY A O 10
ATOM 10944 N N . ALA A 1 19 ? -27.0200 24.984 3.221 1.00 25.23 421 ALA A N 10
ATOM 10945 C CA . ALA A 1 19 ? -28.4370 25.194 2.933 1.00 3.51 421 ALA A CA 10
ATOM 10946 C C . ALA A 1 19 ? -29.2370 23.897 2.936 1.00 65.35 421 ALA A C 10
ATOM 10947 O O . ALA A 1 19 ? -30.4420 23.900 3.177 1.00 12.22 421 ALA A O 10
ATOM 10954 N N . MET A 1 20 ? -28.5800 22.801 2.683 1.00 14.22 422 MET A N 10
ATOM 10955 C CA . MET A 1 20 ? -29.2580 21.525 2.630 1.00 25.44 422 MET A CA 10
ATOM 10956 C C . MET A 1 20 ? -29.0460 20.742 3.920 1.00 12.35 422 MET A C 10
ATOM 10957 O O . MET A 1 20 ? -29.4060 19.563 4.016 1.00 23.25 422 MET A O 10
ATOM 10971 N N . GLY A 1 21 ? -28.4680 21.405 4.911 1.00 11.52 423 GLY A N 10
ATOM 10972 C CA . GLY A 1 21 ? -28.2760 20.796 6.212 1.00 2.32 423 GLY A CA 10
ATOM 10973 C C . GLY A 1 21 ? -27.0230 19.956 6.304 1.00 62.31 423 GLY A C 10
ATOM 10974 O O . GLY A 1 21 ? -26.9060 19.102 7.192 1.00 3.22 423 GLY A O 10
ATOM 10978 N N . GLY A 1 22 ? -26.0940 20.177 5.399 1.00 42.41 424 GLY A N 10
ATOM 10979 C CA . GLY A 1 22 ? -24.8580 19.426 5.421 1.00 20.43 424 GLY A CA 10
ATOM 10980 C C . GLY A 1 22 ? -24.9620 18.173 4.603 1.00 71.14 424 GLY A C 10
ATOM 10981 O O . GLY A 1 22 ? -25.4930 17.155 5.061 1.00 11.21 424 GLY A O 10
ATOM 10985 N N . LYS A 1 23 ? -24.4730 18.227 3.411 1.00 3.23 425 LYS A N 10
ATOM 10986 C CA . LYS A 1 23 ? -24.5630 17.111 2.522 1.00 23.24 425 LYS A CA 10
ATOM 10987 C C . LYS A 1 23 ? -23.4070 16.139 2.695 1.00 33.22 425 LYS A C 10
ATOM 10988 O O . LYS A 1 23 ? -22.2550 16.555 2.877 1.00 14.10 425 LYS A O 10
ATOM 11007 N N . PRO A 1 24 ? -23.6980 14.824 2.659 1.00 24.53 426 PRO A N 10
ATOM 11008 C CA . PRO A 1 24 ? -22.6940 13.784 2.853 1.00 25.20 426 PRO A CA 10
ATOM 11009 C C . PRO A 1 24 ? -21.6870 13.710 1.705 1.00 53.02 426 PRO A C 10
ATOM 11010 O O . PRO A 1 24 ? -21.9460 14.196 0.588 1.00 44.52 426 PRO A O 10
ATOM 11021 N N . LEU A 1 25 ? -20.5610 13.061 1.974 1.00 20.03 427 LEU A N 10
ATOM 11022 C CA . LEU A 1 25 ? -19.4650 12.909 1.013 1.00 43.32 427 LEU A CA 10
ATOM 11023 C C . LEU A 1 25 ? -19.9010 12.167 -0.222 1.00 43.51 427 LEU A C 10
ATOM 11024 O O . LEU A 1 25 ? -19.3160 12.335 -1.294 1.00 74.20 427 LEU A O 10
ATOM 11040 N N . SER A 1 26 ? -20.9170 11.351 -0.072 1.00 22.11 428 SER A N 10
ATOM 11041 C CA . SER A 1 26 ? -21.4880 10.595 -1.159 1.00 5.02 428 SER A CA 10
ATOM 11042 C C . SER A 1 26 ? -21.9360 11.527 -2.317 1.00 23.34 428 SER A C 10
ATOM 11043 O O . SER A 1 26 ? -21.9650 11.116 -3.462 1.00 25.12 428 SER A O 10
ATOM 11051 N N . THR A 1 27 ? -22.2910 12.768 -2.007 1.00 73.11 429 THR A N 10
ATOM 11052 C CA . THR A 1 27 ? -22.6710 13.738 -3.027 1.00 32.41 429 THR A CA 10
ATOM 11053 C C . THR A 1 27 ? -21.4120 14.260 -3.775 1.00 54.14 429 THR A C 10
ATOM 11054 O O . THR A 1 27 ? -21.4210 14.474 -4.993 1.00 53.24 429 THR A O 10
ATOM 11065 N N . PHE A 1 28 ? -20.3420 14.412 -3.021 1.00 34.33 430 PHE A N 10
ATOM 11066 C CA . PHE A 1 28 ? -19.0680 14.968 -3.479 1.00 65.13 430 PHE A CA 10
ATOM 11067 C C . PHE A 1 28 ? -18.3500 14.140 -4.544 1.00 74.43 430 PHE A C 10
ATOM 11068 O O . PHE A 1 28 ? -17.5520 14.687 -5.304 1.00 43.10 430 PHE A O 10
ATOM 11085 N N . TYR A 1 29 ? -18.6200 12.827 -4.588 1.00 3.01 431 TYR A N 10
ATOM 11086 C CA . TYR A 1 29 ? -17.8630 11.897 -5.457 1.00 22.10 431 TYR A CA 10
ATOM 11087 C C . TYR A 1 29 ? -17.7860 12.374 -6.921 1.00 11.12 431 TYR A C 10
ATOM 11088 O O . TYR A 1 29 ? -16.8000 12.143 -7.581 1.00 24.31 431 TYR A O 10
ATOM 11106 N N . THR A 1 30 ? -18.8260 13.052 -7.399 1.00 15.14 432 THR A N 10
ATOM 11107 C CA . THR A 1 30 ? -18.8740 13.548 -8.768 1.00 35.23 432 THR A CA 10
ATOM 11108 C C . THR A 1 30 ? -17.6550 14.462 -9.079 1.00 54.21 432 THR A C 10
ATOM 11109 O O . THR A 1 30 ? -16.9830 14.300 -10.105 1.00 20.41 432 THR A O 10
ATOM 11120 N N . GLN A 1 31 ? -17.3930 15.426 -8.206 1.00 44.34 433 GLN A N 10
ATOM 11121 C CA . GLN A 1 31 ? -16.2330 16.292 -8.352 1.00 53.44 433 GLN A CA 10
ATOM 11122 C C . GLN A 1 31 ? -14.9360 15.549 -7.991 1.00 71.51 433 GLN A C 10
ATOM 11123 O O . GLN A 1 31 ? -13.8740 15.868 -8.476 1.00 52.33 433 GLN A O 10
ATOM 11137 N N . LEU A 1 32 ? -15.0470 14.577 -7.110 1.00 74.23 434 LEU A N 10
ATOM 11138 C CA . LEU A 1 32 ? -13.8890 13.810 -6.669 1.00 64.03 434 LEU A CA 10
ATOM 11139 C C . LEU A 1 32 ? -13.3540 12.879 -7.783 1.00 1.32 434 LEU A C 10
ATOM 11140 O O . LEU A 1 32 ? -12.1510 12.755 -7.962 1.00 75.34 4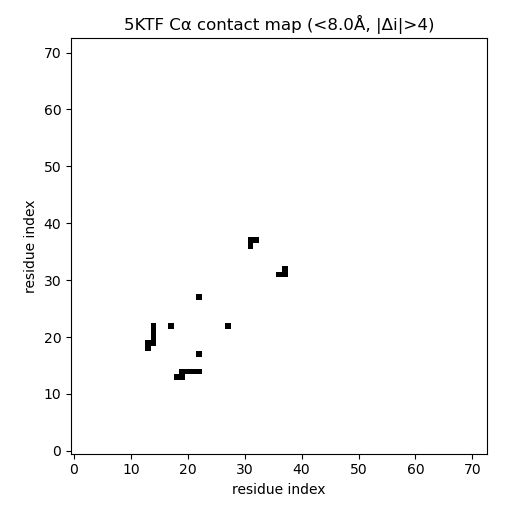34 LEU A O 10
ATOM 11156 N N . VAL A 1 33 ? -14.2590 12.252 -8.537 1.00 73.52 435 VAL A N 10
ATOM 11157 C CA . VAL A 1 33 ? -13.8840 11.288 -9.597 1.00 24.14 435 VAL A CA 10
ATOM 11158 C C . VAL A 1 33 ? -13.0470 11.903 -10.724 1.00 54.40 435 VAL A C 10
ATOM 11159 O O . VAL A 1 33 ? -12.3420 11.188 -11.435 1.00 53.35 435 VAL A O 10
ATOM 11172 N N . LEU A 1 34 ? -13.1460 13.208 -10.900 1.00 5.20 436 LEU A N 10
ATOM 11173 C CA . LEU A 1 34 ? -12.3860 13.894 -11.932 1.00 0.44 436 LEU A CA 10
ATOM 11174 C C . LEU A 1 34 ? -10.9670 14.174 -11.471 1.00 11.31 436 LEU A C 10
ATOM 11175 O O . LEU A 1 34 ? -10.0870 14.500 -12.267 1.00 1.54 436 LEU A O 10
ATOM 11191 N N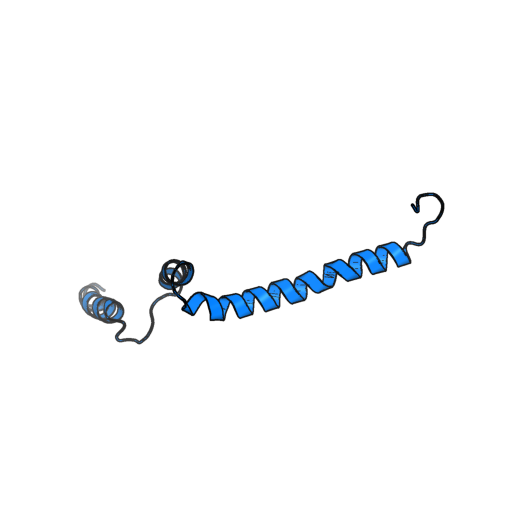 . MET A 1 35 ? -10.7590 14.038 -10.189 1.00 44.23 437 MET A N 10
ATOM 11192 C CA . MET A 1 35 ? -9.5470 14.462 -9.558 1.00 42.13 437 MET A CA 10
ATOM 11193 C C . MET A 1 35 ? -8.5040 13.336 -9.527 1.00 13.51 437 MET A C 10
ATOM 11194 O O . MET A 1 35 ? -8.7350 12.285 -8.920 1.00 2.43 437 MET A O 10
ATOM 11208 N N . PRO A 1 36 ? -7.3330 13.579 -10.194 1.00 32.54 438 PRO A N 10
ATOM 11209 C CA . PRO A 1 36 ? -6.2110 12.612 -10.376 1.00 73.21 438 PRO A CA 10
ATOM 11210 C C . PRO A 1 36 ? -5.9210 11.675 -9.194 1.00 72.24 438 PRO A C 10
ATOM 11211 O O . PRO A 1 36 ? -5.5490 10.509 -9.405 1.00 21.31 438 PRO A O 10
ATOM 11222 N N . GLN A 1 37 ? -6.1070 12.171 -7.972 1.00 10.04 439 GLN A N 10
ATOM 11223 C CA . GLN A 1 37 ? -5.8210 11.400 -6.760 1.00 62.33 439 GLN A CA 10
ATOM 11224 C C . GLN A 1 37 ? -6.5500 10.064 -6.763 1.00 44.55 439 GLN A C 10
ATOM 11225 O O . GLN A 1 37 ? -5.9440 9.022 -6.532 1.00 40.21 439 GLN A O 10
ATOM 11239 N N . VAL A 1 38 ? -7.8290 10.086 -7.082 1.00 25.51 440 VAL A N 10
ATOM 11240 C CA . VAL A 1 38 ? -8.6060 8.856 -7.052 1.00 31.04 440 VAL A CA 10
ATOM 11241 C C . VAL A 1 38 ? -8.2770 7.945 -8.211 1.00 41.21 440 VAL A C 10
ATOM 11242 O O . VAL A 1 38 ? -8.3400 6.734 -8.079 1.00 54.04 440 VAL A O 10
ATOM 11255 N N . LEU A 1 39 ? -7.8890 8.529 -9.338 1.00 1.31 441 LEU A N 10
ATOM 11256 C CA . LEU A 1 39 ? -7.5200 7.740 -10.510 1.00 65.12 441 LEU A CA 10
ATOM 11257 C C . LEU A 1 39 ? -6.2600 6.944 -10.229 1.00 61.01 441 LEU A C 10
ATOM 11258 O O . LEU A 1 39 ? -6.1070 5.824 -10.697 1.00 50.41 441 LEU A O 10
ATOM 11274 N N . HIS A 1 40 ? -5.3770 7.525 -9.428 1.00 21.40 442 HIS A N 10
ATOM 11275 C CA . HIS A 1 40 ? -4.1500 6.857 -9.020 1.00 15.42 442 HIS A CA 10
ATOM 11276 C C . HIS A 1 40 ? -4.4910 5.603 -8.203 1.00 51.50 442 HIS A C 10
ATOM 11277 O O . HIS A 1 40 ? -3.8800 4.559 -8.364 1.00 25.22 442 HIS A O 10
ATOM 11292 N N . TYR A 1 41 ? -5.4910 5.720 -7.347 1.00 3.25 443 TYR A N 10
ATOM 11293 C CA . TYR A 1 41 ? -5.9430 4.597 -6.535 1.00 22.20 443 TYR A CA 10
ATOM 11294 C C . TYR A 1 41 ? -6.7750 3.621 -7.351 1.00 52.04 443 TYR A C 10
ATOM 11295 O O . TYR A 1 41 ? -6.8190 2.429 -7.054 1.00 21.13 443 TYR A O 10
ATOM 11313 N N . ALA A 1 42 ? -7.4260 4.136 -8.375 1.00 65.40 444 ALA A N 10
ATOM 11314 C CA . ALA A 1 42 ? -8.2280 3.334 -9.285 1.00 73.14 444 ALA A CA 10
ATOM 11315 C C . ALA A 1 42 ? -7.3390 2.344 -10.031 1.00 31.13 444 ALA A C 10
ATOM 11316 O O . ALA A 1 42 ? -7.7540 1.215 -10.339 1.00 51.22 444 ALA A O 10
ATOM 11323 N N . GLN A 1 43 ? -6.1150 2.772 -10.311 1.00 33.20 445 GLN A N 10
ATOM 11324 C CA . GLN A 1 43 ? -5.1120 1.917 -10.923 1.00 21.41 445 GLN A CA 10
ATOM 11325 C C . GLN A 1 43 ? -4.8090 0.750 -9.986 1.00 62.12 445 GLN A C 10
ATOM 11326 O O . GLN A 1 43 ? -4.7210 -0.397 -10.410 1.00 12.22 445 GLN A O 10
ATOM 11340 N N . TYR A 1 44 ? -4.6840 1.057 -8.702 1.00 30.04 446 TYR A N 10
ATOM 11341 C CA . TYR A 1 44 ? -4.4190 0.056 -7.679 1.00 52.23 446 TYR A CA 10
ATOM 11342 C C . TYR A 1 44 ? -5.5840 -0.896 -7.489 1.00 23.15 446 TYR A C 10
ATOM 11343 O O . TYR A 1 44 ? -5.3940 -2.118 -7.446 1.00 51.21 446 TYR A O 10
ATOM 11361 N N . VAL A 1 45 ? -6.7850 -0.349 -7.388 1.00 42.55 447 VAL A N 10
ATOM 11362 C CA . VAL A 1 45 ? -7.9760 -1.156 -7.145 1.00 1.23 447 VAL A CA 10
ATOM 11363 C C . VAL A 1 45 ? -8.2110 -2.114 -8.322 1.00 51.31 447 VAL A C 10
ATOM 11364 O O . VAL A 1 45 ? -8.7290 -3.208 -8.146 1.00 74.44 447 VAL A O 10
ATOM 11377 N N . LEU A 1 46 ? -7.7860 -1.692 -9.521 1.00 54.01 448 LEU A N 10
ATOM 11378 C CA . LEU A 1 46 ? -7.8730 -2.493 -10.713 1.00 1.24 448 LEU A CA 10
ATOM 11379 C C . LEU A 1 46 ? -7.1370 -3.826 -10.508 1.00 62.20 448 LEU A C 10
ATOM 11380 O O . LEU A 1 46 ? -7.6330 -4.889 -10.893 1.00 61.13 448 LEU A O 10
ATOM 11396 N N . LEU A 1 47 ? -5.9680 -3.758 -9.880 1.00 52.01 449 LEU A N 10
ATOM 11397 C CA . LEU A 1 47 ? -5.1910 -4.958 -9.560 1.00 21.51 449 LEU A CA 10
ATOM 11398 C C . LEU A 1 47 ? -5.8800 -5.769 -8.483 1.00 13.30 449 LEU A C 10
ATOM 11399 O O . LEU A 1 47 ? -5.7950 -6.996 -8.470 1.00 52.44 449 LEU A O 10
ATOM 11415 N N . GLY A 1 48 ? -6.5620 -5.075 -7.583 1.00 4.22 450 GLY A N 10
ATOM 11416 C CA . GLY A 1 48 ? -7.2910 -5.734 -6.517 1.00 24.13 450 GLY A CA 10
ATOM 11417 C C . GLY A 1 48 ? -8.4070 -6.591 -7.069 1.00 50.03 450 GLY A C 10
ATOM 11418 O O . GLY A 1 48 ? -8.5200 -7.764 -6.728 1.00 22.50 450 GLY A O 10
ATOM 11422 N N . LEU A 1 49 ? -9.2090 -6.015 -7.955 1.00 15.41 451 LEU A N 10
ATOM 11423 C CA . LEU A 1 49 ? -10.2930 -6.752 -8.613 1.00 25.21 451 LEU A CA 10
ATOM 11424 C C . LEU A 1 49 ? -9.7440 -7.842 -9.514 1.00 42.42 451 LEU A C 10
ATOM 11425 O O . LEU A 1 49 ? -10.3220 -8.928 -9.608 1.00 44.33 451 LEU A O 10
ATOM 11441 N N . GLY A 1 50 ? -8.6220 -7.560 -10.158 1.00 3.51 452 GLY A N 10
ATOM 11442 C CA . GLY A 1 50 ? -7.9800 -8.542 -11.010 1.00 72.11 452 GLY A CA 10
ATOM 11443 C C . GLY A 1 50 ? -7.5080 -9.737 -10.211 1.00 54.23 452 GLY A C 10
ATOM 11444 O O . GLY A 1 50 ? -7.7150 -10.887 -10.609 1.00 52.13 452 GLY A O 10
ATOM 11448 N N . GLY A 1 51 ? -6.8970 -9.459 -9.075 1.00 14.02 453 GLY A N 10
ATOM 11449 C CA . GLY A 1 51 ? -6.4370 -10.497 -8.197 1.00 5.51 453 GLY A CA 10
ATOM 11450 C C . GLY A 1 51 ? -7.5920 -11.239 -7.571 1.00 5.10 453 GLY A C 10
ATOM 11451 O O . GLY A 1 51 ? -7.5570 -12.451 -7.454 1.00 41.42 453 GLY A O 10
ATOM 11455 N N . LEU A 1 52 ? -8.6280 -10.501 -7.188 1.00 5.24 454 LEU A N 10
ATOM 11456 C CA . LEU A 1 52 ? -9.8390 -11.077 -6.589 1.00 34.42 454 LEU A CA 10
ATOM 11457 C C . LEU A 1 52 ? -10.5170 -12.034 -7.570 1.00 53.43 454 LEU A C 10
ATOM 11458 O O . LEU A 1 52 ? -11.1100 -13.035 -7.175 1.00 43.20 454 LEU A O 10
ATOM 11474 N N . LEU A 1 53 ? -10.3880 -11.731 -8.852 1.00 11.22 455 LEU A N 10
ATOM 11475 C CA . LEU A 1 53 ? -10.9490 -12.549 -9.920 1.00 4.41 455 LEU A CA 10
ATOM 11476 C C . LEU A 1 53 ? -10.3250 -13.957 -9.898 1.00 63.13 455 LEU A C 10
ATOM 11477 O O . LEU A 1 53 ? -10.9450 -14.937 -10.317 1.00 65.14 455 LEU A O 10
ATOM 11493 N N . LEU A 1 54 ? -9.0950 -14.040 -9.405 1.00 60.24 456 LEU A N 10
ATOM 11494 C CA . LEU A 1 54 ? -8.3820 -15.304 -9.290 1.00 11.24 456 LEU A CA 10
ATOM 11495 C C . LEU A 1 54 ? -8.9180 -16.098 -8.101 1.00 63.45 456 LEU A C 10
ATOM 11496 O O . LEU A 1 54 ? -8.9270 -17.332 -8.115 1.00 44.14 456 LEU A O 10
ATOM 11512 N N . LEU A 1 55 ? -9.3890 -15.377 -7.088 1.00 12.31 457 LEU A N 10
ATOM 11513 C CA . LEU A 1 55 ? -9.9340 -15.989 -5.881 1.00 24.21 457 LEU A CA 10
ATOM 11514 C C . LEU A 1 55 ? -11.3070 -16.574 -6.100 1.00 24.25 457 LEU A C 10
ATOM 11515 O O . LEU A 1 55 ? -11.6420 -17.552 -5.477 1.00 60.02 457 LEU A O 10
ATOM 11531 N N . VAL A 1 56 ? -12.0890 -15.980 -6.996 1.00 51.15 458 VAL A N 10
ATOM 11532 C CA . VAL A 1 56 ? -13.4690 -16.439 -7.266 1.00 73.41 458 VAL A CA 10
ATOM 11533 C C . VAL A 1 56 ? -13.5740 -17.989 -7.517 1.00 34.00 458 VAL A C 10
ATOM 11534 O O . VAL A 1 56 ? -14.3730 -18.667 -6.854 1.00 1.42 458 VAL A O 10
ATOM 11547 N N . PRO A 1 57 ? -12.7680 -18.587 -8.447 1.00 4.45 459 PRO A N 10
ATOM 11548 C CA . PRO A 1 57 ? -12.7820 -20.045 -8.657 1.00 40.54 459 PRO A CA 10
ATOM 11549 C C . PRO A 1 57 ? -12.2570 -20.788 -7.422 1.00 62.23 459 PRO A C 10
ATOM 11550 O O . PRO A 1 57 ? -12.6800 -21.903 -7.119 1.00 13.32 459 PRO A O 10
ATOM 11561 N N . ILE A 1 58 ? -11.3630 -20.141 -6.693 1.00 22.01 460 ILE A N 10
ATOM 11562 C CA . ILE A 1 58 ? -10.7940 -20.715 -5.490 1.00 55.40 460 ILE A CA 10
ATOM 11563 C C . ILE A 1 58 ? -11.8520 -20.781 -4.390 1.00 51.53 460 ILE A C 10
ATOM 11564 O O . ILE A 1 58 ? -11.8950 -21.733 -3.635 1.00 42.23 460 ILE A O 10
ATOM 11580 N N . ILE A 1 59 ? -12.7370 -19.780 -4.350 1.00 4.54 461 ILE A N 10
ATOM 11581 C CA . ILE A 1 59 ? -13.8340 -19.735 -3.370 1.00 15.11 461 ILE A CA 10
ATOM 11582 C C . ILE A 1 59 ? -14.7180 -20.984 -3.524 1.00 32.34 461 ILE A C 10
ATOM 11583 O O . ILE A 1 59 ? -15.2750 -21.510 -2.548 1.00 3.02 461 ILE A O 10
ATOM 11599 N N . CYS A 1 60 ? -14.7960 -21.475 -4.742 1.00 63.31 462 CYS A N 10
ATOM 11600 C CA . CYS A 1 60 ? -15.5730 -22.651 -5.054 1.00 15.42 462 CYS A CA 10
ATOM 11601 C C . CYS A 1 60 ? -14.8310 -23.912 -4.573 1.00 12.33 462 CYS A C 10
ATOM 11602 O O . CYS A 1 60 ? -15.4420 -24.890 -4.145 1.00 43.01 462 CYS A O 10
ATOM 11610 N N . GLN A 1 61 ? -13.5080 -23.862 -4.609 1.00 24.13 463 GLN A N 10
ATOM 11611 C CA . GLN A 1 61 ? -12.6710 -24.980 -4.182 1.00 23.44 463 GLN A CA 10
ATOM 11612 C C . GLN A 1 61 ? -12.6000 -25.016 -2.670 1.00 30.11 463 GLN A C 10
ATOM 11613 O O . GLN A 1 61 ? -12.4270 -26.068 -2.057 1.00 52.10 463 GLN A O 10
ATOM 11627 N N . LEU A 1 62 ? -12.7800 -23.841 -2.081 1.00 34.55 464 LEU A N 10
ATOM 11628 C CA . LEU A 1 62 ? -12.7640 -23.637 -0.642 1.00 54.34 464 LEU A CA 10
ATOM 11629 C C . LEU A 1 62 ? -13.7120 -24.507 0.114 1.00 44.42 464 LEU A C 10
ATOM 11630 O O . LEU A 1 62 ? -13.5360 -24.686 1.288 1.00 34.21 464 LEU A O 10
ATOM 11646 N N . ARG A 1 63 ? -14.7380 -25.039 -0.538 1.00 2.24 465 ARG A N 10
ATOM 11647 C CA . ARG A 1 63 ? -15.6910 -25.882 0.171 1.00 2.44 465 ARG A CA 10
ATOM 11648 C C . ARG A 1 63 ? -14.9830 -27.141 0.717 1.00 44.41 465 ARG A C 10
ATOM 11649 O O . ARG A 1 63 ? -15.4440 -27.752 1.664 1.00 14.24 465 ARG A O 10
ATOM 11670 N N . SER A 1 64 ? -13.8480 -27.492 0.119 1.00 63.11 466 SER A N 10
ATOM 11671 C CA . SER A 1 64 ? -13.0410 -28.595 0.601 1.00 43.41 466 SER A CA 10
ATOM 11672 C C . SER A 1 64 ? -12.1490 -28.107 1.768 1.00 32.35 466 SER A C 10
ATOM 11673 O O . SER A 1 64 ? -11.8860 -28.836 2.721 1.00 25.00 466 SER A O 10
ATOM 11681 N N . GLN A 1 65 ? -11.7330 -26.853 1.686 1.00 61.14 467 GLN A N 10
ATOM 11682 C CA . GLN A 1 65 ? -10.8600 -26.218 2.679 1.00 1.34 467 GLN A CA 10
ATOM 11683 C C . GLN A 1 65 ? -11.6740 -25.885 3.944 1.00 33.32 467 GLN A C 10
ATOM 11684 O O . GLN A 1 65 ? -11.1810 -25.989 5.075 1.00 44.43 467 GLN A O 10
ATOM 11698 N N . GLU A 1 66 ? -12.9210 -25.551 3.717 1.00 32.04 468 GLU A N 10
ATOM 11699 C CA . GLU A 1 66 ? -13.8820 -25.159 4.734 1.00 71.13 468 GLU A CA 10
ATOM 11700 C C . GLU A 1 66 ? -14.2350 -26.341 5.644 1.00 62.41 468 GLU A C 10
ATOM 11701 O O . GLU A 1 66 ? -14.6840 -26.150 6.781 1.00 21.33 468 GLU A O 10
ATOM 11713 N N . LYS A 1 67 ? -14.0230 -27.548 5.147 1.00 54.42 469 LYS A N 10
ATOM 11714 C CA . LYS A 1 67 ? -14.3350 -28.747 5.895 1.00 63.12 469 LYS A CA 10
ATOM 11715 C C . LYS A 1 67 ? -13.4190 -28.907 7.090 1.00 2.51 469 LYS A C 10
ATOM 11716 O O . LYS A 1 67 ? -12.2780 -29.359 6.974 1.00 4.44 469 LYS A O 10
ATOM 11735 N N . CYS A 1 68 ? -13.9070 -28.472 8.207 1.00 53.42 470 CYS A N 10
ATOM 11736 C CA . CYS A 1 68 ? -13.2360 -28.545 9.471 1.00 54.20 470 CYS A CA 10
ATOM 11737 C C . CYS A 1 68 ? -14.3100 -28.785 10.512 1.00 2.23 470 CYS A C 10
ATOM 11738 O O . CYS A 1 68 ? -15.4900 -28.788 10.169 1.00 34.25 470 CYS A O 10
ATOM 11746 N N . PHE A 1 69 ? -13.9490 -28.997 11.743 1.00 74.24 471 PHE A N 10
ATOM 11747 C CA . PHE A 1 69 ? -14.9570 -29.261 12.743 1.00 33.20 471 PHE A CA 10
ATOM 11748 C C . PHE A 1 69 ? -14.8760 -28.202 13.855 1.00 72.35 471 PHE A C 10
ATOM 11749 O O . PHE A 1 69 ? -15.4390 -28.363 14.938 1.00 23.22 471 PHE A O 10
ATOM 11766 N N . LEU A 1 70 ? -14.2010 -27.096 13.556 1.00 10.34 472 LEU A N 10
ATOM 11767 C CA . LEU A 1 70 ? -14.0670 -25.996 14.512 1.00 41.33 472 LEU A CA 10
ATOM 11768 C C . LEU A 1 70 ? -15.4390 -25.344 14.703 1.00 4.25 472 LEU A C 10
ATOM 11769 O O . LEU A 1 70 ? -15.8570 -25.073 15.836 1.00 2.02 472 LEU A O 10
ATOM 11785 N N . PHE A 1 71 ? -16.1250 -25.126 13.598 1.00 41.21 473 PHE A N 10
ATOM 11786 C CA . PHE A 1 71 ? -17.4730 -24.606 13.577 1.00 61.32 473 PHE A CA 10
ATOM 11787 C C . PHE A 1 71 ? -17.9610 -24.635 12.144 1.00 31.53 473 PHE A C 10
ATOM 11788 O O . PHE A 1 71 ? -17.8730 -23.649 11.409 1.00 3.45 473 PHE A O 10
ATOM 11805 N N . TRP A 1 72 ? -18.3970 -25.790 11.732 1.00 34.44 474 TRP A N 10
ATOM 11806 C CA . TRP A 1 72 ? -18.8320 -25.995 10.373 1.00 60.14 474 TRP A CA 10
ATOM 11807 C C . TRP A 1 72 ? -20.0900 -26.831 10.354 1.00 21.42 474 TRP A C 10
ATOM 11808 O O . TRP A 1 72 ? -21.1080 -26.406 9.809 1.00 21.54 474 TRP A O 10
ATOM 11829 N N . SER A 1 73 ? -20.0140 -27.999 10.994 1.00 3.33 475 SER A N 10
ATOM 11830 C CA . SER A 1 73 ? -21.1240 -28.933 11.096 1.00 4.05 475 SER A CA 10
ATOM 11831 C C . SER A 1 73 ? -21.5550 -29.423 9.708 1.00 53.32 475 SER A C 10
ATOM 11832 O O . SER A 1 73 ? -22.4610 -28.825 9.094 1.00 35.72 475 SER A O 10
ATOM 11841 N N . GLY A 1 1 ? -22.4220 17.266 15.591 1.00 3.11 403 GLY A N 11
ATOM 11842 C CA . GLY A 1 1 ? -22.1210 16.715 14.265 1.00 45.11 403 GLY A CA 11
ATOM 11843 C C . GLY A 1 1 ? -21.5880 15.303 14.351 1.00 41.10 403 GLY A C 11
ATOM 11844 O O . GLY A 1 1 ? -21.4000 14.776 15.451 1.00 73.43 403 GLY A O 11
ATOM 11850 N N . SER A 1 2 ? -21.3650 14.686 13.191 1.00 2.40 404 SER A N 11
ATOM 11851 C CA . SER A 1 2 ? -20.8260 13.323 13.039 1.00 54.11 404 SER A CA 11
ATOM 11852 C C . SER A 1 2 ? -21.6350 12.248 13.804 1.00 21.41 404 SER A C 11
ATOM 11853 O O . SER A 1 2 ? -21.1500 11.146 14.048 1.00 75.42 404 SER A O 11
ATOM 11861 N N . LYS A 1 3 ? -22.8940 12.559 14.094 1.00 64.54 405 LYS A N 11
ATOM 11862 C CA . LYS A 1 3 ? -23.7980 11.656 14.816 1.00 70.23 405 LYS A CA 11
ATOM 11863 C C . LYS A 1 3 ? -24.1850 10.476 13.943 1.00 24.30 405 LYS A C 11
ATOM 11864 O O . LYS A 1 3 ? -24.5690 9.416 14.432 1.00 1.52 405 LYS A O 11
ATOM 11883 N N . ILE A 1 4 ? -24.0630 10.666 12.657 1.00 24.22 406 ILE A N 11
ATOM 11884 C CA . ILE A 1 4 ? -24.4090 9.643 11.698 1.00 30.10 406 ILE A CA 11
ATOM 11885 C C . ILE A 1 4 ? -23.2160 8.682 11.481 1.00 44.44 406 ILE A C 11
ATOM 11886 O O . ILE A 1 4 ? -23.3840 7.565 11.002 1.00 42.01 406 ILE A O 11
ATOM 11902 N N . GLU A 1 5 ? -22.0320 9.093 11.913 1.00 61.32 407 GLU A N 11
ATOM 11903 C CA . GLU A 1 5 ? -20.8320 8.283 11.723 1.00 34.21 407 GLU A CA 11
ATOM 11904 C C . GLU A 1 5 ? -20.8890 6.927 12.454 1.00 12.34 407 GLU A C 11
ATOM 11905 O O . GLU A 1 5 ? -20.5690 5.909 11.846 1.00 61.04 407 GLU A O 11
ATOM 11917 N N . PRO A 1 6 ? -21.3010 6.870 13.763 1.00 13.10 408 PRO A N 11
ATOM 11918 C CA . PRO A 1 6 ? -21.4610 5.592 14.484 1.00 33.20 408 PRO A CA 11
ATOM 11919 C C . PRO A 1 6 ? -22.5610 4.701 13.870 1.00 51.32 408 PRO A C 11
ATOM 11920 O O . PRO A 1 6 ? -22.7130 3.550 14.238 1.00 54.45 408 PRO A O 11
ATOM 11931 N N . VAL A 1 7 ? -23.3250 5.250 12.946 1.00 41.43 409 VAL A N 11
ATOM 11932 C CA . VAL A 1 7 ? -24.3500 4.495 12.246 1.00 73.33 409 VAL A CA 11
ATOM 11933 C C . VAL A 1 7 ? -23.7170 3.847 11.011 1.00 0.32 409 VAL A C 11
ATOM 11934 O O . VAL A 1 7 ? -24.1160 2.768 10.575 1.00 53.13 409 VAL A O 11
ATOM 11947 N N . VAL A 1 8 ? -22.6930 4.502 10.492 1.00 62.23 410 VAL A N 11
ATOM 11948 C CA . VAL A 1 8 ? -21.9770 4.037 9.315 1.00 35.10 410 VAL A CA 11
ATOM 11949 C C . VAL A 1 8 ? -21.1670 2.781 9.637 1.00 34.41 410 VAL A C 11
ATOM 11950 O O . VAL A 1 8 ? -21.0070 1.922 8.792 1.00 23.43 410 VAL A O 11
ATOM 11963 N N . LEU A 1 9 ? -20.6730 2.677 10.866 1.00 10.31 411 LEU A N 11
ATOM 11964 C CA . LEU A 1 9 ? -19.9160 1.480 11.282 1.00 44.12 411 LEU A CA 11
ATOM 11965 C C . LEU A 1 9 ? -20.6890 0.165 11.108 1.00 32.23 411 LEU A C 11
ATOM 11966 O O . LEU A 1 9 ? -20.1970 -0.734 10.433 1.00 14.35 411 LEU A O 11
ATOM 11982 N N . PRO A 1 10 ? -21.9090 0.007 11.700 1.00 32.32 412 PRO A N 11
ATOM 11983 C CA . PRO A 1 10 ? -22.7020 -1.198 11.493 1.00 24.04 412 PRO A CA 11
ATOM 11984 C C . PRO A 1 10 ? -23.0060 -1.405 10.001 1.00 24.00 412 PRO A C 11
ATOM 11985 O O . PRO A 1 10 ? -23.0460 -2.536 9.506 1.00 55.32 412 PRO A O 11
ATOM 11996 N N . LEU A 1 11 ? -23.1900 -0.299 9.287 1.00 53.12 413 LEU A N 11
ATOM 11997 C CA . LEU A 1 11 ? -23.4720 -0.336 7.864 1.00 72.30 413 LEU A CA 11
ATOM 11998 C C . LEU A 1 11 ? -22.2410 -0.730 7.056 1.00 14.50 413 LEU A C 11
ATOM 11999 O O . LEU A 1 11 ? -22.3640 -1.221 5.945 1.00 51.53 413 LEU A O 11
ATOM 12015 N N . LEU A 1 12 ? -21.0610 -0.519 7.625 1.00 15.43 414 LEU A N 11
ATOM 12016 C CA . LEU A 1 12 ? -19.8080 -0.873 6.979 1.00 73.43 414 LEU A CA 11
ATOM 12017 C C . LEU A 1 12 ? -19.7250 -2.357 6.767 1.00 32.03 414 LEU A C 11
ATOM 12018 O O . LEU A 1 12 ? -19.4290 -2.804 5.679 1.00 34.01 414 LEU A O 11
ATOM 12034 N N . TRP A 1 13 ? -20.0270 -3.123 7.807 1.00 74.51 415 TRP A N 11
ATOM 12035 C CA . TRP A 1 13 ? -20.0010 -4.589 7.721 1.00 62.32 415 TRP A CA 11
ATOM 12036 C C . TRP A 1 13 ? -20.9790 -5.055 6.652 1.00 74.54 415 TRP A C 11
ATOM 12037 O O . TRP A 1 13 ? -20.7550 -6.041 5.951 1.00 10.52 415 TRP A O 11
ATOM 12058 N N . PHE A 1 14 ? -22.0420 -4.308 6.524 1.00 31.44 416 PHE A N 11
ATOM 12059 C CA . PHE A 1 14 ? -23.1020 -4.590 5.594 1.00 12.30 416 PHE A CA 11
ATOM 12060 C C . PHE A 1 14 ? -22.6490 -4.260 4.159 1.00 52.00 416 PHE A C 11
ATOM 12061 O O . PHE A 1 14 ? -23.0230 -4.940 3.186 1.00 43.22 416 PHE A O 11
ATOM 12078 N N . GLU A 1 15 ? -21.8260 -3.241 4.060 1.00 4.14 417 GLU A N 11
ATOM 12079 C CA . GLU A 1 15 ? -21.2850 -2.768 2.817 1.00 31.31 417 GLU A CA 11
ATOM 12080 C C . GLU A 1 15 ? -20.3080 -3.802 2.270 1.00 44.52 417 GLU A C 11
ATOM 12081 O O . GLU A 1 15 ? -20.2860 -4.074 1.073 1.00 72.42 417 GLU A O 11
ATOM 12093 N N . GLN A 1 16 ? -19.5400 -4.394 3.178 1.00 52.01 418 GLN A N 11
ATOM 12094 C CA . GLN A 1 16 ? -18.4940 -5.366 2.845 1.00 1.31 418 GLN A CA 11
ATOM 12095 C C . GLN A 1 16 ? -19.0400 -6.528 2.033 1.00 12.22 418 GLN A C 11
ATOM 12096 O O . GLN A 1 16 ? -18.5140 -6.862 0.975 1.00 2.13 418 GLN A O 11
ATOM 12110 N N . SER A 1 17 ? -20.1040 -7.119 2.524 1.00 53.45 419 SER A N 11
ATOM 12111 C CA . SER A 1 17 ? -20.6970 -8.276 1.892 1.00 50.12 419 SER A CA 11
ATOM 12112 C C . SER A 1 17 ? -21.5060 -7.887 0.649 1.00 40.43 419 SER A C 11
ATOM 12113 O O . SER A 1 17 ? -21.9040 -8.747 -0.136 1.00 70.54 419 SER A O 11
ATOM 12121 N N . GLY A 1 18 ? -21.7320 -6.592 0.467 1.00 40.52 420 GLY A N 11
ATOM 12122 C CA . GLY A 1 18 ? -22.5590 -6.145 -0.626 1.00 42.42 420 GLY A CA 11
ATOM 12123 C C . GLY A 1 18 ? -23.9900 -6.556 -0.402 1.00 34.43 420 GLY A C 11
ATOM 12124 O O . GLY A 1 18 ? -24.7520 -6.766 -1.345 1.00 4.44 420 GLY A O 11
ATOM 12128 N N . ALA A 1 19 ? -24.3480 -6.630 0.871 1.00 74.55 421 ALA A N 11
ATOM 12129 C CA . ALA A 1 19 ? -25.6450 -7.086 1.348 1.00 12.44 421 ALA A CA 11
ATOM 12130 C C . ALA A 1 19 ? -26.8010 -6.257 0.804 1.00 51.34 421 ALA A C 11
ATOM 12131 O O . ALA A 1 19 ? -27.9470 -6.709 0.769 1.00 30.21 421 ALA A O 11
ATOM 12138 N N . MET A 1 20 ? -26.4970 -5.044 0.384 1.00 24.42 422 MET A N 11
ATOM 12139 C CA . MET A 1 20 ? -27.4910 -4.116 -0.148 1.00 44.42 422 MET A CA 11
ATOM 12140 C C . MET A 1 20 ? -27.8870 -4.521 -1.591 1.00 70.01 422 MET A C 11
ATOM 12141 O O . MET A 1 20 ? -28.8160 -3.958 -2.184 1.00 32.41 422 MET A O 11
ATOM 12155 N N . GLY A 1 21 ? -27.2020 -5.519 -2.126 1.00 53.21 423 GLY A N 11
ATOM 12156 C CA . GLY A 1 21 ? -27.4600 -5.956 -3.481 1.00 61.44 423 GLY A CA 11
ATOM 12157 C C . GLY A 1 21 ? -26.5450 -5.249 -4.431 1.00 64.12 423 GLY A C 11
ATOM 12158 O O . GLY A 1 21 ? -26.8880 -4.993 -5.584 1.00 15.30 423 GLY A O 11
ATOM 12162 N N . GLY A 1 22 ? -25.3850 -4.942 -3.939 1.00 11.21 424 GLY A N 11
ATOM 12163 C CA . GLY A 1 22 ? -24.4100 -4.222 -4.676 1.00 34.33 424 GLY A CA 11
ATOM 12164 C C . GLY A 1 22 ? -23.5300 -3.489 -3.719 1.00 42.22 424 GLY A C 11
ATOM 12165 O O . GLY A 1 22 ? -23.4100 -3.895 -2.556 1.00 34.43 424 GLY A O 11
ATOM 12169 N N . LYS A 1 23 ? -22.9530 -2.416 -4.153 1.00 2.20 425 LYS A N 11
ATOM 12170 C CA . LYS A 1 23 ? -22.0780 -1.651 -3.317 1.00 45.10 425 LYS A CA 11
ATOM 12171 C C . LYS A 1 23 ? -22.5290 -0.197 -3.418 1.00 3.13 425 LYS A C 11
ATOM 12172 O O . LYS A 1 23 ? -22.8620 0.251 -4.509 1.00 11.13 425 LYS A O 11
ATOM 12191 N N . PRO A 1 24 ? -22.5780 0.565 -2.291 1.00 43.01 426 PRO A N 11
ATOM 12192 C CA . PRO A 1 24 ? -23.0000 1.988 -2.300 1.00 54.13 426 PRO A CA 11
ATOM 12193 C C . PRO A 1 24 ? -22.1850 2.823 -3.294 1.00 0.21 426 PRO A C 11
ATOM 12194 O O . PRO A 1 24 ? -22.6610 3.852 -3.804 1.00 40.02 426 PRO A O 11
ATOM 12205 N N . LEU A 1 25 ? -20.9700 2.343 -3.587 1.00 4.10 427 LEU A N 11
ATOM 12206 C CA . LEU A 1 25 ? -20.0590 2.944 -4.557 1.00 22.02 427 LEU A CA 11
ATOM 12207 C C . LEU A 1 25 ? -20.7130 3.156 -5.916 1.00 33.11 427 LEU A C 11
ATOM 12208 O O . LEU A 1 25 ? -20.2930 4.031 -6.654 1.00 52.23 427 LEU A O 11
ATOM 12224 N N . SER A 1 26 ? -21.7380 2.360 -6.242 1.00 62.30 428 SER A N 11
ATOM 12225 C CA . SER A 1 26 ? -22.4670 2.513 -7.495 1.00 22.23 428 SER A CA 11
ATOM 12226 C C . SER A 1 26 ? -22.9850 3.957 -7.676 1.00 41.41 428 SER A C 11
ATOM 12227 O O . SER A 1 26 ? -23.0100 4.479 -8.784 1.00 74.42 428 SER A O 11
ATOM 12235 N N . THR A 1 27 ? -23.3840 4.590 -6.594 1.00 62.32 429 THR A N 11
ATOM 12236 C CA . THR A 1 27 ? -23.8030 5.971 -6.667 1.00 34.24 429 THR A CA 11
ATOM 12237 C C . THR A 1 27 ? -22.5910 6.929 -6.765 1.00 24.40 429 THR A C 11
ATOM 12238 O O . THR A 1 27 ? -22.5770 7.862 -7.565 1.00 33.32 429 THR A O 11
ATOM 12249 N N . PHE A 1 28 ? -21.5700 6.655 -5.963 1.00 33.12 430 PHE A N 11
ATOM 12250 C CA . PHE A 1 28 ? -20.4120 7.534 -5.834 1.00 24.52 430 PHE A CA 11
ATOM 12251 C C . PHE A 1 28 ? -19.4240 7.496 -7.005 1.00 22.43 430 PHE A C 11
ATOM 12252 O O . PHE A 1 28 ? -18.9000 8.536 -7.379 1.00 40.34 430 PHE A O 11
ATOM 12269 N N . TYR A 1 29 ? -19.1790 6.310 -7.592 1.00 0.23 431 TYR A N 11
ATOM 12270 C CA . TYR A 1 29 ? -18.0840 6.150 -8.582 1.00 10.13 431 TYR A CA 11
ATOM 12271 C C . TYR A 1 29 ? -18.1490 7.162 -9.725 1.00 30.31 431 TYR A C 11
ATOM 12272 O O . TYR A 1 29 ? -17.1210 7.581 -10.223 1.00 73.02 431 TYR A O 11
ATOM 12290 N N . THR A 1 30 ? -19.3560 7.551 -10.118 1.00 42.33 432 THR A N 11
ATOM 12291 C CA . THR A 1 30 ? -19.5510 8.484 -11.214 1.00 72.20 432 THR A CA 11
ATOM 12292 C C . THR A 1 30 ? -18.7780 9.805 -10.997 1.00 43.32 432 THR A C 11
ATOM 12293 O O . THR A 1 30 ? -18.1330 10.306 -11.921 1.00 35.51 432 THR A O 11
ATOM 12304 N N . GLN A 1 31 ? -18.8100 10.345 -9.772 1.00 53.33 433 GLN A N 11
ATOM 12305 C CA . GLN A 1 31 ? -18.0860 11.580 -9.507 1.00 32.52 433 GLN A CA 11
ATOM 12306 C C . GLN A 1 31 ? -16.5760 11.327 -9.528 1.00 25.14 433 GLN A C 11
ATOM 12307 O O . GLN A 1 31 ? -15.8050 12.187 -9.909 1.00 44.34 433 GLN A O 11
ATOM 12321 N N . LEU A 1 32 ? -16.1710 10.118 -9.149 1.00 73.41 434 LEU A N 11
ATOM 12322 C CA . LEU A 1 32 ? -14.7560 9.736 -9.201 1.00 53.33 434 LEU A CA 11
ATOM 12323 C C . LEU A 1 32 ? -14.2940 9.598 -10.647 1.00 42.54 434 LEU A C 11
ATOM 12324 O O . LEU A 1 32 ? -13.1570 9.890 -10.965 1.00 52.43 434 LEU A O 11
ATOM 12340 N N . VAL A 1 33 ? -15.2020 9.162 -11.517 1.00 11.02 435 VAL A N 11
ATOM 12341 C CA . VAL A 1 33 ? -14.9150 9.006 -12.944 1.00 32.32 435 VAL A CA 11
ATOM 12342 C C . VAL A 1 33 ? -14.5920 10.347 -13.584 1.00 61.53 435 VAL A C 11
ATOM 12343 O O . VAL A 1 33 ? -13.6640 10.462 -14.392 1.00 65.04 435 VAL A O 11
ATOM 12356 N N . LEU A 1 34 ? -15.3360 11.362 -13.214 1.00 51.11 436 LEU A N 11
ATOM 12357 C CA . LEU A 1 34 ? -15.1400 12.661 -13.790 1.00 21.41 436 LEU A CA 11
ATOM 12358 C C . LEU A 1 34 ? -13.9800 13.420 -13.160 1.00 43.54 436 LEU A C 11
ATOM 12359 O O . LEU A 1 34 ? -13.5220 14.418 -13.705 1.00 75.11 436 LEU A O 11
ATOM 12375 N N . MET A 1 35 ? -13.5220 12.956 -12.004 1.00 12.33 437 MET A N 11
ATOM 12376 C CA . MET A 1 35 ? -12.3850 13.570 -11.321 1.00 13.21 437 MET A CA 11
ATOM 12377 C C . MET A 1 35 ? -11.0950 12.787 -11.600 1.00 60.22 437 MET A C 11
ATOM 12378 O O . MET A 1 35 ? -10.8460 11.752 -10.979 1.00 30.02 437 MET A O 11
ATOM 12392 N N . PRO A 1 36 ? -10.2520 13.280 -12.535 1.00 11.44 438 PRO A N 11
ATOM 12393 C CA . PRO A 1 36 ? -9.0260 12.581 -12.970 1.00 74.13 438 PRO A CA 11
ATOM 12394 C C . PRO A 1 36 ? -8.0890 12.192 -11.822 1.00 34.03 438 PRO A C 11
ATOM 12395 O O . PRO A 1 36 ? -7.5370 11.084 -11.817 1.00 41.30 438 PRO A O 11
ATOM 12406 N N . GLN A 1 37 ? -7.9230 13.088 -10.849 1.00 61.22 439 GLN A N 11
ATOM 12407 C CA . GLN A 1 37 ? -6.9960 12.849 -9.748 1.00 2.30 439 GLN A CA 11
ATOM 12408 C C . GLN A 1 37 ? -7.3730 11.621 -8.915 1.00 3.12 439 GLN A C 11
ATOM 12409 O O . GLN A 1 37 ? -6.5260 10.766 -8.665 1.00 64.25 439 GLN A O 11
ATOM 12423 N N . VAL A 1 38 ? -8.6370 11.506 -8.534 1.00 52.21 440 VAL A N 11
ATOM 12424 C CA . VAL A 1 38 ? -9.0710 10.378 -7.728 1.00 30.01 440 VAL A CA 11
ATOM 12425 C C . VAL A 1 38 ? -9.1970 9.119 -8.586 1.00 71.33 440 VAL A C 11
ATOM 12426 O O . VAL A 1 38 ? -8.8890 8.022 -8.136 1.00 55.10 440 VAL A O 11
ATOM 12439 N N . LEU A 1 39 ? -9.5900 9.312 -9.851 1.00 22.23 441 LEU A N 11
ATOM 12440 C CA . LEU A 1 39 ? -9.7510 8.227 -10.826 1.00 41.03 441 LEU A CA 11
ATOM 12441 C C . LEU A 1 39 ? -8.4760 7.376 -10.941 1.00 74.24 441 LEU A C 11
ATOM 12442 O O . LEU A 1 39 ? -8.5370 6.182 -11.222 1.00 44.42 441 LEU A O 11
ATOM 12458 N N . HIS A 1 40 ? -7.3290 8.007 -10.718 1.00 54.22 442 HIS A N 11
ATOM 12459 C CA . HIS A 1 40 ? -6.0290 7.323 -10.769 1.00 44.22 442 HIS A CA 11
ATOM 12460 C C . HIS A 1 40 ? -5.9490 6.114 -9.839 1.00 32.14 442 HIS A C 11
ATOM 12461 O O . HIS A 1 40 ? -5.2050 5.170 -10.123 1.00 43.23 442 HIS A O 11
ATOM 12476 N N . TYR A 1 41 ? -6.7320 6.115 -8.742 1.00 62.03 443 TYR A N 11
ATOM 12477 C CA . TYR A 1 41 ? -6.6630 5.031 -7.772 1.00 11.13 443 TYR A CA 11
ATOM 12478 C C . TYR A 1 41 ? -7.0830 3.708 -8.425 1.00 52.12 443 TYR A C 11
ATOM 12479 O O . TYR A 1 41 ? -6.6760 2.644 -7.987 1.00 25.52 443 TYR A O 11
ATOM 12497 N N . ALA A 1 42 ? -7.9200 3.801 -9.471 1.00 3.34 444 ALA A N 11
ATOM 12498 C CA . ALA A 1 42 ? -8.4210 2.637 -10.208 1.00 60.40 444 ALA A CA 11
ATOM 12499 C C . ALA A 1 42 ? -7.2750 1.773 -10.725 1.00 31.14 444 ALA A C 11
ATOM 12500 O O . ALA A 1 42 ? -7.3780 0.550 -10.765 1.00 21.15 444 ALA A O 11
ATOM 12507 N N . GLN A 1 43 ? -6.1740 2.412 -11.092 1.00 72.44 445 GLN A N 11
ATOM 12508 C CA . GLN A 1 43 ? -5.0120 1.688 -11.583 1.00 32.21 445 GLN A CA 11
ATOM 12509 C C . GLN A 1 43 ? -4.2910 1.002 -10.436 1.00 44.15 445 GLN A C 11
ATOM 12510 O O . GLN A 1 43 ? -3.7100 -0.064 -10.603 1.00 11.24 445 GLN A O 11
ATOM 12524 N N . TYR A 1 44 ? -4.3480 1.622 -9.284 1.00 64.41 446 TYR A N 11
ATOM 12525 C CA . TYR A 1 44 ? -3.7310 1.117 -8.078 1.00 71.34 446 TYR A CA 11
ATOM 12526 C C . TYR A 1 44 ? -4.5190 -0.046 -7.479 1.00 32.32 446 TYR A C 11
ATOM 12527 O O . TYR A 1 44 ? -3.9590 -1.103 -7.171 1.00 13.20 446 TYR A O 11
ATOM 12545 N N . VAL A 1 45 ? -5.8230 0.149 -7.339 1.00 1.15 447 VAL A N 11
ATOM 12546 C CA . VAL A 1 45 ? -6.7160 -0.862 -6.778 1.00 72.51 447 VAL A CA 11
ATOM 12547 C C . VAL A 1 45 ? -6.7400 -2.106 -7.670 1.00 60.53 447 VAL A C 11
ATOM 12548 O O . VAL A 1 45 ? -6.9430 -3.215 -7.194 1.00 64.11 447 VAL A O 11
ATOM 12561 N N . LEU A 1 46 ? -6.5020 -1.892 -8.966 1.00 22.12 448 LEU A N 11
ATOM 12562 C CA . LEU A 1 46 ? -6.4880 -2.921 -9.981 1.00 31.52 448 LEU A CA 11
ATOM 12563 C C . LEU A 1 46 ? -5.5820 -4.116 -9.604 1.00 40.45 448 LEU A C 11
ATOM 12564 O O . LEU A 1 46 ? -5.8760 -5.254 -9.978 1.00 31.45 448 LEU A O 11
ATOM 12580 N N . LEU A 1 47 ? -4.5090 -3.866 -8.867 1.00 52.11 449 LEU A N 11
ATOM 12581 C CA . LEU A 1 47 ? -3.6200 -4.951 -8.453 1.00 1.33 449 LEU A CA 11
ATOM 12582 C C . LEU A 1 47 ? -4.2890 -5.817 -7.380 1.00 11.43 449 LEU A C 11
ATOM 12583 O O . LEU A 1 47 ? -4.3080 -7.057 -7.479 1.00 74.32 449 LEU A O 11
ATOM 12599 N N . GLY A 1 48 ? -4.8710 -5.162 -6.380 1.00 40.20 450 GLY A N 11
ATOM 12600 C CA . GLY A 1 48 ? -5.5360 -5.872 -5.297 1.00 24.02 450 GLY A CA 11
ATOM 12601 C C . GLY A 1 48 ? -6.8280 -6.508 -5.756 1.00 54.51 450 GLY A C 11
ATOM 12602 O O . GLY A 1 48 ? -7.1740 -7.623 -5.344 1.00 34.24 450 GLY A O 11
ATOM 12606 N N . LEU A 1 49 ? -7.5380 -5.800 -6.615 1.00 44.21 451 LEU A N 11
ATOM 12607 C CA . LEU A 1 49 ? -8.7740 -6.279 -7.197 1.00 3.53 451 LEU A CA 11
ATOM 12608 C C . LEU A 1 49 ? -8.4800 -7.458 -8.107 1.00 14.32 451 LEU A C 11
ATOM 12609 O O . LEU A 1 49 ? -9.2520 -8.409 -8.185 1.00 41.44 451 LEU A O 11
ATOM 12625 N N . GLY A 1 50 ? -7.3430 -7.380 -8.783 1.00 51.12 452 GLY A N 11
ATOM 12626 C CA . GLY A 1 50 ? -6.9150 -8.439 -9.653 1.00 33.30 452 GLY A CA 11
ATOM 12627 C C . GLY A 1 50 ? -6.6600 -9.700 -8.892 1.00 63.23 452 GLY A C 11
ATOM 12628 O O . GLY A 1 50 ? -7.1400 -10.751 -9.271 1.00 64.31 452 GLY A O 11
ATOM 12632 N N . GLY A 1 51 ? -5.9330 -9.585 -7.789 1.00 13.42 453 GLY A N 11
ATOM 12633 C CA . GLY A 1 51 ? -5.6430 -10.743 -6.964 1.00 24.34 453 GLY A CA 11
ATOM 12634 C C . GLY A 1 51 ? -6.9080 -11.360 -6.420 1.00 73.34 453 GLY A C 11
ATOM 12635 O O . GLY A 1 51 ? -7.0700 -12.579 -6.426 1.00 62.14 453 GLY A O 11
ATOM 12639 N N . LEU A 1 52 ? -7.8240 -10.500 -5.993 1.00 54.41 454 LEU A N 11
ATOM 12640 C CA . LEU A 1 52 ? -9.1120 -10.911 -5.451 1.00 32.21 454 LEU A CA 11
ATOM 12641 C C . LEU A 1 52 ? -9.9150 -11.715 -6.486 1.00 24.01 454 LEU A C 11
ATOM 12642 O O . LEU A 1 52 ? -10.6380 -12.642 -6.133 1.00 71.00 454 LEU A O 11
ATOM 12658 N N . LEU A 1 53 ? -9.7440 -11.371 -7.756 1.00 52.01 455 LEU A N 11
ATOM 12659 C CA . LEU A 1 53 ? -10.4480 -12.025 -8.858 1.00 2.21 455 LEU A CA 11
ATOM 12660 C C . LEU A 1 53 ? -10.0510 -13.509 -8.944 1.00 74.41 455 LEU A C 11
ATOM 12661 O O . LEU A 1 53 ? -10.8860 -14.366 -9.216 1.00 63.31 455 LEU A O 11
ATOM 12677 N N . LEU A 1 54 ? -8.7920 -13.810 -8.658 1.00 73.20 456 LEU A N 11
ATOM 12678 C CA . LEU A 1 54 ? -8.3130 -15.185 -8.722 1.00 63.54 456 LEU A CA 11
ATOM 12679 C C . LEU A 1 54 ? -8.7120 -15.958 -7.486 1.00 34.05 456 LEU A C 11
ATOM 12680 O O . LEU A 1 54 ? -8.8210 -17.187 -7.514 1.00 71.13 456 LEU A O 11
ATOM 12696 N N . LEU A 1 55 ? -8.9340 -15.240 -6.405 1.00 53.04 457 LEU A N 11
ATOM 12697 C CA . LEU A 1 55 ? -9.3120 -15.855 -5.147 1.00 54.03 457 LEU A CA 11
ATOM 12698 C C . LEU A 1 55 ? -10.7440 -16.383 -5.224 1.00 33.43 457 LEU A C 11
ATOM 12699 O O . LEU A 1 55 ? -11.0500 -17.443 -4.682 1.00 42.51 457 LEU A O 11
ATOM 12715 N N . VAL A 1 56 ? -11.6030 -15.643 -5.934 1.00 10.40 458 VAL A N 11
ATOM 12716 C CA . VAL A 1 56 ? -13.0370 -15.970 -6.075 1.00 5.21 458 VAL A CA 11
ATOM 12717 C C . VAL A 1 56 ? -13.3120 -17.457 -6.486 1.00 34.32 458 VAL A C 11
ATOM 12718 O O . VAL A 1 56 ? -14.0800 -18.148 -5.791 1.00 64.34 458 VAL A O 11
ATOM 12731 N N . PRO A 1 57 ? -12.6990 -17.987 -7.595 1.00 53.21 459 PRO A N 11
ATOM 12732 C CA . PRO A 1 57 ? -12.9030 -19.389 -8.014 1.00 2.22 459 PRO A CA 11
ATOM 12733 C C . PRO A 1 57 ? -12.3450 -20.393 -6.998 1.00 1.20 459 PRO A C 11
ATOM 12734 O O . PRO A 1 57 ? -12.8170 -21.533 -6.904 1.00 24.33 459 PRO A O 11
ATOM 12745 N N . ILE A 1 58 ? -11.3650 -19.969 -6.220 1.00 12.11 460 ILE A N 11
ATOM 12746 C CA . ILE A 1 58 ? -10.7710 -20.854 -5.236 1.00 71.02 460 ILE A CA 11
ATOM 12747 C C . ILE A 1 58 ? -11.6870 -20.948 -4.017 1.00 63.22 460 ILE A C 11
ATOM 12748 O O . ILE A 1 58 ? -11.7620 -21.986 -3.359 1.00 72.22 460 ILE A O 11
ATOM 12764 N N . ILE A 1 59 ? -12.4130 -19.869 -3.743 1.00 55.22 461 ILE A N 11
ATOM 12765 C CA . ILE A 1 59 ? -13.3630 -19.841 -2.641 1.00 25.22 461 ILE A CA 11
ATOM 12766 C C . ILE A 1 59 ? -14.3920 -20.960 -2.810 1.00 74.35 461 ILE A C 11
ATOM 12767 O O . ILE A 1 59 ? -14.6480 -21.717 -1.884 1.00 53.00 461 ILE A O 11
ATOM 12783 N N . CYS A 1 60 ? -14.9220 -21.100 -4.017 1.00 21.33 462 CYS A N 11
ATOM 12784 C CA . CYS A 1 60 ? -15.9100 -22.135 -4.290 1.00 1.22 462 CYS A CA 11
ATOM 12785 C C . CYS A 1 60 ? -15.2810 -23.533 -4.343 1.00 44.31 462 CYS A C 11
ATOM 12786 O O . CYS A 1 60 ? -15.9750 -24.536 -4.257 1.00 64.55 462 CYS A O 11
ATOM 12794 N N . GLN A 1 61 ? -13.9630 -23.590 -4.442 1.00 51.24 463 GLN A N 11
ATOM 12795 C CA . GLN A 1 61 ? -13.2430 -24.856 -4.472 1.00 71.42 463 GLN A CA 11
ATOM 12796 C C . GLN A 1 61 ? -13.2220 -25.364 -3.039 1.00 43.42 463 GLN A C 11
ATOM 12797 O O . GLN A 1 61 ? -13.5360 -26.524 -2.751 1.00 52.02 463 GLN A O 11
ATOM 12811 N N . LEU A 1 62 ? -12.9380 -24.441 -2.149 1.00 50.45 464 LEU A N 11
ATOM 12812 C CA . LEU A 1 62 ? -12.8210 -24.694 -0.727 1.00 15.11 464 LEU A CA 11
ATOM 12813 C C . LEU A 1 62 ? -14.0700 -25.296 -0.120 1.00 0.53 464 LEU A C 11
ATOM 12814 O O . LEU A 1 62 ? -13.9690 -26.079 0.777 1.00 11.21 464 LEU A O 11
ATOM 12830 N N . ARG A 1 63 ? -15.2390 -24.975 -0.645 1.00 14.33 465 ARG A N 11
ATOM 12831 C CA . ARG A 1 63 ? -16.4920 -25.530 -0.087 1.00 3.15 465 ARG A CA 11
ATOM 12832 C C . ARG A 1 63 ? -16.5630 -27.052 -0.225 1.00 41.24 465 ARG A C 11
ATOM 12833 O O . ARG A 1 63 ? -17.2700 -27.719 0.516 1.00 30.42 465 ARG A O 11
ATOM 12854 N N . SER A 1 64 ? -15.8150 -27.591 -1.159 1.00 64.43 466 SER A N 11
ATOM 12855 C CA . SER A 1 64 ? -15.7140 -29.017 -1.298 1.00 63.01 466 SER A CA 11
ATOM 12856 C C . SER A 1 64 ? -14.5650 -29.544 -0.424 1.00 33.43 466 SER A C 11
ATOM 12857 O O . SER A 1 64 ? -14.6120 -30.666 0.079 1.00 1.11 466 SER A O 11
ATOM 12865 N N . GLN A 1 65 ? -13.5660 -28.699 -0.212 1.00 51.25 467 GLN A N 11
ATOM 12866 C CA . GLN A 1 65 ? -12.3630 -29.071 0.510 1.00 25.41 467 GLN A CA 11
ATOM 12867 C C . GLN A 1 65 ? -12.5540 -28.956 2.038 1.00 12.43 467 GLN A C 11
ATOM 12868 O O . GLN A 1 65 ? -11.8720 -29.634 2.820 1.00 1.42 467 GLN A O 11
ATOM 12882 N N . GLU A 1 66 ? -13.4990 -28.116 2.454 1.00 5.24 468 GLU A N 11
ATOM 12883 C CA . GLU A 1 66 ? -13.8360 -27.952 3.871 1.00 13.54 468 GLU A CA 11
ATOM 12884 C C . GLU A 1 66 ? -14.4940 -29.218 4.393 1.00 41.55 468 GLU A C 11
ATOM 12885 O O . GLU A 1 66 ? -14.4470 -29.519 5.593 1.00 53.13 468 GLU A O 11
ATOM 12897 N N . LYS A 1 67 ? -15.0850 -29.961 3.492 1.00 5.42 469 LYS A N 11
ATOM 12898 C CA . LYS A 1 67 ? -15.7360 -31.194 3.829 1.00 72.31 469 LYS A CA 11
ATOM 12899 C C . LYS A 1 67 ? -14.7770 -32.352 3.656 1.00 2.44 469 LYS A C 11
ATOM 12900 O O . LYS A 1 67 ? -14.0700 -32.441 2.650 1.00 73.45 469 LYS A O 11
ATOM 12919 N N . CYS A 1 68 ? -14.7320 -33.213 4.631 1.00 44.52 470 CYS A N 11
ATOM 12920 C CA . CYS A 1 68 ? -13.8990 -34.384 4.589 1.00 24.35 470 CYS A CA 11
ATOM 12921 C C . CYS A 1 68 ? -14.6110 -35.538 5.262 1.00 62.20 470 CYS A C 11
ATOM 12922 O O . CYS A 1 68 ? -15.5570 -35.311 6.034 1.00 54.04 470 CYS A O 11
ATOM 12930 N N . PHE A 1 69 ? -14.1710 -36.761 4.964 1.00 42.40 471 PHE A N 11
ATOM 12931 C CA . PHE A 1 69 ? -14.7550 -38.001 5.491 1.00 55.41 471 PHE A CA 11
ATOM 12932 C C . PHE A 1 69 ? -16.1290 -38.296 4.891 1.00 15.21 471 PHE A C 11
ATOM 12933 O O . PHE A 1 69 ? -16.9580 -37.393 4.681 1.00 42.45 471 PHE A O 11
ATOM 12950 N N . LEU A 1 70 ? -16.3590 -39.550 4.598 1.00 10.31 472 LEU A N 11
ATOM 12951 C CA . LEU A 1 70 ? -17.6260 -39.987 4.067 1.00 50.45 472 LEU A CA 11
ATOM 12952 C C . LEU A 1 70 ? -18.6830 -39.959 5.145 1.00 43.05 472 LEU A C 11
ATOM 12953 O O . LEU A 1 70 ? -19.7890 -39.500 4.917 1.00 5.02 472 LEU A O 11
ATOM 12969 N N . PHE A 1 71 ? -18.3310 -40.420 6.325 1.00 41.04 473 PHE A N 11
ATOM 12970 C CA . PHE A 1 71 ? -19.2700 -40.442 7.416 1.00 23.42 473 PHE A CA 11
ATOM 12971 C C . PHE A 1 71 ? -19.1840 -39.182 8.290 1.00 64.14 473 PHE A C 11
ATOM 12972 O O . PHE A 1 71 ? -19.9180 -38.222 8.068 1.00 53.22 473 PHE A O 11
ATOM 12989 N N . TRP A 1 72 ? -18.2620 -39.159 9.219 1.00 0.01 474 TRP A N 11
ATOM 12990 C CA . TRP A 1 72 ? -18.1050 -38.080 10.146 1.00 22.13 474 TRP A CA 11
ATOM 12991 C C . TRP A 1 72 ? -16.6410 -37.924 10.468 1.00 54.30 474 TRP A C 11
ATOM 12992 O O . TRP A 1 72 ? -15.8140 -38.768 10.085 1.00 52.32 474 TRP A O 11
ATOM 13013 N N . SER A 1 73 ? -16.3280 -36.877 11.151 1.00 23.32 475 SER A N 11
ATOM 13014 C CA . SER A 1 73 ? -14.9900 -36.599 11.574 1.00 71.43 475 SER A CA 11
ATOM 13015 C C . SER A 1 73 ? -14.8330 -37.060 13.030 1.00 52.53 475 SER A C 11
ATOM 13016 O O . SER A 1 73 ? -15.2480 -36.317 13.951 1.00 38.77 475 SER A O 11
ATOM 13025 N N . GLY A 1 1 ? -11.7170 -0.875 3.091 1.00 72.11 403 GLY A N 12
ATOM 13026 C CA . GLY A 1 1 ? -12.7780 -0.000 3.608 1.00 43.32 403 GLY A CA 12
ATOM 13027 C C . GLY A 1 1 ? -12.2320 1.119 4.475 1.00 30.21 403 GLY A C 12
ATOM 13028 O O . GLY A 1 1 ? -12.5470 2.286 4.262 1.00 23.02 403 GLY A O 12
ATOM 13034 N N . SER A 1 2 ? -11.3790 0.781 5.420 1.00 34.20 404 SER A N 12
ATOM 13035 C CA . SER A 1 2 ? -10.8440 1.755 6.355 1.00 65.41 404 SER A CA 12
ATOM 13036 C C . SER A 1 2 ? -9.7440 2.645 5.762 1.00 74.43 404 SER A C 12
ATOM 13037 O O . SER A 1 2 ? -9.1450 3.438 6.468 1.00 21.44 404 SER A O 12
ATOM 13045 N N . LYS A 1 3 ? -9.4840 2.515 4.487 1.00 24.33 405 LYS A N 12
ATOM 13046 C CA . LYS A 1 3 ? -8.5490 3.397 3.827 1.00 15.45 405 LYS A CA 12
ATOM 13047 C C . LYS A 1 3 ? -9.2310 4.731 3.530 1.00 51.02 405 LYS A C 12
ATOM 13048 O O . LYS A 1 3 ? -8.6470 5.793 3.692 1.00 51.43 405 LYS A O 12
ATOM 13067 N N . ILE A 1 4 ? -10.4870 4.660 3.131 1.00 64.33 406 ILE A N 12
ATOM 13068 C CA . ILE A 1 4 ? -11.2300 5.850 2.726 1.00 0.42 406 ILE A CA 12
ATOM 13069 C C . ILE A 1 4 ? -11.9910 6.483 3.917 1.00 5.43 406 ILE A C 12
ATOM 13070 O O . ILE A 1 4 ? -12.3490 7.662 3.886 1.00 51.33 406 ILE A O 12
ATOM 13086 N N . GLU A 1 5 ? -12.1950 5.709 4.972 1.00 31.13 407 GLU A N 12
ATOM 13087 C CA . GLU A 1 5 ? -12.9740 6.169 6.127 1.00 74.22 407 GLU A CA 12
ATOM 13088 C C . GLU A 1 5 ? -12.3440 7.404 6.830 1.00 64.24 407 GLU A C 12
ATOM 13089 O O . GLU A 1 5 ? -13.0360 8.401 7.045 1.00 34.23 407 GLU A O 12
ATOM 13101 N N . PRO A 1 6 ? -11.0260 7.375 7.187 1.00 52.32 408 PRO A N 12
ATOM 13102 C CA . PRO A 1 6 ? -10.3530 8.525 7.819 1.00 74.12 408 PRO A CA 12
ATOM 13103 C C . PRO A 1 6 ? -10.2320 9.746 6.886 1.00 73.30 408 PRO A C 12
ATOM 13104 O O . PRO A 1 6 ? -9.8910 10.835 7.328 1.00 4.41 408 PRO A O 12
ATOM 13115 N N . VAL A 1 7 ? -10.5160 9.556 5.609 1.00 44.52 409 VAL A N 12
ATOM 13116 C CA . VAL A 1 7 ? -10.4180 10.640 4.630 1.00 65.15 409 VAL A CA 12
ATOM 13117 C C . VAL A 1 7 ? -11.6440 11.552 4.736 1.00 63.43 409 VAL A C 12
ATOM 13118 O O . VAL A 1 7 ? -11.5840 12.739 4.432 1.00 3.55 409 VAL A O 12
ATOM 13131 N N . VAL A 1 8 ? -12.7340 10.990 5.219 1.00 15.41 410 VAL A N 12
ATOM 13132 C CA . VAL A 1 8 ? -13.9950 11.710 5.341 1.00 2.34 410 VAL A CA 12
ATOM 13133 C C . VAL A 1 8 ? -13.9000 12.851 6.360 1.00 75.20 410 VAL A C 12
ATOM 13134 O O . VAL A 1 8 ? -14.4060 13.948 6.114 1.00 75.23 410 VAL A O 12
ATOM 13147 N N . LEU A 1 9 ? -13.2240 12.593 7.472 1.00 71.51 411 LEU A N 12
ATOM 13148 C CA . LEU A 1 9 ? -13.1050 13.571 8.566 1.00 61.34 411 LEU A CA 12
ATOM 13149 C C . LEU A 1 9 ? -12.5750 14.940 8.123 1.00 14.04 411 LEU A C 12
ATOM 13150 O O . LEU A 1 9 ? -13.2690 15.950 8.313 1.00 64.32 411 LEU A O 12
ATOM 13166 N N . PRO A 1 10 ? -11.3450 15.022 7.526 1.00 11.02 412 PRO A N 12
ATOM 13167 C CA . PRO A 1 10 ? -10.8100 16.291 7.071 1.00 51.44 412 PRO A CA 12
ATOM 13168 C C . PRO A 1 10 ? -11.7260 16.955 6.046 1.00 11.42 412 PRO A C 12
ATOM 13169 O O . PRO A 1 10 ? -12.0000 18.142 6.138 1.00 71.23 412 PRO A O 12
ATOM 13180 N N . LEU A 1 11 ? -12.2270 16.163 5.096 1.00 22.54 413 LEU A N 12
ATOM 13181 C CA . LEU A 1 11 ? -13.0970 16.669 4.039 1.00 3.31 413 LEU A CA 12
ATOM 13182 C C . LEU A 1 11 ? -14.3300 17.333 4.609 1.00 53.03 413 LEU A C 12
ATOM 13183 O O . LEU A 1 11 ? -14.7150 18.421 4.181 1.00 31.40 413 LEU A O 12
ATOM 13199 N N . LEU A 1 12 ? -14.9280 16.683 5.589 1.00 24.22 414 LEU A N 12
ATOM 13200 C CA . LEU A 1 12 ? -16.0960 17.199 6.276 1.00 53.32 414 LEU A CA 12
ATOM 13201 C C . LEU A 1 12 ? -15.7680 18.524 6.937 1.00 72.42 414 LEU A C 12
ATOM 13202 O O . LEU A 1 12 ? -16.4920 19.517 6.778 1.00 35.40 414 LEU A O 12
ATOM 13218 N N . TRP A 1 13 ? -14.6910 18.524 7.666 1.00 0.20 415 TRP A N 12
ATOM 13219 C CA . TRP A 1 13 ? -14.2080 19.700 8.367 1.00 1.31 415 TRP A CA 12
ATOM 13220 C C . TRP A 1 13 ? -13.9140 20.858 7.390 1.00 62.22 415 TRP A C 12
ATOM 13221 O O . TRP A 1 13 ? -14.2470 22.006 7.674 1.00 72.04 415 TRP A O 12
ATOM 13242 N N . PHE A 1 14 ? -13.3190 20.558 6.237 1.00 62.25 416 PHE A N 12
ATOM 13243 C CA . PHE A 1 14 ? -13.0320 21.605 5.248 1.00 35.02 416 PHE A CA 12
ATOM 13244 C C . PHE A 1 14 ? -14.2930 22.091 4.556 1.00 3.31 416 PHE A C 12
ATOM 13245 O O . PHE A 1 14 ? -14.3720 23.242 4.128 1.00 1.40 416 PHE A O 12
ATOM 13262 N N . GLU A 1 15 ? -15.2910 21.226 4.469 1.00 23.21 417 GLU A N 12
ATOM 13263 C CA . GLU A 1 15 ? -16.5350 21.554 3.796 1.00 4.20 417 GLU A CA 12
ATOM 13264 C C . GLU A 1 15 ? -17.2130 22.678 4.561 1.00 34.25 417 GLU A C 12
ATOM 13265 O O . GLU A 1 15 ? -17.8440 23.537 3.974 1.00 42.45 417 GLU A O 12
ATOM 13277 N N . GLN A 1 16 ? -16.9890 22.702 5.877 1.00 24.14 418 GLN A N 12
ATOM 13278 C CA . GLN A 1 16 ? -17.6020 23.678 6.791 1.00 74.43 418 GLN A CA 12
ATOM 13279 C C . GLN A 1 16 ? -17.2700 25.135 6.413 1.00 54.14 418 GLN A C 12
ATOM 13280 O O . GLN A 1 16 ? -17.8970 26.069 6.897 1.00 71.41 418 GLN A O 12
ATOM 13294 N N . SER A 1 17 ? -16.2790 25.314 5.551 1.00 11.14 419 SER A N 12
ATOM 13295 C CA . SER A 1 17 ? -15.9030 26.623 5.042 1.00 14.10 419 SER A CA 12
ATOM 13296 C C . SER A 1 17 ? -16.9410 27.131 4.017 1.00 2.01 419 SER A C 12
ATOM 13297 O O . SER A 1 17 ? -16.8970 28.280 3.589 1.00 44.02 419 SER A O 12
ATOM 13305 N N . GLY A 1 18 ? -17.8670 26.258 3.642 1.00 75.32 420 GLY A N 12
ATOM 13306 C CA . GLY A 1 18 ? -18.7830 26.547 2.576 1.00 34.23 420 GLY A CA 12
ATOM 13307 C C . GLY A 1 18 ? -18.1210 26.199 1.279 1.00 22.13 420 GLY A C 12
ATOM 13308 O O . GLY A 1 18 ? -18.3550 26.819 0.243 1.00 23.33 420 GLY A O 12
ATOM 13312 N N . ALA A 1 19 ? -17.2760 25.188 1.361 1.00 13.54 421 ALA A N 12
ATOM 13313 C CA . ALA A 1 19 ? -16.4830 24.727 0.246 1.00 33.41 421 ALA A CA 12
ATOM 13314 C C . ALA A 1 19 ? -17.3300 23.974 -0.763 1.00 41.50 421 ALA A C 12
ATOM 13315 O O . ALA A 1 19 ? -17.1420 24.114 -1.970 1.00 11.40 421 ALA A O 12
ATOM 13322 N N . MET A 1 20 ? -18.2560 23.165 -0.276 1.00 62.41 422 MET A N 12
ATOM 13323 C CA . MET A 1 20 ? -19.1380 22.437 -1.170 1.00 44.23 422 MET A CA 12
ATOM 13324 C C . MET A 1 20 ? -20.5140 23.044 -1.133 1.00 35.21 422 MET A C 12
ATOM 13325 O O . MET A 1 20 ? -21.4180 22.612 -1.837 1.00 3.32 422 MET A O 12
ATOM 13339 N N . GLY A 1 21 ? -20.6630 24.046 -0.303 1.00 74.55 423 GLY A N 12
ATOM 13340 C CA . GLY A 1 21 ? -21.9120 24.738 -0.189 1.00 20.33 423 GLY A CA 12
ATOM 13341 C C . GLY A 1 21 ? -22.8400 24.101 0.809 1.00 74.42 423 GLY A C 12
ATOM 13342 O O . GLY A 1 21 ? -24.0500 24.345 0.778 1.00 73.32 423 GLY A O 12
ATOM 13346 N N . GLY A 1 22 ? -22.2900 23.293 1.694 1.00 4.44 424 GLY A N 12
ATOM 13347 C CA . GLY A 1 22 ? -23.0980 22.641 2.693 1.00 41.54 424 GLY A CA 12
ATOM 13348 C C . GLY A 1 22 ? -23.6790 21.364 2.176 1.00 3.44 424 GLY A C 12
ATOM 13349 O O . GLY A 1 22 ? -24.8880 21.113 2.286 1.00 33.34 424 GLY A O 12
ATOM 13353 N N . LYS A 1 23 ? -22.8340 20.550 1.621 1.00 1.00 425 LYS A N 12
ATOM 13354 C CA . LYS A 1 23 ? -23.2550 19.317 1.025 1.00 43.50 425 LYS A CA 12
ATOM 13355 C C . LYS A 1 23 ? -22.5740 18.125 1.689 1.00 62.10 425 LYS A C 12
ATOM 13356 O O . LYS A 1 23 ? -21.4430 18.238 2.169 1.00 55.22 425 LYS A O 12
ATOM 13375 N N . PRO A 1 24 ? -23.2650 16.979 1.742 1.00 70.13 426 PRO A N 12
ATOM 13376 C CA . PRO A 1 24 ? -22.7800 15.785 2.431 1.00 31.13 426 PRO A CA 12
ATOM 13377 C C . PRO A 1 24 ? -21.6620 15.031 1.691 1.00 25.33 426 PRO A C 12
ATOM 13378 O O . PRO A 1 24 ? -21.1190 15.494 0.672 1.00 74.34 426 PRO A O 12
ATOM 13389 N N . LEU A 1 25 ? -21.3700 13.839 2.205 1.00 53.50 427 LEU A N 12
ATOM 13390 C CA . LEU A 1 25 ? -20.2930 12.979 1.734 1.00 43.00 427 LEU A CA 12
ATOM 13391 C C . LEU A 1 25 ? -20.4520 12.605 0.265 1.00 20.12 427 LEU A C 12
ATOM 13392 O O . LEU A 1 25 ? -19.4590 12.365 -0.426 1.00 74.42 427 LEU A O 12
ATOM 13408 N N . SER A 1 26 ? -21.6960 12.564 -0.203 1.00 22.50 428 SER A N 12
ATOM 13409 C CA . SER A 1 26 ? -22.0130 12.212 -1.582 1.00 21.33 428 SER A CA 12
ATOM 13410 C C . SER A 1 26 ? -21.2390 13.089 -2.575 1.00 75.24 428 SER A C 12
ATOM 13411 O O . SER A 1 26 ? -20.7280 12.595 -3.584 1.00 45.23 428 SER A O 12
ATOM 13419 N N . THR A 1 27 ? -21.1110 14.370 -2.267 1.00 52.43 429 THR A N 12
ATOM 13420 C CA . THR A 1 27 ? -20.4070 15.292 -3.131 1.00 41.32 429 THR A CA 12
ATOM 13421 C C . THR A 1 27 ? -18.9240 14.908 -3.230 1.00 35.51 429 THR A C 12
ATOM 13422 O O . THR A 1 27 ? -18.3150 14.967 -4.312 1.00 22.21 429 THR A O 12
ATOM 13433 N N . PHE A 1 28 ? -18.3700 14.468 -2.114 1.00 62.41 430 PHE A N 12
ATOM 13434 C CA . PHE A 1 28 ? -16.9920 14.051 -2.065 1.00 62.42 430 PHE A CA 12
ATOM 13435 C C . PHE A 1 28 ? -16.7790 12.776 -2.846 1.00 41.10 430 PHE A C 12
ATOM 13436 O O . PHE A 1 28 ? -15.8150 12.667 -3.579 1.00 54.23 430 PHE A O 12
ATOM 13453 N N . TYR A 1 29 ? -17.7010 11.819 -2.712 1.00 43.21 431 TYR A N 12
ATOM 13454 C CA . TYR A 1 29 ? -17.6130 10.584 -3.497 1.00 71.41 431 TYR A CA 12
ATOM 13455 C C . TYR A 1 29 ? -17.7070 10.899 -4.978 1.00 42.32 431 TYR A C 12
ATOM 13456 O O . TYR A 1 29 ? -16.9600 10.350 -5.786 1.00 13.30 431 TYR A O 12
ATOM 13474 N N . THR A 1 30 ? -18.6160 11.805 -5.314 1.00 65.24 432 THR A N 12
ATOM 13475 C CA . THR A 1 30 ? -18.8340 12.214 -6.682 1.00 2.25 432 THR A CA 12
ATOM 13476 C C . THR A 1 30 ? -17.5370 12.738 -7.317 1.00 4.45 432 THR A C 12
ATOM 13477 O O . THR A 1 30 ? -17.1270 12.267 -8.393 1.00 74.14 432 THR A O 12
ATOM 13488 N N . GLN A 1 31 ? -16.8740 13.675 -6.647 1.00 24.30 433 GLN A N 12
ATOM 13489 C CA . GLN A 1 31 ? -15.6480 14.225 -7.182 1.00 63.55 433 GLN A CA 12
ATOM 13490 C C . GLN A 1 31 ? -14.4970 13.225 -7.111 1.00 75.12 433 GLN A C 12
ATOM 13491 O O . GLN A 1 31 ? -13.6320 13.235 -7.957 1.00 72.14 433 GLN A O 12
ATOM 13505 N N . LEU A 1 32 ? -14.5210 12.358 -6.113 1.00 4.04 434 LEU A N 12
ATOM 13506 C CA . LEU A 1 32 ? -13.4870 11.350 -5.915 1.00 53.54 434 LEU A CA 12
ATOM 13507 C C . LEU A 1 32 ? -13.4140 10.396 -7.110 1.00 33.44 434 LEU A C 12
ATOM 13508 O O . LEU A 1 32 ? -12.3290 10.094 -7.608 1.00 72.44 434 LEU A O 12
ATOM 13524 N N . VAL A 1 33 ? -14.5640 9.960 -7.573 1.00 2.42 435 VAL A N 12
ATOM 13525 C CA . VAL A 1 33 ? -14.6510 9.032 -8.695 1.00 22.23 435 VAL A CA 12
ATOM 13526 C C . VAL A 1 33 ? -14.1040 9.649 -10.003 1.00 63.23 435 VAL A C 12
ATOM 13527 O O . VAL A 1 33 ? -13.4320 8.976 -10.793 1.00 52.44 435 VAL A O 12
ATOM 13540 N N . LEU A 1 34 ? -14.3600 10.922 -10.206 1.00 30.13 436 LEU A N 12
ATOM 13541 C CA . LEU A 1 34 ? -13.9570 11.599 -11.430 1.00 23.03 436 LEU A CA 12
ATOM 13542 C C . LEU A 1 34 ? -12.5740 12.219 -11.334 1.00 64.53 436 LEU A C 12
ATOM 13543 O O . LEU A 1 34 ? -12.0350 12.731 -12.325 1.00 64.12 436 LEU A O 12
ATOM 13559 N N . MET A 1 35 ? -12.0080 12.175 -10.157 1.00 14.24 437 MET A N 12
ATOM 13560 C CA . MET A 1 35 ? -10.7680 12.862 -9.883 1.00 75.40 437 MET A CA 12
ATOM 13561 C C . MET A 1 35 ? -9.5790 12.072 -10.412 1.00 43.43 437 MET A C 12
ATOM 13562 O O . MET A 1 35 ? -9.3590 10.937 -9.996 1.00 13.42 437 MET A O 12
ATOM 13576 N N . PRO A 1 36 ? -8.7800 12.675 -11.326 1.00 4.52 438 PRO A N 12
ATOM 13577 C CA . PRO A 1 36 ? -7.6300 12.007 -11.963 1.00 32.51 438 PRO A CA 12
ATOM 13578 C C . PRO A 1 36 ? -6.6120 11.474 -10.957 1.00 31.45 438 PRO A C 12
ATOM 13579 O O . PRO A 1 36 ? -5.9850 10.434 -11.187 1.00 33.03 438 PRO A O 12
ATOM 13590 N N . GLN A 1 37 ? -6.4670 12.185 -9.838 1.00 52.03 439 GLN A N 12
ATOM 13591 C CA . GLN A 1 37 ? -5.5510 11.782 -8.777 1.00 43.11 439 GLN A CA 12
ATOM 13592 C C . GLN A 1 37 ? -5.9660 10.423 -8.242 1.00 41.10 439 GLN A C 12
ATOM 13593 O O . GLN A 1 37 ? -5.1570 9.505 -8.132 1.00 72.44 439 GLN A O 12
ATOM 13607 N N . VAL A 1 38 ? -7.2530 10.291 -7.979 1.00 22.03 440 VAL A N 12
ATOM 13608 C CA . VAL A 1 38 ? -7.8070 9.070 -7.445 1.00 24.50 440 VAL A CA 12
ATOM 13609 C C . VAL A 1 38 ? -7.8870 8.019 -8.545 1.00 12.45 440 VAL A C 12
ATOM 13610 O O . VAL A 1 38 ? -7.7230 6.836 -8.297 1.00 25.43 440 VAL A O 12
ATOM 13623 N N . LEU A 1 39 ? -8.1120 8.478 -9.767 1.00 62.41 441 LEU A N 12
ATOM 13624 C CA . LEU A 1 39 ? -8.1880 7.610 -10.939 1.00 14.52 441 LEU A CA 12
ATOM 13625 C C . LEU A 1 39 ? -6.8650 6.855 -11.119 1.00 11.31 441 LEU A C 12
ATOM 13626 O O . LEU A 1 39 ? -6.8540 5.689 -11.509 1.00 75.22 441 LEU A O 12
ATOM 13642 N N . HIS A 1 40 ? -5.7570 7.513 -10.808 1.00 53.44 442 HIS A N 12
ATOM 13643 C CA . HIS A 1 40 ? -4.4550 6.855 -10.865 1.00 30.14 442 HIS A CA 12
ATOM 13644 C C . HIS A 1 40 ? -4.3840 5.726 -9.855 1.00 24.00 442 HIS A C 12
ATOM 13645 O O . HIS A 1 40 ? -3.8610 4.663 -10.142 1.00 74.32 442 HIS A O 12
ATOM 13660 N N . TYR A 1 41 ? -4.9520 5.948 -8.691 1.00 30.35 443 TYR A N 12
ATOM 13661 C CA . TYR A 1 41 ? -5.0110 4.927 -7.668 1.00 11.32 443 TYR A CA 12
ATOM 13662 C C . TYR A 1 41 ? -6.0220 3.859 -8.015 1.00 2.34 443 TYR A C 12
ATOM 13663 O O . TYR A 1 41 ? -5.8790 2.719 -7.622 1.00 13.05 443 TYR A O 12
ATOM 13681 N N . ALA A 1 42 ? -7.0290 4.247 -8.762 1.00 2.01 444 ALA A N 12
ATOM 13682 C CA . ALA A 1 42 ? -8.0660 3.344 -9.247 1.00 75.32 444 ALA A CA 12
ATOM 13683 C C . ALA A 1 42 ? -7.4640 2.315 -10.192 1.00 5.44 444 ALA A C 12
ATOM 13684 O O . ALA A 1 42 ? -7.9230 1.174 -10.255 1.00 31.40 444 ALA A O 12
ATOM 13691 N N . GLN A 1 43 ? -6.4430 2.734 -10.936 1.00 31.41 445 GLN A N 12
ATOM 13692 C CA . GLN A 1 43 ? -5.6850 1.831 -11.796 1.00 64.03 445 GLN A CA 12
ATOM 13693 C C . GLN A 1 43 ? -5.0580 0.736 -10.942 1.00 24.22 445 GLN A C 12
ATOM 13694 O O . GLN A 1 43 ? -5.0000 -0.421 -11.329 1.00 22.01 445 GLN A O 12
ATOM 13708 N N . TYR A 1 44 ? -4.5970 1.125 -9.775 1.00 2.03 446 TYR A N 12
ATOM 13709 C CA . TYR A 1 44 ? -4.0260 0.202 -8.817 1.00 3.50 446 TYR A CA 12
ATOM 13710 C C . TYR A 1 44 ? -5.1100 -0.632 -8.124 1.00 22.53 446 TYR A C 12
ATOM 13711 O O . TYR A 1 44 ? -4.9420 -1.835 -7.912 1.00 24.55 446 TYR A O 12
ATOM 13729 N N . VAL A 1 45 ? -6.2330 0.013 -7.799 1.00 40.32 447 VAL A N 12
ATOM 13730 C CA . VAL A 1 45 ? -7.3920 -0.660 -7.188 1.00 24.53 447 VAL A CA 12
ATOM 13731 C C . VAL A 1 45 ? -7.9060 -1.768 -8.106 1.00 65.11 447 VAL A C 12
ATOM 13732 O O . VAL A 1 45 ? -8.3730 -2.804 -7.643 1.00 13.13 447 VAL A O 12
ATOM 13745 N N . LEU A 1 46 ? -7.7840 -1.546 -9.408 1.00 44.50 448 LEU A N 12
ATOM 13746 C CA . LEU A 1 46 ? -8.1780 -2.498 -10.406 1.00 34.05 448 LEU A CA 12
ATOM 13747 C C . LEU A 1 46 ? -7.4250 -3.820 -10.211 1.00 60.05 448 LEU A C 12
ATOM 13748 O O . LEU A 1 46 ? -8.0040 -4.894 -10.308 1.00 65.11 448 LEU A O 12
ATOM 13764 N N . LEU A 1 47 ? -6.1430 -3.728 -9.902 1.00 1.01 449 LEU A N 12
ATOM 13765 C CA . LEU A 1 47 ? -5.3280 -4.914 -9.662 1.00 32.22 449 LEU A CA 12
ATOM 13766 C C . LEU A 1 47 ? -5.6720 -5.555 -8.331 1.00 61.43 449 LEU A C 12
ATOM 13767 O O . LEU A 1 47 ? -5.5760 -6.778 -8.177 1.00 42.44 449 LEU A O 12
ATOM 13783 N N . GLY A 1 48 ? -6.0530 -4.737 -7.373 1.00 61.21 450 GLY A N 12
ATOM 13784 C CA . GLY A 1 48 ? -6.4730 -5.246 -6.084 1.00 2.45 450 GLY A CA 12
ATOM 13785 C C . GLY A 1 48 ? -7.7710 -6.016 -6.194 1.00 55.24 450 GLY A C 12
ATOM 13786 O O . GLY A 1 48 ? -7.8880 -7.146 -5.699 1.00 20.34 450 GLY A O 12
ATOM 13790 N N . LEU A 1 49 ? -8.7310 -5.409 -6.871 1.00 50.44 451 LEU A N 12
ATOM 13791 C CA . LEU A 1 49 ? -10.0280 -6.012 -7.113 1.00 23.14 451 LEU A CA 12
ATOM 13792 C C . LEU A 1 49 ? -9.8670 -7.246 -7.990 1.00 51.31 451 LEU A C 12
ATOM 13793 O O . LEU A 1 49 ? -10.5090 -8.265 -7.760 1.00 71.52 451 LEU A O 12
ATOM 13809 N N . GLY A 1 50 ? -8.9880 -7.143 -8.987 1.00 25.44 452 GLY A N 12
ATOM 13810 C CA . GLY A 1 50 ? -8.6960 -8.265 -9.865 1.00 31.31 452 GLY A CA 12
ATOM 13811 C C . GLY A 1 50 ? -8.1170 -9.431 -9.095 1.00 1.41 452 GLY A C 12
ATOM 13812 O O . GLY A 1 50 ? -8.3850 -10.595 -9.410 1.00 73.02 452 GLY A O 12
ATOM 13816 N N . GLY A 1 51 ? -7.3290 -9.112 -8.076 1.00 14.45 453 GLY A N 12
ATOM 13817 C CA . GLY A 1 51 ? -6.7780 -10.123 -7.216 1.00 4.20 453 GLY A CA 12
ATOM 13818 C C . GLY A 1 51 ? -7.8710 -10.792 -6.428 1.00 2.04 453 GLY A C 12
ATOM 13819 O O . GLY A 1 51 ? -7.9510 -12.003 -6.384 1.00 74.13 453 GLY A O 12
ATOM 13823 N N . LEU A 1 52 ? -8.7530 -9.980 -5.843 1.00 54.31 454 LEU A N 12
ATOM 13824 C CA . LEU A 1 52 ? -9.9000 -10.479 -5.070 1.00 54.32 454 LEU A CA 12
ATOM 13825 C C . LEU A 1 52 ? -10.7910 -11.368 -5.952 1.00 60.31 454 LEU A C 12
ATOM 13826 O O . LEU A 1 52 ? -11.3340 -12.376 -5.497 1.00 23.15 454 LEU A O 12
ATOM 13842 N N . LEU A 1 53 ? -10.9040 -10.990 -7.213 1.00 52.52 455 LEU A N 12
ATOM 13843 C CA . LEU A 1 53 ? -11.6690 -11.736 -8.203 1.00 32.51 455 LEU A CA 12
ATOM 13844 C C . LEU A 1 53 ? -11.0820 -13.145 -8.408 1.00 3.44 455 LEU A C 12
ATOM 13845 O O . LEU A 1 53 ? -11.7990 -14.085 -8.743 1.00 74.04 455 LEU A O 12
ATOM 13861 N N . LEU A 1 54 ? -9.7820 -13.280 -8.190 1.00 62.12 456 LEU A N 12
ATOM 13862 C CA . LEU A 1 54 ? -9.1060 -14.561 -8.332 1.00 60.44 456 LEU A CA 12
ATOM 13863 C C . LEU A 1 54 ? -9.3410 -15.427 -7.089 1.00 74.33 456 LEU A C 12
ATOM 13864 O O . LEU A 1 54 ? -9.3160 -16.653 -7.160 1.00 3.05 456 LEU A O 12
ATOM 13880 N N . LEU A 1 55 ? -9.5900 -14.780 -5.956 1.00 21.33 457 LEU A N 12
ATOM 13881 C CA . LEU A 1 55 ? -9.8850 -15.493 -4.712 1.00 73.02 457 LEU A CA 12
ATOM 13882 C C . LEU A 1 55 ? -11.2500 -16.153 -4.736 1.00 5.25 457 LEU A C 12
ATOM 13883 O O . LEU A 1 55 ? -11.4510 -17.167 -4.083 1.00 2.55 457 LEU A O 12
ATOM 13899 N N . VAL A 1 56 ? -12.1810 -15.582 -5.481 1.00 53.14 458 VAL A N 12
ATOM 13900 C CA . VAL A 1 56 ? -13.5350 -16.140 -5.589 1.00 33.53 458 VAL A CA 12
ATOM 13901 C C . VAL A 1 56 ? -13.5250 -17.641 -6.060 1.00 1.51 458 VAL A C 12
ATOM 13902 O O . VAL A 1 56 ? -14.1260 -18.487 -5.397 1.00 34.02 458 VAL A O 12
ATOM 13915 N N . PRO A 1 57 ? -12.8380 -18.002 -7.203 1.00 13.53 459 PRO A N 12
ATOM 13916 C CA . PRO A 1 57 ? -12.6990 -19.414 -7.625 1.00 55.23 459 PRO A CA 12
ATOM 13917 C C . PRO A 1 57 ? -11.9640 -20.250 -6.575 1.00 2.11 459 PRO A C 12
ATOM 13918 O O . PRO A 1 57 ? -12.2000 -21.455 -6.444 1.00 11.35 459 PRO A O 12
ATOM 13929 N N . ILE A 1 58 ? -11.0800 -19.604 -5.823 1.00 31.21 460 ILE A N 12
ATOM 13930 C CA . ILE A 1 58 ? -10.3580 -20.274 -4.760 1.00 24.23 460 ILE A CA 12
ATOM 13931 C C . ILE A 1 58 ? -11.3460 -20.684 -3.670 1.00 14.14 460 ILE A C 12
ATOM 13932 O O . ILE A 1 58 ? -11.3080 -21.802 -3.191 1.00 55.03 460 ILE A O 12
ATOM 13948 N N . ILE A 1 59 ? -12.2600 -19.775 -3.326 1.00 73.54 461 ILE A N 12
ATOM 13949 C CA . ILE A 1 59 ? -13.3100 -20.050 -2.339 1.00 54.10 461 ILE A CA 12
ATOM 13950 C C . ILE A 1 59 ? -14.1390 -21.259 -2.799 1.00 43.25 461 ILE A C 12
ATOM 13951 O O . ILE A 1 59 ? -14.5330 -22.107 -1.996 1.00 51.43 461 ILE A O 12
ATOM 13967 N N . CYS A 1 60 ? -14.3610 -21.337 -4.101 1.00 54.13 462 CYS A N 12
ATOM 13968 C CA . CYS A 1 60 ? -15.0730 -22.450 -4.701 1.00 44.04 462 CYS A CA 12
ATOM 13969 C C . CYS A 1 60 ? -14.2780 -23.756 -4.517 1.00 54.44 462 CYS A C 12
ATOM 13970 O O . CYS A 1 60 ? -14.8540 -24.816 -4.267 1.00 72.50 462 CYS A O 12
ATOM 13978 N N . GLN A 1 61 ? -12.9590 -23.666 -4.621 1.00 32.31 463 GLN A N 12
ATOM 13979 C CA . GLN A 1 61 ? -12.0790 -24.812 -4.423 1.00 73.14 463 GLN A CA 12
ATOM 13980 C C . GLN A 1 61 ? -12.1470 -25.261 -2.959 1.00 63.21 463 GLN A C 12
ATOM 13981 O O . GLN A 1 61 ? -12.2260 -26.464 -2.661 1.00 23.02 463 GLN A O 12
ATOM 13995 N N . LEU A 1 62 ? -12.1560 -24.283 -2.053 1.00 72.12 464 LEU A N 12
ATOM 13996 C CA . LEU A 1 62 ? -12.3170 -24.527 -0.616 1.00 14.31 464 LEU A CA 12
ATOM 13997 C C . LEU A 1 62 ? -13.5610 -25.329 -0.293 1.00 12.30 464 LEU A C 12
ATOM 13998 O O . LEU A 1 62 ? -13.6080 -25.997 0.719 1.00 34.25 464 LEU A O 12
ATOM 14014 N N . ARG A 1 63 ? -14.5610 -25.282 -1.162 1.00 43.14 465 ARG A N 12
ATOM 14015 C CA . ARG A 1 63 ? -15.7900 -26.016 -0.921 1.00 64.31 465 ARG A CA 12
ATOM 14016 C C . ARG A 1 63 ? -15.5530 -27.527 -0.979 1.00 1.31 465 ARG A C 12
ATOM 14017 O O . ARG A 1 63 ? -16.3130 -28.307 -0.400 1.00 14.13 465 ARG A O 12
ATOM 14038 N N . SER A 1 64 ? -14.4960 -27.934 -1.652 1.00 4.02 466 SER A N 12
ATOM 14039 C CA . SER A 1 64 ? -14.1200 -29.333 -1.699 1.00 20.14 466 SER A CA 12
ATOM 14040 C C . SER A 1 64 ? -13.2350 -29.644 -0.490 1.00 43.15 466 SER A C 12
ATOM 14041 O O . SER A 1 64 ? -13.3660 -30.689 0.149 1.00 10.25 466 SER A O 12
ATOM 14049 N N . GLN A 1 65 ? -12.3660 -28.692 -0.170 1.00 14.11 467 GLN A N 12
ATOM 14050 C CA . GLN A 1 65 ? -11.4310 -28.782 0.952 1.00 72.50 467 GLN A CA 12
ATOM 14051 C C . GLN A 1 65 ? -12.1840 -28.860 2.285 1.00 60.21 467 GLN A C 12
ATOM 14052 O O . GLN A 1 65 ? -11.8180 -29.623 3.182 1.00 72.05 467 GLN A O 12
ATOM 14066 N N . GLU A 1 66 ? -13.2280 -28.079 2.389 1.00 72.11 468 GLU A N 12
ATOM 14067 C CA . GLU A 1 66 ? -14.0140 -27.977 3.599 1.00 73.32 468 GLU A CA 12
ATOM 14068 C C . GLU A 1 66 ? -14.9260 -29.191 3.753 1.00 70.53 468 GLU A C 12
ATOM 14069 O O . GLU A 1 66 ? -15.3040 -29.543 4.865 1.00 21.42 468 GLU A O 12
ATOM 14081 N N . LYS A 1 67 ? -15.2290 -29.842 2.619 1.00 44.23 469 LYS A N 12
ATOM 14082 C CA . LYS A 1 67 ? -16.2060 -30.929 2.540 1.00 64.42 469 LYS A CA 12
ATOM 14083 C C . LYS A 1 67 ? -17.6210 -30.408 2.752 1.00 3.52 469 LYS A C 12
ATOM 14084 O O . LYS A 1 67 ? -18.0010 -30.000 3.852 1.00 72.21 469 LYS A O 12
ATOM 14103 N N . CYS A 1 68 ? -18.3800 -30.395 1.694 1.00 50.14 470 CYS A N 12
ATOM 14104 C CA . CYS A 1 68 ? -19.7300 -29.891 1.735 1.00 40.33 470 CYS A CA 12
ATOM 14105 C C . CYS A 1 68 ? -20.7110 -31.003 1.396 1.00 44.33 470 CYS A C 12
ATOM 14106 O O . CYS A 1 68 ? -20.3060 -32.122 1.046 1.00 62.53 470 CYS A O 12
ATOM 14114 N N . PHE A 1 69 ? -21.9760 -30.721 1.512 1.00 43.34 471 PHE A N 12
ATOM 14115 C CA . PHE A 1 69 ? -22.9850 -31.684 1.191 1.00 73.43 471 PHE A CA 12
ATOM 14116 C C . PHE A 1 69 ? -23.4400 -31.414 -0.244 1.00 53.14 471 PHE A C 12
ATOM 14117 O O . PHE A 1 69 ? -23.6850 -30.271 -0.610 1.00 41.20 471 PHE A O 12
ATOM 14134 N N . LEU A 1 70 ? -23.5190 -32.454 -1.054 1.00 13.30 472 LEU A N 12
ATOM 14135 C CA . LEU A 1 70 ? -23.8660 -32.317 -2.483 1.00 10.13 472 LEU A CA 12
ATOM 14136 C C . LEU A 1 70 ? -25.3370 -31.978 -2.695 1.00 12.41 472 LEU A C 12
ATOM 14137 O O . LEU A 1 70 ? -25.7250 -31.504 -3.760 1.00 33.31 472 LEU A O 12
ATOM 14153 N N . PHE A 1 71 ? -26.1400 -32.239 -1.681 1.00 4.52 473 PHE A N 12
ATOM 14154 C CA . PHE A 1 71 ? -27.5730 -31.970 -1.685 1.00 75.33 473 PHE A CA 12
ATOM 14155 C C . PHE A 1 71 ? -28.3200 -32.882 -2.626 1.00 60.01 473 PHE A C 12
ATOM 14156 O O . PHE A 1 71 ? -28.5620 -32.561 -3.786 1.00 1.53 473 PHE A O 12
ATOM 14173 N N . TRP A 1 72 ? -28.5980 -34.052 -2.134 1.00 51.20 474 TRP A N 12
ATOM 14174 C CA . TRP A 1 72 ? -29.3720 -35.040 -2.864 1.00 32.55 474 TRP A CA 12
ATOM 14175 C C . TRP A 1 72 ? -30.6730 -35.329 -2.131 1.00 65.44 474 TRP A C 12
ATOM 14176 O O . TRP A 1 72 ? -31.5190 -36.093 -2.600 1.00 62.22 474 TRP A O 12
ATOM 14197 N N . SER A 1 73 ? -30.8250 -34.709 -0.992 1.00 65.22 475 SER A N 12
ATOM 14198 C CA . SER A 1 73 ? -31.9810 -34.857 -0.182 1.00 63.20 475 SER A CA 12
ATOM 14199 C C . SER A 1 73 ? -32.9080 -33.636 -0.334 1.00 21.54 475 SER A C 12
ATOM 14200 O O . SER A 1 73 ? -32.7500 -32.645 0.401 1.00 37.73 475 SER A O 12
ATOM 14209 N N . GLY A 1 1 ? -8.2560 3.993 1.494 1.00 14.43 403 GLY A N 13
ATOM 14210 C CA . GLY A 1 1 ? -8.3790 2.550 1.636 1.00 32.45 403 GLY A CA 13
ATOM 14211 C C . GLY A 1 1 ? -9.3220 1.983 0.617 1.00 61.33 403 GLY A C 13
ATOM 14212 O O . GLY A 1 1 ? -10.4660 2.410 0.532 1.00 70.11 403 GLY A O 13
ATOM 14218 N N . SER A 1 2 ? -8.8670 1.013 -0.144 1.00 33.12 404 SER A N 13
ATOM 14219 C CA . SER A 1 2 ? -9.6700 0.426 -1.202 1.00 50.15 404 SER A CA 13
ATOM 14220 C C . SER A 1 2 ? -10.7260 -0.552 -0.675 1.00 34.22 404 SER A C 13
ATOM 14221 O O . SER A 1 2 ? -11.4740 -1.123 -1.442 1.00 71.10 404 SER A O 13
ATOM 14229 N N . LYS A 1 3 ? -10.7860 -0.724 0.633 1.00 54.04 405 LYS A N 13
ATOM 14230 C CA . LYS A 1 3 ? -11.8100 -1.549 1.235 1.00 33.30 405 LYS A CA 13
ATOM 14231 C C . LYS A 1 3 ? -13.1360 -0.797 1.298 1.00 11.21 405 LYS A C 13
ATOM 14232 O O . LYS A 1 3 ? -14.1980 -1.372 1.080 1.00 13.04 405 LYS A O 13
ATOM 14251 N N . ILE A 1 4 ? -13.0660 0.506 1.551 1.00 3.41 406 ILE A N 13
ATOM 14252 C CA . ILE A 1 4 ? -14.2690 1.315 1.727 1.00 24.34 406 ILE A CA 13
ATOM 14253 C C . ILE A 1 4 ? -14.7910 1.831 0.368 1.00 52.34 406 ILE A C 13
ATOM 14254 O O . ILE A 1 4 ? -15.9400 2.255 0.246 1.00 11.12 406 ILE A O 13
ATOM 14270 N N . GLU A 1 5 ? -13.9550 1.740 -0.652 1.00 40.22 407 GLU A N 13
ATOM 14271 C CA . GLU A 1 5 ? -14.3050 2.245 -1.975 1.00 62.32 407 GLU A CA 13
ATOM 14272 C C . GLU A 1 5 ? -15.4930 1.481 -2.613 1.00 34.32 407 GLU A C 13
ATOM 14273 O O . GLU A 1 5 ? -16.4650 2.101 -3.002 1.00 24.04 407 GLU A O 13
ATOM 14285 N N . PRO A 1 6 ? -15.4590 0.119 -2.702 1.00 75.21 408 PRO A N 13
ATOM 14286 C CA . PRO A 1 6 ? -16.5920 -0.656 -3.250 1.00 52.13 408 PRO A CA 13
ATOM 14287 C C . PRO A 1 6 ? -17.8570 -0.563 -2.363 1.00 75.02 408 PRO A C 13
ATOM 14288 O O . PRO A 1 6 ? -18.9250 -1.058 -2.725 1.00 44.42 408 PRO A O 13
ATOM 14299 N N . VAL A 1 7 ? -17.7230 0.074 -1.217 1.00 71.12 409 VAL A N 13
ATOM 14300 C CA . VAL A 1 7 ? -18.8150 0.232 -0.277 1.00 31.13 409 VAL A CA 13
ATOM 14301 C C . VAL A 1 7 ? -19.6470 1.481 -0.622 1.00 30.24 409 VAL A C 13
ATOM 14302 O O . VAL A 1 7 ? -20.8040 1.590 -0.238 1.00 1.44 409 VAL A O 13
ATOM 14315 N N . VAL A 1 8 ? -19.0620 2.413 -1.370 1.00 14.40 410 VAL A N 13
ATOM 14316 C CA . VAL A 1 8 ? -19.7680 3.658 -1.705 1.00 14.31 410 VAL A CA 13
ATOM 14317 C C . VAL A 1 8 ? -20.9080 3.432 -2.713 1.00 72.40 410 VAL A C 13
ATOM 14318 O O . VAL A 1 8 ? -21.7840 4.275 -2.853 1.00 11.04 410 VAL A O 13
ATOM 14331 N N . LEU A 1 9 ? -20.8830 2.289 -3.403 1.00 64.52 411 LEU A N 13
ATOM 14332 C CA . LEU A 1 9 ? -21.8940 1.945 -4.425 1.00 13.51 411 LEU A CA 13
ATOM 14333 C C . LEU A 1 9 ? -23.3580 2.054 -3.958 1.00 55.42 411 LEU A C 13
ATOM 14334 O O . LEU A 1 9 ? -24.1500 2.725 -4.622 1.00 64.42 411 LEU A O 13
ATOM 14350 N N . PRO A 1 10 ? -23.7690 1.400 -2.831 1.00 3.23 412 PRO A N 13
ATOM 14351 C CA . PRO A 1 10 ? -25.1400 1.520 -2.344 1.00 42.02 412 PRO A CA 13
ATOM 14352 C C . PRO A 1 10 ? -25.5070 2.979 -2.020 1.00 22.34 412 PRO A C 13
ATOM 14353 O O . PRO A 1 10 ? -26.6320 3.418 -2.270 1.00 4.42 412 PRO A O 13
ATOM 14364 N N . LEU A 1 11 ? -24.5360 3.723 -1.492 1.00 41.41 413 LEU A N 13
ATOM 14365 C CA . LEU A 1 11 ? -24.7240 5.120 -1.120 1.00 42.52 413 LEU A CA 13
ATOM 14366 C C . LEU A 1 11 ? -24.8350 6.001 -2.352 1.00 43.10 413 LEU A C 13
ATOM 14367 O O . LEU A 1 11 ? -25.5330 7.026 -2.340 1.00 14.52 413 LEU A O 13
ATOM 14383 N N . LEU A 1 12 ? -24.1480 5.590 -3.415 1.00 10.34 414 LEU A N 13
ATOM 14384 C CA . LEU A 1 12 ? -24.1810 6.272 -4.699 1.00 13.44 414 LEU A CA 13
ATOM 14385 C C . LEU A 1 12 ? -25.6000 6.384 -5.200 1.00 51.23 414 LEU A C 13
ATOM 14386 O O . LEU A 1 12 ? -25.9930 7.425 -5.710 1.00 71.32 414 LEU A O 13
ATOM 14402 N N . TRP A 1 13 ? -26.3860 5.322 -5.002 1.00 63.41 415 TRP A N 13
ATOM 14403 C CA . TRP A 1 13 ? -27.7650 5.295 -5.469 1.00 52.40 415 TRP A CA 13
ATOM 14404 C C . TRP A 1 13 ? -28.5790 6.433 -4.866 1.00 43.32 415 TRP A C 13
ATOM 14405 O O . TRP A 1 13 ? -29.4440 7.005 -5.521 1.00 10.32 415 TRP A O 13
ATOM 14426 N N . PHE A 1 14 ? -28.2760 6.799 -3.646 1.00 5.31 416 PHE A N 13
ATOM 14427 C CA . PHE A 1 14 ? -29.0550 7.814 -2.975 1.00 65.32 416 PHE A CA 13
ATOM 14428 C C . PHE A 1 14 ? -28.7710 9.180 -3.538 1.00 71.32 416 PHE A C 13
ATOM 14429 O O . PHE A 1 14 ? -29.6180 10.071 -3.505 1.00 63.02 416 PHE A O 13
ATOM 14446 N N . GLU A 1 15 ? -27.5890 9.321 -4.069 1.00 53.11 417 GLU A N 13
ATOM 14447 C CA . GLU A 1 15 ? -27.1710 10.524 -4.719 1.00 61.31 417 GLU A CA 13
ATOM 14448 C C . GLU A 1 15 ? -27.9090 10.612 -6.041 1.00 1.12 417 GLU A C 13
ATOM 14449 O O . GLU A 1 15 ? -28.4140 11.674 -6.416 1.00 24.42 417 GLU A O 13
ATOM 14461 N N . GLN A 1 16 ? -28.0240 9.464 -6.705 1.00 22.44 418 GLN A N 13
ATOM 14462 C CA . GLN A 1 16 ? -28.7200 9.352 -7.984 1.00 3.22 418 GLN A CA 13
ATOM 14463 C C . GLN A 1 16 ? -30.1810 9.692 -7.777 1.00 1.52 418 GLN A C 13
ATOM 14464 O O . GLN A 1 16 ? -30.7820 10.408 -8.562 1.00 5.11 418 GLN A O 13
ATOM 14478 N N . SER A 1 17 ? -30.7330 9.158 -6.703 1.00 5.34 419 SER A N 13
ATOM 14479 C CA . SER A 1 17 ? -32.0980 9.390 -6.318 1.00 44.11 419 SER A CA 13
ATOM 14480 C C . SER A 1 17 ? -32.2890 10.852 -5.910 1.00 11.41 419 SER A C 13
ATOM 14481 O O . SER A 1 17 ? -33.3240 11.459 -6.192 1.00 25.42 419 SER A O 13
ATOM 14489 N N . GLY A 1 18 ? -31.2740 11.415 -5.275 1.00 11.12 420 GLY A N 13
ATOM 14490 C CA . GLY A 1 18 ? -31.3360 12.777 -4.831 1.00 1.55 420 GLY A CA 13
ATOM 14491 C C . GLY A 1 18 ? -32.3100 12.931 -3.700 1.00 42.22 420 GLY A C 13
ATOM 14492 O O . GLY A 1 18 ? -33.0300 13.931 -3.617 1.00 63.24 420 GLY A O 13
ATOM 14496 N N . ALA A 1 19 ? -32.3300 11.945 -2.813 1.00 42.11 421 ALA A N 13
ATOM 14497 C CA . ALA A 1 19 ? -33.2700 11.947 -1.711 1.00 53.41 421 ALA A CA 13
ATOM 14498 C C . ALA A 1 19 ? -32.8770 13.001 -0.673 1.00 11.00 421 ALA A C 13
ATOM 14499 O O . ALA A 1 19 ? -33.7040 13.788 -0.231 1.00 50.23 421 ALA A O 13
ATOM 14506 N N . MET A 1 20 ? -31.6140 13.024 -0.303 1.00 42.12 422 MET A N 13
ATOM 14507 C CA . MET A 1 20 ? -31.0830 14.111 0.532 1.00 13.13 422 MET A CA 13
ATOM 14508 C C . MET A 1 20 ? -30.2020 14.977 -0.365 1.00 1.12 422 MET A C 13
ATOM 14509 O O . MET A 1 20 ? -29.7180 16.039 0.011 1.00 60.33 422 MET A O 13
ATOM 14523 N N . GLY A 1 21 ? -30.0270 14.474 -1.569 1.00 11.14 423 GLY A N 13
ATOM 14524 C CA . GLY A 1 21 ? -29.1650 15.059 -2.572 1.00 64.15 423 GLY A CA 13
ATOM 14525 C C . GLY A 1 21 ? -27.7930 14.428 -2.512 1.00 31.52 423 GLY A C 13
ATOM 14526 O O . GLY A 1 21 ? -26.9560 14.641 -3.397 1.00 43.51 423 GLY A O 13
ATOM 14530 N N . GLY A 1 22 ? -27.6200 13.577 -1.488 1.00 62.12 424 GLY A N 13
ATOM 14531 C CA . GLY A 1 22 ? -26.4070 12.819 -1.253 1.00 52.41 424 GLY A CA 13
ATOM 14532 C C . GLY A 1 22 ? -25.1300 13.627 -1.346 1.00 21.21 424 GLY A C 13
ATOM 14533 O O . GLY A 1 22 ? -25.1180 14.855 -1.152 1.00 12.42 424 GLY A O 13
ATOM 14537 N N . LYS A 1 23 ? -24.0620 12.933 -1.583 1.00 52.35 425 LYS A N 13
ATOM 14538 C CA . LYS A 1 23 ? -22.7910 13.531 -1.887 1.00 65.14 425 LYS A CA 13
ATOM 14539 C C . LYS A 1 23 ? -22.5520 13.227 -3.329 1.00 43.41 425 LYS A C 13
ATOM 14540 O O . LYS A 1 23 ? -22.3380 12.064 -3.666 1.00 41.55 425 LYS A O 13
ATOM 14559 N N . PRO A 1 24 ? -22.6580 14.245 -4.214 1.00 45.14 426 PRO A N 13
ATOM 14560 C CA . PRO A 1 24 ? -22.5780 14.075 -5.678 1.00 4.42 426 PRO A CA 13
ATOM 14561 C C . PRO A 1 24 ? -21.3220 13.375 -6.184 1.00 2.44 426 PRO A C 13
ATOM 14562 O O . PRO A 1 24 ? -20.3680 14.013 -6.631 1.00 41.35 426 PRO A O 13
ATOM 14573 N N . LEU A 1 25 ? -21.3300 12.065 -6.117 1.00 24.24 427 LEU A N 13
ATOM 14574 C CA . LEU A 1 25 ? -20.2190 11.271 -6.554 1.00 62.11 427 LEU A CA 13
ATOM 14575 C C . LEU A 1 25 ? -20.1170 11.334 -8.038 1.00 23.11 427 LEU A C 13
ATOM 14576 O O . LEU A 1 25 ? -19.0280 11.252 -8.582 1.00 45.40 427 LEU A O 13
ATOM 14592 N N . SER A 1 26 ? -21.2620 11.522 -8.696 1.00 35.24 428 SER A N 13
ATOM 14593 C CA . SER A 1 26 ? -21.3050 11.680 -10.135 1.00 2.31 428 SER A CA 13
ATOM 14594 C C . SER A 1 26 ? -20.4030 12.853 -10.553 1.00 65.35 428 SER A C 13
ATOM 14595 O O . SER A 1 26 ? -19.7410 12.811 -11.594 1.00 65.41 428 SER A O 13
ATOM 14603 N N . THR A 1 27 ? -20.3760 13.884 -9.726 1.00 14.10 429 THR A N 13
ATOM 14604 C CA . THR A 1 27 ? -19.5340 15.019 -9.952 1.00 55.33 429 THR A CA 13
ATOM 14605 C C . THR A 1 27 ? -18.0700 14.672 -9.580 1.00 41.32 429 THR A C 13
ATOM 14606 O O . THR A 1 27 ? -17.1570 14.810 -10.399 1.00 4.31 429 THR A O 13
ATOM 14617 N N . PHE A 1 28 ? -17.8700 14.179 -8.350 1.00 14.45 430 PHE A N 13
ATOM 14618 C CA . PHE A 1 28 ? -16.5270 13.873 -7.852 1.00 2.03 430 PHE A CA 13
ATOM 14619 C C . PHE A 1 28 ? -15.7640 12.796 -8.627 1.00 22.33 430 PHE A C 13
ATOM 14620 O O . PHE A 1 28 ? -14.6440 13.038 -9.011 1.00 64.42 430 PHE A O 13
ATOM 14637 N N . TYR A 1 29 ? -16.3620 11.622 -8.891 1.00 51.34 431 TYR A N 13
ATOM 14638 C CA . TYR A 1 29 ? -15.6060 10.548 -9.583 1.00 2.44 431 TYR A CA 13
ATOM 14639 C C . TYR A 1 29 ? -15.0920 10.981 -10.954 1.00 75.33 431 TYR A C 13
ATOM 14640 O O . TYR A 1 29 ? -14.0320 10.547 -11.392 1.00 21.24 431 TYR A O 13
ATOM 14658 N N . THR A 1 30 ? -15.8460 11.844 -11.607 1.00 14.13 432 THR A N 13
ATOM 14659 C CA . THR A 1 30 ? -15.4740 12.386 -12.888 1.00 64.44 432 THR A CA 13
ATOM 14660 C C . THR A 1 30 ? -14.1680 13.213 -12.746 1.00 2.21 432 THR A C 13
ATOM 14661 O O . THR A 1 30 ? -13.2970 13.193 -13.614 1.00 70.11 432 THR A O 13
ATOM 14672 N N . GLN A 1 31 ? -14.0410 13.888 -11.618 1.00 24.12 433 GLN A N 13
ATOM 14673 C CA . GLN A 1 31 ? -12.8530 14.659 -11.294 1.00 33.12 433 GLN A CA 13
ATOM 14674 C C . GLN A 1 31 ? -11.6880 13.718 -10.990 1.00 40.05 433 GLN A C 13
ATOM 14675 O O . GLN A 1 31 ? -10.5480 14.009 -11.301 1.00 21.24 433 GLN A O 13
ATOM 14689 N N . LEU A 1 32 ? -12.0060 12.584 -10.393 1.00 13.31 434 LEU A N 13
ATOM 14690 C CA . LEU A 1 32 ? -11.0160 11.558 -10.083 1.00 73.34 434 LEU A CA 13
ATOM 14691 C C . LEU A 1 32 ? -10.4190 10.936 -11.349 1.00 14.55 434 LEU A C 13
ATOM 14692 O O . LEU A 1 32 ? -9.2160 10.730 -11.430 1.00 51.20 434 LEU A O 13
ATOM 14708 N N . VAL A 1 33 ? -11.2570 10.664 -12.337 1.00 72.24 435 VAL A N 13
ATOM 14709 C CA . VAL A 1 33 ? -10.7850 10.022 -13.565 1.00 61.03 435 VAL A CA 13
ATOM 14710 C C . VAL A 1 33 ? -9.9930 10.969 -14.474 1.00 24.31 435 VAL A C 13
ATOM 14711 O O . VAL A 1 33 ? -9.1770 10.526 -15.275 1.00 62.10 435 VAL A O 13
ATOM 14724 N N . LEU A 1 34 ? -10.2270 12.261 -14.355 1.00 72.53 436 LEU A N 13
ATOM 14725 C CA . LEU A 1 34 ? -9.5110 13.223 -15.179 1.00 54.24 436 LEU A CA 13
ATOM 14726 C C . LEU A 1 34 ? -8.1780 13.594 -14.571 1.00 33.30 436 LEU A C 13
ATOM 14727 O O . LEU A 1 34 ? -7.3210 14.187 -15.225 1.00 65.20 436 LEU A O 13
ATOM 14743 N N . MET A 1 35 ? -8.0110 13.244 -13.326 1.00 64.11 437 MET A N 13
ATOM 14744 C CA . MET A 1 35 ? -6.8790 13.675 -12.556 1.00 1.32 437 MET A CA 13
ATOM 14745 C C . MET A 1 35 ? -5.7870 12.600 -12.529 1.00 52.22 437 MET A C 13
ATOM 14746 O O . MET A 1 35 ? -5.9620 11.538 -11.921 1.00 72.23 437 MET A O 13
ATOM 14760 N N . PRO A 1 36 ? -4.6390 12.877 -13.198 1.00 31.20 438 PRO A N 13
ATOM 14761 C CA . PRO A 1 36 ? -3.5200 11.922 -13.350 1.00 22.21 438 PRO A CA 13
ATOM 14762 C C . PRO A 1 36 ? -3.0510 11.273 -12.039 1.00 74.40 438 PRO A C 13
ATOM 14763 O O . PRO A 1 36 ? -2.7890 10.067 -12.004 1.00 23.54 438 PRO A O 13
ATOM 14774 N N . GLN A 1 37 ? -2.9620 12.054 -10.970 1.00 24.01 439 GLN A N 13
ATOM 14775 C CA . GLN A 1 37 ? -2.4980 11.534 -9.688 1.00 50.23 439 GLN A CA 13
ATOM 14776 C C . GLN A 1 37 ? -3.4690 10.503 -9.144 1.00 23.42 439 GLN A C 13
ATOM 14777 O O . GLN A 1 37 ? -3.0630 9.431 -8.670 1.00 5.31 439 GLN A O 13
ATOM 14791 N N . VAL A 1 38 ? -4.7510 10.805 -9.262 1.00 3.20 440 VAL A N 13
ATOM 14792 C CA . VAL A 1 38 ? -5.7910 9.923 -8.769 1.00 1.10 440 VAL A CA 13
ATOM 14793 C C . VAL A 1 38 ? -5.8220 8.637 -9.582 1.00 20.23 440 VAL A C 13
ATOM 14794 O O . VAL A 1 38 ? -6.1080 7.565 -9.049 1.00 35.11 440 VAL A O 13
ATOM 14807 N N . LEU A 1 39 ? -5.4820 8.745 -10.864 1.00 41.02 441 LEU A N 13
ATOM 14808 C CA . LEU A 1 39 ? -5.4370 7.592 -11.760 1.00 54.44 441 LEU A CA 13
ATOM 14809 C C . LEU A 1 39 ? -4.5370 6.490 -11.227 1.00 12.21 441 LEU A C 13
ATOM 14810 O O . LEU A 1 39 ? -4.8030 5.311 -11.451 1.00 34.22 441 LEU A O 13
ATOM 14826 N N . HIS A 1 40 ? -3.4930 6.872 -10.498 1.00 0.33 442 HIS A N 13
ATOM 14827 C CA . HIS A 1 40 ? -2.6100 5.888 -9.879 1.00 13.11 442 HIS A CA 13
ATOM 14828 C C . HIS A 1 40 ? -3.3850 5.026 -8.915 1.00 51.35 442 HIS A C 13
ATOM 14829 O O . HIS A 1 40 ? -3.2850 3.800 -8.947 1.00 74.20 442 HIS A O 13
ATOM 14844 N N . TYR A 1 41 ? -4.2000 5.668 -8.110 1.00 32.45 443 TYR A N 13
ATOM 14845 C CA . TYR A 1 41 ? -5.0080 4.995 -7.107 1.00 53.40 443 TYR A CA 13
ATOM 14846 C C . TYR A 1 41 ? -6.1760 4.283 -7.753 1.00 72.15 443 TYR A C 13
ATOM 14847 O O . TYR A 1 41 ? -6.6360 3.248 -7.267 1.00 21.22 443 TYR A O 13
ATOM 14865 N N . ALA A 1 42 ? -6.6300 4.831 -8.861 1.00 3.24 444 ALA A N 13
ATOM 14866 C CA . ALA A 1 42 ? -7.7100 4.248 -9.638 1.00 64.13 444 ALA A CA 13
ATOM 14867 C C . ALA A 1 42 ? -7.2730 2.912 -10.204 1.00 41.42 444 ALA A C 13
ATOM 14868 O O . ALA A 1 42 ? -8.0650 1.993 -10.330 1.00 25.34 444 ALA A O 13
ATOM 14875 N N . GLN A 1 43 ? -6.0010 2.813 -10.542 1.00 31.45 445 GLN A N 13
ATOM 14876 C CA . GLN A 1 43 ? -5.4580 1.560 -11.008 1.00 62.15 445 GLN A CA 13
ATOM 14877 C C . GLN A 1 43 ? -5.3390 0.577 -9.857 1.00 73.42 445 GLN A C 13
ATOM 14878 O O . GLN A 1 43 ? -5.6400 -0.593 -10.007 1.00 13.25 445 GLN A O 13
ATOM 14892 N N . TYR A 1 44 ? -4.9680 1.072 -8.687 1.00 13.43 446 TYR A N 13
ATOM 14893 C CA . TYR A 1 44 ? -4.7890 0.214 -7.530 1.00 74.52 446 TYR A CA 13
ATOM 14894 C C . TYR A 1 44 ? -6.0990 -0.405 -7.093 1.00 12.23 446 TYR A C 13
ATOM 14895 O O . TYR A 1 44 ? -6.1560 -1.601 -6.754 1.00 22.41 446 TYR A O 13
ATOM 14913 N N . VAL A 1 45 ? -7.1500 0.381 -7.121 1.00 63.30 447 VAL A N 13
ATOM 14914 C CA . VAL A 1 45 ? -8.4510 -0.112 -6.750 1.00 15.10 447 VAL A CA 13
ATOM 14915 C C . VAL A 1 45 ? -8.9980 -1.044 -7.847 1.00 33.40 447 VAL A C 13
ATOM 14916 O O . VAL A 1 45 ? -9.6590 -2.029 -7.551 1.00 54.33 447 VAL A O 13
ATOM 14929 N N . LEU A 1 46 ? -8.6610 -0.745 -9.107 1.00 63.33 448 LEU A N 13
ATOM 14930 C CA . LEU A 1 46 ? -9.0630 -1.549 -10.234 1.00 34.24 448 LEU A CA 13
ATOM 14931 C C . LEU A 1 46 ? -8.4860 -2.961 -10.125 1.00 63.44 448 LEU A C 13
ATOM 14932 O O . LEU A 1 46 ? -9.2090 -3.952 -10.270 1.00 52.44 448 LEU A O 13
ATOM 14948 N N . LEU A 1 47 ? -7.1900 -3.052 -9.863 1.00 2.23 449 LEU A N 13
ATOM 14949 C CA . LEU A 1 47 ? -6.5320 -4.349 -9.690 1.00 24.32 449 LEU A CA 13
ATOM 14950 C C . LEU A 1 47 ? -7.0300 -5.069 -8.443 1.00 63.45 449 LEU A C 13
ATOM 14951 O O . LEU A 1 47 ? -7.1580 -6.295 -8.430 1.00 51.33 449 LEU A O 13
ATOM 14967 N N . GLY A 1 48 ? -7.3220 -4.305 -7.405 1.00 24.04 450 GLY A N 13
ATOM 14968 C CA . GLY A 1 48 ? -7.8390 -4.883 -6.181 1.00 4.02 450 GLY A CA 13
ATOM 14969 C C . GLY A 1 48 ? -9.2130 -5.481 -6.386 1.00 74.12 450 GLY A C 13
ATOM 14970 O O . GLY A 1 48 ? -9.4630 -6.634 -6.025 1.00 62.21 450 GLY A O 13
ATOM 14974 N N . LEU A 1 49 ? -10.0860 -4.700 -6.994 1.00 10.22 451 LEU A N 13
ATOM 14975 C CA . LEU A 1 49 ? -11.4410 -5.115 -7.283 1.00 0.31 451 LEU A CA 13
ATOM 14976 C C . LEU A 1 49 ? -11.4380 -6.313 -8.224 1.00 24.03 451 LEU A C 13
ATOM 14977 O O . LEU A 1 49 ? -12.1390 -7.284 -7.997 1.00 42.14 451 LEU A O 13
ATOM 14993 N N . GLY A 1 50 ? -10.6090 -6.241 -9.256 1.00 72.31 452 GLY A N 13
ATOM 14994 C CA . GLY A 1 50 ? -10.5450 -7.307 -10.245 1.00 3.42 452 GLY A CA 13
ATOM 14995 C C . GLY A 1 50 ? -10.0010 -8.600 -9.675 1.00 31.24 452 GLY A C 13
ATOM 14996 O O . GLY A 1 50 ? -10.5110 -9.689 -9.977 1.00 2.13 452 GLY A O 13
ATOM 15000 N N . GLY A 1 51 ? -8.9760 -8.482 -8.851 1.00 65.41 453 GLY A N 13
ATOM 15001 C CA . GLY A 1 51 ? -8.3700 -9.638 -8.229 1.00 35.24 453 GLY A CA 13
ATOM 15002 C C . GLY A 1 51 ? -9.2970 -10.309 -7.238 1.00 74.33 453 GLY A C 13
ATOM 15003 O O . GLY A 1 51 ? -9.2170 -11.525 -7.025 1.00 25.41 453 GLY A O 13
ATOM 15007 N N . LEU A 1 52 ? -10.1780 -9.511 -6.635 1.00 12.40 454 LEU A N 13
ATOM 15008 C CA . LEU A 1 52 ? -11.1480 -9.980 -5.645 1.00 15.43 454 LEU A CA 13
ATOM 15009 C C . LEU A 1 52 ? -12.0270 -11.108 -6.209 1.00 51.42 454 LEU A C 13
ATOM 15010 O O . LEU A 1 52 ? -12.3350 -12.078 -5.505 1.00 60.43 454 LEU A O 13
ATOM 15026 N N . LEU A 1 53 ? -12.3850 -10.996 -7.488 1.00 54.44 455 LEU A N 13
ATOM 15027 C CA . LEU A 1 53 ? -13.2190 -12.006 -8.168 1.00 13.43 455 LEU A CA 13
ATOM 15028 C C . LEU A 1 53 ? -12.5770 -13.387 -8.167 1.00 10.13 455 LEU A C 13
ATOM 15029 O O . LEU A 1 53 ? -13.2770 -14.398 -8.185 1.00 34.21 455 LEU A O 13
ATOM 15045 N N . LEU A 1 54 ? -11.2590 -13.429 -8.136 1.00 14.30 456 LEU A N 13
ATOM 15046 C CA . LEU A 1 54 ? -10.5290 -14.687 -8.212 1.00 41.43 456 LEU A CA 13
ATOM 15047 C C . LEU A 1 54 ? -10.6860 -15.522 -6.951 1.00 13.31 456 LEU A C 13
ATOM 15048 O O . LEU A 1 54 ? -10.5980 -16.736 -7.004 1.00 54.23 456 LEU A O 13
ATOM 15064 N N . LEU A 1 55 ? -10.9520 -14.874 -5.827 1.00 22.24 457 LEU A N 13
ATOM 15065 C CA . LEU A 1 55 ? -11.0720 -15.584 -4.558 1.00 42.30 457 LEU A CA 13
ATOM 15066 C C . LEU A 1 55 ? -12.2970 -16.481 -4.519 1.00 23.41 457 LEU A C 13
ATOM 15067 O O . LEU A 1 55 ? -12.2350 -17.583 -4.001 1.00 21.02 457 LEU A O 13
ATOM 15083 N N . VAL A 1 56 ? -13.3920 -16.021 -5.109 1.00 11.32 458 VAL A N 13
ATOM 15084 C CA . VAL A 1 56 ? -14.6650 -16.749 -5.060 1.00 61.34 458 VAL A CA 13
ATOM 15085 C C . VAL A 1 56 ? -14.5620 -18.222 -5.582 1.00 63.54 458 VAL A C 13
ATOM 15086 O O . VAL A 1 56 ? -14.9230 -19.156 -4.847 1.00 4.30 458 VAL A O 13
ATOM 15099 N N . PRO A 1 57 ? -14.0610 -18.471 -6.834 1.00 21.41 459 PRO A N 13
ATOM 15100 C CA . PRO A 1 57 ? -13.9230 -19.836 -7.353 1.00 64.52 459 PRO A CA 13
ATOM 15101 C C . PRO A 1 57 ? -12.9210 -20.646 -6.537 1.00 24.51 459 PRO A C 13
ATOM 15102 O O . PRO A 1 57 ? -13.1180 -21.838 -6.297 1.00 5.00 459 PRO A O 13
ATOM 15113 N N . ILE A 1 58 ? -11.8660 -19.984 -6.080 1.00 32.00 460 ILE A N 13
ATOM 15114 C CA . ILE A 1 58 ? -10.8400 -20.637 -5.288 1.00 4.31 460 ILE A CA 13
ATOM 15115 C C . ILE A 1 58 ? -11.4140 -21.108 -3.950 1.00 2.41 460 ILE A C 13
ATOM 15116 O O . ILE A 1 58 ? -11.1630 -22.235 -3.529 1.00 61.11 460 ILE A O 13
ATOM 15132 N N . ILE A 1 59 ? -12.2260 -20.265 -3.315 1.00 1.33 461 ILE A N 13
ATOM 15133 C CA . ILE A 1 59 ? -12.8900 -20.622 -2.056 1.00 2.00 461 ILE A CA 13
ATOM 15134 C C . ILE A 1 59 ? -13.8030 -21.845 -2.256 1.00 30.23 461 ILE A C 13
ATOM 15135 O O . ILE A 1 59 ? -13.9580 -22.679 -1.365 1.00 31.23 461 ILE A O 13
ATOM 15151 N N . CYS A 1 60 ? -14.3410 -21.981 -3.440 1.00 32.33 462 CYS A N 13
ATOM 15152 C CA . CYS A 1 60 ? -15.2100 -23.096 -3.744 1.00 22.11 462 CYS A CA 13
ATOM 15153 C C . CYS A 1 60 ? -14.3950 -24.387 -3.881 1.00 42.54 462 CYS A C 13
ATOM 15154 O O . CYS A 1 60 ? -14.8820 -25.483 -3.581 1.00 50.21 462 CYS A O 13
ATOM 15162 N N . GLN A 1 61 ? -13.1340 -24.238 -4.285 1.00 73.40 463 GLN A N 13
ATOM 15163 C CA . GLN A 1 61 ? -12.2430 -25.380 -4.485 1.00 30.15 463 GLN A CA 13
ATOM 15164 C C . GLN A 1 61 ? -11.7260 -25.798 -3.141 1.00 62.25 463 GLN A C 13
ATOM 15165 O O . GLN A 1 61 ? -11.5460 -26.976 -2.832 1.00 24.11 463 GLN A O 13
ATOM 15179 N N . LEU A 1 62 ? -11.5040 -24.792 -2.361 1.00 33.02 464 LEU A N 13
ATOM 15180 C CA . LEU A 1 62 ? -11.0360 -24.837 -1.036 1.00 52.40 464 LEU A CA 13
ATOM 15181 C C . LEU A 1 62 ? -11.9860 -25.651 -0.156 1.00 61.44 464 LEU A C 13
ATOM 15182 O O . LEU A 1 62 ? -11.5440 -26.451 0.647 1.00 23.45 464 LEU A O 13
ATOM 15198 N N . ARG A 1 63 ? -13.2830 -25.462 -0.337 1.00 65.55 465 ARG A N 13
ATOM 15199 C CA . ARG A 1 63 ? -14.2890 -26.215 0.432 1.00 70.02 465 ARG A CA 13
ATOM 15200 C C . ARG A 1 63 ? -14.2110 -27.711 0.114 1.00 42.14 465 ARG A C 13
ATOM 15201 O O . ARG A 1 63 ? -14.6100 -28.550 0.911 1.00 62.14 465 ARG A O 13
ATOM 15222 N N . SER A 1 64 ? -13.6630 -28.025 -1.036 1.00 14.51 466 SER A N 13
ATOM 15223 C CA . SER A 1 64 ? -13.4580 -29.389 -1.453 1.00 32.34 466 SER A CA 13
ATOM 15224 C C . SER A 1 64 ? -12.1050 -29.905 -0.928 1.00 31.30 466 SER A C 13
ATOM 15225 O O . SER A 1 64 ? -11.9430 -31.089 -0.656 1.00 53.44 466 SER A O 13
ATOM 15233 N N . GLN A 1 65 ? -11.1530 -28.997 -0.767 1.00 13.43 467 GLN A N 13
ATOM 15234 C CA . GLN A 1 65 ? -9.8310 -29.336 -0.233 1.00 74.32 467 GLN A CA 13
ATOM 15235 C C . GLN A 1 65 ? -9.9720 -29.586 1.273 1.00 32.14 467 GLN A C 13
ATOM 15236 O O . GLN A 1 65 ? -9.3950 -30.527 1.832 1.00 71.40 467 GLN A O 13
ATOM 15250 N N . GLU A 1 66 ? -10.7810 -28.734 1.901 1.00 33.14 468 GLU A N 13
ATOM 15251 C CA . GLU A 1 66 ? -11.1370 -28.833 3.312 1.00 11.31 468 GLU A CA 13
ATOM 15252 C C . GLU A 1 66 ? -12.1090 -30.008 3.501 1.00 23.33 468 GLU A C 13
ATOM 15253 O O . GLU A 1 66 ? -12.3270 -30.498 4.614 1.00 13.45 468 GLU A O 13
ATOM 15265 N N . LYS A 1 67 ? -12.6530 -30.455 2.374 1.00 13.35 469 LYS A N 13
ATOM 15266 C CA . LYS A 1 67 ? -13.5970 -31.552 2.272 1.00 72.13 469 LYS A CA 13
ATOM 15267 C C . LYS A 1 67 ? -14.9600 -31.230 2.855 1.00 72.43 469 LYS A C 13
ATOM 15268 O O . LYS A 1 67 ? -15.1310 -30.287 3.644 1.00 12.42 469 LYS A O 13
ATOM 15287 N N . CYS A 1 68 ? -15.9230 -31.995 2.442 1.00 71.24 470 CYS A N 13
ATOM 15288 C CA . CYS A 1 68 ? -17.2760 -31.889 2.904 1.00 13.41 470 CYS A CA 13
ATOM 15289 C C . CYS A 1 68 ? -17.7830 -33.302 3.149 1.00 24.53 470 CYS A C 13
ATOM 15290 O O . CYS A 1 68 ? -17.1760 -34.260 2.655 1.00 72.11 470 CYS A O 13
ATOM 15298 N N . PHE A 1 69 ? -18.8660 -33.447 3.881 1.00 51.14 471 PHE A N 13
ATOM 15299 C CA . PHE A 1 69 ? -19.4030 -34.762 4.173 1.00 51.14 471 PHE A CA 13
ATOM 15300 C C . PHE A 1 69 ? -20.1930 -35.277 2.976 1.00 20.54 471 PHE A C 13
ATOM 15301 O O . PHE A 1 69 ? -20.4150 -34.539 2.019 1.00 14.02 471 PHE A O 13
ATOM 15318 N N . LEU A 1 70 ? -20.6290 -36.514 3.022 1.00 63.41 472 LEU A N 13
ATOM 15319 C CA . LEU A 1 70 ? -21.3050 -37.099 1.877 1.00 21.23 472 LEU A CA 13
ATOM 15320 C C . LEU A 1 70 ? -22.7190 -36.543 1.642 1.00 43.43 472 LEU A C 13
ATOM 15321 O O . LEU A 1 70 ? -23.2020 -36.537 0.507 1.00 4.12 472 LEU A O 13
ATOM 15337 N N . PHE A 1 71 ? -23.3690 -36.062 2.694 1.00 11.21 473 PHE A N 13
ATOM 15338 C CA . PHE A 1 71 ? -24.7230 -35.511 2.551 1.00 25.41 473 PHE A CA 13
ATOM 15339 C C . PHE A 1 71 ? -25.1000 -34.573 3.705 1.00 11.54 473 PHE A C 13
ATOM 15340 O O . PHE A 1 71 ? -25.8470 -33.608 3.511 1.00 21.42 473 PHE A O 13
ATOM 15357 N N . TRP A 1 72 ? -24.5840 -34.850 4.891 1.00 71.24 474 TRP A N 13
ATOM 15358 C CA . TRP A 1 72 ? -24.9230 -34.080 6.085 1.00 20.34 474 TRP A CA 13
ATOM 15359 C C . TRP A 1 72 ? -24.5110 -32.605 5.936 1.00 42.24 474 TRP A C 13
ATOM 15360 O O . TRP A 1 72 ? -25.2730 -31.696 6.292 1.00 71.22 474 TRP A O 13
ATOM 15381 N N . SER A 1 73 ? -23.3180 -32.381 5.422 1.00 13.13 475 SER A N 13
ATOM 15382 C CA . SER A 1 73 ? -22.8010 -31.052 5.135 1.00 21.22 475 SER A CA 13
ATOM 15383 C C . SER A 1 73 ? -21.6770 -31.159 4.111 1.00 71.00 475 SER A C 13
ATOM 15384 O O . SER A 1 73 ? -21.9580 -31.068 2.901 1.00 36.58 475 SER A O 13
ATOM 15393 N N . GLY A 1 1 ? 0.6010 2.777 -17.711 1.00 24.15 403 GLY A N 14
ATOM 15394 C CA . GLY A 1 1 ? 0.2720 4.044 -18.351 1.00 71.45 403 GLY A CA 14
ATOM 15395 C C . GLY A 1 1 ? -0.8230 3.880 -19.376 1.00 1.54 403 GLY A C 14
ATOM 15396 O O . GLY A 1 1 ? -1.8840 3.358 -19.071 1.00 61.21 403 GLY A O 14
ATOM 15402 N N . SER A 1 2 ? -0.5530 4.280 -20.600 1.00 10.30 404 SER A N 14
ATOM 15403 C CA . SER A 1 2 ? -1.5340 4.243 -21.668 1.00 50.24 404 SER A CA 14
ATOM 15404 C C . SER A 1 2 ? -1.8790 2.809 -22.117 1.00 62.35 404 SER A C 14
ATOM 15405 O O . SER A 1 2 ? -2.9370 2.576 -22.721 1.00 54.12 404 SER A O 14
ATOM 15413 N N . LYS A 1 3 ? -1.0110 1.860 -21.792 1.00 20.14 405 LYS A N 14
ATOM 15414 C CA . LYS A 1 3 ? -1.2070 0.460 -22.168 1.00 13.41 405 LYS A CA 14
ATOM 15415 C C . LYS A 1 3 ? -2.3660 -0.199 -21.424 1.00 62.11 405 LYS A C 14
ATOM 15416 O O . LYS A 1 3 ? -2.9200 -1.183 -21.899 1.00 41.15 405 LYS A O 14
ATOM 15435 N N . ILE A 1 4 ? -2.7440 0.334 -20.273 1.00 41.32 406 ILE A N 14
ATOM 15436 C CA . ILE A 1 4 ? -3.7830 -0.310 -19.479 1.00 71.12 406 ILE A CA 14
ATOM 15437 C C . ILE A 1 4 ? -5.1860 0.133 -19.958 1.00 71.04 406 ILE A C 14
ATOM 15438 O O . ILE A 1 4 ? -6.1870 -0.515 -19.666 1.00 65.01 406 ILE A O 14
ATOM 15454 N N . GLU A 1 5 ? -5.2320 1.200 -20.753 1.00 21.31 407 GLU A N 14
ATOM 15455 C CA . GLU A 1 5 ? -6.4930 1.727 -21.273 1.00 43.42 407 GLU A CA 14
ATOM 15456 C C . GLU A 1 5 ? -7.2570 0.668 -22.098 1.00 75.25 407 GLU A C 14
ATOM 15457 O O . GLU A 1 5 ? -8.4020 0.359 -21.781 1.00 4.45 407 GLU A O 14
ATOM 15469 N N . PRO A 1 6 ? -6.6230 0.051 -23.156 1.00 61.54 408 PRO A N 14
ATOM 15470 C CA . PRO A 1 6 ? -7.2760 -0.995 -23.965 1.00 23.43 408 PRO A CA 14
ATOM 15471 C C . PRO A 1 6 ? -7.5740 -2.285 -23.166 1.00 40.24 408 PRO A C 14
ATOM 15472 O O . PRO A 1 6 ? -8.1220 -3.244 -23.706 1.00 31.22 408 PRO A O 14
ATOM 15483 N N . VAL A 1 7 ? -7.2000 -2.300 -21.902 1.00 1.12 409 VAL A N 14
ATOM 15484 C CA . VAL A 1 7 ? -7.4640 -3.425 -21.033 1.00 55.10 409 VAL A CA 14
ATOM 15485 C C . VAL A 1 7 ? -8.7180 -3.142 -20.193 1.00 62.41 409 VAL A C 14
ATOM 15486 O O . VAL A 1 7 ? -9.5690 -4.008 -20.028 1.00 54.14 409 VAL A O 14
ATOM 15499 N N . VAL A 1 8 ? -8.8400 -1.903 -19.717 1.00 3.12 410 VAL A N 14
ATOM 15500 C CA . VAL A 1 8 ? -9.9550 -1.497 -18.845 1.00 41.00 410 VAL A CA 14
ATOM 15501 C C . VAL A 1 8 ? -11.3010 -1.567 -19.579 1.00 74.43 410 VAL A C 14
ATOM 15502 O O . VAL A 1 8 ? -12.2920 -2.050 -19.025 1.00 60.35 410 VAL A O 14
ATOM 15515 N N . LEU A 1 9 ? -11.3200 -1.106 -20.825 1.00 34.51 411 LEU A N 14
ATOM 15516 C CA . LEU A 1 9 ? -12.5490 -1.120 -21.636 1.00 44.32 411 LEU A CA 14
ATOM 15517 C C . LEU A 1 9 ? -13.2200 -2.502 -21.743 1.00 63.34 411 LEU A C 14
ATOM 15518 O O . LEU A 1 9 ? -14.3860 -2.630 -21.388 1.00 62.24 411 LEU A O 14
ATOM 15534 N N . PRO A 1 10 ? -12.5110 -3.571 -22.226 1.00 64.32 412 PRO A N 14
ATOM 15535 C CA . PRO A 1 10 ? -13.1060 -4.905 -22.319 1.00 24.42 412 PRO A CA 14
ATOM 15536 C C . PRO A 1 10 ? -13.5730 -5.425 -20.956 1.00 72.00 412 PRO A C 14
ATOM 15537 O O . PRO A 1 10 ? -14.6040 -6.105 -20.858 1.00 51.10 412 PRO A O 14
ATOM 15548 N N . LEU A 1 11 ? -12.8170 -5.086 -19.906 1.00 14.41 413 LEU A N 14
ATOM 15549 C CA . LEU A 1 11 ? -13.1360 -5.518 -18.557 1.00 61.45 413 LEU A CA 14
ATOM 15550 C C . LEU A 1 11 ? -14.4550 -4.936 -18.090 1.00 75.32 413 LEU A C 14
ATOM 15551 O O . LEU A 1 11 ? -15.2690 -5.637 -17.491 1.00 64.22 413 LEU A O 14
ATOM 15567 N N . LEU A 1 12 ? -14.6870 -3.674 -18.449 1.00 15.12 414 LEU A N 14
ATOM 15568 C CA . LEU A 1 12 ? -15.8760 -2.924 -18.043 1.00 54.13 414 LEU A CA 14
ATOM 15569 C C . LEU A 1 12 ? -17.1550 -3.653 -18.410 1.00 51.02 414 LEU A C 14
ATOM 15570 O O . LEU A 1 12 ? -18.0990 -3.692 -17.615 1.00 35.04 414 LEU A O 14
ATOM 15586 N N . TRP A 1 13 ? -17.1770 -4.257 -19.582 1.00 74.12 415 TRP A N 14
ATOM 15587 C CA . TRP A 1 13 ? -18.3580 -4.945 -20.058 1.00 13.12 415 TRP A CA 14
ATOM 15588 C C . TRP A 1 13 ? -18.7330 -6.134 -19.177 1.00 52.21 415 TRP A C 14
ATOM 15589 O O . TRP A 1 13 ? -19.9080 -6.414 -18.979 1.00 33.30 415 TRP A O 14
ATOM 15610 N N . PHE A 1 14 ? -17.7450 -6.801 -18.615 1.00 20.12 416 PHE A N 14
ATOM 15611 C CA . PHE A 1 14 ? -18.0130 -7.951 -17.769 1.00 62.42 416 PHE A CA 14
ATOM 15612 C C . PHE A 1 14 ? -18.5640 -7.519 -16.426 1.00 1.40 416 PHE A C 14
ATOM 15613 O O . PHE A 1 14 ? -19.4860 -8.157 -15.879 1.00 41.43 416 PHE A O 14
ATOM 15630 N N . GLU A 1 15 ? -18.0380 -6.421 -15.909 1.00 14.50 417 GLU A N 14
ATOM 15631 C CA . GLU A 1 15 ? -18.4670 -5.917 -14.633 1.00 41.31 417 GLU A CA 14
ATOM 15632 C C . GLU A 1 15 ? -19.8200 -5.290 -14.716 1.00 32.22 417 GLU A C 14
ATOM 15633 O O . GLU A 1 15 ? -20.6430 -5.470 -13.817 1.00 74.51 417 GLU A O 14
ATOM 15645 N N . GLN A 1 16 ? -20.0860 -4.588 -15.799 1.00 50.40 418 GLN A N 14
ATOM 15646 C CA . GLN A 1 16 ? -21.3620 -3.935 -15.945 1.00 43.13 418 GLN A CA 14
ATOM 15647 C C . GLN A 1 16 ? -22.4840 -4.950 -16.175 1.00 41.45 418 GLN A C 14
ATOM 15648 O O . GLN A 1 16 ? -23.6520 -4.659 -15.935 1.00 51.33 418 GLN A O 14
ATOM 15662 N N . SER A 1 17 ? -22.1110 -6.148 -16.614 1.00 35.43 419 SER A N 14
ATOM 15663 C CA . SER A 1 17 ? -23.0580 -7.236 -16.766 1.00 13.44 419 SER A CA 14
ATOM 15664 C C . SER A 1 17 ? -23.1880 -8.009 -15.452 1.00 13.03 419 SER A C 14
ATOM 15665 O O . SER A 1 17 ? -24.2320 -8.585 -15.162 1.00 75.44 419 SER A O 14
ATOM 15673 N N . GLY A 1 18 ? -22.1190 -7.995 -14.659 1.00 10.11 420 GLY A N 14
ATOM 15674 C CA . GLY A 1 18 ? -22.1000 -8.758 -13.431 1.00 21.10 420 GLY A CA 14
ATOM 15675 C C . GLY A 1 18 ? -21.8980 -10.218 -13.742 1.00 25.24 420 GLY A C 14
ATOM 15676 O O . GLY A 1 18 ? -22.3230 -11.089 -12.997 1.00 51.03 420 GLY A O 14
ATOM 15680 N N . ALA A 1 19 ? -21.1870 -10.456 -14.838 1.00 33.10 421 ALA A N 14
ATOM 15681 C CA . ALA A 1 19 ? -20.9840 -11.788 -15.413 1.00 71.31 421 ALA A CA 14
ATOM 15682 C C . ALA A 1 19 ? -20.2700 -12.762 -14.466 1.00 64.11 421 ALA A C 14
ATOM 15683 O O . ALA A 1 19 ? -20.4170 -13.978 -14.583 1.00 74.34 421 ALA A O 14
ATOM 15690 N N . MET A 1 20 ? -19.5040 -12.232 -13.538 1.00 31.22 422 MET A N 14
ATOM 15691 C CA . MET A 1 20 ? -18.7660 -13.068 -12.600 1.00 12.43 422 MET A CA 14
ATOM 15692 C C . MET A 1 20 ? -19.6260 -13.442 -11.408 1.00 33.21 422 MET A C 14
ATOM 15693 O O . MET A 1 20 ? -19.2390 -14.285 -10.595 1.00 73.33 422 MET A O 14
ATOM 15707 N N . GLY A 1 21 ? -20.8010 -12.829 -11.310 1.00 44.23 423 GLY A N 14
ATOM 15708 C CA . GLY A 1 21 ? -21.6820 -13.102 -10.197 1.00 43.54 423 GLY A CA 14
ATOM 15709 C C . GLY A 1 21 ? -21.1470 -12.549 -8.890 1.00 32.54 423 GLY A C 14
ATOM 15710 O O . GLY A 1 21 ? -21.3530 -13.145 -7.829 1.00 14.23 423 GLY A O 14
ATOM 15714 N N . GLY A 1 22 ? -20.4440 -11.438 -8.963 1.00 74.51 424 GLY A N 14
ATOM 15715 C CA . GLY A 1 22 ? -19.8600 -10.868 -7.780 1.00 14.44 424 GLY A CA 14
ATOM 15716 C C . GLY A 1 22 ? -20.3710 -9.476 -7.481 1.00 33.34 424 GLY A C 14
ATOM 15717 O O . GLY A 1 22 ? -21.4450 -9.071 -7.964 1.00 71.13 424 GLY A O 14
ATOM 15721 N N . LYS A 1 23 ? -19.5930 -8.737 -6.721 1.00 52.24 425 LYS A N 14
ATOM 15722 C CA . LYS A 1 23 ? -19.9460 -7.394 -6.278 1.00 65.03 425 LYS A CA 14
ATOM 15723 C C . LYS A 1 23 ? -20.0000 -6.401 -7.430 1.00 44.31 425 LYS A C 14
ATOM 15724 O O . LYS A 1 23 ? -19.2600 -6.544 -8.418 1.00 24.14 425 LYS A O 14
ATOM 15743 N N . PRO A 1 24 ? -20.8920 -5.394 -7.345 1.00 60.32 426 PRO A N 14
ATOM 15744 C CA . PRO A 1 24 ? -21.0100 -4.367 -8.360 1.00 41.13 426 PRO A CA 14
ATOM 15745 C C . PRO A 1 24 ? -19.7820 -3.448 -8.408 1.00 51.34 426 PRO A C 14
ATOM 15746 O O . PRO A 1 24 ? -19.6680 -2.465 -7.664 1.00 3.31 426 PRO A O 14
ATOM 15757 N N . LEU A 1 25 ? -18.8450 -3.829 -9.234 1.00 45.42 427 LEU A N 14
ATOM 15758 C CA . LEU A 1 25 ? -17.6240 -3.087 -9.457 1.00 24.44 427 LEU A CA 14
ATOM 15759 C C . LEU A 1 25 ? -17.8900 -1.842 -10.288 1.00 25.53 427 LEU A C 14
ATOM 15760 O O . LEU A 1 25 ? -17.1340 -0.872 -10.239 1.00 23.13 427 LEU A O 14
ATOM 15776 N N . SER A 1 26 ? -18.9840 -1.886 -11.048 1.00 32.05 428 SER A N 14
ATOM 15777 C CA . SER A 1 26 ? -19.4110 -0.814 -11.943 1.00 53.05 428 SER A CA 14
ATOM 15778 C C . SER A 1 26 ? -19.4860 0.542 -11.216 1.00 72.41 428 SER A C 14
ATOM 15779 O O . SER A 1 26 ? -19.2620 1.588 -11.828 1.00 43.31 428 SER A O 14
ATOM 15787 N N . THR A 1 27 ? -19.7690 0.506 -9.908 1.00 73.44 429 THR A N 14
ATOM 15788 C CA . THR A 1 27 ? -19.8490 1.699 -9.083 1.00 53.53 429 THR A CA 14
ATOM 15789 C C . THR A 1 27 ? -18.5400 2.513 -9.197 1.00 41.55 429 THR A C 14
ATOM 15790 O O . THR A 1 27 ? -18.5620 3.751 -9.302 1.00 55.42 429 THR A O 14
ATOM 15801 N N . PHE A 1 28 ? -17.4160 1.802 -9.216 1.00 10.31 430 PHE A N 14
ATOM 15802 C CA . PHE A 1 28 ? -16.1140 2.419 -9.328 1.00 13.05 430 PHE A CA 14
ATOM 15803 C C . PHE A 1 28 ? -15.8900 2.942 -10.730 1.00 24.15 430 PHE A C 14
ATOM 15804 O O . PHE A 1 28 ? -15.4930 4.076 -10.910 1.00 3.44 430 PHE A O 14
ATOM 15821 N N . TYR A 1 29 ? -16.1800 2.109 -11.718 1.00 35.40 431 TYR A N 14
ATOM 15822 C CA . TYR A 1 29 ? -15.9700 2.461 -13.128 1.00 32.41 431 TYR A CA 14
ATOM 15823 C C . TYR A 1 29 ? -16.7240 3.722 -13.547 1.00 13.24 431 TYR A C 14
ATOM 15824 O O . TYR A 1 29 ? -16.1670 4.582 -14.230 1.00 65.01 431 TYR A O 14
ATOM 15842 N N . THR A 1 30 ? -17.9750 3.825 -13.147 1.00 52.11 432 THR A N 14
ATOM 15843 C CA . THR A 1 30 ? -18.8030 4.956 -13.518 1.00 60.21 432 THR A CA 14
ATOM 15844 C C . THR A 1 30 ? -18.2390 6.286 -12.977 1.00 63.34 432 THR A C 14
ATOM 15845 O O . THR A 1 30 ? -18.0920 7.264 -13.727 1.00 11.34 432 THR A O 14
ATOM 15856 N N . GLN A 1 31 ? -17.9060 6.308 -11.697 1.00 42.20 433 GLN A N 14
ATOM 15857 C CA . GLN A 1 31 ? -17.4100 7.520 -11.064 1.00 43.12 433 GLN A CA 14
ATOM 15858 C C . GLN A 1 31 ? -15.9940 7.849 -11.542 1.00 21.01 433 GLN A C 14
ATOM 15859 O O . GLN A 1 31 ? -15.6230 9.013 -11.655 1.00 14.32 433 GLN A O 14
ATOM 15873 N N . LEU A 1 32 ? -15.2380 6.811 -11.850 1.00 52.22 434 LEU A N 14
ATOM 15874 C CA . LEU A 1 32 ? -13.8470 6.922 -12.264 1.00 51.31 434 LEU A CA 14
ATOM 15875 C C . LEU A 1 32 ? -13.6950 7.799 -13.502 1.00 15.20 434 LEU A C 14
ATOM 15876 O O . LEU A 1 32 ? -12.7630 8.590 -13.596 1.00 14.15 434 LEU A O 14
ATOM 15892 N N . VAL A 1 33 ? -14.6250 7.660 -14.431 1.00 52.21 435 VAL A N 14
ATOM 15893 C CA . VAL A 1 33 ? -14.5940 8.407 -15.687 1.00 0.41 435 VAL A CA 14
ATOM 15894 C C . VAL A 1 33 ? -14.5850 9.915 -15.432 1.00 45.43 435 VAL A C 14
ATOM 15895 O O . VAL A 1 33 ? -13.9450 10.683 -16.167 1.00 33.01 435 VAL A O 14
ATOM 15908 N N . LEU A 1 34 ? -15.2440 10.330 -14.380 1.00 24.13 436 LEU A N 14
ATOM 15909 C CA . LEU A 1 34 ? -15.3590 11.725 -14.096 1.00 21.23 436 LEU A CA 14
ATOM 15910 C C . LEU A 1 34 ? -14.4280 12.196 -12.971 1.00 44.54 436 LEU A C 14
ATOM 15911 O O . LEU A 1 34 ? -14.0640 13.367 -12.915 1.00 13.54 436 LEU A O 14
ATOM 15927 N N . MET A 1 35 ? -14.0590 11.292 -12.076 1.00 0.24 437 MET A N 14
ATOM 15928 C CA . MET A 1 35 ? -13.1510 11.623 -10.975 1.00 70.24 437 MET A CA 14
ATOM 15929 C C . MET A 1 35 ? -11.7260 11.176 -11.283 1.00 14.22 437 MET A C 14
ATOM 15930 O O . MET A 1 35 ? -11.4260 9.983 -11.182 1.00 5.24 437 MET A O 14
ATOM 15944 N N . PRO A 1 36 ? -10.8140 12.085 -11.642 1.00 1.12 438 PRO A N 14
ATOM 15945 C CA . PRO A 1 36 ? -9.4210 11.714 -11.881 1.00 73.14 438 PRO A CA 14
ATOM 15946 C C . PRO A 1 36 ? -8.7490 11.213 -10.590 1.00 40.31 438 PRO A C 14
ATOM 15947 O O . PRO A 1 36 ? -7.8500 10.370 -10.625 1.00 63.20 438 PRO A O 14
ATOM 15958 N N . GLN A 1 37 ? -9.2270 11.718 -9.454 1.00 20.12 439 GLN A N 14
ATOM 15959 C CA . GLN A 1 37 ? -8.6910 11.363 -8.146 1.00 53.53 439 GLN A CA 14
ATOM 15960 C C . GLN A 1 37 ? -8.8300 9.861 -7.840 1.00 52.45 439 GLN A C 14
ATOM 15961 O O . GLN A 1 37 ? -7.8700 9.216 -7.441 1.00 62.13 439 GLN A O 14
ATOM 15975 N N . VAL A 1 38 ? -10.0080 9.300 -8.085 1.00 65.54 440 VAL A N 14
ATOM 15976 C CA . VAL A 1 38 ? -10.2460 7.897 -7.789 1.00 42.22 440 VAL A CA 14
ATOM 15977 C C . VAL A 1 38 ? -9.5420 7.038 -8.826 1.00 10.24 440 VAL A C 14
ATOM 15978 O O . VAL A 1 38 ? -9.1260 5.936 -8.543 1.00 14.51 440 VAL A O 14
ATOM 15991 N N . LEU A 1 39 ? -9.4050 7.587 -10.026 1.00 53.15 441 LEU A N 14
ATOM 15992 C CA . LEU A 1 39 ? -8.7720 6.915 -11.149 1.00 50.33 441 LEU A CA 14
ATOM 15993 C C . LEU A 1 39 ? -7.3330 6.509 -10.778 1.00 72.22 441 LEU A C 14
ATOM 15994 O O . LEU A 1 39 ? -6.8920 5.411 -11.108 1.00 40.23 441 LEU A O 14
ATOM 16010 N N . HIS A 1 40 ? -6.6240 7.392 -10.066 1.00 51.11 442 HIS A N 14
ATOM 16011 C CA . HIS A 1 40 ? -5.2590 7.074 -9.604 1.00 32.21 442 HIS A CA 14
ATOM 16012 C C . HIS A 1 40 ? -5.2800 5.859 -8.695 1.00 12.43 442 HIS A C 14
ATOM 16013 O O . HIS A 1 40 ? -4.5230 4.914 -8.889 1.00 12.31 442 HIS A O 14
ATOM 16028 N N . TYR A 1 41 ? -6.1870 5.875 -7.740 1.00 64.22 443 TYR A N 14
ATOM 16029 C CA . TYR A 1 41 ? -6.3360 4.783 -6.792 1.00 61.44 443 TYR A CA 14
ATOM 16030 C C . TYR A 1 41 ? -6.8160 3.525 -7.475 1.00 22.22 443 TYR A C 14
ATOM 16031 O O . TYR A 1 41 ? -6.4010 2.453 -7.133 1.00 4.34 443 TYR A O 14
ATOM 16049 N N . ALA A 1 42 ? -7.6760 3.682 -8.451 1.00 10.05 444 ALA A N 14
ATOM 16050 C CA . ALA A 1 42 ? -8.2350 2.561 -9.188 1.00 60.44 444 ALA A CA 14
ATOM 16051 C C . ALA A 1 42 ? -7.1520 1.795 -9.910 1.00 21.15 444 ALA A C 14
ATOM 16052 O O . ALA A 1 42 ? -7.2040 0.574 -9.995 1.00 62.30 444 ALA A O 14
ATOM 16059 N N . GLN A 1 43 ? -6.1560 2.516 -10.409 1.00 42.41 445 GLN A N 14
ATOM 16060 C CA . GLN A 1 43 ? -5.0250 1.888 -11.060 1.00 1.01 445 GLN A CA 14
ATOM 16061 C C . GLN A 1 43 ? -4.2470 1.045 -10.049 1.00 4.55 445 GLN A C 14
ATOM 16062 O O . GLN A 1 43 ? -3.6700 0.015 -10.394 1.00 41.41 445 GLN A O 14
ATOM 16076 N N . TYR A 1 44 ? -4.2330 1.496 -8.807 1.00 74.34 446 TYR A N 14
ATOM 16077 C CA . TYR A 1 44 ? -3.6340 0.749 -7.719 1.00 41.22 446 TYR A CA 14
ATOM 16078 C C . TYR A 1 44 ? -4.5160 -0.430 -7.293 1.00 11.41 446 TYR A C 14
ATOM 16079 O O . TYR A 1 44 ? -4.0480 -1.568 -7.182 1.00 3.42 446 TYR A O 14
ATOM 16097 N N . VAL A 1 45 ? -5.7940 -0.146 -7.083 1.00 2.24 447 VAL A N 14
ATOM 16098 C CA . VAL A 1 45 ? -6.7870 -1.135 -6.650 1.00 41.42 447 VAL A CA 14
ATOM 16099 C C . VAL A 1 45 ? -6.9160 -2.283 -7.656 1.00 52.41 447 VAL A C 14
ATOM 16100 O O . VAL A 1 45 ? -7.1820 -3.415 -7.274 1.00 32.10 447 VAL A O 14
ATOM 16113 N N . LEU A 1 46 ? -6.6870 -1.982 -8.928 1.00 23.31 448 LEU A N 14
ATOM 16114 C CA . LEU A 1 46 ? -6.7690 -2.937 -10.014 1.00 34.43 448 LEU A CA 14
ATOM 16115 C C . LEU A 1 46 ? -5.9410 -4.206 -9.750 1.00 40.41 448 LEU A C 14
ATOM 16116 O O . LEU A 1 46 ? -6.3190 -5.308 -10.168 1.00 10.31 448 LEU A O 14
ATOM 16132 N N . LEU A 1 47 ? -4.8420 -4.065 -9.044 1.00 25.22 449 LEU A N 14
ATOM 16133 C CA . LEU A 1 47 ? -4.0220 -5.213 -8.747 1.00 45.23 449 LEU A CA 14
ATOM 16134 C C . LEU A 1 47 ? -4.7110 -6.135 -7.733 1.00 21.34 449 LEU A C 14
ATOM 16135 O O . LEU A 1 47 ? -4.7770 -7.342 -7.934 1.00 11.25 449 LEU A O 14
ATOM 16151 N N . GLY A 1 48 ? -5.2620 -5.557 -6.690 1.00 63.34 450 GLY A N 14
ATOM 16152 C CA . GLY A 1 48 ? -5.9510 -6.335 -5.676 1.00 63.12 450 GLY A CA 14
ATOM 16153 C C . GLY A 1 48 ? -7.2980 -6.820 -6.159 1.00 21.24 450 GLY A C 14
ATOM 16154 O O . GLY A 1 48 ? -7.6820 -7.960 -5.917 1.00 4.33 450 GLY A O 14
ATOM 16158 N N . LEU A 1 49 ? -8.0040 -5.945 -6.855 1.00 4.02 451 LEU A N 14
ATOM 16159 C CA . LEU A 1 49 ? -9.3050 -6.249 -7.426 1.00 54.03 451 LEU A CA 14
ATOM 16160 C C . LEU A 1 49 ? -9.1580 -7.385 -8.423 1.00 13.40 451 LEU A C 14
ATOM 16161 O O . LEU A 1 49 ? -9.9460 -8.326 -8.428 1.00 63.12 451 LEU A O 14
ATOM 16177 N N . GLY A 1 50 ? -8.1230 -7.304 -9.239 1.00 52.00 452 GLY A N 14
ATOM 16178 C CA . GLY A 1 50 ? -7.8700 -8.339 -10.213 1.00 24.51 452 GLY A CA 14
ATOM 16179 C C . GLY A 1 50 ? -7.5100 -9.631 -9.534 1.00 54.11 452 GLY A C 14
ATOM 16180 O O . GLY A 1 50 ? -7.9640 -10.704 -9.940 1.00 42.44 452 GLY A O 14
ATOM 16184 N N . GLY A 1 51 ? -6.7170 -9.516 -8.474 1.00 73.41 453 GLY A N 14
ATOM 16185 C CA . GLY A 1 51 ? -6.3160 -10.665 -7.703 1.00 30.20 453 GLY A CA 14
ATOM 16186 C C . GLY A 1 51 ? -7.5070 -11.382 -7.124 1.00 3.34 453 GLY A C 14
ATOM 16187 O O . GLY A 1 51 ? -7.5890 -12.593 -7.203 1.00 22.52 453 GLY A O 14
ATOM 16191 N N . LEU A 1 52 ? -8.4520 -10.618 -6.585 1.00 44.31 454 LEU A N 14
ATOM 16192 C CA . LEU A 1 52 ? -9.6690 -11.178 -6.004 1.00 13.35 454 LEU A CA 14
ATOM 16193 C C . LEU A 1 52 ? -10.3790 -12.090 -7.002 1.00 64.12 454 LEU A C 14
ATOM 16194 O O . LEU A 1 52 ? -10.6790 -13.235 -6.687 1.00 75.02 454 LEU A O 14
ATOM 16210 N N . LEU A 1 53 ? -10.6010 -11.594 -8.216 1.00 44.13 455 LEU A N 14
ATOM 16211 C CA . LEU A 1 53 ? -11.2720 -12.382 -9.251 1.00 43.03 455 LEU A CA 14
ATOM 16212 C C . LEU A 1 53 ? -10.4620 -13.604 -9.673 1.00 54.21 455 LEU A C 14
ATOM 16213 O O . LEU A 1 53 ? -11.0300 -14.629 -10.037 1.00 73.01 455 LEU A O 14
ATOM 16229 N N . LEU A 1 54 ? -9.1470 -13.504 -9.610 1.00 34.21 456 LEU A N 14
ATOM 16230 C CA . LEU A 1 54 ? -8.2800 -14.633 -9.949 1.00 74.13 456 LEU A CA 14
ATOM 16231 C C . LEU A 1 54 ? -8.3340 -15.697 -8.848 1.00 71.41 456 LEU A C 14
ATOM 16232 O O . LEU A 1 54 ? -8.2700 -16.893 -9.119 1.00 54.55 456 LEU A O 14
ATOM 16248 N N . LEU A 1 55 ? -8.4520 -15.250 -7.617 1.00 44.33 457 LEU A N 14
ATOM 16249 C CA . LEU A 1 55 ? -8.5710 -16.139 -6.471 1.00 11.24 457 LEU A CA 14
ATOM 16250 C C . LEU A 1 55 ? -9.9450 -16.789 -6.328 1.00 51.11 457 LEU A C 14
ATOM 16251 O O . LEU A 1 55 ? -10.0400 -17.870 -5.770 1.00 23.40 457 LEU A O 14
ATOM 16267 N N . VAL A 1 56 ? -11.0020 -16.125 -6.825 1.00 51.14 458 VAL A N 14
ATOM 16268 C CA . VAL A 1 56 ? -12.4000 -16.632 -6.709 1.00 64.22 458 VAL A CA 14
ATOM 16269 C C . VAL A 1 56 ? -12.5610 -18.157 -7.033 1.00 11.35 458 VAL A C 14
ATOM 16270 O O . VAL A 1 56 ? -13.1450 -18.881 -6.219 1.00 30.31 458 VAL A O 14
ATOM 16283 N N . PRO A 1 57 ? -12.0410 -18.679 -8.189 1.00 53.41 459 PRO A N 14
ATOM 16284 C CA . PRO A 1 57 ? -12.1230 -20.124 -8.503 1.00 71.34 459 PRO A CA 14
ATOM 16285 C C . PRO A 1 57 ? -11.5230 -20.995 -7.380 1.00 3.52 459 PRO A C 14
ATOM 16286 O O . PRO A 1 57 ? -12.0060 -22.100 -7.093 1.00 32.51 459 PRO A O 14
ATOM 16297 N N . ILE A 1 58 ? -10.4960 -20.469 -6.734 1.00 2.21 460 ILE A N 14
ATOM 16298 C CA . ILE A 1 58 ? -9.8180 -21.153 -5.649 1.00 15.14 460 ILE A CA 14
ATOM 16299 C C . ILE A 1 58 ? -10.6070 -20.975 -4.343 1.00 63.54 460 ILE A C 14
ATOM 16300 O O . ILE A 1 58 ? -10.7090 -21.899 -3.536 1.00 1.52 460 ILE A O 14
ATOM 16316 N N . ILE A 1 59 ? -11.1900 -19.796 -4.160 1.00 73.04 461 ILE A N 14
ATOM 16317 C CA . ILE A 1 59 ? -12.0210 -19.511 -2.990 1.00 12.23 461 ILE A CA 14
ATOM 16318 C C . ILE A 1 59 ? -13.2060 -20.476 -2.954 1.00 51.43 461 ILE A C 14
ATOM 16319 O O . ILE A 1 59 ? -13.5450 -21.020 -1.911 1.00 51.34 461 ILE A O 14
ATOM 16335 N N . CYS A 1 60 ? -13.7990 -20.716 -4.103 1.00 71.34 462 CYS A N 14
ATOM 16336 C CA . CYS A 1 60 ? -14.9030 -21.656 -4.206 1.00 41.03 462 CYS A CA 14
ATOM 16337 C C . CYS A 1 60 ? -14.4220 -23.102 -3.966 1.00 62.42 462 CYS A C 14
ATOM 16338 O O . CYS A 1 60 ? -15.2020 -23.970 -3.601 1.00 10.04 462 CYS A O 14
ATOM 16346 N N . GLN A 1 61 ? -13.1230 -23.337 -4.125 1.00 44.14 463 GLN A N 14
ATOM 16347 C CA . GLN A 1 61 ? -12.5660 -24.679 -3.956 1.00 11.01 463 GLN A CA 14
ATOM 16348 C C . GLN A 1 61 ? -12.4200 -24.917 -2.482 1.00 72.11 463 GLN A C 14
ATOM 16349 O O . GLN A 1 61 ? -12.7320 -25.979 -1.944 1.00 21.03 463 GLN A O 14
ATOM 16363 N N . LEU A 1 62 ? -11.9480 -23.894 -1.858 1.00 62.53 464 LEU A N 14
ATOM 16364 C CA . LEU A 1 62 ? -11.7820 -23.772 -0.476 1.00 74.31 464 LEU A CA 14
ATOM 16365 C C . LEU A 1 62 ? -13.1400 -23.963 0.223 1.00 23.31 464 LEU A C 14
ATOM 16366 O O . LEU A 1 62 ? -13.2550 -24.722 1.185 1.00 53.04 464 LEU A O 14
ATOM 16382 N N . ARG A 1 63 ? -14.1680 -23.312 -0.310 1.00 24.20 465 ARG A N 14
ATOM 16383 C CA . ARG A 1 63 ? -15.5250 -23.426 0.232 1.00 72.41 465 ARG A CA 14
ATOM 16384 C C . ARG A 1 63 ? -16.0810 -24.834 0.044 1.00 13.32 465 ARG A C 14
ATOM 16385 O O . ARG A 1 63 ? -16.9740 -25.260 0.777 1.00 5.24 465 ARG A O 14
ATOM 16406 N N . SER A 1 64 ? -15.5380 -25.548 -0.924 1.00 24.11 466 SER A N 14
ATOM 16407 C CA . SER A 1 64 ? -15.9370 -26.904 -1.200 1.00 1.20 466 SER A CA 14
ATOM 16408 C C . SER A 1 64 ? -15.3640 -27.819 -0.121 1.00 1.25 466 SER A C 14
ATOM 16409 O O . SER A 1 64 ? -15.9810 -28.824 0.264 1.00 14.50 466 SER A O 14
ATOM 16417 N N . GLN A 1 65 ? -14.1910 -27.447 0.389 1.00 54.02 467 GLN A N 14
ATOM 16418 C CA . GLN A 1 65 ? -13.5440 -28.198 1.446 1.00 1.25 467 GLN A CA 14
ATOM 16419 C C . GLN A 1 65 ? -14.2580 -27.972 2.760 1.00 53.11 467 GLN A C 14
ATOM 16420 O O . GLN A 1 65 ? -14.4670 -28.905 3.528 1.00 55.32 467 GLN A O 14
ATOM 16434 N N . GLU A 1 66 ? -14.6550 -26.735 3.006 1.00 20.05 468 GLU A N 14
ATOM 16435 C CA . GLU A 1 66 ? -15.3920 -26.403 4.222 1.00 54.32 468 GLU A CA 14
ATOM 16436 C C . GLU A 1 66 ? -16.8180 -26.930 4.125 1.00 60.23 468 GLU A C 14
ATOM 16437 O O . GLU A 1 66 ? -17.4800 -27.152 5.140 1.00 70.44 468 GLU A O 14
ATOM 16449 N N . LYS A 1 67 ? -17.2600 -27.144 2.890 1.00 54.30 469 LYS A N 14
ATOM 16450 C CA . LYS A 1 67 ? -18.6000 -27.598 2.548 1.00 22.55 469 LYS A CA 14
ATOM 16451 C C . LYS A 1 67 ? -19.6560 -26.570 2.886 1.00 52.30 469 LYS A C 14
ATOM 16452 O O . LYS A 1 67 ? -19.9880 -26.342 4.057 1.00 34.12 469 LYS A O 14
ATOM 16471 N N . CYS A 1 68 ? -20.1930 -25.969 1.875 1.00 45.30 470 CYS A N 14
ATOM 16472 C CA . CYS A 1 68 ? -21.2180 -25.000 2.055 1.00 11.21 470 CYS A CA 14
ATOM 16473 C C . CYS A 1 68 ? -22.4880 -25.561 1.471 1.00 34.13 470 CYS A C 14
ATOM 16474 O O . CYS A 1 68 ? -22.4500 -26.405 0.561 1.00 30.52 470 CYS A O 14
ATOM 16482 N N . PHE A 1 69 ? -23.5920 -25.129 1.977 1.00 43.23 471 PHE A N 14
ATOM 16483 C CA . PHE A 1 69 ? -24.8500 -25.609 1.512 1.00 71.14 471 PHE A CA 14
ATOM 16484 C C . PHE A 1 69 ? -25.6470 -24.463 0.958 1.00 4.32 471 PHE A C 14
ATOM 16485 O O . PHE A 1 69 ? -25.5100 -23.334 1.424 1.00 31.44 471 PHE A O 14
ATOM 16502 N N . LEU A 1 70 ? -26.4700 -24.755 -0.021 1.00 55.44 472 LEU A N 14
ATOM 16503 C CA . LEU A 1 70 ? -27.2270 -23.747 -0.752 1.00 71.11 472 LEU A CA 14
ATOM 16504 C C . LEU A 1 70 ? -28.1900 -23.000 0.163 1.00 51.42 472 LEU A C 14
ATOM 16505 O O . LEU A 1 70 ? -28.4380 -21.810 -0.016 1.00 3.10 472 LEU A O 14
ATOM 16521 N N . PHE A 1 71 ? -28.7110 -23.690 1.146 1.00 72.22 473 PHE A N 14
ATOM 16522 C CA . PHE A 1 71 ? -29.6560 -23.090 2.065 1.00 54.34 473 PHE A CA 14
ATOM 16523 C C . PHE A 1 71 ? -29.0100 -22.828 3.412 1.00 23.12 473 PHE A C 14
ATOM 16524 O O . PHE A 1 71 ? -29.6900 -22.454 4.368 1.00 64.52 473 PHE A O 14
ATOM 16541 N N . TRP A 1 72 ? -27.6830 -22.990 3.456 1.00 21.50 474 TRP A N 14
ATOM 16542 C CA . TRP A 1 72 ? -26.8720 -22.806 4.662 1.00 21.03 474 TRP A CA 14
ATOM 16543 C C . TRP A 1 72 ? -27.3290 -23.650 5.843 1.00 20.42 474 TRP A C 14
ATOM 16544 O O . TRP A 1 72 ? -28.1950 -23.243 6.637 1.00 44.02 474 TRP A O 14
ATOM 16565 N N . SER A 1 73 ? -26.7690 -24.818 5.944 1.00 52.01 475 SER A N 14
ATOM 16566 C CA . SER A 1 73 ? -27.0830 -25.707 7.006 1.00 71.25 475 SER A CA 14
ATOM 16567 C C . SER A 1 73 ? -26.2190 -25.330 8.195 1.00 1.31 475 SER A C 14
ATOM 16568 O O . SER A 1 73 ? -26.7440 -24.729 9.154 1.00 38.47 475 SER A O 14
ATOM 16577 N N . GLY A 1 1 ? -15.8640 -5.967 -8.745 1.00 12.12 403 GLY A N 15
ATOM 16578 C CA . GLY A 1 1 ? -15.5490 -6.116 -7.328 1.00 22.34 403 GLY A CA 15
ATOM 16579 C C . GLY A 1 1 ? -14.8400 -4.904 -6.809 1.00 22.40 403 GLY A C 15
ATOM 16580 O O . GLY A 1 1 ? -14.1960 -4.186 -7.579 1.00 15.54 403 GLY A O 15
ATOM 16586 N N . SER A 1 2 ? -14.9550 -4.652 -5.531 1.00 65.23 404 SER A N 15
ATOM 16587 C CA . SER A 1 2 ? -14.3070 -3.521 -4.927 1.00 21.21 404 SER A CA 15
ATOM 16588 C C . SER A 1 2 ? -13.5870 -3.943 -3.651 1.00 52.41 404 SER A C 15
ATOM 16589 O O . SER A 1 2 ? -13.9850 -4.900 -2.985 1.00 60.24 404 SER A O 15
ATOM 16597 N N . LYS A 1 3 ? -12.5240 -3.242 -3.332 1.00 53.03 405 LYS A N 15
ATOM 16598 C CA . LYS A 1 3 ? -11.7170 -3.522 -2.154 1.00 32.11 405 LYS A CA 15
ATOM 16599 C C . LYS A 1 3 ? -12.3940 -2.954 -0.897 1.00 4.04 405 LYS A C 15
ATOM 16600 O O . LYS A 1 3 ? -12.1820 -3.427 0.212 1.00 53.22 405 LYS A O 15
ATOM 16619 N N . ILE A 1 4 ? -13.2350 -1.972 -1.102 1.00 74.05 406 ILE A N 15
ATOM 16620 C CA . ILE A 1 4 ? -13.8570 -1.229 -0.020 1.00 51.41 406 ILE A CA 15
ATOM 16621 C C . ILE A 1 4 ? -15.1450 -1.933 0.482 1.00 64.42 406 ILE A C 15
ATOM 16622 O O . ILE A 1 4 ? -15.7470 -1.503 1.454 1.00 32.51 406 ILE A O 15
ATOM 16638 N N . GLU A 1 5 ? -15.5050 -3.046 -0.138 1.00 20.53 407 GLU A N 15
ATOM 16639 C CA . GLU A 1 5 ? -16.7640 -3.739 0.174 1.00 52.14 407 GLU A CA 15
ATOM 16640 C C . GLU A 1 5 ? -16.8670 -4.128 1.665 1.00 44.11 407 GLU A C 15
ATOM 16641 O O . GLU A 1 5 ? -17.8620 -3.816 2.302 1.00 55.42 407 GLU A O 15
ATOM 16653 N N . PRO A 1 6 ? -15.8380 -4.792 2.264 1.00 61.32 408 PRO A N 15
ATOM 16654 C CA . PRO A 1 6 ? -15.8620 -5.127 3.698 1.00 23.54 408 PRO A CA 15
ATOM 16655 C C . PRO A 1 6 ? -15.8410 -3.874 4.610 1.00 24.43 408 PRO A C 15
ATOM 16656 O O . PRO A 1 6 ? -16.0940 -3.965 5.816 1.00 74.12 408 PRO A O 15
ATOM 16667 N N . VAL A 1 7 ? -15.5480 -2.719 4.027 1.00 63.53 409 VAL A N 15
ATOM 16668 C CA . VAL A 1 7 ? -15.4230 -1.486 4.782 1.00 12.41 409 VAL A CA 15
ATOM 16669 C C . VAL A 1 7 ? -16.7120 -0.637 4.691 1.00 5.11 409 VAL A C 15
ATOM 16670 O O . VAL A 1 7 ? -16.9980 0.164 5.576 1.00 10.30 409 VAL A O 15
ATOM 16683 N N . VAL A 1 8 ? -17.5020 -0.839 3.639 1.00 72.03 410 VAL A N 15
ATOM 16684 C CA . VAL A 1 8 ? -18.6870 -0.004 3.423 1.00 64.33 410 VAL A CA 15
ATOM 16685 C C . VAL A 1 8 ? -19.7830 -0.218 4.463 1.00 74.42 410 VAL A C 15
ATOM 16686 O O . VAL A 1 8 ? -20.3830 0.742 4.919 1.00 1.31 410 VAL A O 15
ATOM 16699 N N . LEU A 1 9 ? -20.0120 -1.471 4.858 1.00 51.53 411 LEU A N 15
ATOM 16700 C CA . LEU A 1 9 ? -21.0780 -1.791 5.822 1.00 0.22 411 LEU A CA 15
ATOM 16701 C C . LEU A 1 9 ? -20.9640 -1.013 7.143 1.00 52.41 411 LEU A C 15
ATOM 16702 O O . LEU A 1 9 ? -21.8920 -0.285 7.493 1.00 60.13 411 LEU A O 15
ATOM 16718 N N . PRO A 1 10 ? -19.8260 -1.130 7.892 1.00 74.22 412 PRO A N 15
ATOM 16719 C CA . PRO A 1 10 ? -19.6780 -0.464 9.184 1.00 2.53 412 PRO A CA 15
ATOM 16720 C C . PRO A 1 10 ? -19.7600 1.066 9.085 1.00 25.30 412 PRO A C 15
ATOM 16721 O O . PRO A 1 10 ? -20.2500 1.728 9.998 1.00 62.41 412 PRO A O 15
ATOM 16732 N N . LEU A 1 11 ? -19.2940 1.617 7.978 1.00 13.14 413 LEU A N 15
ATOM 16733 C CA . LEU A 1 11 ? -19.3110 3.053 7.788 1.00 40.42 413 LEU A CA 15
ATOM 16734 C C . LEU A 1 11 ? -20.7070 3.542 7.466 1.00 35.15 413 LEU A C 15
ATOM 16735 O O . LEU A 1 11 ? -21.1530 4.581 7.980 1.00 43.24 413 LEU A O 15
ATOM 16751 N N . LEU A 1 12 ? -21.4040 2.758 6.655 1.00 12.24 414 LEU A N 15
ATOM 16752 C CA . LEU A 1 12 ? -22.7430 3.073 6.178 1.00 12.42 414 LEU A CA 15
ATOM 16753 C C . LEU A 1 12 ? -23.7070 3.333 7.323 1.00 45.31 414 LEU A C 15
ATOM 16754 O O . LEU A 1 12 ? -24.5760 4.196 7.214 1.00 15.15 414 LEU A O 15
ATOM 16770 N N . TRP A 1 13 ? -23.5340 2.615 8.429 1.00 54.51 415 TRP A N 15
ATOM 16771 C CA . TRP A 1 13 ? -24.4070 2.780 9.588 1.00 4.22 415 TRP A CA 15
ATOM 16772 C C . TRP A 1 13 ? -24.3660 4.221 10.087 1.00 41.43 415 TRP A C 15
ATOM 16773 O O . TRP A 1 13 ? -25.3930 4.804 10.445 1.00 31.13 415 TRP A O 15
ATOM 16794 N N . PHE A 1 14 ? -23.1810 4.795 10.103 1.00 30.32 416 PHE A N 15
ATOM 16795 C CA . PHE A 1 14 ? -23.0090 6.168 10.542 1.00 74.15 416 PHE A CA 15
ATOM 16796 C C . PHE A 1 14 ? -23.5280 7.126 9.492 1.00 33.41 416 PHE A C 15
ATOM 16797 O O . PHE A 1 14 ? -24.1280 8.163 9.809 1.00 32.51 416 PHE A O 15
ATOM 16814 N N . GLU A 1 15 ? -23.3200 6.764 8.252 1.00 12.41 417 GLU A N 15
ATOM 16815 C CA . GLU A 1 15 ? -23.6860 7.585 7.117 1.00 72.23 417 GLU A CA 15
ATOM 16816 C C . GLU A 1 15 ? -25.1620 7.755 7.002 1.00 2.03 417 GLU A C 15
ATOM 16817 O O . GLU A 1 15 ? -25.6300 8.756 6.467 1.00 22.32 417 GLU A O 15
ATOM 16829 N N . GLN A 1 16 ? -25.9000 6.782 7.513 1.00 44.40 418 GLN A N 15
ATOM 16830 C CA . GLN A 1 16 ? -27.3520 6.822 7.490 1.00 33.23 418 GLN A CA 15
ATOM 16831 C C . GLN A 1 16 ? -27.8500 8.104 8.159 1.00 12.40 418 GLN A C 15
ATOM 16832 O O . GLN A 1 16 ? -28.7820 8.753 7.695 1.00 23.24 418 GLN A O 15
ATOM 16846 N N . SER A 1 17 ? -27.1980 8.447 9.244 1.00 75.44 419 SER A N 15
ATOM 16847 C CA . SER A 1 17 ? -27.5360 9.598 10.041 1.00 11.35 419 SER A CA 15
ATOM 16848 C C . SER A 1 17 ? -26.7280 10.826 9.580 1.00 14.13 419 SER A C 15
ATOM 16849 O O . SER A 1 17 ? -27.0910 11.973 9.863 1.00 11.13 419 SER A O 15
ATOM 16857 N N . GLY A 1 18 ? -25.6760 10.580 8.817 1.00 45.32 420 GLY A N 15
ATOM 16858 C CA . GLY A 1 18 ? -24.7560 11.640 8.444 1.00 10.34 420 GLY A CA 15
ATOM 16859 C C . GLY A 1 18 ? -23.7350 11.851 9.539 1.00 72.51 420 GLY A C 15
ATOM 16860 O O . GLY A 1 18 ? -22.9720 12.813 9.534 1.00 41.02 420 GLY A O 15
ATOM 16864 N N . ALA A 1 19 ? -23.6960 10.888 10.445 1.00 2.34 421 ALA A N 15
ATOM 16865 C CA . ALA A 1 19 ? -22.8170 10.877 11.602 1.00 60.41 421 ALA A CA 15
ATOM 16866 C C . ALA A 1 19 ? -21.3740 10.708 11.179 1.00 72.03 421 ALA A C 15
ATOM 16867 O O . ALA A 1 19 ? -20.4510 11.056 11.905 1.00 51.22 421 ALA A O 15
ATOM 16874 N N . MET A 1 20 ? -21.1930 10.152 10.001 1.00 12.11 422 MET A N 15
ATOM 16875 C CA . MET A 1 20 ? -19.8700 9.893 9.450 1.00 54.42 422 MET A CA 15
ATOM 16876 C C . MET A 1 20 ? -19.2560 11.206 8.929 1.00 62.15 422 MET A C 15
ATOM 16877 O O . MET A 1 20 ? -18.0800 11.260 8.561 1.00 63.25 422 MET A O 15
ATOM 16891 N N . GLY A 1 21 ? -20.0530 12.263 8.936 1.00 34.11 423 GLY A N 15
ATOM 16892 C CA . GLY A 1 21 ? -19.5980 13.543 8.455 1.00 71.14 423 GLY A CA 15
ATOM 16893 C C . GLY A 1 21 ? -19.9430 13.737 7.006 1.00 44.41 423 GLY A C 15
ATOM 16894 O O . GLY A 1 21 ? -19.6010 14.763 6.396 1.00 74.00 423 GLY A O 15
ATOM 16898 N N . GLY A 1 22 ? -20.6210 12.765 6.457 1.00 33.41 424 GLY A N 15
ATOM 16899 C CA . GLY A 1 22 ? -21.0040 12.808 5.092 1.00 41.23 424 GLY A CA 15
ATOM 16900 C C . GLY A 1 22 ? -22.1440 11.881 4.820 1.00 34.31 424 GLY A C 15
ATOM 16901 O O . GLY A 1 22 ? -22.6810 11.256 5.752 1.00 1.33 424 GLY A O 15
ATOM 16905 N N . LYS A 1 23 ? -22.4960 11.785 3.571 1.00 2.12 425 LYS A N 15
ATOM 16906 C CA . LYS A 1 23 ? -23.5840 10.951 3.115 1.00 11.31 425 LYS A CA 15
ATOM 16907 C C . LYS A 1 23 ? -23.0630 9.549 2.793 1.00 74.21 425 LYS A C 15
ATOM 16908 O O . LYS A 1 23 ? -21.8470 9.363 2.707 1.00 53.32 425 LYS A O 15
ATOM 16927 N N . PRO A 1 24 ? -23.9670 8.542 2.652 1.00 25.35 426 PRO A N 15
ATOM 16928 C CA . PRO A 1 24 ? -23.6010 7.150 2.305 1.00 61.31 426 PRO A CA 15
ATOM 16929 C C . PRO A 1 24 ? -22.6270 7.019 1.117 1.00 70.14 426 PRO A C 15
ATOM 16930 O O . PRO A 1 24 ? -22.5310 7.926 0.248 1.00 54.44 426 PRO A O 15
ATOM 16941 N N . LEU A 1 25 ? -21.9340 5.868 1.064 1.00 11.23 427 LEU A N 15
ATOM 16942 C CA . LEU A 1 25 ? -20.9340 5.558 0.018 1.00 5.34 427 LEU A CA 15
ATOM 16943 C C . LEU A 1 25 ? -21.5120 5.774 -1.370 1.00 44.32 427 LEU A C 15
ATOM 16944 O O . LEU A 1 25 ? -20.8230 6.253 -2.269 1.00 64.11 427 LEU A O 15
ATOM 16960 N N . SER A 1 26 ? -22.7730 5.419 -1.521 1.00 31.50 428 SER A N 15
ATOM 16961 C CA . SER A 1 26 ? -23.4960 5.527 -2.774 1.00 24.15 428 SER A CA 15
ATOM 16962 C C . SER A 1 26 ? -23.4270 6.951 -3.354 1.00 43.30 428 SER A C 15
ATOM 16963 O O . SER A 1 26 ? -23.2630 7.131 -4.566 1.00 24.02 428 SER A O 15
ATOM 16971 N N . THR A 1 27 ? -23.5210 7.948 -2.495 1.00 71.04 429 THR A N 15
ATOM 16972 C CA . THR A 1 27 ? -23.4760 9.316 -2.928 1.00 33.02 429 THR A CA 15
ATOM 16973 C C . THR A 1 27 ? -22.0450 9.689 -3.351 1.00 4.12 429 THR A C 15
ATOM 16974 O O . THR A 1 27 ? -21.8320 10.352 -4.373 1.00 45.25 429 THR A O 15
ATOM 16985 N N . PHE A 1 28 ? -21.0710 9.235 -2.582 1.00 3.42 430 PHE A N 15
ATOM 16986 C CA . PHE A 1 28 ? -19.6720 9.506 -2.876 1.00 42.34 430 PHE A CA 15
ATOM 16987 C C . PHE A 1 28 ? -19.1550 8.838 -4.135 1.00 55.24 430 PHE A C 15
ATOM 16988 O O . PHE A 1 28 ? -18.3970 9.456 -4.868 1.00 54.13 430 PHE A O 15
ATOM 17005 N N . TYR A 1 29 ? -19.5760 7.591 -4.414 1.00 32.35 431 TYR A N 15
ATOM 17006 C CA . TYR A 1 29 ? -19.0960 6.887 -5.629 1.00 41.12 431 TYR A CA 15
ATOM 17007 C C . TYR A 1 29 ? -19.2880 7.732 -6.873 1.00 43.13 431 TYR A C 15
ATOM 17008 O O . TYR A 1 29 ? -18.4140 7.789 -7.728 1.00 75.24 431 TYR A O 15
ATOM 17026 N N . THR A 1 30 ? -20.4130 8.411 -6.937 1.00 73.41 432 THR A N 15
ATOM 17027 C CA . THR A 1 30 ? -20.7460 9.260 -8.044 1.00 34.11 432 THR A CA 15
ATOM 17028 C C . THR A 1 30 ? -19.6540 10.337 -8.282 1.00 73.31 432 THR A C 15
ATOM 17029 O O . THR A 1 30 ? -19.1380 10.475 -9.408 1.00 15.41 432 THR A O 15
ATOM 17040 N N . GLN A 1 31 ? -19.2830 11.064 -7.232 1.00 21.43 433 GLN A N 15
ATOM 17041 C CA . GLN A 1 31 ? -18.2850 12.119 -7.366 1.00 74.11 433 GLN A CA 15
ATOM 17042 C C . GLN A 1 31 ? -16.8890 11.544 -7.580 1.00 41.24 433 GLN A C 15
ATOM 17043 O O . GLN A 1 31 ? -16.0670 12.143 -8.248 1.00 64.10 433 GLN A O 15
ATOM 17057 N N . LEU A 1 32 ? -16.6400 10.370 -7.020 1.00 24.35 434 LEU A N 15
ATOM 17058 C CA . LEU A 1 32 ? -15.3620 9.683 -7.202 1.00 52.52 434 LEU A CA 15
ATOM 17059 C C . LEU A 1 32 ? -15.1340 9.280 -8.661 1.00 21.34 434 LEU A C 15
ATOM 17060 O O . LEU A 1 32 ? -14.0150 9.348 -9.157 1.00 72.33 434 LEU A O 15
ATOM 17076 N N . VAL A 1 33 ? -16.2010 8.891 -9.341 1.00 1.14 435 VAL A N 15
ATOM 17077 C CA . VAL A 1 33 ? -16.1330 8.496 -10.757 1.00 72.20 435 VAL A CA 15
ATOM 17078 C C . VAL A 1 33 ? -15.7200 9.676 -11.662 1.00 34.23 435 VAL A C 15
ATOM 17079 O O . VAL A 1 33 ? -15.0040 9.500 -12.656 1.00 75.10 435 VAL A O 15
ATOM 17092 N N . LEU A 1 34 ? -16.1440 10.861 -11.303 1.00 25.35 436 LEU A N 15
ATOM 17093 C CA . LEU A 1 34 ? -15.8420 12.027 -12.102 1.00 45.32 436 LEU A CA 15
ATOM 17094 C C . LEU A 1 34 ? -14.5670 12.704 -11.657 1.00 70.43 436 LEU A C 15
ATOM 17095 O O . LEU A 1 34 ? -14.0830 13.624 -12.312 1.00 63.03 436 LEU A O 15
ATOM 17111 N N . MET A 1 35 ? -14.0250 12.249 -10.554 1.00 50.34 437 MET A N 15
ATOM 17112 C CA . MET A 1 35 ? -12.8800 12.891 -9.955 1.00 1.52 437 MET A CA 15
ATOM 17113 C C . MET A 1 35 ? -11.5730 12.280 -10.488 1.00 53.14 437 MET A C 15
ATOM 17114 O O . MET A 1 35 ? -11.2430 11.133 -10.164 1.00 64.41 437 MET A O 15
ATOM 17128 N N . PRO A 1 36 ? -10.8140 13.049 -11.311 1.00 75.05 438 PRO A N 15
ATOM 17129 C CA . PRO A 1 36 ? -9.5750 12.578 -11.971 1.00 43.21 438 PRO A CA 15
ATOM 17130 C C . PRO A 1 36 ? -8.5630 11.938 -11.019 1.00 3.34 438 PRO A C 15
ATOM 17131 O O . PRO A 1 36 ? -7.9610 10.911 -11.346 1.00 62.14 438 PRO A O 15
ATOM 17142 N N . GLN A 1 37 ? -8.3790 12.532 -9.845 1.00 0.22 439 GLN A N 15
ATOM 17143 C CA . GLN A 1 37 ? -7.4230 12.002 -8.882 1.00 22.45 439 GLN A CA 15
ATOM 17144 C C . GLN A 1 37 ? -7.8370 10.625 -8.378 1.00 1.44 439 GLN A C 15
ATOM 17145 O O . GLN A 1 37 ? -7.0150 9.719 -8.302 1.00 13.41 439 GLN A O 15
ATOM 17159 N N . VAL A 1 38 ? -9.1260 10.455 -8.106 1.00 52.42 440 VAL A N 15
ATOM 17160 C CA . VAL A 1 38 ? -9.6430 9.188 -7.610 1.00 72.54 440 VAL A CA 15
ATOM 17161 C C . VAL A 1 38 ? -9.4910 8.125 -8.673 1.00 61.22 440 VAL A C 15
ATOM 17162 O O . VAL A 1 38 ? -9.1610 6.985 -8.379 1.00 72.03 440 VAL A O 15
ATOM 17175 N N . LEU A 1 39 ? -9.6980 8.524 -9.914 1.00 0.12 441 LEU A N 15
ATOM 17176 C CA . LEU A 1 39 ? -9.5430 7.639 -11.059 1.00 64.10 441 LEU A CA 15
ATOM 17177 C C . LEU A 1 39 ? -8.1250 7.085 -11.137 1.00 34.40 441 LEU A C 15
ATOM 17178 O O . LEU A 1 39 ? -7.9120 5.962 -11.595 1.00 23.54 441 LEU A O 15
ATOM 17194 N N . HIS A 1 40 ? -7.1650 7.866 -10.681 1.00 14.14 442 HIS A N 15
ATOM 17195 C CA . HIS A 1 40 ? -5.7800 7.431 -10.675 1.00 52.15 442 HIS A CA 15
ATOM 17196 C C . HIS A 1 40 ? -5.5790 6.358 -9.617 1.00 45.51 442 HIS A C 15
ATOM 17197 O O . HIS A 1 40 ? -4.8640 5.383 -9.841 1.00 73.43 442 HIS A O 15
ATOM 17212 N N . TYR A 1 41 ? -6.2370 6.526 -8.474 1.00 13.41 443 TYR A N 15
ATOM 17213 C CA . TYR A 1 41 ? -6.1900 5.531 -7.404 1.00 55.53 443 TYR A CA 15
ATOM 17214 C C . TYR A 1 41 ? -6.9500 4.284 -7.814 1.00 45.11 443 TYR A C 15
ATOM 17215 O O . TYR A 1 41 ? -6.5930 3.181 -7.443 1.00 35.13 443 TYR A O 15
ATOM 17233 N N . ALA A 1 42 ? -7.9930 4.481 -8.595 1.00 31.21 444 ALA A N 15
ATOM 17234 C CA . ALA A 1 42 ? -8.8250 3.393 -9.112 1.00 34.42 444 ALA A CA 15
ATOM 17235 C C . ALA A 1 42 ? -7.9920 2.443 -9.958 1.00 33.11 444 ALA A C 15
ATOM 17236 O O . ALA A 1 42 ? -8.2320 1.240 -9.979 1.00 75.21 444 ALA A O 15
ATOM 17243 N N . GLN A 1 43 ? -7.0080 2.999 -10.651 1.00 15.41 445 GLN A N 15
ATOM 17244 C CA . GLN A 1 43 ? -6.0660 2.206 -11.425 1.00 51.01 445 GLN A CA 15
ATOM 17245 C C . GLN A 1 43 ? -5.2780 1.302 -10.476 1.00 1.43 445 GLN A C 15
ATOM 17246 O O . GLN A 1 43 ? -5.1060 0.125 -10.728 1.00 31.51 445 GLN A O 15
ATOM 17260 N N . TYR A 1 44 ? -4.8510 1.867 -9.360 1.00 1.25 446 TYR A N 15
ATOM 17261 C CA . TYR A 1 44 ? -4.1420 1.121 -8.325 1.00 11.34 446 TYR A CA 15
ATOM 17262 C C . TYR A 1 44 ? -5.0310 0.049 -7.699 1.00 33.45 446 TYR A C 15
ATOM 17263 O O . TYR A 1 44 ? -4.5760 -1.064 -7.403 1.00 71.10 446 TYR A O 15
ATOM 17281 N N . VAL A 1 45 ? -6.2920 0.382 -7.503 1.00 24.35 447 VAL A N 15
ATOM 17282 C CA . VAL A 1 45 ? -7.2670 -0.567 -6.975 1.00 4.44 447 VAL A CA 15
ATOM 17283 C C . VAL A 1 45 ? -7.4730 -1.708 -7.967 1.00 4.13 447 VAL A C 15
ATOM 17284 O O . VAL A 1 45 ? -7.6210 -2.857 -7.576 1.00 15.35 447 VAL A O 15
ATOM 17297 N N . LEU A 1 46 ? -7.4330 -1.378 -9.250 1.00 62.31 448 LEU A N 15
ATOM 17298 C CA . LEU A 1 46 ? -7.6010 -2.330 -10.317 1.00 53.44 448 LEU A CA 15
ATOM 17299 C C . LEU A 1 46 ? -6.5010 -3.398 -10.272 1.00 51.33 448 LEU A C 15
ATOM 17300 O O . LEU A 1 46 ? -6.7780 -4.585 -10.421 1.00 1.21 448 LEU A O 15
ATOM 17316 N N . LEU A 1 47 ? -5.2620 -2.972 -10.052 1.00 70.20 449 LEU A N 15
ATOM 17317 C CA . LEU A 1 47 ? -4.1470 -3.912 -9.919 1.00 63.25 449 LEU A CA 15
ATOM 17318 C C . LEU A 1 47 ? -4.3450 -4.829 -8.715 1.00 73.31 449 LEU A C 15
ATOM 17319 O O . LEU A 1 47 ? -4.0480 -6.027 -8.776 1.00 54.42 449 LEU A O 15
ATOM 17335 N N . GLY A 1 48 ? -4.8710 -4.271 -7.637 1.00 15.22 450 GLY A N 15
ATOM 17336 C CA . GLY A 1 48 ? -5.1620 -5.062 -6.458 1.00 72.30 450 GLY A CA 15
ATOM 17337 C C . GLY A 1 48 ? -6.2950 -6.036 -6.724 1.00 75.32 450 GLY A C 15
ATOM 17338 O O . GLY A 1 48 ? -6.2200 -7.213 -6.361 1.00 74.12 450 GLY A O 15
ATOM 17342 N N . LEU A 1 49 ? -7.3320 -5.541 -7.382 1.00 14.15 451 LEU A N 15
ATOM 17343 C CA . LEU A 1 49 ? -8.4960 -6.334 -7.760 1.00 51.10 451 LEU A CA 15
ATOM 17344 C C . LEU A 1 49 ? -8.0840 -7.483 -8.677 1.00 63.52 451 LEU A C 15
ATOM 17345 O O . LEU A 1 49 ? -8.6170 -8.588 -8.582 1.00 2.24 451 LEU A O 15
ATOM 17361 N N . GLY A 1 50 ? -7.1210 -7.209 -9.550 1.00 14.24 452 GLY A N 15
ATOM 17362 C CA . GLY A 1 50 ? -6.5940 -8.218 -10.437 1.00 35.25 452 GLY A CA 15
ATOM 17363 C C . GLY A 1 50 ? -6.0010 -9.381 -9.676 1.00 2.13 452 GLY A C 15
ATOM 17364 O O . GLY A 1 50 ? -6.1540 -10.523 -10.072 1.00 3.54 452 GLY A O 15
ATOM 17368 N N . GLY A 1 51 ? -5.3330 -9.082 -8.569 1.00 54.42 453 GLY A N 15
ATOM 17369 C CA . GLY A 1 51 ? -4.7540 -10.118 -7.732 1.00 72.15 453 GLY A CA 15
ATOM 17370 C C . GLY A 1 51 ? -5.8180 -10.832 -6.927 1.00 11.14 453 GLY A C 15
ATOM 17371 O O . GLY A 1 51 ? -5.7300 -12.040 -6.691 1.00 4.20 453 GLY A O 15
ATOM 17375 N N . LEU A 1 52 ? -6.8330 -10.072 -6.533 1.00 14.43 454 LEU A N 15
ATOM 17376 C CA . LEU A 1 52 ? -7.9730 -10.565 -5.752 1.00 40.23 454 LEU A CA 15
ATOM 17377 C C . LEU A 1 52 ? -8.7540 -11.593 -6.580 1.00 53.22 454 LEU A C 15
ATOM 17378 O O . LEU A 1 52 ? -9.2850 -12.574 -6.045 1.00 23.52 454 LEU A O 15
ATOM 17394 N N . LEU A 1 53 ? -8.7650 -11.381 -7.891 1.00 50.24 455 LEU A N 15
ATOM 17395 C CA . LEU A 1 53 ? -9.4790 -12.233 -8.838 1.00 50.21 455 LEU A CA 15
ATOM 17396 C C . LEU A 1 53 ? -8.9830 -13.685 -8.735 1.00 1.10 455 LEU A C 15
ATOM 17397 O O . LEU A 1 53 ? -9.7640 -14.622 -8.875 1.00 2.23 455 LEU A O 15
ATOM 17413 N N . LEU A 1 54 ? -7.7060 -13.856 -8.433 1.00 35.11 456 LEU A N 15
ATOM 17414 C CA . LEU A 1 54 ? -7.1180 -15.183 -8.306 1.00 2.52 456 LEU A CA 15
ATOM 17415 C C . LEU A 1 54 ? -7.7120 -15.965 -7.137 1.00 60.34 456 LEU A C 15
ATOM 17416 O O . LEU A 1 54 ? -7.8650 -17.183 -7.221 1.00 54.44 456 LEU A O 15
ATOM 17432 N N . LEU A 1 55 ? -8.0730 -15.265 -6.071 1.00 31.14 457 LEU A N 15
ATOM 17433 C CA . LEU A 1 55 ? -8.6390 -15.907 -4.884 1.00 52.13 457 LEU A CA 15
ATOM 17434 C C . LEU A 1 55 ? -10.0800 -16.327 -5.100 1.00 72.22 457 LEU A C 15
ATOM 17435 O O . LEU A 1 55 ? -10.5410 -17.285 -4.486 1.00 65.51 457 LEU A O 15
ATOM 17451 N N . VAL A 1 56 ? -10.7810 -15.606 -5.969 1.00 35.23 458 VAL A N 15
ATOM 17452 C CA . VAL A 1 56 ? -12.2070 -15.835 -6.229 1.00 62.14 458 VAL A CA 15
ATOM 17453 C C . VAL A 1 56 ? -12.5660 -17.337 -6.478 1.00 11.24 458 VAL A C 15
ATOM 17454 O O . VAL A 1 56 ? -13.4330 -17.870 -5.777 1.00 31.23 458 VAL A O 15
ATOM 17467 N N . PRO A 1 57 ? -11.9180 -18.054 -7.451 1.00 13.15 459 PRO A N 15
ATOM 17468 C CA . PRO A 1 57 ? -12.1910 -19.485 -7.661 1.00 13.14 459 PRO A CA 15
ATOM 17469 C C . PRO A 1 57 ? -11.7580 -20.324 -6.450 1.00 41.05 459 PRO A C 15
ATOM 17470 O O . PRO A 1 57 ? -12.4130 -21.303 -6.092 1.00 60.14 459 PRO A O 15
ATOM 17481 N N . ILE A 1 58 ? -10.6800 -19.896 -5.803 1.00 54.21 460 ILE A N 15
ATOM 17482 C CA . ILE A 1 58 ? -10.0970 -20.599 -4.655 1.00 63.43 460 ILE A CA 15
ATOM 17483 C C . ILE A 1 58 ? -11.0870 -20.660 -3.483 1.00 2.24 460 ILE A C 15
ATOM 17484 O O . ILE A 1 58 ? -11.1790 -21.666 -2.785 1.00 52.21 460 ILE A O 15
ATOM 17500 N N . ILE A 1 59 ? -11.8540 -19.598 -3.308 1.00 65.21 461 ILE A N 15
ATOM 17501 C CA . ILE A 1 59 ? -12.8920 -19.530 -2.267 1.00 53.45 461 ILE A CA 15
ATOM 17502 C C . ILE A 1 59 ? -13.9130 -20.688 -2.442 1.00 11.22 461 ILE A C 15
ATOM 17503 O O . ILE A 1 59 ? -14.5300 -21.164 -1.483 1.00 50.21 461 ILE A O 15
ATOM 17519 N N . CYS A 1 60 ? -14.0540 -21.157 -3.657 1.00 41.03 462 CYS A N 15
ATOM 17520 C CA . CYS A 1 60 ? -15.0090 -22.185 -3.966 1.00 21.21 462 CYS A CA 15
ATOM 17521 C C . CYS A 1 60 ? -14.4580 -23.594 -3.640 1.00 70.01 462 CYS A C 15
ATOM 17522 O O . CYS A 1 60 ? -15.2260 -24.547 -3.554 1.00 72.42 462 CYS A O 15
ATOM 17530 N N . GLN A 1 61 ? -13.1350 -23.716 -3.373 1.00 70.22 463 GLN A N 15
ATOM 17531 C CA . GLN A 1 61 ? -12.5240 -25.076 -3.216 1.00 70.52 463 GLN A CA 15
ATOM 17532 C C . GLN A 1 61 ? -12.8800 -25.592 -1.857 1.00 31.43 463 GLN A C 15
ATOM 17533 O O . GLN A 1 61 ? -12.8430 -26.788 -1.569 1.00 71.50 463 GLN A O 15
ATOM 17547 N N . LEU A 1 62 ? -13.2080 -24.643 -1.041 1.00 54.24 464 LEU A N 15
ATOM 17548 C CA . LEU A 1 62 ? -13.6670 -24.776 0.281 1.00 44.54 464 LEU A CA 15
ATOM 17549 C C . LEU A 1 62 ? -14.8950 -25.706 0.299 1.00 5.34 464 LEU A C 15
ATOM 17550 O O . LEU A 1 62 ? -15.0830 -26.497 1.218 1.00 53.12 464 LEU A O 15
ATOM 17566 N N . ARG A 1 63 ? -15.6910 -25.641 -0.761 1.00 24.13 465 ARG A N 15
ATOM 17567 C CA . ARG A 1 63 ? -16.8790 -26.460 -0.881 1.00 11.14 465 ARG A CA 15
ATOM 17568 C C . ARG A 1 63 ? -16.5510 -27.927 -1.095 1.00 33.11 465 ARG A C 15
ATOM 17569 O O . ARG A 1 63 ? -17.3450 -28.795 -0.780 1.00 65.52 465 ARG A O 15
ATOM 17590 N N . SER A 1 64 ? -15.3580 -28.203 -1.577 1.00 41.31 466 SER A N 15
ATOM 17591 C CA . SER A 1 64 ? -14.9110 -29.567 -1.761 1.00 11.23 466 SER A CA 15
ATOM 17592 C C . SER A 1 64 ? -14.6310 -30.193 -0.374 1.00 5.54 466 SER A C 15
ATOM 17593 O O . SER A 1 64 ? -14.6880 -31.412 -0.194 1.00 33.42 466 SER A O 15
ATOM 17601 N N . GLN A 1 65 ? -14.3580 -29.332 0.605 1.00 3.43 467 GLN A N 15
ATOM 17602 C CA . GLN A 1 65 ? -14.1190 -29.761 1.971 1.00 2.42 467 GLN A CA 15
ATOM 17603 C C . GLN A 1 65 ? -15.4580 -29.847 2.704 1.00 55.14 467 GLN A C 15
ATOM 17604 O O . GLN A 1 65 ? -15.6470 -30.662 3.612 1.00 41.05 467 GLN A O 15
ATOM 17618 N N . GLU A 1 66 ? -16.3800 -28.996 2.293 1.00 51.34 468 GLU A N 15
ATOM 17619 C CA . GLU A 1 66 ? -17.7370 -28.979 2.827 1.00 33.14 468 GLU A CA 15
ATOM 17620 C C . GLU A 1 66 ? -18.5440 -30.130 2.273 1.00 41.24 468 GLU A C 15
ATOM 17621 O O . GLU A 1 66 ? -19.5790 -30.510 2.839 1.00 41.14 468 GLU A O 15
ATOM 17633 N N . LYS A 1 67 ? -18.0710 -30.661 1.145 1.00 40.22 469 LYS A N 15
ATOM 17634 C CA . LYS A 1 67 ? -18.6470 -31.825 0.482 1.00 73.52 469 LYS A CA 15
ATOM 17635 C C . LYS A 1 67 ? -20.0480 -31.524 -0.051 1.00 51.42 469 LYS A C 15
ATOM 17636 O O . LYS A 1 67 ? -20.9030 -32.413 -0.178 1.00 0.44 469 LYS A O 15
ATOM 17655 N N . CYS A 1 68 ? -20.2410 -30.283 -0.404 1.00 25.42 470 CYS A N 15
ATOM 17656 C CA . CYS A 1 68 ? -21.4470 -29.787 -1.007 1.00 72.10 470 CYS A CA 15
ATOM 17657 C C . CYS A 1 68 ? -21.0140 -28.803 -2.070 1.00 75.43 470 CYS A C 15
ATOM 17658 O O . CYS A 1 68 ? -19.9000 -28.299 -1.983 1.00 14.13 470 CYS A O 15
ATOM 17666 N N . PHE A 1 69 ? -21.8610 -28.539 -3.078 1.00 73.44 471 PHE A N 15
ATOM 17667 C CA . PHE A 1 69 ? -21.4810 -27.660 -4.207 1.00 35.43 471 PHE A CA 15
ATOM 17668 C C . PHE A 1 69 ? -20.2730 -28.277 -4.919 1.00 62.53 471 PHE A C 15
ATOM 17669 O O . PHE A 1 69 ? -19.3020 -27.594 -5.265 1.00 23.03 471 PHE A O 15
ATOM 17686 N N . LEU A 1 70 ? -20.4090 -29.572 -5.189 1.00 33.31 472 LEU A N 15
ATOM 17687 C CA . LEU A 1 70 ? -19.3670 -30.445 -5.759 1.00 21.13 472 LEU A CA 15
ATOM 17688 C C . LEU A 1 70 ? -18.8580 -29.992 -7.126 1.00 14.25 472 LEU A C 15
ATOM 17689 O O . LEU A 1 70 ? -17.8510 -30.516 -7.612 1.00 41.44 472 LEU A O 15
ATOM 17705 N N . PHE A 1 71 ? -19.6070 -29.092 -7.771 1.00 25.13 473 PHE A N 15
ATOM 17706 C CA . PHE A 1 71 ? -19.3130 -28.528 -9.113 1.00 11.15 473 PHE A CA 15
ATOM 17707 C C . PHE A 1 71 ? -19.7840 -29.475 -10.180 1.00 33.21 473 PHE A C 15
ATOM 17708 O O . PHE A 1 71 ? -20.3020 -29.062 -11.218 1.00 71.12 473 PHE A O 15
ATOM 17725 N N . TRP A 1 72 ? -19.6300 -30.741 -9.914 1.00 34.10 474 TRP A N 15
ATOM 17726 C CA . TRP A 1 72 ? -20.0420 -31.756 -10.828 1.00 5.11 474 TRP A CA 15
ATOM 17727 C C . TRP A 1 72 ? -21.5230 -32.018 -10.624 1.00 41.35 474 TRP A C 15
ATOM 17728 O O . TRP A 1 72 ? -21.9280 -32.778 -9.737 1.00 54.42 474 TRP A O 15
ATOM 17749 N N . SER A 1 73 ? -22.3130 -31.304 -11.361 1.00 4.10 475 SER A N 15
ATOM 17750 C CA . SER A 1 73 ? -23.7390 -31.425 -11.344 1.00 74.55 475 SER A CA 15
ATOM 17751 C C . SER A 1 73 ? -24.2490 -30.968 -12.702 1.00 3.40 475 SER A C 15
ATOM 17752 O O . SER A 1 73 ? -24.5630 -29.779 -12.862 1.00 37.67 475 SER A O 15
ATOM 17761 N N . GLY A 1 1 ? -2.4560 36.885 5.432 1.00 22.25 403 GLY A N 16
ATOM 17762 C CA . GLY A 1 1 ? -3.0030 37.925 4.562 1.00 72.13 403 GLY A CA 16
ATOM 17763 C C . GLY A 1 1 ? -4.0220 38.761 5.281 1.00 35.00 403 GLY A C 16
ATOM 17764 O O . GLY A 1 1 ? -4.9840 38.234 5.826 1.00 73.05 403 GLY A O 16
ATOM 17770 N N . SER A 1 2 ? -3.8230 40.055 5.288 1.00 72.52 404 SER A N 16
ATOM 17771 C CA . SER A 1 2 ? -4.7230 40.951 5.974 1.00 64.10 404 SER A CA 16
ATOM 17772 C C . SER A 1 2 ? -5.8340 41.443 5.048 1.00 70.31 404 SER A C 16
ATOM 17773 O O . SER A 1 2 ? -6.8700 41.896 5.507 1.00 32.32 404 SER A O 16
ATOM 17781 N N . LYS A 1 3 ? -5.6240 41.340 3.744 1.00 34.02 405 LYS A N 16
ATOM 17782 C CA . LYS A 1 3 ? -6.6380 41.772 2.787 1.00 75.42 405 LYS A CA 16
ATOM 17783 C C . LYS A 1 3 ? -7.7300 40.719 2.673 1.00 23.32 405 LYS A C 16
ATOM 17784 O O . LYS A 1 3 ? -8.8930 41.029 2.444 1.00 11.43 405 LYS A O 16
ATOM 17803 N N . ILE A 1 4 ? -7.3440 39.483 2.863 1.00 13.10 406 ILE A N 16
ATOM 17804 C CA . ILE A 1 4 ? -8.2630 38.362 2.743 1.00 31.10 406 ILE A CA 16
ATOM 17805 C C . ILE A 1 4 ? -8.9160 38.033 4.106 1.00 51.50 406 ILE A C 16
ATOM 17806 O O . ILE A 1 4 ? -9.9230 37.332 4.177 1.00 54.22 406 ILE A O 16
ATOM 17822 N N . GLU A 1 5 ? -8.3640 38.585 5.168 1.00 51.12 407 GLU A N 16
ATOM 17823 C CA . GLU A 1 5 ? -8.8400 38.302 6.511 1.00 55.21 407 GLU A CA 16
ATOM 17824 C C . GLU A 1 5 ? -10.3100 38.757 6.739 1.00 52.32 407 GLU A C 16
ATOM 17825 O O . GLU A 1 5 ? -11.1170 37.969 7.225 1.00 13.55 407 GLU A O 16
ATOM 17837 N N . PRO A 1 6 ? -10.7030 40.024 6.371 1.00 34.23 408 PRO A N 16
ATOM 17838 C CA . PRO A 1 6 ? -12.1010 40.482 6.498 1.00 4.22 408 PRO A CA 16
ATOM 17839 C C . PRO A 1 6 ? -13.0700 39.632 5.670 1.00 45.25 408 PRO A C 16
ATOM 17840 O O . PRO A 1 6 ? -14.2690 39.626 5.920 1.00 42.32 408 PRO A O 16
ATOM 17851 N N . VAL A 1 7 ? -12.5250 38.910 4.702 1.00 44.21 409 VAL A N 16
ATOM 17852 C CA . VAL A 1 7 ? -13.2980 38.041 3.828 1.00 52.41 409 VAL A CA 16
ATOM 17853 C C . VAL A 1 7 ? -13.6660 36.750 4.579 1.00 73.31 409 VAL A C 16
ATOM 17854 O O . VAL A 1 7 ? -14.6830 36.109 4.287 1.00 62.20 409 VAL A O 16
ATOM 17867 N N . VAL A 1 8 ? -12.8530 36.401 5.565 1.00 71.44 410 VAL A N 16
ATOM 17868 C CA . VAL A 1 8 ? -13.0440 35.184 6.349 1.00 13.03 410 VAL A CA 16
ATOM 17869 C C . VAL A 1 8 ? -14.2430 35.324 7.294 1.00 2.23 410 VAL A C 16
ATOM 17870 O O . VAL A 1 8 ? -14.9750 34.354 7.529 1.00 4.01 410 VAL A O 16
ATOM 17883 N N . LEU A 1 9 ? -14.4580 36.536 7.803 1.00 61.44 411 LEU A N 16
ATOM 17884 C CA . LEU A 1 9 ? -15.5650 36.806 8.734 1.00 52.21 411 LEU A CA 16
ATOM 17885 C C . LEU A 1 9 ? -16.9570 36.411 8.211 1.00 23.42 411 LEU A C 16
ATOM 17886 O O . LEU A 1 9 ? -17.6710 35.671 8.901 1.00 42.24 411 LEU A O 16
ATOM 17902 N N . PRO A 1 10 ? -17.3990 36.893 7.008 1.00 73.15 412 PRO A N 16
ATOM 17903 C CA . PRO A 1 10 ? -18.7020 36.515 6.472 1.00 33.41 412 PRO A CA 16
ATOM 17904 C C . PRO A 1 10 ? -18.8040 35.006 6.271 1.00 55.51 412 PRO A C 16
ATOM 17905 O O . PRO A 1 10 ? -19.8310 34.402 6.569 1.00 74.22 412 PRO A O 16
ATOM 17916 N N . LEU A 1 11 ? -17.7130 34.401 5.797 1.00 41.22 413 LEU A N 16
ATOM 17917 C CA . LEU A 1 11 ? -17.6630 32.963 5.577 1.00 1.15 413 LEU A CA 16
ATOM 17918 C C . LEU A 1 11 ? -17.9080 32.213 6.866 1.00 42.32 413 LEU A C 16
ATOM 17919 O O . LEU A 1 11 ? -18.7080 31.293 6.907 1.00 52.40 413 LEU A O 16
ATOM 17935 N N . LEU A 1 12 ? -17.2480 32.660 7.933 1.00 13.34 414 LEU A N 16
ATOM 17936 C CA . LEU A 1 12 ? -17.3930 32.063 9.253 1.00 13.44 414 LEU A CA 16
ATOM 17937 C C . LEU A 1 12 ? -18.8470 32.113 9.699 1.00 64.23 414 LEU A C 16
ATOM 17938 O O . LEU A 1 12 ? -19.3680 31.151 10.268 1.00 14.33 414 LEU A O 16
ATOM 17954 N N . TRP A 1 13 ? -19.5030 33.220 9.398 1.00 23.25 415 TRP A N 16
ATOM 17955 C CA . TRP A 1 13 ? -20.8920 33.418 9.746 1.00 40.22 415 TRP A CA 16
ATOM 17956 C C . TRP A 1 13 ? -21.7720 32.383 9.031 1.00 74.52 415 TRP A C 16
ATOM 17957 O O . TRP A 1 13 ? -22.6820 31.786 9.636 1.00 71.23 415 TRP A O 16
ATOM 17978 N N . PHE A 1 14 ? -21.4950 32.152 7.764 1.00 54.13 416 PHE A N 16
ATOM 17979 C CA . PHE A 1 14 ? -22.2580 31.187 6.998 1.00 3.12 416 PHE A CA 16
ATOM 17980 C C . PHE A 1 14 ? -21.9030 29.763 7.394 1.00 31.03 416 PHE A C 16
ATOM 17981 O O . PHE A 1 14 ? -22.7410 28.859 7.312 1.00 71.53 416 PHE A O 16
ATOM 17998 N N . GLU A 1 15 ? -20.6840 29.569 7.855 1.00 50.33 417 GLU A N 16
ATOM 17999 C CA . GLU A 1 15 ? -20.2290 28.273 8.275 1.00 4.55 417 GLU A CA 16
ATOM 18000 C C . GLU A 1 15 ? -20.8880 27.874 9.550 1.00 22.03 417 GLU A C 16
ATOM 18001 O O . GLU A 1 15 ? -21.3940 26.774 9.665 1.00 33.15 417 GLU A O 16
ATOM 18013 N N . GLN A 1 16 ? -20.9110 28.782 10.503 1.00 3.12 418 GLN A N 16
ATOM 18014 C CA . GLN A 1 16 ? -21.4680 28.488 11.801 1.00 2.24 418 GLN A CA 16
ATOM 18015 C C . GLN A 1 16 ? -22.9840 28.283 11.740 1.00 60.14 418 GLN A C 16
ATOM 18016 O O . GLN A 1 16 ? -23.5800 27.678 12.626 1.00 25.24 418 GLN A O 16
ATOM 18030 N N . SER A 1 17 ? -23.5890 28.761 10.667 1.00 25.12 419 SER A N 16
ATOM 18031 C CA . SER A 1 17 ? -25.0070 28.583 10.449 1.00 71.23 419 SER A CA 16
ATOM 18032 C C . SER A 1 17 ? -25.2680 27.334 9.585 1.00 1.42 419 SER A C 16
ATOM 18033 O O . SER A 1 17 ? -26.4020 26.895 9.443 1.00 62.14 419 SER A O 16
ATOM 18041 N N . GLY A 1 18 ? -24.2000 26.774 9.011 1.00 21.54 420 GLY A N 16
ATOM 18042 C CA . GLY A 1 18 ? -24.3240 25.618 8.134 1.00 2.30 420 GLY A CA 16
ATOM 18043 C C . GLY A 1 18 ? -24.9250 25.992 6.790 1.00 63.54 420 GLY A C 16
ATOM 18044 O O . GLY A 1 18 ? -25.3290 25.126 6.017 1.00 60.51 420 GLY A O 16
ATOM 18048 N N . ALA A 1 19 ? -24.9160 27.287 6.500 1.00 14.54 421 ALA A N 16
ATOM 18049 C CA . ALA A 1 19 ? -25.5500 27.856 5.314 1.00 71.35 421 ALA A CA 16
ATOM 18050 C C . ALA A 1 19 ? -24.8190 27.476 4.038 1.00 42.43 421 ALA A C 16
ATOM 18051 O O . ALA A 1 19 ? -25.4050 27.450 2.959 1.00 52.31 421 ALA A O 16
ATOM 18058 N N . MET A 1 20 ? -23.5430 27.172 4.165 1.00 43.02 422 MET A N 16
ATOM 18059 C CA . MET A 1 20 ? -22.7310 26.787 3.010 1.00 14.54 422 MET A CA 16
ATOM 18060 C C . MET A 1 20 ? -22.7900 25.286 2.788 1.00 21.23 422 MET A C 16
ATOM 18061 O O . MET A 1 20 ? -22.0830 24.738 1.938 1.00 35.52 422 MET A O 16
ATOM 18075 N N . GLY A 1 21 ? -23.6350 24.620 3.552 1.00 24.23 423 GLY A N 16
ATOM 18076 C CA . GLY A 1 21 ? -23.7440 23.184 3.460 1.00 35.41 423 GLY A CA 16
ATOM 18077 C C . GLY A 1 21 ? -22.7580 22.511 4.378 1.00 13.44 423 GLY A C 16
ATOM 18078 O O . GLY A 1 21 ? -22.7480 21.292 4.516 1.00 13.21 423 GLY A O 16
ATOM 18082 N N . GLY A 1 22 ? -21.9600 23.320 5.020 1.00 14.52 424 GLY A N 16
ATOM 18083 C CA . GLY A 1 22 ? -20.9480 22.857 5.907 1.00 22.25 424 GLY A CA 16
ATOM 18084 C C . GLY A 1 22 ? -19.7990 23.821 5.907 1.00 61.20 424 GLY A C 16
ATOM 18085 O O . GLY A 1 22 ? -19.9500 24.974 6.318 1.00 51.15 424 GLY A O 16
ATOM 18089 N N . LYS A 1 23 ? -18.6810 23.379 5.415 1.00 20.32 425 LYS A N 16
ATOM 18090 C CA . LYS A 1 23 ? -17.4790 24.194 5.344 1.00 31.21 425 LYS A CA 16
ATOM 18091 C C . LYS A 1 23 ? -17.2880 24.631 3.896 1.00 32.22 425 LYS A C 16
ATOM 18092 O O . LYS A 1 23 ? -17.9240 24.080 3.009 1.00 3.22 425 LYS A O 16
ATOM 18111 N N . PRO A 1 24 ? -16.4100 25.625 3.612 1.00 4.13 426 PRO A N 16
ATOM 18112 C CA . PRO A 1 24 ? -16.0700 25.976 2.223 1.00 14.10 426 PRO A CA 16
ATOM 18113 C C . PRO A 1 24 ? -15.3740 24.783 1.573 1.00 33.23 426 PRO A C 16
ATOM 18114 O O . PRO A 1 24 ? -15.4410 24.562 0.366 1.00 25.44 426 PRO A O 16
ATOM 18125 N N . LEU A 1 25 ? -14.7480 23.990 2.436 1.00 31.41 427 LEU A N 16
ATOM 18126 C CA . LEU A 1 25 ? -14.0310 22.795 2.071 1.00 64.32 427 LEU A CA 16
ATOM 18127 C C . LEU A 1 25 ? -14.9920 21.730 1.551 1.00 12.31 427 LEU A C 16
ATOM 18128 O O . LEU A 1 25 ? -14.6090 20.883 0.747 1.00 32.53 427 LEU A O 16
ATOM 18144 N N . SER A 1 26 ? -16.2490 21.797 1.999 1.00 40.34 428 SER A N 16
ATOM 18145 C CA . SER A 1 26 ? -17.2630 20.827 1.635 1.00 1.43 428 SER A CA 16
ATOM 18146 C C . SER A 1 26 ? -17.5040 20.792 0.120 1.00 22.34 428 SER A C 16
ATOM 18147 O O . SER A 1 26 ? -17.8460 19.752 -0.435 1.00 52.45 428 SER A O 16
ATOM 18155 N N . THR A 1 27 ? -17.2840 21.917 -0.537 1.00 73.51 429 THR A N 16
ATOM 18156 C CA . THR A 1 27 ? -17.4550 22.017 -1.968 1.00 12.41 429 THR A CA 16
ATOM 18157 C C . THR A 1 27 ? -16.3720 21.193 -2.701 1.00 33.31 429 THR A C 16
ATOM 18158 O O . THR A 1 27 ? -16.6190 20.600 -3.743 1.00 25.43 429 THR A O 16
ATOM 18169 N N . PHE A 1 28 ? -15.1970 21.128 -2.113 1.00 72.55 430 PHE A N 16
ATOM 18170 C CA . PHE A 1 28 ? -14.0730 20.436 -2.717 1.00 44.01 430 PHE A CA 16
ATOM 18171 C C . PHE A 1 28 ? -14.2290 18.925 -2.739 1.00 71.11 430 PHE A C 16
ATOM 18172 O O . PHE A 1 28 ? -13.7270 18.277 -3.638 1.00 53.34 430 PHE A O 16
ATOM 18189 N N . TYR A 1 29 ? -14.9440 18.360 -1.779 1.00 4.11 431 TYR A N 16
ATOM 18190 C CA . TYR A 1 29 ? -15.0510 16.896 -1.697 1.00 61.40 431 TYR A CA 16
ATOM 18191 C C . TYR A 1 29 ? -15.7490 16.298 -2.914 1.00 31.23 431 TYR A C 16
ATOM 18192 O O . TYR A 1 29 ? -15.3820 15.215 -3.378 1.00 41.05 431 TYR A O 16
ATOM 18210 N N . THR A 1 30 ? -16.7420 16.993 -3.436 1.00 44.22 432 THR A N 16
ATOM 18211 C CA . THR A 1 30 ? -17.4030 16.533 -4.636 1.00 22.32 432 THR A CA 16
ATOM 18212 C C . THR A 1 30 ? -16.4720 16.727 -5.850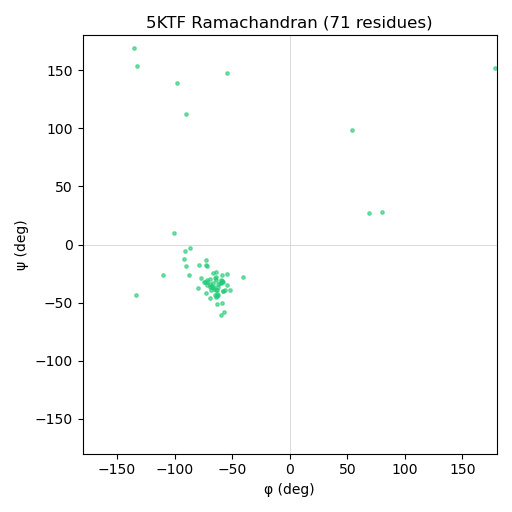 1.00 41.51 432 THR A C 16
ATOM 18213 O O . THR A 1 30 ? -16.5100 15.968 -6.813 1.00 52.24 432 THR A O 16
ATOM 18224 N N . GLN A 1 31 ? -15.6180 17.738 -5.777 1.00 61.32 433 GLN A N 16
ATOM 18225 C CA . GLN A 1 31 ? -14.6880 18.015 -6.844 1.00 71.42 433 GLN A CA 16
ATOM 18226 C C . GLN A 1 31 ? -13.5840 16.946 -6.905 1.00 50.41 433 GLN A C 16
ATOM 18227 O O . GLN A 1 31 ? -13.3260 16.390 -7.956 1.00 64.54 433 GLN A O 16
ATOM 18241 N N . LEU A 1 32 ? -12.9730 16.635 -5.764 1.00 22.04 434 LEU A N 16
ATOM 18242 C CA . LEU A 1 32 ? -11.8870 15.633 -5.704 1.00 15.21 434 LEU A CA 16
ATOM 18243 C C . LEU A 1 32 ? -12.2860 14.252 -6.244 1.00 64.24 434 LEU A C 16
ATOM 18244 O O . LEU A 1 32 ? -11.4740 13.582 -6.878 1.00 65.41 434 LEU A O 16
ATOM 18260 N N . VAL A 1 33 ? -13.5300 13.850 -6.028 1.00 52.25 435 VAL A N 16
ATOM 18261 C CA . VAL A 1 33 ? -13.9950 12.542 -6.506 1.00 73.32 435 VAL A CA 16
ATOM 18262 C C . VAL A 1 33 ? -14.1530 12.490 -8.035 1.00 13.20 435 VAL A C 16
ATOM 18263 O O . VAL A 1 33 ? -14.1480 11.410 -8.632 1.00 72.32 435 VAL A O 16
ATOM 18276 N N . LEU A 1 34 ? -14.3300 13.641 -8.662 1.00 34.22 436 LEU A N 16
ATOM 18277 C CA . LEU A 1 34 ? -14.4410 13.684 -10.102 1.00 11.12 436 LEU A CA 16
ATOM 18278 C C . LEU A 1 34 ? -13.0940 13.924 -10.769 1.00 52.11 436 LEU A C 16
ATOM 18279 O O . LEU A 1 34 ? -12.9360 13.709 -11.974 1.00 41.31 436 LEU A O 16
ATOM 18295 N N . MET A 1 35 ? -12.1240 14.359 -9.978 1.00 63.44 437 MET A N 16
ATOM 18296 C CA . MET A 1 35 ? -10.7910 14.678 -10.482 1.00 53.30 437 MET A CA 16
ATOM 18297 C C . MET A 1 35 ? -10.0410 13.427 -10.921 1.00 60.25 437 MET A C 16
ATOM 18298 O O . MET A 1 35 ? -10.1450 12.378 -10.284 1.00 74.24 437 MET A O 16
ATOM 18312 N N . PRO A 1 36 ? -9.2390 13.544 -12.011 1.00 74.34 438 PRO A N 16
ATOM 18313 C CA . PRO A 1 36 ? -8.4330 12.436 -12.583 1.00 15.40 438 PRO A CA 16
ATOM 18314 C C . PRO A 1 36 ? -7.5490 11.751 -11.545 1.00 40.13 438 PRO A C 16
ATOM 18315 O O . PRO A 1 36 ? -7.1970 10.578 -11.686 1.00 20.23 438 PRO A O 16
ATOM 18326 N N . GLN A 1 37 ? -7.2030 12.503 -10.513 1.00 24.32 439 GLN A N 16
ATOM 18327 C CA . GLN A 1 37 ? -6.3300 12.062 -9.438 1.00 33.20 439 GLN A CA 16
ATOM 18328 C C . GLN A 1 37 ? -6.8430 10.759 -8.812 1.00 62.21 439 GLN A C 16
ATOM 18329 O O . GLN A 1 37 ? -6.0830 9.809 -8.638 1.00 71.11 439 GLN A O 16
ATOM 18343 N N . VAL A 1 38 ? -8.1400 10.695 -8.529 1.00 43.05 440 VAL A N 16
ATOM 18344 C CA . VAL A 1 38 ? -8.6980 9.512 -7.898 1.00 72.30 440 VAL A CA 16
ATOM 18345 C C . VAL A 1 38 ? -8.7540 8.343 -8.903 1.00 3.12 440 VAL A C 16
ATOM 18346 O O . VAL A 1 38 ? -8.5800 7.178 -8.533 1.00 64.54 440 VAL A O 16
ATOM 18359 N N . LEU A 1 39 ? -8.9340 8.677 -10.185 1.00 55.14 441 LEU A N 16
ATOM 18360 C CA . LEU A 1 39 ? -8.9430 7.678 -11.257 1.00 62.21 441 LEU A CA 16
ATOM 18361 C C . LEU A 1 39 ? -7.5590 7.067 -11.428 1.00 74.44 441 LEU A C 16
ATOM 18362 O O . LEU A 1 39 ? -7.4200 5.902 -11.818 1.00 63.52 441 LEU A O 16
ATOM 18378 N N . HIS A 1 40 ? -6.5370 7.860 -11.142 1.00 12.15 442 HIS A N 16
ATOM 18379 C CA . HIS A 1 40 ? -5.1610 7.398 -11.207 1.00 53.44 442 HIS A CA 16
ATOM 18380 C C . HIS A 1 40 ? -4.9720 6.248 -10.219 1.00 24.21 442 HIS A C 16
ATOM 18381 O O . HIS A 1 40 ? -4.4840 5.187 -10.584 1.00 10.12 442 HIS A O 16
ATOM 18396 N N . TYR A 1 41 ? -5.4300 6.454 -8.983 1.00 72.15 443 TYR A N 16
ATOM 18397 C CA . TYR A 1 41 ? -5.3520 5.427 -7.933 1.00 62.11 443 TYR A CA 16
ATOM 18398 C C . TYR A 1 41 ? -6.2660 4.266 -8.250 1.00 71.21 443 TYR A C 16
ATOM 18399 O O . TYR A 1 41 ? -6.0050 3.131 -7.855 1.00 75.05 443 TYR A O 16
ATOM 18417 N N . ALA A 1 42 ? -7.3230 4.564 -8.973 1.00 14.12 444 ALA A N 16
ATOM 18418 C CA . ALA A 1 42 ? -8.3260 3.590 -9.361 1.00 51.33 444 ALA A CA 16
ATOM 18419 C C . ALA A 1 42 ? -7.7360 2.503 -10.248 1.00 40.12 444 ALA A C 16
ATOM 18420 O O . ALA A 1 42 ? -8.1540 1.345 -10.192 1.00 73.21 444 ALA A O 16
ATOM 18427 N N . GLN A 1 43 ? -6.7680 2.873 -11.063 1.00 72.45 445 GLN A N 16
ATOM 18428 C CA . GLN A 1 43 ? -6.0870 1.910 -11.911 1.00 34.54 445 GLN A CA 16
ATOM 18429 C C . GLN A 1 43 ? -5.1720 1.028 -11.069 1.00 53.20 445 GLN A C 16
ATOM 18430 O O . GLN A 1 43 ? -4.9640 -0.140 -11.374 1.00 4.31 445 GLN A O 16
ATOM 18444 N N . TYR A 1 44 ? -4.6380 1.603 -10.006 1.00 4.05 446 TYR A N 16
ATOM 18445 C CA . TYR A 1 44 ? -3.7590 0.895 -9.089 1.00 12.52 446 TYR A CA 16
ATOM 18446 C C . TYR A 1 44 ? -4.5200 -0.062 -8.171 1.00 24.40 446 TYR A C 16
ATOM 18447 O O . TYR A 1 44 ? -4.1270 -1.223 -7.998 1.00 0.43 446 TYR A O 16
ATOM 18465 N N . VAL A 1 45 ? -5.6170 0.420 -7.601 1.00 64.32 447 VAL A N 16
ATOM 18466 C CA . VAL A 1 45 ? -6.4570 -0.379 -6.696 1.00 10.35 447 VAL A CA 16
ATOM 18467 C C . VAL A 1 45 ? -7.0720 -1.562 -7.459 1.00 12.51 447 VAL A C 16
ATOM 18468 O O . VAL A 1 45 ? -7.3650 -2.616 -6.885 1.00 44.43 447 VAL A O 16
ATOM 18481 N N . LEU A 1 46 ? -7.2570 -1.360 -8.762 1.00 73.41 448 LEU A N 16
ATOM 18482 C CA . LEU A 1 46 ? -7.7920 -2.341 -9.666 1.00 52.41 448 LEU A CA 16
ATOM 18483 C C . LEU A 1 46 ? -7.0460 -3.685 -9.558 1.00 33.50 448 LEU A C 16
ATOM 18484 O O . LEU A 1 46 ? -7.6730 -4.744 -9.577 1.00 50.03 448 LEU A O 16
ATOM 18500 N N . LEU A 1 47 ? -5.7180 -3.641 -9.413 1.00 2.21 449 LEU A N 16
ATOM 18501 C CA . LEU A 1 47 ? -4.9260 -4.877 -9.280 1.00 71.23 449 LEU A CA 16
ATOM 18502 C C . LEU A 1 47 ? -5.2960 -5.621 -8.006 1.00 30.41 449 LEU A C 16
ATOM 18503 O O . LEU A 1 47 ? -5.2850 -6.849 -7.967 1.00 14.44 449 LEU A O 16
ATOM 18519 N N . GLY A 1 48 ? -5.6520 -4.868 -6.976 1.00 1.44 450 GLY A N 16
ATOM 18520 C CA . GLY A 1 48 ? -6.0630 -5.456 -5.720 1.00 54.52 450 GLY A CA 16
ATOM 18521 C C . GLY A 1 48 ? -7.4090 -6.129 -5.844 1.00 61.21 450 GLY A C 16
ATOM 18522 O O . GLY A 1 48 ? -7.6550 -7.174 -5.234 1.00 40.23 450 GLY A O 16
ATOM 18526 N N . LEU A 1 49 ? -8.2850 -5.533 -6.631 1.00 32.03 451 LEU A N 16
ATOM 18527 C CA . LEU A 1 49 ? -9.5890 -6.118 -6.903 1.00 30.41 451 LEU A CA 16
ATOM 18528 C C . LEU A 1 49 ? -9.4060 -7.354 -7.780 1.00 34.42 451 LEU A C 16
ATOM 18529 O O . LEU A 1 49 ? -10.0740 -8.372 -7.598 1.00 53.32 451 LEU A O 16
ATOM 18545 N N . GLY A 1 50 ? -8.4710 -7.254 -8.717 1.00 23.33 452 GLY A N 16
ATOM 18546 C CA . GLY A 1 50 ? -8.1580 -8.362 -9.601 1.00 11.34 452 GLY A CA 16
ATOM 18547 C C . GLY A 1 50 ? -7.5810 -9.529 -8.836 1.00 72.12 452 GLY A C 16
ATOM 18548 O O . GLY A 1 50 ? -7.8380 -10.691 -9.160 1.00 35.02 452 GLY A O 16
ATOM 18552 N N . GLY A 1 51 ? -6.8000 -9.215 -7.819 1.00 24.34 453 GLY A N 16
ATOM 18553 C CA . GLY A 1 51 ? -6.2420 -10.226 -6.964 1.00 53.44 453 GLY A CA 16
ATOM 18554 C C . GLY A 1 51 ? -7.3230 -10.952 -6.208 1.00 42.43 453 GLY A C 16
ATOM 18555 O O . GLY A 1 51 ? -7.3550 -12.173 -6.183 1.00 4.11 453 GLY A O 16
ATOM 18559 N N . LEU A 1 52 ? -8.2400 -10.185 -5.623 1.00 10.43 454 LEU A N 16
ATOM 18560 C CA . LEU A 1 52 ? -9.3750 -10.737 -4.878 1.00 43.51 454 LEU A CA 16
ATOM 18561 C C . LEU A 1 52 ? -10.2110 -11.629 -5.816 1.00 13.31 454 LEU A C 16
ATOM 18562 O O . LEU A 1 52 ? -10.6820 -12.697 -5.424 1.00 40.02 454 LEU A O 16
ATOM 18578 N N . LEU A 1 53 ? -10.3360 -11.189 -7.060 1.00 52.51 455 LEU A N 16
ATOM 18579 C CA . LEU A 1 53 ? -11.0630 -11.905 -8.102 1.00 73.22 455 LEU A CA 16
ATOM 18580 C C . LEU A 1 53 ? -10.4530 -13.307 -8.335 1.00 34.40 455 LEU A C 16
ATOM 18581 O O . LEU A 1 53 ? -11.1600 -14.250 -8.712 1.00 41.52 455 LEU A O 16
ATOM 18597 N N . LEU A 1 54 ? -9.1500 -13.433 -8.084 1.00 52.23 456 LEU A N 16
ATOM 18598 C CA . LEU A 1 54 ? -8.4310 -14.690 -8.259 1.00 62.33 456 LEU A CA 16
ATOM 18599 C C . LEU A 1 54 ? -8.6590 -15.621 -7.061 1.00 42.54 456 LEU A C 16
ATOM 18600 O O . LEU A 1 54 ? -8.6130 -16.845 -7.194 1.00 61.21 456 LEU A O 16
ATOM 18616 N N . LEU A 1 55 ? -8.9140 -15.043 -5.901 1.00 15.31 457 LEU A N 16
ATOM 18617 C CA . LEU A 1 55 ? -9.2040 -15.836 -4.710 1.00 32.33 457 LEU A CA 16
ATOM 18618 C C . LEU A 1 55 ? -10.5750 -16.485 -4.789 1.00 65.44 457 LEU A C 16
ATOM 18619 O O . LEU A 1 55 ? -10.7820 -17.552 -4.234 1.00 35.11 457 LEU A O 16
ATOM 18635 N N . VAL A 1 56 ? -11.4970 -15.839 -5.499 1.00 43.42 458 VAL A N 16
ATOM 18636 C CA . VAL A 1 56 ? -12.8670 -16.349 -5.661 1.00 2.35 458 VAL A CA 16
ATOM 18637 C C . VAL A 1 56 ? -12.9150 -17.847 -6.123 1.00 63.43 458 VAL A C 16
ATOM 18638 O O . VAL A 1 56 ? -13.5590 -18.665 -5.458 1.00 14.24 458 VAL A O 16
ATOM 18651 N N . PRO A 1 57 ? -12.2330 -18.250 -7.252 1.00 64.11 459 PRO A N 16
ATOM 18652 C CA . PRO A 1 57 ? -12.1920 -19.661 -7.676 1.00 3.02 459 PRO A CA 16
ATOM 18653 C C . PRO A 1 57 ? -11.5620 -20.555 -6.601 1.00 51.42 459 PRO A C 16
ATOM 18654 O O . PRO A 1 57 ? -11.9780 -21.699 -6.405 1.00 75.12 459 PRO A O 16
ATOM 18665 N N . ILE A 1 58 ? -10.5840 -20.010 -5.886 1.00 50.15 460 ILE A N 16
ATOM 18666 C CA . ILE A 1 58 ? -9.9180 -20.740 -4.824 1.00 62.25 460 ILE A CA 16
ATOM 18667 C C . ILE A 1 58 ? -10.9040 -21.022 -3.691 1.00 64.30 460 ILE A C 16
ATOM 18668 O O . ILE A 1 58 ? -10.9770 -22.136 -3.187 1.00 32.12 460 ILE A O 16
ATOM 18684 N N . ILE A 1 59 ? -11.6910 -20.018 -3.339 1.00 33.40 461 ILE A N 16
ATOM 18685 C CA . ILE A 1 59 ? -12.7110 -20.152 -2.299 1.00 40.22 461 ILE A CA 16
ATOM 18686 C C . ILE A 1 59 ? -13.7400 -21.224 -2.702 1.00 53.31 461 ILE A C 16
ATOM 18687 O O . ILE A 1 59 ? -14.2930 -21.925 -1.860 1.00 54.22 461 ILE A O 16
ATOM 18703 N N . CYS A 1 60 ? -13.9250 -21.397 -3.990 1.00 25.55 462 CYS A N 16
ATOM 18704 C CA . CYS A 1 60 ? -14.8910 -22.342 -4.489 1.00 61.12 462 CYS A CA 16
ATOM 18705 C C . CYS A 1 60 ? -14.3590 -23.768 -4.389 1.00 75.12 462 CYS A C 16
ATOM 18706 O O . CYS A 1 60 ? -15.1200 -24.702 -4.132 1.00 44.51 462 CYS A O 16
ATOM 18714 N N . GLN A 1 61 ? -13.0380 -23.930 -4.531 1.00 12.04 463 GLN A N 16
ATOM 18715 C CA . GLN A 1 61 ? -12.4490 -25.273 -4.560 1.00 74.50 463 GLN A CA 16
ATOM 18716 C C . GLN A 1 61 ? -12.3420 -25.759 -3.140 1.00 3.31 463 GLN A C 16
ATOM 18717 O O . GLN A 1 61 ? -12.4400 -26.944 -2.826 1.00 13.14 463 GLN A O 16
ATOM 18731 N N . LEU A 1 62 ? -12.1450 -24.795 -2.304 1.00 53.23 464 LEU A N 16
ATOM 18732 C CA . LEU A 1 62 ? -12.0190 -24.898 -0.916 1.00 64.35 464 LEU A CA 16
ATOM 18733 C C . LEU A 1 62 ? -13.3190 -25.433 -0.333 1.00 2.03 464 LEU A C 16
ATOM 18734 O O . LEU A 1 62 ? -13.3070 -26.311 0.529 1.00 34.11 464 LEU A O 16
ATOM 18750 N N . ARG A 1 63 ? -14.4360 -24.932 -0.847 1.00 62.41 465 ARG A N 16
ATOM 18751 C CA . ARG A 1 63 ? -15.7550 -25.346 -0.385 1.00 44.42 465 ARG A CA 16
ATOM 18752 C C . ARG A 1 63 ? -16.0770 -26.793 -0.738 1.00 52.41 465 ARG A C 16
ATOM 18753 O O . ARG A 1 63 ? -17.0080 -27.374 -0.201 1.00 33.34 465 ARG A O 16
ATOM 18774 N N . SER A 1 64 ? -15.2960 -27.371 -1.621 1.00 45.31 466 SER A N 16
ATOM 18775 C CA . SER A 1 64 ? -15.4480 -28.759 -1.963 1.00 51.51 466 SER A CA 16
ATOM 18776 C C . SER A 1 64 ? -14.8070 -29.629 -0.874 1.00 1.34 466 SER A C 16
ATOM 18777 O O . SER A 1 64 ? -15.2670 -30.732 -0.589 1.00 25.01 466 SER A O 16
ATOM 18785 N N . GLN A 1 65 ? -13.7670 -29.092 -0.243 1.00 53.31 467 GLN A N 16
ATOM 18786 C CA . GLN A 1 65 ? -13.0600 -29.777 0.834 1.00 41.41 467 GLN A CA 16
ATOM 18787 C C . GLN A 1 65 ? -13.8440 -29.630 2.141 1.00 12.34 467 GLN A C 16
ATOM 18788 O O . GLN A 1 65 ? -13.6800 -30.409 3.088 1.00 64.24 467 GLN A O 16
ATOM 18802 N N . GLU A 1 66 ? -14.7150 -28.632 2.165 1.00 22.03 468 GLU A N 16
ATOM 18803 C CA . GLU A 1 66 ? -15.6160 -28.397 3.294 1.00 43.44 468 GLU A CA 16
ATOM 18804 C C . GLU A 1 66 ? -16.6970 -29.494 3.312 1.00 15.31 468 GLU A C 16
ATOM 18805 O O . GLU A 1 66 ? -17.4390 -29.653 4.279 1.00 72.14 468 GLU A O 16
ATOM 18817 N N . LYS A 1 67 ? -16.7740 -30.232 2.221 1.00 43.22 469 LYS A N 16
ATOM 18818 C CA . LYS A 1 67 ? -17.7020 -31.323 2.076 1.00 33.32 469 LYS A CA 16
ATOM 18819 C C . LYS A 1 67 ? -16.9320 -32.625 2.107 1.00 25.23 469 LYS A C 16
ATOM 18820 O O . LYS A 1 67 ? -15.6990 -32.624 2.047 1.00 52.35 469 LYS A O 16
ATOM 18839 N N . CYS A 1 68 ? -17.6410 -33.716 2.189 1.00 40.25 470 CYS A N 16
ATOM 18840 C CA . CYS A 1 68 ? -17.0370 -35.023 2.100 1.00 71.31 470 CYS A CA 16
ATOM 18841 C C . CYS A 1 68 ? -17.8620 -35.846 1.127 1.00 55.24 470 CYS A C 16
ATOM 18842 O O . CYS A 1 68 ? -19.0720 -35.601 0.973 1.00 73.31 470 CYS A O 16
ATOM 18850 N N . PHE A 1 69 ? -17.2400 -36.802 0.469 1.00 53.25 471 PHE A N 16
ATOM 18851 C CA . PHE A 1 69 ? -17.9240 -37.622 -0.512 1.00 44.01 471 PHE A CA 16
ATOM 18852 C C . PHE A 1 69 ? -17.4730 -39.062 -0.448 1.00 2.23 471 PHE A C 16
ATOM 18853 O O . PHE A 1 69 ? -16.3580 -39.389 -0.853 1.00 63.21 471 PHE A O 16
ATOM 18870 N N . LEU A 1 70 ? -18.3090 -39.915 0.110 1.00 52.50 472 LEU A N 16
ATOM 18871 C CA . LEU A 1 70 ? -18.0610 -41.359 0.072 1.00 22.33 472 LEU A CA 16
ATOM 18872 C C . LEU A 1 70 ? -18.3600 -41.829 -1.366 1.00 61.14 472 LEU A C 16
ATOM 18873 O O . LEU A 1 70 ? -17.7860 -42.804 -1.869 1.00 62.33 472 LEU A O 16
ATOM 18889 N N . PHE A 1 71 ? -19.2380 -41.059 -2.011 1.00 50.04 473 PHE A N 16
ATOM 18890 C CA . PHE A 1 71 ? -19.7210 -41.244 -3.371 1.00 13.25 473 PHE A CA 16
ATOM 18891 C C . PHE A 1 71 ? -20.8860 -42.203 -3.459 1.00 75.32 473 PHE A C 16
ATOM 18892 O O . PHE A 1 71 ? -20.7190 -43.392 -3.718 1.00 33.34 473 PHE A O 16
ATOM 18909 N N . TRP A 1 72 ? -22.0560 -41.685 -3.173 1.00 74.13 474 TRP A N 16
ATOM 18910 C CA . TRP A 1 72 ? -23.2910 -42.420 -3.307 1.00 65.44 474 TRP A CA 16
ATOM 18911 C C . TRP A 1 72 ? -24.1150 -41.780 -4.396 1.00 21.40 474 TRP A C 16
ATOM 18912 O O . TRP A 1 72 ? -24.6380 -40.676 -4.221 1.00 74.24 474 TRP A O 16
ATOM 18933 N N . SER A 1 73 ? -24.2090 -42.433 -5.507 1.00 55.44 475 SER A N 16
ATOM 18934 C CA . SER A 1 73 ? -24.9550 -41.921 -6.607 1.00 74.44 475 SER A CA 16
ATOM 18935 C C . SER A 1 73 ? -26.4030 -42.389 -6.454 1.00 54.23 475 SER A C 16
ATOM 18936 O O . SER A 1 73 ? -26.7110 -43.558 -6.800 1.00 39.31 475 SER A O 16
ATOM 18945 N N . GLY A 1 1 ? -31.1510 30.524 6.178 1.00 32.53 403 GLY A N 17
ATOM 18946 C CA . GLY A 1 1 ? -29.9260 29.996 5.593 1.00 42.14 403 GLY A CA 17
ATOM 18947 C C . GLY A 1 1 ? -30.0870 28.547 5.220 1.00 11.44 403 GLY A C 17
ATOM 18948 O O . GLY A 1 1 ? -31.1950 28.089 4.957 1.00 63.25 403 GLY A O 17
ATOM 18954 N N . SER A 1 2 ? -29.0030 27.830 5.185 1.00 42.25 404 SER A N 17
ATOM 18955 C CA . SER A 1 2 ? -29.0300 26.434 4.890 1.00 32.14 404 SER A CA 17
ATOM 18956 C C . SER A 1 2 ? -28.6460 25.646 6.149 1.00 35.21 404 SER A C 17
ATOM 18957 O O . SER A 1 2 ? -27.5130 25.702 6.613 1.00 4.34 404 SER A O 17
ATOM 18965 N N . LYS A 1 3 ? -29.6030 24.929 6.681 1.00 15.04 405 LYS A N 17
ATOM 18966 C CA . LYS A 1 3 ? -29.4700 24.192 7.939 1.00 72.31 405 LYS A CA 17
ATOM 18967 C C . LYS A 1 3 ? -28.4630 23.052 7.822 1.00 13.11 405 LYS A C 17
ATOM 18968 O O . LYS A 1 3 ? -27.8210 22.666 8.794 1.00 73.12 405 LYS A O 17
ATOM 18987 N N . ILE A 1 4 ? -28.3150 22.548 6.623 1.00 11.53 406 ILE A N 17
ATOM 18988 C CA . ILE A 1 4 ? -27.5410 21.341 6.379 1.00 34.41 406 ILE A CA 17
ATOM 18989 C C . ILE A 1 4 ? -26.0330 21.635 6.196 1.00 32.12 406 ILE A C 17
ATOM 18990 O O . ILE A 1 4 ? -25.2230 20.714 6.123 1.00 21.25 406 ILE A O 17
ATOM 19006 N N . GLU A 1 5 ? -25.6500 22.907 6.187 1.00 73.35 407 GLU A N 17
ATOM 19007 C CA . GLU A 1 5 ? -24.2450 23.259 5.948 1.00 52.13 407 GLU A CA 17
ATOM 19008 C C . GLU A 1 5 ? -23.3060 22.657 7.002 1.00 60.01 407 GLU A C 17
ATOM 19009 O O . GLU A 1 5 ? -22.3540 21.964 6.638 1.00 14.55 407 GLU A O 17
ATOM 19021 N N . PRO A 1 6 ? -23.5570 22.885 8.328 1.00 61.13 408 PRO A N 17
ATOM 19022 C CA . PRO A 1 6 ? -22.7250 22.295 9.395 1.00 20.13 408 PRO A CA 17
ATOM 19023 C C . PRO A 1 6 ? -22.8970 20.770 9.502 1.00 74.33 408 PRO A C 17
ATOM 19024 O O . PRO A 1 6 ? -22.1470 20.098 10.200 1.00 12.31 408 PRO A O 17
ATOM 19035 N N . VAL A 1 7 ? -23.8840 20.244 8.796 1.00 24.24 409 VAL A N 17
ATOM 19036 C CA . VAL A 1 7 ? -24.1850 18.822 8.832 1.00 35.54 409 VAL A CA 17
ATOM 19037 C C . VAL A 1 7 ? -23.2890 18.066 7.843 1.00 71.44 409 VAL A C 17
ATOM 19038 O O . VAL A 1 7 ? -22.9440 16.896 8.063 1.00 32.01 409 VAL A O 17
ATOM 19051 N N . VAL A 1 8 ? -22.8740 18.757 6.789 1.00 44.54 410 VAL A N 17
ATOM 19052 C CA . VAL A 1 8 ? -22.0600 18.157 5.733 1.00 32.33 410 VAL A CA 17
ATOM 19053 C C . VAL A 1 8 ? -20.6740 17.737 6.238 1.00 60.42 410 VAL A C 17
ATOM 19054 O O . VAL A 1 8 ? -20.1880 16.662 5.888 1.00 42.11 410 VAL A O 17
ATOM 19067 N N . LEU A 1 9 ? -20.0660 18.561 7.083 1.00 61.25 411 LEU A N 17
ATOM 19068 C CA . LEU A 1 9 ? -18.7170 18.281 7.592 1.00 5.13 411 LEU A CA 17
ATOM 19069 C C . LEU A 1 9 ? -18.5840 16.919 8.300 1.00 21.21 411 LEU A C 17
ATOM 19070 O O . LEU A 1 9 ? -17.7760 16.091 7.870 1.00 2.43 411 LEU A O 17
ATOM 19086 N N . PRO A 1 10 ? -19.3750 16.628 9.382 1.00 74.42 412 PRO A N 17
ATOM 19087 C CA . PRO A 1 10 ? -19.2550 15.361 10.097 1.00 1.25 412 PRO A CA 17
ATOM 19088 C C . PRO A 1 10 ? -19.6130 14.158 9.218 1.00 4.00 412 PRO A C 17
ATOM 19089 O O . PRO A 1 10 ? -19.0950 13.052 9.415 1.00 64.10 412 PRO A O 17
ATOM 19100 N N . LEU A 1 11 ? -20.4940 14.374 8.254 1.00 32.41 413 LEU A N 17
ATOM 19101 C CA . LEU A 1 11 ? -20.9140 13.312 7.359 1.00 51.21 413 LEU A CA 17
ATOM 19102 C C . LEU A 1 11 ? -19.8610 12.985 6.327 1.00 45.42 413 LEU A C 17
ATOM 19103 O O . LEU A 1 11 ? -19.6720 11.834 5.996 1.00 13.25 413 LEU A O 17
ATOM 19119 N N . LEU A 1 12 ? -19.1440 14.001 5.872 1.00 61.23 414 LEU A N 17
ATOM 19120 C CA . LEU A 1 12 ? -18.1600 13.863 4.797 1.00 21.03 414 LEU A CA 17
ATOM 19121 C C . LEU A 1 12 ? -17.1130 12.788 5.111 1.00 43.43 414 LEU A C 17
ATOM 19122 O O . LEU A 1 12 ? -16.8970 11.861 4.314 1.00 22.11 414 LEU A O 17
ATOM 19138 N N . TRP A 1 13 ? -16.5190 12.875 6.281 1.00 13.42 415 TRP A N 17
ATOM 19139 C CA . TRP A 1 13 ? -15.4970 11.919 6.694 1.00 12.10 415 TRP A CA 17
ATOM 19140 C C . TRP A 1 13 ? -16.1250 10.556 6.965 1.00 21.14 415 TRP A C 17
ATOM 19141 O O . TRP A 1 13 ? -15.5400 9.505 6.692 1.00 4.04 415 TRP A O 17
ATOM 19162 N N . PHE A 1 14 ? -17.3360 10.593 7.447 1.00 73.45 416 PHE A N 17
ATOM 19163 C CA . PHE A 1 14 ? -18.0370 9.411 7.885 1.00 33.04 416 PHE A CA 17
ATOM 19164 C C . PHE A 1 14 ? -18.4900 8.586 6.664 1.00 25.51 416 PHE A C 17
ATOM 19165 O O . PHE A 1 14 ? -18.5350 7.340 6.703 1.00 63.32 416 PHE A O 17
ATOM 19182 N N . GLU A 1 15 ? -18.7810 9.281 5.576 1.00 3.43 417 GLU A N 17
ATOM 19183 C CA . GLU A 1 15 ? -19.1820 8.650 4.339 1.00 22.35 417 GLU A CA 17
ATOM 19184 C C . GLU A 1 15 ? -17.9910 8.074 3.621 1.00 5.12 417 GLU A C 17
ATOM 19185 O O . GLU A 1 15 ? -18.0580 6.971 3.101 1.00 54.20 417 GLU A O 17
ATOM 19197 N N . GLN A 1 16 ? -16.8810 8.805 3.612 1.00 62.44 418 GLN A N 17
ATOM 19198 C CA . GLN A 1 16 ? -15.7080 8.372 2.863 1.00 10.10 418 GLN A CA 17
ATOM 19199 C C . GLN A 1 16 ? -15.0140 7.164 3.502 1.00 62.44 418 GLN A C 17
ATOM 19200 O O . GLN A 1 16 ? -14.2120 6.488 2.869 1.00 11.11 418 GLN A O 17
ATOM 19214 N N . SER A 1 17 ? -15.3300 6.906 4.759 1.00 13.05 419 SER A N 17
ATOM 19215 C CA . SER A 1 17 ? -14.8460 5.722 5.439 1.00 52.32 419 SER A CA 17
ATOM 19216 C C . SER A 1 17 ? -15.8130 4.551 5.201 1.00 12.33 419 SER A C 17
ATOM 19217 O O . SER A 1 17 ? -15.5240 3.408 5.544 1.00 34.52 419 SER A O 17
ATOM 19225 N N . GLY A 1 18 ? -16.9760 4.867 4.627 1.00 41.22 420 GLY A N 17
ATOM 19226 C CA . GLY A 1 18 ? -18.0160 3.877 4.380 1.00 13.11 420 GLY A CA 17
ATOM 19227 C C . GLY A 1 18 ? -18.7030 3.464 5.658 1.00 30.12 420 GLY A C 17
ATOM 19228 O O . GLY A 1 18 ? -19.4780 2.514 5.682 1.00 11.40 420 GLY A O 17
ATOM 19232 N N . ALA A 1 19 ? -18.4560 4.226 6.706 1.00 41.12 421 ALA A N 17
ATOM 19233 C CA . ALA A 1 19 ? -18.9720 3.937 8.025 1.00 70.45 421 ALA A CA 17
ATOM 19234 C C . ALA A 1 19 ? -20.4530 4.236 8.113 1.00 4.23 421 ALA A C 17
ATOM 19235 O O . ALA A 1 19 ? -21.1680 3.650 8.916 1.00 0.34 421 ALA A O 17
ATOM 19242 N N . MET A 1 20 ? -20.9160 5.129 7.262 1.00 74.22 422 MET A N 17
ATOM 19243 C CA . MET A 1 20 ? -22.3160 5.537 7.275 1.00 50.32 422 MET A CA 17
ATOM 19244 C C . MET A 1 20 ? -23.2050 4.482 6.606 1.00 41.54 422 MET A C 17
ATOM 19245 O O . MET A 1 20 ? -24.4230 4.550 6.685 1.00 2.33 422 MET A O 17
ATOM 19259 N N . GLY A 1 21 ? -22.5860 3.491 5.974 1.00 25.41 423 GLY A N 17
ATOM 19260 C CA . GLY A 1 21 ? -23.3530 2.481 5.268 1.00 32.54 423 GLY A CA 17
ATOM 19261 C C . GLY A 1 21 ? -23.9950 3.064 4.034 1.00 41.41 423 GLY A C 17
ATOM 19262 O O . GLY A 1 21 ? -25.0260 2.584 3.551 1.00 54.03 423 GLY A O 17
ATOM 19266 N N . GLY A 1 22 ? -23.3880 4.099 3.534 1.00 43.30 424 GLY A N 17
ATOM 19267 C CA . GLY A 1 22 ? -23.8770 4.774 2.388 1.00 60.10 424 GLY A CA 17
ATOM 19268 C C . GLY A 1 22 ? -22.7440 5.143 1.504 1.00 71.25 424 GLY A C 17
ATOM 19269 O O . GLY A 1 22 ? -21.5830 5.101 1.945 1.00 31.12 424 GLY A O 17
ATOM 19273 N N . LYS A 1 23 ? -23.0680 5.509 0.276 1.00 23.44 425 LYS A N 17
ATOM 19274 C CA . LYS A 1 23 ? -22.0930 5.843 -0.761 1.00 32.21 425 LYS A CA 17
ATOM 19275 C C . LYS A 1 23 ? -21.2300 4.623 -1.091 1.00 74.23 425 LYS A C 17
ATOM 19276 O O . LYS A 1 23 ? -20.0980 4.482 -0.600 1.00 55.32 425 LYS A O 17
ATOM 19295 N N . PRO A 1 24 ? -21.7870 3.688 -1.884 1.00 63.11 426 PRO A N 17
ATOM 19296 C CA . PRO A 1 24 ? -21.1000 2.469 -2.248 1.00 2.24 426 PRO A CA 17
ATOM 19297 C C . PRO A 1 24 ? -20.1200 2.707 -3.382 1.00 12.32 426 PRO A C 17
ATOM 19298 O O . PRO A 1 24 ? -20.0050 3.837 -3.897 1.00 2.04 426 PRO A O 17
ATOM 19309 N N . LEU A 1 25 ? -19.4380 1.651 -3.794 1.00 63.32 427 LEU A N 17
ATOM 19310 C CA . LEU A 1 25 ? -18.4590 1.731 -4.862 1.00 54.11 427 LEU A CA 17
ATOM 19311 C C . LEU A 1 25 ? -19.0510 2.267 -6.155 1.00 31.13 427 LEU A C 17
ATOM 19312 O O . LEU A 1 25 ? -18.3580 2.898 -6.944 1.00 13.41 427 LEU A O 17
ATOM 19328 N N . SER A 1 26 ? -20.3410 2.046 -6.329 1.00 2.44 428 SER A N 17
ATOM 19329 C CA . SER A 1 26 ? -21.0770 2.499 -7.479 1.00 41.24 428 SER A CA 17
ATOM 19330 C C . SER A 1 26 ? -20.9940 4.034 -7.597 1.00 55.22 428 SER A C 17
ATOM 19331 O O . SER A 1 26 ? -20.8380 4.574 -8.687 1.00 72.14 428 SER A O 17
ATOM 19339 N N . THR A 1 27 ? -21.0310 4.719 -6.456 1.00 34.12 429 THR A N 17
ATOM 19340 C CA . THR A 1 27 ? -20.9860 6.166 -6.441 1.00 3.53 429 THR A CA 17
ATOM 19341 C C . THR A 1 27 ? -19.5960 6.631 -6.877 1.00 40.43 429 THR A C 17
ATOM 19342 O O . THR A 1 27 ? -19.4440 7.572 -7.677 1.00 42.11 429 THR A O 17
ATOM 19353 N N . PHE A 1 28 ? -18.5940 5.938 -6.384 1.00 52.12 430 PHE A N 17
ATOM 19354 C CA . PHE A 1 28 ? -17.2360 6.270 -6.683 1.00 53.45 430 PHE A CA 17
ATOM 19355 C C . PHE A 1 28 ? -16.8620 5.958 -8.116 1.00 31.54 430 PHE A C 17
ATOM 19356 O O . PHE A 1 28 ? -16.2570 6.780 -8.757 1.00 53.44 430 PHE A O 17
ATOM 19373 N N . TYR A 1 29 ? -17.2580 4.795 -8.632 1.00 13.41 431 TYR A N 17
ATOM 19374 C CA . TYR A 1 29 ? -16.9590 4.450 -10.034 1.00 24.14 431 TYR A CA 17
ATOM 19375 C C . TYR A 1 29 ? -17.5870 5.422 -11.026 1.00 0.31 431 TYR A C 17
ATOM 19376 O O . TYR A 1 29 ? -17.0120 5.693 -12.087 1.00 25.22 431 TYR A O 17
ATOM 19394 N N . THR A 1 30 ? -18.7540 5.947 -10.691 1.00 10.43 432 THR A N 17
ATOM 19395 C CA . THR A 1 30 ? -19.4150 6.904 -11.554 1.00 33.23 432 THR A CA 17
ATOM 19396 C C . THR A 1 30 ? -18.5670 8.191 -11.683 1.00 31.41 432 THR A C 17
ATOM 19397 O O . THR A 1 30 ? -18.2590 8.632 -12.789 1.00 45.55 432 THR A O 17
ATOM 19408 N N . GLN A 1 31 ? -18.1670 8.755 -10.549 1.00 34.41 433 GLN A N 17
ATOM 19409 C CA . GLN A 1 31 ? -17.3790 9.990 -10.541 1.00 74.21 433 GLN A CA 17
ATOM 19410 C C . GLN A 1 31 ? -15.9340 9.735 -11.014 1.00 31.12 433 GLN A C 17
ATOM 19411 O O . GLN A 1 31 ? -15.2810 10.611 -11.583 1.00 22.31 433 GLN A O 17
ATOM 19425 N N . LEU A 1 32 ? -15.4610 8.531 -10.765 1.00 2.21 434 LEU A N 17
ATOM 19426 C CA . LEU A 1 32 ? -14.0870 8.129 -11.016 1.00 0.34 434 LEU A CA 17
ATOM 19427 C C . LEU A 1 32 ? -13.6540 8.329 -12.459 1.00 61.32 434 LEU A C 17
ATOM 19428 O O . LEU A 1 32 ? -12.5730 8.849 -12.700 1.00 42.41 434 LEU A O 17
ATOM 19444 N N . VAL A 1 33 ? -14.5120 7.970 -13.404 1.00 1.35 435 VAL A N 17
ATOM 19445 C CA . VAL A 1 33 ? -14.1610 8.042 -14.833 1.00 44.24 435 VAL A CA 17
ATOM 19446 C C . VAL A 1 33 ? -13.7730 9.462 -15.299 1.00 54.21 435 VAL A C 17
ATOM 19447 O O . VAL A 1 33 ? -13.0260 9.623 -16.267 1.00 31.10 435 VAL A O 17
ATOM 19460 N N . LEU A 1 34 ? -14.2540 10.472 -14.606 1.00 43.14 436 LEU A N 17
ATOM 19461 C CA . LEU A 1 34 ? -13.9500 11.836 -14.973 1.00 63.31 436 LEU A CA 17
ATOM 19462 C C . LEU A 1 34 ? -12.8790 12.466 -14.091 1.00 22.01 436 LEU A C 17
ATOM 19463 O O . LEU A 1 34 ? -12.2590 13.450 -14.487 1.00 73.33 436 LEU A O 17
ATOM 19479 N N . MET A 1 35 ? -12.6470 11.916 -12.932 1.00 21.52 437 MET A N 17
ATOM 19480 C CA . MET A 1 35 ? -11.7350 12.541 -11.982 1.00 63.33 437 MET A CA 17
ATOM 19481 C C . MET A 1 35 ? -10.3340 11.940 -12.032 1.00 13.25 437 MET A C 17
ATOM 19482 O O . MET A 1 35 ? -10.1320 10.788 -11.647 1.00 33.42 437 MET A O 17
ATOM 19496 N N . PRO A 1 36 ? -9.3400 12.730 -12.494 1.00 41.13 438 PRO A N 17
ATOM 19497 C CA . PRO A 1 36 ? -7.9500 12.267 -12.660 1.00 20.34 438 PRO A CA 17
ATOM 19498 C C . PRO A 1 36 ? -7.3290 11.684 -11.386 1.00 0.45 438 PRO A C 17
ATOM 19499 O O . PRO A 1 36 ? -6.6530 10.657 -11.441 1.00 13.42 438 PRO A O 17
ATOM 19510 N N . GLN A 1 37 ? -7.5790 12.323 -10.238 1.00 21.32 439 GLN A N 17
ATOM 19511 C CA . GLN A 1 37 ? -7.0010 11.875 -8.963 1.00 33.51 439 GLN A CA 17
ATOM 19512 C C . GLN A 1 37 ? -7.3480 10.425 -8.639 1.00 14.42 439 GLN A C 17
ATOM 19513 O O . GLN A 1 37 ? -6.4740 9.631 -8.294 1.00 33.31 439 GLN A O 17
ATOM 19527 N N . VAL A 1 38 ? -8.6010 10.076 -8.800 1.00 34.40 440 VAL A N 17
ATOM 19528 C CA . VAL A 1 38 ? -9.0580 8.745 -8.496 1.00 53.11 440 VAL A CA 17
ATOM 19529 C C . VAL A 1 38 ? -8.6420 7.729 -9.537 1.00 70.02 440 VAL A C 17
ATOM 19530 O O . VAL A 1 38 ? -8.4770 6.568 -9.217 1.00 51.43 440 VAL A O 17
ATOM 19543 N N . LEU A 1 39 ? -8.4740 8.173 -10.785 1.00 4.31 441 LEU A N 17
ATOM 19544 C CA . LEU A 1 39 ? -7.9700 7.297 -11.858 1.00 71.14 441 LEU A CA 17
ATOM 19545 C C . LEU A 1 39 ? -6.6190 6.684 -11.474 1.00 24.04 441 LEU A C 17
ATOM 19546 O O . LEU A 1 39 ? -6.3170 5.541 -11.842 1.00 10.52 441 LEU A O 17
ATOM 19562 N N . HIS A 1 40 ? -5.8170 7.433 -10.728 1.00 5.51 442 HIS A N 17
ATOM 19563 C CA . HIS A 1 40 ? -4.5420 6.914 -10.243 1.00 34.24 442 HIS A CA 17
ATOM 19564 C C . HIS A 1 40 ? -4.7880 5.811 -9.229 1.00 1.14 442 HIS A C 17
ATOM 19565 O O . HIS A 1 40 ? -4.1870 4.742 -9.300 1.00 52.21 442 HIS A O 17
ATOM 19580 N N . TYR A 1 41 ? -5.7190 6.063 -8.317 1.00 1.24 443 TYR A N 17
ATOM 19581 C CA . TYR A 1 41 ? -6.0970 5.095 -7.295 1.00 4.20 443 TYR A CA 17
ATOM 19582 C C . TYR A 1 41 ? -6.7330 3.868 -7.894 1.00 3.03 443 TYR A C 17
ATOM 19583 O O . TYR A 1 41 ? -6.5350 2.773 -7.414 1.00 65.21 443 TYR A O 17
ATOM 19601 N N . ALA A 1 42 ? -7.4660 4.066 -8.966 1.00 15.35 444 ALA A N 17
ATOM 19602 C CA . ALA A 1 42 ? -8.1480 2.990 -9.678 1.00 65.42 444 ALA A CA 17
ATOM 19603 C C . ALA A 1 42 ? -7.1520 1.967 -10.171 1.00 65.44 444 ALA A C 17
ATOM 19604 O O . ALA A 1 42 ? -7.3850 0.772 -10.083 1.00 34.12 444 ALA A O 17
ATOM 19611 N N . GLN A 1 43 ? -6.0280 2.451 -10.658 1.00 51.24 445 GLN A N 17
ATOM 19612 C CA . GLN A 1 43 ? -4.9740 1.588 -11.146 1.00 21.43 445 GLN A CA 17
ATOM 19613 C C . GLN A 1 43 ? -4.3240 0.819 -9.998 1.00 64.32 445 GLN A C 17
ATOM 19614 O O . GLN A 1 43 ? -3.8590 -0.302 -10.177 1.00 31.15 445 GLN A O 17
ATOM 19628 N N . TYR A 1 44 ? -4.3100 1.428 -8.824 1.00 22.12 446 TYR A N 17
ATOM 19629 C CA . TYR A 1 44 ? -3.8170 0.775 -7.619 1.00 2.21 446 TYR A CA 17
ATOM 19630 C C . TYR A 1 44 ? -4.8180 -0.262 -7.091 1.00 13.03 446 TYR A C 17
ATOM 19631 O O . TYR A 1 44 ? -4.4400 -1.356 -6.672 1.00 75.34 446 TYR A O 17
ATOM 19649 N N . VAL A 1 45 ? -6.0910 0.091 -7.115 1.00 34.53 447 VAL A N 17
ATOM 19650 C CA . VAL A 1 45 ? -7.1620 -0.804 -6.663 1.00 63.31 447 VAL A CA 17
ATOM 19651 C C . VAL A 1 45 ? -7.2930 -2.000 -7.609 1.00 22.22 447 VAL A C 17
ATOM 19652 O O . VAL A 1 45 ? -7.6230 -3.113 -7.185 1.00 45.11 447 VAL A O 17
ATOM 19665 N N . LEU A 1 46 ? -6.9730 -1.770 -8.880 1.00 1.42 448 LEU A N 17
ATOM 19666 C CA . LEU A 1 46 ? -7.0600 -2.765 -9.918 1.00 64.14 448 LEU A CA 17
ATOM 19667 C C . LEU A 1 46 ? -6.1940 -3.975 -9.590 1.00 2.42 448 LEU A C 17
ATOM 19668 O O . LEU A 1 46 ? -6.5290 -5.111 -9.945 1.00 25.35 448 LEU A O 17
ATOM 19684 N N . LEU A 1 47 ? -5.1120 -3.720 -8.884 1.00 30.45 449 LEU A N 17
ATOM 19685 C CA . LEU A 1 47 ? -4.1490 -4.739 -8.531 1.00 42.23 449 LEU A CA 17
ATOM 19686 C C . LEU A 1 47 ? -4.7870 -5.750 -7.582 1.00 3.40 449 LEU A C 17
ATOM 19687 O O . LEU A 1 47 ? -4.7140 -6.972 -7.798 1.00 14.32 449 LEU A O 17
ATOM 19703 N N . GLY A 1 48 ? -5.4330 -5.230 -6.550 1.00 43.35 450 GLY A N 17
ATOM 19704 C CA . GLY A 1 48 ? -6.0860 -6.066 -5.577 1.00 14.31 450 GLY A CA 17
ATOM 19705 C C . GLY A 1 48 ? -7.3530 -6.656 -6.119 1.00 52.24 450 GLY A C 17
ATOM 19706 O O . GLY A 1 48 ? -7.6980 -7.790 -5.814 1.00 0.12 450 GLY A O 17
ATOM 19710 N N . LEU A 1 49 ? -8.0400 -5.880 -6.948 1.00 71.01 451 LEU A N 17
ATOM 19711 C CA . LEU A 1 49 ? -9.2720 -6.303 -7.590 1.00 42.25 451 LEU A CA 17
ATOM 19712 C C . LEU A 1 49 ? -8.9970 -7.562 -8.412 1.00 63.21 451 LEU A C 17
ATOM 19713 O O . LEU A 1 49 ? -9.7720 -8.513 -8.377 1.00 51.43 451 LEU A O 17
ATOM 19729 N N . GLY A 1 50 ? -7.8630 -7.565 -9.107 1.00 22.24 452 GLY A N 17
ATOM 19730 C CA . GLY A 1 50 ? -7.4840 -8.695 -9.942 1.00 74.43 452 GLY A CA 17
ATOM 19731 C C . GLY A 1 50 ? -7.2800 -9.964 -9.137 1.00 63.22 452 GLY A C 17
ATOM 19732 O O . GLY A 1 50 ? -7.6770 -11.057 -9.567 1.00 32.23 452 GLY A O 17
ATOM 19736 N N . GLY A 1 51 ? -6.6820 -9.821 -7.967 1.00 12.32 453 GLY A N 17
ATOM 19737 C CA . GLY A 1 51 ? -6.4500 -10.958 -7.105 1.00 55.30 453 GLY A CA 17
ATOM 19738 C C . GLY A 1 51 ? -7.7250 -11.406 -6.427 1.00 13.02 453 GLY A C 17
ATOM 19739 O O . GLY A 1 51 ? -7.9860 -12.597 -6.302 1.00 40.22 453 GLY A O 17
ATOM 19743 N N . LEU A 1 52 ? -8.5210 -10.449 -6.006 1.00 3.01 454 LEU A N 17
ATOM 19744 C CA . LEU A 1 52 ? -9.8010 -10.710 -5.366 1.00 60.34 454 LEU A CA 17
ATOM 19745 C C . LEU A 1 52 ? -10.6930 -11.489 -6.337 1.00 44.11 454 LEU A C 17
ATOM 19746 O O . LEU A 1 52 ? -11.2670 -12.520 -5.980 1.00 41.22 454 LEU A O 17
ATOM 19762 N N . LEU A 1 53 ? -10.7560 -11.004 -7.570 1.00 62.44 455 LEU A N 17
ATOM 19763 C CA . LEU A 1 53 ? -11.5440 -11.609 -8.638 1.00 75.32 455 LEU A CA 17
ATOM 19764 C C . LEU A 1 53 ? -11.0600 -13.041 -8.920 1.00 44.35 455 LEU A C 17
ATOM 19765 O O . LEU A 1 53 ? -11.8450 -13.919 -9.289 1.00 52.43 455 LEU A O 17
ATOM 19781 N N . LEU A 1 54 ? -9.7750 -13.256 -8.724 1.00 43.14 456 LEU A N 17
ATOM 19782 C CA . LEU A 1 54 ? -9.1370 -14.544 -8.951 1.00 10.20 456 LEU A CA 17
ATOM 19783 C C . LEU A 1 54 ? -9.5940 -15.532 -7.869 1.00 32.50 456 LEU A C 17
ATOM 19784 O O . LEU A 1 54 ? -9.9570 -16.679 -8.161 1.00 64.40 456 LEU A O 17
ATOM 19800 N N . LEU A 1 55 ? -9.5820 -15.073 -6.631 1.00 12.42 457 LEU A N 17
ATOM 19801 C CA . LEU A 1 55 ? -9.9510 -15.902 -5.492 1.00 62.44 457 LEU A CA 17
ATOM 19802 C C . LEU A 1 55 ? -11.4150 -16.251 -5.402 1.00 55.23 457 LEU A C 17
ATOM 19803 O O . LEU A 1 55 ? -11.7340 -17.287 -4.869 1.00 54.42 457 LEU A O 17
ATOM 19819 N N . VAL A 1 56 ? -12.3000 -15.396 -5.915 1.00 53.33 458 VAL A N 17
ATOM 19820 C CA . VAL A 1 56 ? -13.7660 -15.646 -5.830 1.00 35.43 458 VAL A CA 17
ATOM 19821 C C . VAL A 1 56 ? -14.1860 -17.117 -6.210 1.00 40.40 458 VAL A C 17
ATOM 19822 O O . VAL A 1 56 ? -14.8370 -17.796 -5.397 1.00 12.14 458 VAL A O 17
ATOM 19835 N N . PRO A 1 57 ? -13.8110 -17.650 -7.415 1.00 40.51 459 PRO A N 17
ATOM 19836 C CA . PRO A 1 57 ? -14.1300 -19.044 -7.771 1.00 41.05 459 PRO A CA 17
ATOM 19837 C C . PRO A 1 57 ? -13.3570 -20.035 -6.889 1.00 55.15 459 PRO A C 17
ATOM 19838 O O . PRO A 1 57 ? -13.8390 -21.121 -6.577 1.00 40.43 459 PRO A O 17
ATOM 19849 N N . ILE A 1 58 ? -12.1760 -19.622 -6.460 1.00 34.33 460 ILE A N 17
ATOM 19850 C CA . ILE A 1 58 ? -11.2980 -20.457 -5.647 1.00 73.44 460 ILE A CA 17
ATOM 19851 C C . ILE A 1 58 ? -11.8820 -20.650 -4.243 1.00 43.13 460 ILE A C 17
ATOM 19852 O O . ILE A 1 58 ? -11.7830 -21.723 -3.675 1.00 73.10 460 ILE A O 17
ATOM 19868 N N . ILE A 1 59 ? -12.5200 -19.609 -3.712 1.00 40.45 461 ILE A N 17
ATOM 19869 C CA . ILE A 1 59 ? -13.1740 -19.678 -2.394 1.00 60.52 461 ILE A CA 17
ATOM 19870 C C . ILE A 1 59 ? -14.2320 -20.770 -2.416 1.00 35.45 461 ILE A C 17
ATOM 19871 O O . ILE A 1 59 ? -14.4160 -21.516 -1.453 1.00 1.23 461 ILE A O 17
ATOM 19887 N N . CYS A 1 60 ? -14.8800 -20.882 -3.545 1.00 70.21 462 CYS A N 17
ATOM 19888 C CA . CYS A 1 60 ? -15.9110 -21.850 -3.760 1.00 3.33 462 CYS A CA 17
ATOM 19889 C C . CYS A 1 60 ? -15.3070 -23.264 -3.871 1.00 74.01 462 CYS A C 17
ATOM 19890 O O . CYS A 1 60 ? -15.9540 -24.258 -3.526 1.00 64.10 462 CYS A O 17
ATOM 19898 N N . GLN A 1 61 ? -14.0550 -23.332 -4.320 1.00 23.20 463 GLN A N 17
ATOM 19899 C CA . GLN A 1 61 ? -13.3410 -24.594 -4.460 1.00 41.31 463 GLN A CA 17
ATOM 19900 C C . GLN A 1 61 ? -12.8470 -25.047 -3.101 1.00 1.45 463 GLN A C 17
ATOM 19901 O O . GLN A 1 61 ? -12.8840 -26.236 -2.757 1.00 24.43 463 GLN A O 17
ATOM 19915 N N . LEU A 1 62 ? -12.4240 -24.080 -2.322 1.00 70.50 464 LEU A N 17
ATOM 19916 C CA . LEU A 1 62 ? -11.9580 -24.287 -0.970 1.00 75.35 464 LEU A CA 17
ATOM 19917 C C . LEU A 1 62 ? -13.0330 -24.894 -0.100 1.00 4.22 464 LEU A C 17
ATOM 19918 O O . LEU A 1 62 ? -12.7380 -25.535 0.894 1.00 43.15 464 LEU A O 17
ATOM 19934 N N . ARG A 1 63 ? -14.2920 -24.701 -0.483 1.00 21.32 465 ARG A N 17
ATOM 19935 C CA . ARG A 1 63 ? -15.3930 -25.282 0.264 1.00 72.41 465 ARG A CA 17
ATOM 19936 C C . ARG A 1 63 ? -15.4170 -26.808 0.068 1.00 4.40 465 ARG A C 17
ATOM 19937 O O . ARG A 1 63 ? -15.8980 -27.543 0.919 1.00 62.01 465 ARG A O 17
ATOM 19958 N N . SER A 1 64 ? -14.8430 -27.270 -1.033 1.00 13.14 466 SER A N 17
ATOM 19959 C CA . SER A 1 64 ? -14.7480 -28.692 -1.308 1.00 62.24 466 SER A CA 17
ATOM 19960 C C . SER A 1 64 ? -13.4940 -29.237 -0.659 1.00 43.21 466 SER A C 17
ATOM 19961 O O . SER A 1 64 ? -13.4800 -30.352 -0.131 1.00 31.21 466 SER A O 17
ATOM 19969 N N . GLN A 1 65 ? -12.4540 -28.411 -0.668 1.00 14.41 467 GLN A N 17
ATOM 19970 C CA . GLN A 1 65 ? -11.1680 -28.732 -0.064 1.00 11.22 467 GLN A CA 17
ATOM 19971 C C . GLN A 1 65 ? -11.2770 -28.779 1.464 1.00 12.45 467 GLN A C 17
ATOM 19972 O O . GLN A 1 65 ? -10.5040 -29.452 2.139 1.00 31.21 467 GLN A O 17
ATOM 19986 N N . GLU A 1 66 ? -12.2670 -28.066 1.979 1.00 43.44 468 GLU A N 17
ATOM 19987 C CA . GLU A 1 66 ? -12.5980 -28.025 3.404 1.00 32.42 468 GLU A CA 17
ATOM 19988 C C . GLU A 1 66 ? -13.1620 -29.394 3.819 1.00 4.33 468 GLU A C 17
ATOM 19989 O O . GLU A 1 66 ? -13.0080 -29.837 4.953 1.00 74.30 468 GLU A O 17
ATOM 20001 N N . LYS A 1 67 ? -13.7630 -30.067 2.864 1.00 13.24 469 LYS A N 17
ATOM 20002 C CA . LYS A 1 67 ? -14.3700 -31.355 3.093 1.00 40.44 469 LYS A CA 17
ATOM 20003 C C . LYS A 1 67 ? -13.3570 -32.474 2.862 1.00 33.33 469 LYS A C 17
ATOM 20004 O O . LYS A 1 67 ? -13.1860 -33.355 3.710 1.00 5.41 469 LYS A O 17
ATOM 20023 N N . CYS A 1 68 ? -12.6970 -32.438 1.719 1.00 53.42 470 CYS A N 17
ATOM 20024 C CA . CYS A 1 68 ? -11.7450 -33.466 1.348 1.00 12.41 470 CYS A CA 17
ATOM 20025 C C . CYS A 1 68 ? -10.6770 -32.879 0.428 1.00 72.31 470 CYS A C 17
ATOM 20026 O O . CYS A 1 68 ? -10.9320 -31.895 -0.271 1.00 60.21 470 CYS A O 17
ATOM 20034 N N . PHE A 1 69 ? -9.5000 -33.475 0.438 1.00 11.23 471 PHE A N 17
ATOM 20035 C CA . PHE A 1 69 ? -8.4260 -33.073 -0.430 1.00 23.03 471 PHE A CA 17
ATOM 20036 C C . PHE A 1 69 ? -7.5190 -34.270 -0.700 1.00 34.41 471 PHE A C 17
ATOM 20037 O O . PHE A 1 69 ? -6.4470 -34.427 -0.091 1.00 20.14 471 PHE A O 17
ATOM 20054 N N . LEU A 1 70 ? -8.0010 -35.165 -1.521 1.00 44.10 472 LEU A N 17
ATOM 20055 C CA . LEU A 1 70 ? -7.2220 -36.339 -1.918 1.00 12.44 472 LEU A CA 17
ATOM 20056 C C . LEU A 1 70 ? -6.1330 -35.928 -2.887 1.00 23.55 472 LEU A C 17
ATOM 20057 O O . LEU A 1 70 ? -4.9860 -36.355 -2.793 1.00 13.11 472 LEU A O 17
ATOM 20073 N N . PHE A 1 71 ? -6.5160 -35.084 -3.797 1.00 61.43 473 PHE A N 17
ATOM 20074 C CA . PHE A 1 71 ? -5.6290 -34.584 -4.830 1.00 50.52 473 PHE A CA 17
ATOM 20075 C C . PHE A 1 71 ? -5.9370 -33.122 -5.105 1.00 50.23 473 PHE A C 17
ATOM 20076 O O . PHE A 1 71 ? -5.0550 -32.327 -5.394 1.00 1.04 473 PHE A O 17
ATOM 20093 N N . TRP A 1 72 ? -7.2010 -32.790 -4.990 1.00 73.25 474 TRP A N 17
ATOM 20094 C CA . TRP A 1 72 ? -7.6980 -31.454 -5.202 1.00 3.44 474 TRP A CA 17
ATOM 20095 C C . TRP A 1 72 ? -9.0700 -31.387 -4.557 1.00 23.42 474 TRP A C 17
ATOM 20096 O O . TRP A 1 72 ? -9.4870 -30.362 -4.029 1.00 4.03 474 TRP A O 17
ATOM 20117 N N . SER A 1 73 ? -9.7680 -32.501 -4.624 1.00 42.20 475 SER A N 17
ATOM 20118 C CA . SER A 1 73 ? -11.0130 -32.698 -3.930 1.00 63.03 475 SER A CA 17
ATOM 20119 C C . SER A 1 73 ? -11.1470 -34.195 -3.610 1.00 21.34 475 SER A C 17
ATOM 20120 O O . SER A 1 73 ? -11.8480 -34.908 -4.343 1.00 35.42 475 SER A O 17
ATOM 20129 N N . GLY A 1 1 ? -26.5900 13.317 -1.445 1.00 44.23 403 GLY A N 18
ATOM 20130 C CA . GLY A 1 1 ? -26.8730 13.204 -0.008 1.00 11.41 403 GLY A CA 18
ATOM 20131 C C . GLY A 1 1 ? -25.9470 14.067 0.811 1.00 52.44 403 GLY A C 18
ATOM 20132 O O . GLY A 1 1 ? -24.8860 13.621 1.233 1.00 4.35 403 GLY A O 18
ATOM 20138 N N . SER A 1 2 ? -26.3550 15.284 1.075 1.00 32.32 404 SER A N 18
ATOM 20139 C CA . SER A 1 2 ? -25.5080 16.219 1.780 1.00 0.22 404 SER A CA 18
ATOM 20140 C C . SER A 1 2 ? -25.5810 16.038 3.307 1.00 20.40 404 SER A C 18
ATOM 20141 O O . SER A 1 2 ? -24.9370 16.761 4.047 1.00 53.32 404 SER A O 18
ATOM 20149 N N . LYS A 1 3 ? -26.3480 15.048 3.764 1.00 41.23 405 LYS A N 18
ATOM 20150 C CA . LYS A 1 3 ? -26.5080 14.796 5.211 1.00 61.31 405 LYS A CA 18
ATOM 20151 C C . LYS A 1 3 ? -25.1910 14.387 5.877 1.00 24.22 405 LYS A C 18
ATOM 20152 O O . LYS A 1 3 ? -24.9880 14.603 7.069 1.00 5.10 405 LYS A O 18
ATOM 20171 N N . ILE A 1 4 ? -24.3020 13.822 5.096 1.00 64.42 406 ILE A N 18
ATOM 20172 C CA . ILE A 1 4 ? -23.0550 13.314 5.617 1.00 53.53 406 ILE A CA 18
ATOM 20173 C C . ILE A 1 4 ? -21.9310 14.363 5.481 1.00 31.12 406 ILE A C 18
ATOM 20174 O O . ILE A 1 4 ? -20.8690 1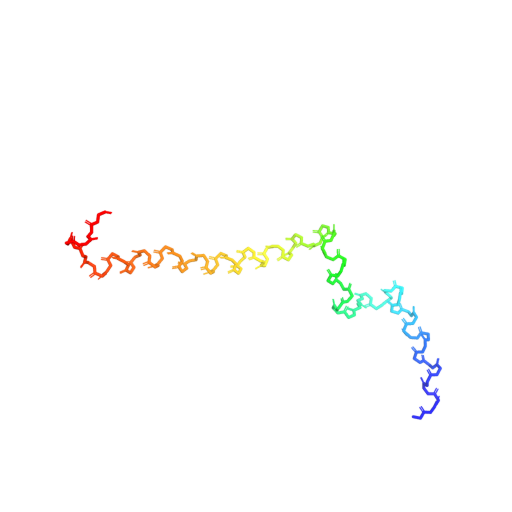4.237 6.077 1.00 32.45 406 ILE A O 18
ATOM 20190 N N . GLU A 1 5 ? -22.2040 15.422 4.750 1.00 53.23 407 GLU A N 18
ATOM 20191 C CA . GLU A 1 5 ? -21.2130 16.465 4.515 1.00 24.11 407 GLU A CA 18
ATOM 20192 C C . GLU A 1 5 ? -20.8000 17.191 5.817 1.00 4.24 407 GLU A C 18
ATOM 20193 O O . GLU A 1 5 ? -19.6060 17.337 6.076 1.00 43.22 407 GLU A O 18
ATOM 20205 N N . PRO A 1 6 ? -21.7700 17.648 6.683 1.00 30.14 408 PRO A N 18
ATOM 20206 C CA . PRO A 1 6 ? -21.4310 18.243 7.985 1.00 31.42 408 PRO A CA 18
ATOM 20207 C C . PRO A 1 6 ? -20.7790 17.213 8.929 1.00 14.54 408 PRO A C 18
ATOM 20208 O O . PRO A 1 6 ? -20.1770 17.568 9.931 1.00 31.01 408 PRO A O 18
ATOM 20219 N N . VAL A 1 7 ? -20.9060 15.941 8.578 1.00 12.14 409 VAL A N 18
ATOM 20220 C CA . VAL A 1 7 ? -20.3160 14.842 9.341 1.00 50.55 409 VAL A CA 18
ATOM 20221 C C . VAL A 1 7 ? -18.8380 14.720 8.965 1.00 22.52 409 VAL A C 18
ATOM 20222 O O . VAL A 1 7 ? -17.9960 14.338 9.777 1.00 10.32 409 VAL A O 18
ATOM 20235 N N . VAL A 1 8 ? -18.5310 15.080 7.728 1.00 53.41 410 VAL A N 18
ATOM 20236 C CA . VAL A 1 8 ? -17.1650 15.069 7.231 1.00 10.43 410 VAL A CA 18
ATOM 20237 C C . VAL A 1 8 ? -16.3350 16.129 7.953 1.00 53.23 410 VAL A C 18
ATOM 20238 O O . VAL A 1 8 ? -15.1440 15.949 8.166 1.00 73.51 410 VAL A O 18
ATOM 20251 N N . LEU A 1 9 ? -16.9930 17.216 8.350 1.00 61.44 411 LEU A N 18
ATOM 20252 C CA . LEU A 1 9 ? -16.3320 18.321 9.041 1.00 51.41 411 LEU A CA 18
ATOM 20253 C C . LEU A 1 9 ? -15.5120 17.886 10.270 1.00 43.14 411 LEU A C 18
ATOM 20254 O O . LEU A 1 9 ? -14.2970 18.106 10.294 1.00 4.14 411 LEU A O 18
ATOM 20270 N N . PRO A 1 10 ? -16.1250 17.268 11.321 1.00 30.13 412 PRO A N 18
ATOM 20271 C CA . PRO A 1 10 ? -15.3620 16.848 12.473 1.00 23.23 412 PRO A CA 18
ATOM 20272 C C . PRO A 1 10 ? -14.4700 15.642 12.144 1.00 72.13 412 PRO A C 18
ATOM 20273 O O . PRO A 1 10 ? -13.4010 15.490 12.707 1.00 4.40 412 PRO A O 18
ATOM 20284 N N . LEU A 1 11 ? -14.9230 14.806 11.203 1.00 60.24 413 LEU A N 18
ATOM 20285 C CA . LEU A 1 11 ? -14.2220 13.630 10.789 1.00 54.53 413 LEU A CA 18
ATOM 20286 C C . LEU A 1 11 ? -12.8510 14.019 10.212 1.00 4.21 413 LEU A C 18
ATOM 20287 O O . LEU A 1 11 ? -11.8170 13.453 10.592 1.00 63.50 413 LEU A O 18
ATOM 20303 N N . LEU A 1 12 ? -12.8590 15.023 9.350 1.00 65.13 414 LEU A N 18
ATOM 20304 C CA . LEU A 1 12 ? -11.6540 15.541 8.721 1.00 1.02 414 LEU A CA 18
ATOM 20305 C C . LEU A 1 12 ? -10.7750 16.192 9.782 1.00 2.02 414 LEU A C 18
ATOM 20306 O O . LEU A 1 12 ? -9.5290 16.127 9.732 1.00 45.54 414 LEU A O 18
ATOM 20322 N N . TRP A 1 13 ? -11.4350 16.795 10.751 1.00 45.45 415 TRP A N 18
ATOM 20323 C CA . TRP A 1 13 ? -10.7770 17.442 11.851 1.00 2.32 415 TRP A CA 18
ATOM 20324 C C . TRP A 1 13 ? -10.0210 16.408 12.693 1.00 32.54 415 TRP A C 18
ATOM 20325 O O . TRP A 1 13 ? -8.9170 16.685 13.187 1.00 52.31 415 TRP A O 18
ATOM 20346 N N . PHE A 1 14 ? -10.5840 15.199 12.814 1.00 51.44 416 PHE A N 18
ATOM 20347 C CA . PHE A 1 14 ? -9.9700 14.165 13.642 1.00 10.12 416 PHE A CA 18
ATOM 20348 C C . PHE A 1 14 ? -8.6790 13.699 13.036 1.00 14.51 416 PHE A C 18
ATOM 20349 O O . PHE A 1 14 ? -7.7760 13.247 13.753 1.00 61.34 416 PHE A O 18
ATOM 20366 N N . GLU A 1 15 ? -8.5880 13.810 11.730 1.00 71.33 417 GLU A N 18
ATOM 20367 C CA . GLU A 1 15 ? -7.4210 13.396 11.019 1.00 40.54 417 GLU A CA 18
ATOM 20368 C C . GLU A 1 15 ? -6.3000 14.376 11.228 1.00 61.22 417 GLU A C 18
ATOM 20369 O O . GLU A 1 15 ? -5.1970 13.996 11.596 1.00 3.12 417 GLU A O 18
ATOM 20381 N N . GLN A 1 16 ? -6.6040 15.648 11.038 1.00 41.21 418 GLN A N 18
ATOM 20382 C CA . GLN A 1 16 ? -5.5940 16.687 11.109 1.00 54.31 418 GLN A CA 18
ATOM 20383 C C . GLN A 1 16 ? -5.1060 16.893 12.543 1.00 31.24 418 GLN A C 18
ATOM 20384 O O . GLN A 1 16 ? -3.9510 17.252 12.777 1.00 30.12 418 GLN A O 18
ATOM 20398 N N . SER A 1 17 ? -5.9870 16.651 13.490 1.00 21.20 419 SER A N 18
ATOM 20399 C CA . SER A 1 17 ? -5.6660 16.793 14.882 1.00 44.21 419 SER A CA 18
ATOM 20400 C C . SER A 1 17 ? -4.9750 15.530 15.386 1.00 42.12 419 SER A C 18
ATOM 20401 O O . SER A 1 17 ? -4.0870 15.589 16.230 1.00 75.52 419 SER A O 18
ATOM 20409 N N . GLY A 1 18 ? -5.3650 14.385 14.834 1.00 3.21 420 GLY A N 18
ATOM 20410 C CA . GLY A 1 18 ? -4.8350 13.126 15.308 1.00 0.52 420 GLY A CA 18
ATOM 20411 C C . GLY A 1 18 ? -5.4300 12.779 16.654 1.00 70.04 420 GLY A C 18
ATOM 20412 O O . GLY A 1 18 ? -4.8710 11.990 17.417 1.00 4.23 420 GLY A O 18
ATOM 20416 N N . ALA A 1 19 ? -6.5830 13.374 16.933 1.00 63.00 421 ALA A N 18
ATOM 20417 C CA . ALA A 1 19 ? -7.2560 13.201 18.206 1.00 51.12 421 ALA A CA 18
ATOM 20418 C C . ALA A 1 19 ? -7.8710 11.818 18.318 1.00 60.11 421 ALA A C 18
ATOM 20419 O O . ALA A 1 19 ? -7.7200 11.139 19.330 1.00 20.02 421 ALA A O 18
ATOM 20426 N N . MET A 1 20 ? -8.5400 11.400 17.272 1.00 22.22 422 MET A N 18
ATOM 20427 C CA . MET A 1 20 ? -9.1540 10.081 17.242 1.00 33.24 422 MET A CA 18
ATOM 20428 C C . MET A 1 20 ? -8.3390 9.172 16.323 1.00 15.41 422 MET A C 18
ATOM 20429 O O . MET A 1 20 ? -8.6020 7.985 16.201 1.00 72.12 422 MET A O 18
ATOM 20443 N N . GLY A 1 21 ? -7.3330 9.760 15.684 1.00 23.22 423 GLY A N 18
ATOM 20444 C CA . GLY A 1 21 ? -6.5230 9.029 14.727 1.00 11.54 423 GLY A CA 18
ATOM 20445 C C . GLY A 1 21 ? -7.2560 8.849 13.414 1.00 20.34 423 GLY A C 18
ATOM 20446 O O . GLY A 1 21 ? -6.8940 8.009 12.591 1.00 42.23 423 GLY A O 18
ATOM 20450 N N . GLY A 1 22 ? -8.2870 9.654 13.224 1.00 64.04 424 GLY A N 18
ATOM 20451 C CA . GLY A 1 22 ? -9.1000 9.558 12.049 1.00 44.34 424 GLY A CA 18
ATOM 20452 C C . GLY A 1 22 ? -10.0640 8.399 12.146 1.00 53.41 424 GLY A C 18
ATOM 20453 O O . GLY A 1 22 ? -10.5950 8.113 13.223 1.00 72.31 424 GLY A O 18
ATOM 20457 N N . LYS A 1 23 ? -10.2820 7.749 11.041 1.00 13.40 425 LYS A N 18
ATOM 20458 C CA . LYS A 1 23 ? -11.1430 6.579 10.927 1.00 20.12 425 LYS A CA 18
ATOM 20459 C C . LYS A 1 23 ? -10.3960 5.522 10.113 1.00 30.24 425 LYS A C 18
ATOM 20460 O O . LYS A 1 23 ? -9.3380 5.830 9.563 1.00 3.21 425 LYS A O 18
ATOM 20479 N N . PRO A 1 24 ? -10.8800 4.267 10.042 1.00 15.14 426 PRO A N 18
ATOM 20480 C CA . PRO A 1 24 ? -10.2670 3.256 9.171 1.00 51.40 426 PRO A CA 18
ATOM 20481 C C . PRO A 1 24 ? -10.5150 3.593 7.686 1.00 32.20 426 PRO A C 18
ATOM 20482 O O . PRO A 1 24 ? -11.4180 4.389 7.362 1.00 70.20 426 PRO A O 18
ATOM 20493 N N . LEU A 1 25 ? -9.7370 2.981 6.783 1.00 10.33 427 LEU A N 18
ATOM 20494 C CA . LEU A 1 25 ? -9.8800 3.227 5.335 1.00 42.03 427 LEU A CA 18
ATOM 20495 C C . LEU A 1 25 ? -11.2890 2.899 4.842 1.00 21.44 427 LEU A C 18
ATOM 20496 O O . LEU A 1 25 ? -11.7710 3.459 3.849 1.00 61.44 427 LEU A O 18
ATOM 20512 N N . SER A 1 26 ? -11.9300 2.002 5.563 1.00 35.22 428 SER A N 18
ATOM 20513 C CA . SER A 1 26 ? -13.2690 1.562 5.301 1.00 5.41 428 SER A CA 18
ATOM 20514 C C . SER A 1 26 ? -14.2540 2.751 5.288 1.00 2.13 428 SER A C 18
ATOM 20515 O O . SER A 1 26 ? -15.2140 2.768 4.523 1.00 34.41 428 SER A O 18
ATOM 20523 N N . THR A 1 27 ? -14.0010 3.731 6.126 1.00 23.10 429 THR A N 18
ATOM 20524 C CA . THR A 1 27 ? -14.8370 4.895 6.196 1.00 44.54 429 THR A CA 18
ATOM 20525 C C . THR A 1 27 ? -14.5500 5.826 5.001 1.00 2.54 429 THR A C 18
ATOM 20526 O O . THR A 1 27 ? -15.4740 6.330 4.339 1.00 73.24 429 THR A O 18
ATOM 20537 N N . PHE A 1 28 ? -13.2660 6.015 4.717 1.00 72.43 430 PHE A N 18
ATOM 20538 C CA . PHE A 1 28 ? -12.8170 6.970 3.715 1.00 1.41 430 PHE A CA 18
ATOM 20539 C C . PHE A 1 28 ? -13.1350 6.614 2.285 1.00 24.31 430 PHE A C 18
ATOM 20540 O O . PHE A 1 28 ? -13.3410 7.521 1.486 1.00 5.11 430 PHE A O 18
ATOM 20557 N N . TYR A 1 29 ? -13.1990 5.318 1.935 1.00 4.32 431 TYR A N 18
ATOM 20558 C CA . TYR A 1 29 ? -13.4870 4.953 0.532 1.00 33.42 431 TYR A CA 18
ATOM 20559 C C . TYR A 1 29 ? -14.7790 5.589 0.019 1.00 72.32 431 TYR A C 18
ATOM 20560 O O . TYR A 1 29 ? -14.8920 5.909 -1.159 1.00 33.21 431 TYR A O 18
ATOM 20578 N N . THR A 1 30 ? -15.7310 5.770 0.927 1.00 32.32 432 THR A N 18
ATOM 20579 C CA . THR A 1 30 ? -16.9980 6.420 0.643 1.00 11.52 432 THR A CA 18
ATOM 20580 C C . THR A 1 30 ? -16.7500 7.826 0.011 1.00 61.33 432 THR A C 18
ATOM 20581 O O . THR A 1 30 ? -17.4120 8.216 -0.951 1.00 31.14 432 THR A O 18
ATOM 20592 N N . GLN A 1 31 ? -15.7840 8.559 0.566 1.00 60.34 433 GLN A N 18
ATOM 20593 C CA . GLN A 1 31 ? -15.4270 9.883 0.067 1.00 4.13 433 GLN A CA 18
ATOM 20594 C C . GLN A 1 31 ? -14.7010 9.773 -1.261 1.00 52.45 433 GLN A C 18
ATOM 20595 O O . GLN A 1 31 ? -14.9490 10.535 -2.180 1.00 1.03 433 GLN A O 18
ATOM 20609 N N . LEU A 1 32 ? -13.8100 8.811 -1.345 1.00 30.42 434 LEU A N 18
ATOM 20610 C CA . LEU A 1 32 ? -13.0140 8.589 -2.545 1.00 31.23 434 LEU A CA 18
ATOM 20611 C C . LEU A 1 32 ? -13.8570 8.258 -3.767 1.00 13.04 434 LEU A C 18
ATOM 20612 O O . LEU A 1 32 ? -13.6540 8.843 -4.816 1.00 12.45 434 LEU A O 18
ATOM 20628 N N . VAL A 1 33 ? -14.8310 7.361 -3.615 1.00 50.33 435 VAL A N 18
ATOM 20629 C CA . VAL A 1 33 ? -15.6640 6.915 -4.752 1.00 41.14 435 VAL A CA 18
ATOM 20630 C C . VAL A 1 33 ? -16.4690 8.046 -5.413 1.00 65.34 435 VAL A C 18
ATOM 20631 O O . VAL A 1 33 ? -16.8280 7.955 -6.591 1.00 52.24 435 VAL A O 18
ATOM 20644 N N . LEU A 1 34 ? -16.7450 9.104 -4.673 1.00 10.23 436 LEU A N 18
ATOM 20645 C CA . LEU A 1 34 ? -17.4800 10.228 -5.217 1.00 53.33 436 LEU A CA 18
ATOM 20646 C C . LEU A 1 34 ? -16.5490 11.319 -5.727 1.00 42.30 436 LEU A C 18
ATOM 20647 O O . LEU A 1 34 ? -16.9680 12.269 -6.405 1.00 13.50 436 LEU A O 18
ATOM 20663 N N . MET A 1 35 ? -15.2940 11.171 -5.387 1.00 12.31 437 MET A N 18
ATOM 20664 C CA . MET A 1 35 ? -14.2750 12.153 -5.659 1.00 4.31 437 MET A CA 18
ATOM 20665 C C . MET A 1 35 ? -13.4950 11.752 -6.938 1.00 25.34 437 MET A C 18
ATOM 20666 O O . MET A 1 35 ? -13.3590 10.568 -7.216 1.00 73.14 437 MET A O 18
ATOM 20680 N N . PRO A 1 36 ? -12.9900 12.729 -7.745 1.00 44.31 438 PRO A N 18
ATOM 20681 C CA . PRO A 1 36 ? -12.1300 12.448 -8.928 1.00 63.11 438 PRO A CA 18
ATOM 20682 C C . PRO A 1 36 ? -10.9170 11.576 -8.558 1.00 22.31 438 PRO A C 18
ATOM 20683 O O . PRO A 1 36 ? -10.3810 10.835 -9.383 1.00 71.34 438 PRO A O 18
ATOM 20694 N N . GLN A 1 37 ? -10.5050 11.687 -7.310 1.00 71.23 439 GLN A N 18
ATOM 20695 C CA . GLN A 1 37 ? -9.3900 10.947 -6.753 1.00 25.32 439 GLN A CA 18
ATOM 20696 C C . GLN A 1 37 ? -9.5800 9.408 -6.871 1.00 11.44 439 GLN A C 18
ATOM 20697 O O . GLN A 1 37 ? -8.5970 8.663 -6.919 1.00 71.14 439 GLN A O 18
ATOM 20711 N N . VAL A 1 38 ? -10.8420 8.939 -6.947 1.00 64.35 440 VAL A N 18
ATOM 20712 C CA . VAL A 1 38 ? -11.1180 7.495 -7.040 1.00 3.21 440 VAL A CA 18
ATOM 20713 C C . VAL A 1 38 ? -10.4360 6.869 -8.262 1.00 52.31 440 VAL A C 18
ATOM 20714 O O . VAL A 1 38 ? -10.0430 5.726 -8.220 1.00 2.35 440 VAL A O 18
ATOM 20727 N N . LEU A 1 39 ? -10.2650 7.645 -9.330 1.00 33.00 441 LEU A N 18
ATOM 20728 C CA . LEU A 1 39 ? -9.6180 7.137 -10.543 1.00 73.34 441 LEU A CA 18
ATOM 20729 C C . LEU A 1 39 ? -8.1550 6.760 -10.275 1.00 22.32 441 LEU A C 18
ATOM 20730 O O . LEU A 1 39 ? -7.6380 5.792 -10.837 1.00 34.12 441 LEU A O 18
ATOM 20746 N N . HIS A 1 40 ? -7.5050 7.507 -9.389 1.00 4.30 442 HIS A N 18
ATOM 20747 C CA . HIS A 1 40 ? -6.1220 7.231 -9.008 1.00 3.33 442 HIS A CA 18
ATOM 20748 C C . HIS A 1 40 ? -6.0940 5.924 -8.218 1.00 42.42 442 HIS A C 18
ATOM 20749 O O . HIS A 1 40 ? -5.1760 5.115 -8.343 1.00 21.41 442 HIS A O 18
ATOM 20764 N N . TYR A 1 41 ? -7.1290 5.726 -7.426 1.00 71.41 443 TYR A N 18
ATOM 20765 C CA . TYR A 1 41 ? -7.2880 4.525 -6.623 1.00 4.15 443 TYR A CA 18
ATOM 20766 C C . TYR A 1 41 ? -7.7550 3.328 -7.424 1.00 55.00 443 TYR A C 18
ATOM 20767 O O . TYR A 1 41 ? -7.4650 2.208 -7.074 1.00 0.52 443 TYR A O 18
ATOM 20785 N N . ALA A 1 42 ? -8.4760 3.574 -8.488 1.00 63.41 444 ALA A N 18
ATOM 20786 C CA . ALA A 1 42 ? -8.9440 2.524 -9.401 1.00 53.35 444 ALA A CA 18
ATOM 20787 C C . ALA A 1 42 ? -7.7560 1.768 -9.969 1.00 12.11 444 ALA A C 18
ATOM 20788 O O . ALA A 1 42 ? -7.8210 0.559 -10.212 1.00 23.15 444 ALA A O 18
ATOM 20795 N N . GLN A 1 43 ? -6.6640 2.494 -10.158 1.00 54.23 445 GLN A N 18
ATOM 20796 C CA . GLN A 1 43 ? -5.4090 1.921 -10.602 1.00 74.31 445 GLN A CA 18
ATOM 20797 C C . GLN A 1 43 ? -4.9340 0.880 -9.573 1.00 11.13 445 GLN A C 18
ATOM 20798 O O . GLN A 1 43 ? -4.3970 -0.168 -9.927 1.00 21.12 445 GLN A O 18
ATOM 20812 N N . TYR A 1 44 ? -5.1620 1.188 -8.301 1.00 13.11 446 TYR A N 18
ATOM 20813 C CA . TYR A 1 44 ? -4.8180 0.297 -7.197 1.00 20.43 446 TYR A CA 18
ATOM 20814 C C . TYR A 1 44 ? -5.7940 -0.869 -7.133 1.00 32.14 446 TYR A C 18
ATOM 20815 O O . TYR A 1 44 ? -5.4040 -2.013 -6.888 1.00 44.30 446 TYR A O 18
ATOM 20833 N N . VAL A 1 45 ? -7.0650 -0.566 -7.335 1.00 11.32 447 VAL A N 18
ATOM 20834 C CA . VAL A 1 45 ? -8.1320 -1.562 -7.284 1.00 54.11 447 VAL A CA 18
ATOM 20835 C C . VAL A 1 45 ? -7.9380 -2.622 -8.375 1.00 55.34 447 VAL A C 18
ATOM 20836 O O . VAL A 1 45 ? -8.2300 -3.806 -8.166 1.00 53.14 447 VAL A O 18
ATOM 20849 N N . LEU A 1 46 ? -7.3780 -2.205 -9.508 1.00 12.34 448 LEU A N 18
ATOM 20850 C CA . LEU A 1 46 ? -7.1350 -3.088 -10.614 1.00 40.43 448 LEU A CA 18
ATOM 20851 C C . LEU A 1 46 ? -6.1470 -4.161 -10.205 1.00 41.45 448 LEU A C 18
ATOM 20852 O O . LEU A 1 46 ? -6.2580 -5.315 -10.603 1.00 34.20 448 LEU A O 18
ATOM 20868 N N . LEU A 1 47 ? -5.2180 -3.774 -9.365 1.00 3.41 449 LEU A N 18
ATOM 20869 C CA . LEU A 1 47 ? -4.1760 -4.657 -8.904 1.00 24.53 449 LEU A CA 18
ATOM 20870 C C . LEU A 1 47 ? -4.7560 -5.680 -7.941 1.00 42.35 449 LEU A C 18
ATOM 20871 O O . LEU A 1 47 ? -4.3020 -6.831 -7.880 1.00 21.35 449 LEU A O 18
ATOM 20887 N N . GLY A 1 48 ? -5.7710 -5.253 -7.200 1.00 73.03 450 GLY A N 18
ATOM 20888 C CA . GLY A 1 48 ? -6.4190 -6.123 -6.257 1.00 71.31 450 GLY A CA 18
ATOM 20889 C C . GLY A 1 48 ? -7.2230 -7.193 -6.950 1.00 71.21 450 GLY A C 18
ATOM 20890 O O . GLY A 1 48 ? -7.0550 -8.367 -6.673 1.00 44.25 450 GLY A O 18
ATOM 20894 N N . LEU A 1 49 ? -8.0610 -6.790 -7.898 1.00 62.21 451 LEU A N 18
ATOM 20895 C CA . LEU A 1 49 ? -8.8740 -7.749 -8.653 1.00 41.41 451 LEU A CA 18
ATOM 20896 C C . LEU A 1 49 ? -8.0260 -8.583 -9.591 1.00 14.40 451 LEU A C 18
ATOM 20897 O O . LEU A 1 49 ? -8.3140 -9.763 -9.818 1.00 55.00 451 LEU A O 18
ATOM 20913 N N . GLY A 1 50 ? -6.9800 -7.973 -10.125 1.00 31.42 452 GLY A N 18
ATOM 20914 C CA . GLY A 1 50 ? -6.0600 -8.682 -10.980 1.00 61.14 452 GLY A CA 18
ATOM 20915 C C . GLY A 1 50 ? -5.3790 -9.807 -10.234 1.00 23.41 452 GLY A C 18
ATOM 20916 O O . GLY A 1 50 ? -5.2080 -10.908 -10.771 1.00 2.24 452 GLY A O 18
ATOM 20920 N N . GLY A 1 51 ? -4.9930 -9.534 -8.996 1.00 14.50 453 GLY A N 18
ATOM 20921 C CA . GLY A 1 51 ? -4.3810 -10.542 -8.175 1.00 35.04 453 GLY A CA 18
ATOM 20922 C C . GLY A 1 51 ? -5.3960 -11.539 -7.649 1.00 50.13 453 GLY A C 18
ATOM 20923 O O . GLY A 1 51 ? -5.1420 -12.750 -7.630 1.00 13.12 453 GLY A O 18
ATOM 20927 N N . LEU A 1 52 ? -6.5500 -11.028 -7.238 1.00 25.12 454 LEU A N 18
ATOM 20928 C CA . LEU A 1 52 ? -7.6430 -11.828 -6.676 1.00 52.22 454 LEU A CA 18
ATOM 20929 C C . LEU A 1 52 ? -8.1120 -12.898 -7.659 1.00 13.22 454 LEU A C 18
ATOM 20930 O O . LEU A 1 52 ? -8.5280 -13.976 -7.250 1.00 21.24 454 LEU A O 18
ATOM 20946 N N . LEU A 1 53 ? -8.0070 -12.597 -8.949 1.00 72.10 455 LEU A N 18
ATOM 20947 C CA . LEU A 1 53 ? -8.4470 -13.491 -10.025 1.00 25.21 455 LEU A CA 18
ATOM 20948 C C . LEU A 1 53 ? -7.7430 -14.865 -9.953 1.00 63.03 455 LEU A C 18
ATOM 20949 O O . LEU A 1 53 ? -8.3190 -15.888 -10.336 1.00 33.22 455 LEU A O 18
ATOM 20965 N N . LEU A 1 54 ? -6.5230 -14.879 -9.436 1.00 32.41 456 LEU A N 18
ATOM 20966 C CA . LEU A 1 54 ? -5.7630 -16.115 -9.278 1.00 41.14 456 LEU A CA 18
ATOM 20967 C C . LEU A 1 54 ? -6.3160 -16.930 -8.110 1.00 20.31 456 LEU A C 18
ATOM 20968 O O . LEU A 1 54 ? -6.3030 -18.163 -8.122 1.00 25.34 456 LEU A O 18
ATOM 20984 N N . LEU A 1 55 ? -6.7960 -16.235 -7.109 1.00 25.32 457 LEU A N 18
ATOM 20985 C CA . LEU A 1 55 ? -7.3540 -16.855 -5.922 1.00 60.44 457 LEU A CA 18
ATOM 20986 C C . LEU A 1 55 ? -8.7500 -17.408 -6.176 1.00 60.12 457 LEU A C 18
ATOM 20987 O O . LEU A 1 55 ? -9.1270 -18.407 -5.590 1.00 74.01 457 LEU A O 18
ATOM 21003 N N . VAL A 1 56 ? -9.4930 -16.760 -7.079 1.00 72.23 458 VAL A N 18
ATOM 21004 C CA . VAL A 1 56 ? -10.9130 -17.091 -7.368 1.00 21.35 458 VAL A CA 18
ATOM 21005 C C . VAL A 1 56 ? -11.2150 -18.616 -7.532 1.00 14.02 458 VAL A C 18
ATOM 21006 O O . VAL A 1 56 ? -12.1190 -19.128 -6.850 1.00 64.23 458 VAL A O 18
ATOM 21019 N N . PRO A 1 57 ? -10.4830 -19.377 -8.406 1.00 1.34 459 PRO A N 18
ATOM 21020 C CA . PRO A 1 57 ? -10.7240 -20.820 -8.578 1.00 73.44 459 PRO A CA 18
ATOM 21021 C C . PRO A 1 57 ? -10.5740 -21.578 -7.255 1.00 3.35 459 PRO A C 18
ATOM 21022 O O . PRO A 1 57 ? -11.2920 -22.547 -6.989 1.00 25.02 459 PRO A O 18
ATOM 21033 N N . ILE A 1 58 ? -9.6730 -21.094 -6.418 1.00 41.42 460 ILE A N 18
ATOM 21034 C CA . ILE A 1 58 ? -9.3960 -21.705 -5.141 1.00 61.03 460 ILE A CA 18
ATOM 21035 C C . ILE A 1 58 ? -10.4400 -21.264 -4.114 1.00 71.50 460 ILE A C 18
ATOM 21036 O O . ILE A 1 58 ? -10.8960 -22.061 -3.316 1.00 21.21 460 ILE A O 18
ATOM 21052 N N . ILE A 1 59 ? -10.8420 -20.000 -4.173 1.00 41.14 461 ILE A N 18
ATOM 21053 C CA . ILE A 1 59 ? -11.8580 -19.458 -3.258 1.00 60.41 461 ILE A CA 18
ATOM 21054 C C . ILE A 1 59 ? -13.1740 -20.234 -3.394 1.00 63.40 461 ILE A C 18
ATOM 21055 O O . ILE A 1 59 ? -13.8810 -20.454 -2.415 1.00 33.44 461 ILE A O 18
ATOM 21071 N N . CYS A 1 60 ? -13.4560 -20.699 -4.592 1.00 2.21 462 CYS A N 18
ATOM 21072 C CA . CYS A 1 60 ? -14.6740 -21.451 -4.841 1.00 3.21 462 CYS A CA 18
ATOM 21073 C C . CYS A 1 60 ? -14.5600 -22.830 -4.186 1.00 21.21 462 CYS A C 18
ATOM 21074 O O . CYS A 1 60 ? -15.5480 -23.408 -3.738 1.00 71.25 462 CYS A O 18
ATOM 21082 N N . GLN A 1 61 ? -13.3300 -23.322 -4.090 1.00 11.53 463 GLN A N 18
ATOM 21083 C CA . GLN A 1 61 ? -13.0580 -24.580 -3.426 1.00 2.21 463 GLN A CA 18
ATOM 21084 C C . GLN A 1 61 ? -13.2800 -24.379 -1.938 1.00 42.31 463 GLN A C 18
ATOM 21085 O O . GLN A 1 61 ? -13.7960 -25.250 -1.238 1.00 23.41 463 GLN A O 18
ATOM 21099 N N . LEU A 1 62 ? -12.8930 -23.205 -1.454 1.00 34.41 464 LEU A N 18
ATOM 21100 C CA . LEU A 1 62 ? -13.1530 -22.819 -0.078 1.00 23.22 464 LEU A CA 18
ATOM 21101 C C . LEU A 1 62 ? -14.6290 -22.723 0.178 1.00 32.22 464 LEU A C 18
ATOM 21102 O O . LEU A 1 62 ? -15.0720 -23.070 1.229 1.00 10.35 464 LEU A O 18
ATOM 21118 N N . ARG A 1 63 ? -15.3910 -22.290 -0.817 1.00 2.03 465 ARG A N 18
ATOM 21119 C CA . ARG A 1 63 ? -16.8490 -22.196 -0.677 1.00 11.52 465 ARG A CA 18
ATOM 21120 C C . ARG A 1 63 ? -17.4790 -23.586 -0.566 1.00 73.14 465 ARG A C 18
ATOM 21121 O O . ARG A 1 63 ? -18.6260 -23.729 -0.165 1.00 34.12 465 ARG A O 18
ATOM 21142 N N . SER A 1 64 ? -16.7280 -24.595 -0.935 1.00 63.35 466 SER A N 18
ATOM 21143 C CA . SER A 1 64 ? -17.1670 -25.957 -0.812 1.00 54.13 466 SER A CA 18
ATOM 21144 C C . SER A 1 64 ? -16.7940 -26.485 0.585 1.00 14.44 466 SER A C 18
ATOM 21145 O O . SER A 1 64 ? -17.5620 -27.226 1.207 1.00 72.01 466 SER A O 18
ATOM 21153 N N . GLN A 1 65 ? -15.6220 -26.064 1.077 1.00 1.35 467 GLN A N 18
ATOM 21154 C CA . GLN A 1 65 ? -15.1300 -26.460 2.403 1.00 4.34 467 GLN A CA 18
ATOM 21155 C C . GLN A 1 65 ? -15.8870 -25.711 3.503 1.00 22.23 467 GLN A C 18
ATOM 21156 O O . GLN A 1 65 ? -16.3780 -26.303 4.468 1.00 22.21 467 GLN A O 18
ATOM 21170 N N . GLU A 1 66 ? -15.9870 -24.411 3.323 1.00 42.21 468 GLU A N 18
ATOM 21171 C CA . GLU A 1 66 ? -16.7120 -23.504 4.212 1.00 12.34 468 GLU A CA 18
ATOM 21172 C C . GLU A 1 66 ? -18.2090 -23.796 4.083 1.00 71.13 468 GLU A C 18
ATOM 21173 O O . GLU A 1 66 ? -19.0080 -23.515 4.992 1.00 13.01 468 GLU A O 18
ATOM 21185 N N . LYS A 1 67 ? -18.5470 -24.410 2.950 1.00 73.42 469 LYS A N 18
ATOM 21186 C CA . LYS A 1 67 ? -19.8930 -24.780 2.562 1.00 42.24 469 LYS A CA 18
ATOM 21187 C C . LYS A 1 67 ? -20.7810 -23.597 2.271 1.00 63.42 469 LYS A C 18
ATOM 21188 O O . LYS A 1 67 ? -20.4250 -22.444 2.514 1.00 40.35 469 LYS A O 18
ATOM 21207 N N . CYS A 1 68 ? -21.9040 -23.892 1.713 1.00 33.51 470 CYS A N 18
ATOM 21208 C CA . CYS A 1 68 ? -22.9250 -22.935 1.408 1.00 72.00 470 CYS A CA 18
ATOM 21209 C C . CYS A 1 68 ? -24.2360 -23.625 1.678 1.00 40.43 470 CYS A C 18
ATOM 21210 O O . CYS A 1 68 ? -24.2290 -24.841 1.952 1.00 33.22 470 CYS A O 18
ATOM 21218 N N . PHE A 1 69 ? -25.3480 -22.881 1.635 1.00 50.41 471 PHE A N 18
ATOM 21219 C CA . PHE A 1 69 ? -26.6840 -23.449 1.841 1.00 54.03 471 PHE A CA 18
ATOM 21220 C C . PHE A 1 69 ? -26.8200 -23.933 3.315 1.00 53.05 471 PHE A C 18
ATOM 21221 O O . PHE A 1 69 ? -27.6310 -24.801 3.639 1.00 13.12 471 PHE A O 18
ATOM 21238 N N . LEU A 1 70 ? -26.0320 -23.311 4.215 1.00 24.13 472 LEU A N 18
ATOM 21239 C CA . LEU A 1 70 ? -26.0570 -23.676 5.645 1.00 64.23 472 LEU A CA 18
ATOM 21240 C C . LEU A 1 70 ? -27.4300 -23.437 6.230 1.00 42.12 472 LEU A C 18
ATOM 21241 O O . LEU A 1 70 ? -27.9820 -24.290 6.925 1.00 12.51 472 LEU A O 18
ATOM 21257 N N . PHE A 1 71 ? -27.9900 -22.305 5.916 1.00 14.34 473 PHE A N 18
ATOM 21258 C CA . PHE A 1 71 ? -29.3010 -21.963 6.402 1.00 61.02 473 PHE A CA 18
ATOM 21259 C C . PHE A 1 71 ? -30.2450 -21.670 5.254 1.00 53.51 473 PHE A C 18
ATOM 21260 O O . PHE A 1 71 ? -31.4300 -21.988 5.330 1.00 54.12 473 PHE A O 18
ATOM 21277 N N . TRP A 1 72 ? -29.6930 -21.089 4.192 1.00 35.14 474 TRP A N 18
ATOM 21278 C CA . TRP A 1 72 ? -30.4120 -20.747 2.971 1.00 52.51 474 TRP A CA 18
ATOM 21279 C C . TRP A 1 72 ? -31.5790 -19.793 3.227 1.00 55.22 474 TRP A C 18
ATOM 21280 O O . TRP A 1 72 ? -32.6810 -20.205 3.607 1.00 32.24 474 TRP A O 18
ATOM 21301 N N . SER A 1 73 ? -31.3240 -18.533 3.044 1.00 0.30 475 SER A N 18
ATOM 21302 C CA . SER A 1 73 ? -32.3180 -17.528 3.225 1.00 55.20 475 SER A CA 18
ATOM 21303 C C . SER A 1 73 ? -31.9650 -16.364 2.305 1.00 63.33 475 SER A C 18
ATOM 21304 O O . SER A 1 73 ? -31.2820 -15.434 2.743 1.00 36.67 475 SER A O 18
ATOM 21313 N N . GLY A 1 1 ? 5.8110 17.598 -11.201 1.00 74.42 403 GLY A N 19
ATOM 21314 C CA . GLY A 1 1 ? 5.6640 16.222 -10.731 1.00 0.33 403 GLY A CA 19
ATOM 21315 C C . GLY A 1 1 ? 4.5740 16.123 -9.699 1.00 31.34 403 GLY A C 19
ATOM 21316 O O . GLY A 1 1 ? 3.9850 17.138 -9.319 1.00 42.32 403 GLY A O 19
ATOM 21322 N N . SER A 1 2 ? 4.2920 14.926 -9.238 1.00 5.43 404 SER A N 19
ATOM 21323 C CA . SER A 1 2 ? 3.2670 14.727 -8.260 1.00 32.41 404 SER A CA 19
ATOM 21324 C C . SER A 1 2 ? 3.7780 15.041 -6.846 1.00 51.25 404 SER A C 19
ATOM 21325 O O . SER A 1 2 ? 4.2830 14.171 -6.130 1.00 35.13 404 SER A O 19
ATOM 21333 N N . LYS A 1 3 ? 3.6940 16.301 -6.495 1.00 74.40 405 LYS A N 19
ATOM 21334 C CA . LYS A 1 3 ? 4.0760 16.801 -5.183 1.00 44.13 405 LYS A CA 19
ATOM 21335 C C . LYS A 1 3 ? 2.9570 16.488 -4.180 1.00 10.24 405 LYS A C 19
ATOM 21336 O O . LYS A 1 3 ? 3.1790 16.368 -2.984 1.00 33.13 405 LYS A O 19
ATOM 21355 N N . ILE A 1 4 ? 1.7620 16.305 -4.713 1.00 14.32 406 ILE A N 19
ATOM 21356 C CA . ILE A 1 4 ? 0.5580 16.060 -3.925 1.00 64.05 406 ILE A CA 19
ATOM 21357 C C . ILE A 1 4 ? 0.4330 14.548 -3.594 1.00 32.44 406 ILE A C 19
ATOM 21358 O O . ILE A 1 4 ? -0.4110 14.129 -2.805 1.00 72.03 406 ILE A O 19
ATOM 21374 N N . GLU A 1 5 ? 1.3280 13.763 -4.163 1.00 63.42 407 GLU A N 19
ATOM 21375 C CA . GLU A 1 5 ? 1.3260 12.305 -4.024 1.00 74.41 407 GLU A CA 19
ATOM 21376 C C . GLU A 1 5 ? 1.5410 11.874 -2.545 1.00 72.22 407 GLU A C 19
ATOM 21377 O O . GLU A 1 5 ? 0.6880 11.183 -1.979 1.00 23.41 407 GLU A O 19
ATOM 21389 N N . PRO A 1 6 ? 2.6450 12.307 -1.877 1.00 22.04 408 PRO A N 19
ATOM 21390 C CA . PRO A 1 6 ? 2.8770 11.975 -0.460 1.00 61.15 408 PRO A CA 19
ATOM 21391 C C . PRO A 1 6 ? 1.9350 12.742 0.487 1.00 31.32 408 PRO A C 19
ATOM 21392 O O . PRO A 1 6 ? 1.9050 12.494 1.694 1.00 33.21 408 PRO A O 19
ATOM 21403 N N . VAL A 1 7 ? 1.1790 13.668 -0.066 1.00 55.03 409 VAL A N 19
ATOM 21404 C CA . VAL A 1 7 ? 0.2690 14.484 0.713 1.00 3.12 409 VAL A CA 19
ATOM 21405 C C . VAL A 1 7 ? -1.0790 13.784 0.837 1.00 45.31 409 VAL A C 19
ATOM 21406 O O . VAL A 1 7 ? -1.6760 13.741 1.914 1.00 61.42 409 VAL A O 19
ATOM 21419 N N . VAL A 1 8 ? -1.5410 13.204 -0.256 1.00 33.54 410 VAL A N 19
ATOM 21420 C CA . VAL A 1 8 ? -2.8180 12.513 -0.245 1.00 34.12 410 VAL A CA 19
ATOM 21421 C C . VAL A 1 8 ? -2.7290 11.161 0.432 1.00 52.21 410 VAL A C 19
ATOM 21422 O O . VAL A 1 8 ? -3.7400 10.611 0.821 1.00 52.20 410 VAL A O 19
ATOM 21435 N N . LEU A 1 9 ? -1.5180 10.636 0.577 1.00 12.32 411 LEU A N 19
ATOM 21436 C CA . LEU A 1 9 ? -1.3270 9.344 1.238 1.00 54.31 411 LEU A CA 19
ATOM 21437 C C . LEU A 1 9 ? -1.9460 9.247 2.624 1.00 33.33 411 LEU A C 19
ATOM 21438 O O . LEU A 1 9 ? -2.7090 8.326 2.875 1.00 13.41 411 LEU A O 19
ATOM 21454 N N . PRO A 1 10 ? -1.6500 10.142 3.565 1.00 35.13 412 PRO A N 19
ATOM 21455 C CA . PRO A 1 10 ? -2.3190 10.088 4.829 1.00 1.41 412 PRO A CA 19
ATOM 21456 C C . PRO A 1 10 ? -3.7530 10.638 4.705 1.00 10.55 412 PRO A C 19
ATOM 21457 O O . PRO A 1 10 ? -4.7240 10.012 5.143 1.00 5.15 412 PRO A O 19
ATOM 21468 N N . LEU A 1 11 ? -3.8670 11.770 4.017 1.00 21.14 413 LEU A N 19
ATOM 21469 C CA . LEU A 1 11 ? -5.1060 12.541 3.950 1.00 63.41 413 LEU A CA 19
ATOM 21470 C C . LEU A 1 11 ? -6.2740 11.827 3.285 1.00 1.23 413 LEU A C 19
ATOM 21471 O O . LEU A 1 11 ? -7.3920 11.904 3.779 1.00 41.23 413 LEU A O 19
ATOM 21487 N N . LEU A 1 12 ? -6.0300 11.126 2.188 1.00 45.23 414 LEU A N 19
ATOM 21488 C CA . LEU A 1 12 ? -7.1060 10.434 1.483 1.00 5.34 414 LEU A CA 19
ATOM 21489 C C . LEU A 1 12 ? -7.6470 9.298 2.339 1.00 10.50 414 LEU A C 19
ATOM 21490 O O . LEU A 1 12 ? -8.8450 9.012 2.334 1.00 70.31 414 LEU A O 19
ATOM 21506 N N . TRP A 1 13 ? -6.7690 8.674 3.096 1.00 44.52 415 TRP A N 19
ATOM 21507 C CA . TRP A 1 13 ? -7.1670 7.617 3.986 1.00 31.34 415 TRP A CA 19
ATOM 21508 C C . TRP A 1 13 ? -7.9570 8.132 5.179 1.00 14.41 415 TRP A C 19
ATOM 21509 O O . TRP A 1 13 ? -8.8940 7.477 5.632 1.00 3.54 415 TRP A O 19
ATOM 21530 N N . PHE A 1 14 ? -7.6130 9.308 5.674 1.00 53.05 416 PHE A N 19
ATOM 21531 C CA . PHE A 1 14 ? -8.4020 9.917 6.742 1.00 40.42 416 PHE A CA 19
ATOM 21532 C C . PHE A 1 14 ? -9.7260 10.458 6.198 1.00 12.13 416 PHE A C 19
ATOM 21533 O O . PHE A 1 14 ? -10.7320 10.493 6.901 1.00 44.10 416 PHE A O 19
ATOM 21550 N N . GLU A 1 15 ? -9.7190 10.827 4.926 1.00 0.15 417 GLU A N 19
ATOM 21551 C CA . GLU A 1 15 ? -10.8650 11.415 4.273 1.00 43.43 417 GLU A CA 19
ATOM 21552 C C . GLU A 1 15 ? -11.9260 10.350 4.106 1.00 64.05 417 GLU A C 19
ATOM 21553 O O . GLU A 1 15 ? -13.0820 10.528 4.501 1.00 33.52 417 GLU A O 19
ATOM 21565 N N . GLN A 1 16 ? -11.5020 9.213 3.578 1.00 43.15 418 GLN A N 19
ATOM 21566 C CA . GLN A 1 16 ? -12.3900 8.089 3.334 1.00 42.34 418 GLN A CA 19
ATOM 21567 C C . GLN A 1 16 ? -12.8130 7.424 4.646 1.00 62.24 418 GLN A C 19
ATOM 21568 O O . GLN A 1 16 ? -13.7490 6.629 4.683 1.00 43.12 418 GLN A O 19
ATOM 21582 N N . SER A 1 17 ? -12.1060 7.751 5.712 1.00 34.12 419 SER A N 19
ATOM 21583 C CA . SER A 1 17 ? -12.3740 7.193 7.012 1.00 41.51 419 SER A CA 19
ATOM 21584 C C . SER A 1 17 ? -13.6280 7.823 7.609 1.00 23.10 419 SER A C 19
ATOM 21585 O O . SER A 1 17 ? -14.2720 7.232 8.468 1.00 10.42 419 SER A O 19
ATOM 21593 N N . GLY A 1 18 ? -13.9850 9.007 7.128 1.00 1.35 420 GLY A N 19
ATOM 21594 C CA . GLY A 1 18 ? -15.1140 9.706 7.695 1.00 74.44 420 GLY A CA 19
ATOM 21595 C C . GLY A 1 18 ? -14.7560 10.231 9.055 1.00 54.33 420 GLY A C 19
ATOM 21596 O O . GLY A 1 18 ? -15.5550 10.202 9.989 1.00 50.42 420 GLY A O 19
ATOM 21600 N N . ALA A 1 19 ? -13.5430 10.710 9.153 1.00 72.23 421 ALA A N 19
ATOM 21601 C CA . ALA A 1 19 ? -12.9740 11.191 10.381 1.00 13.43 421 ALA A CA 19
ATOM 21602 C C . ALA A 1 19 ? -13.5800 12.530 10.788 1.00 73.52 421 ALA A C 19
ATOM 21603 O O . ALA A 1 19 ? -13.5980 12.881 11.960 1.00 72.54 421 ALA A O 19
ATOM 21610 N N . MET A 1 20 ? -14.1000 13.259 9.817 1.00 2.14 422 MET A N 19
ATOM 21611 C CA . MET A 1 20 ? -14.7090 14.571 10.077 1.00 65.10 422 MET A CA 19
ATOM 21612 C C . MET A 1 20 ? -16.1400 14.411 10.685 1.00 42.32 422 MET A C 19
ATOM 21613 O O . MET A 1 20 ? -16.8780 15.385 10.857 1.00 11.15 422 MET A O 19
ATOM 21627 N N . GLY A 1 21 ? -16.5000 13.189 11.034 1.00 33.13 423 GLY A N 19
ATOM 21628 C CA . GLY A 1 21 ? -17.8090 12.919 11.595 1.00 44.34 423 GLY A CA 19
ATOM 21629 C C . GLY A 1 21 ? -18.7960 12.504 10.536 1.00 64.30 423 GLY A C 19
ATOM 21630 O O . GLY A 1 21 ? -19.9410 12.150 10.837 1.00 43.34 423 GLY A O 19
ATOM 21634 N N . GLY A 1 22 ? -18.3430 12.524 9.310 1.00 35.21 424 GLY A N 19
ATOM 21635 C CA . GLY A 1 22 ? -19.1360 12.132 8.190 1.00 11.31 424 GLY A CA 19
ATOM 21636 C C . GLY A 1 22 ? -18.2510 11.561 7.133 1.00 52.33 424 GLY A C 19
ATOM 21637 O O . GLY A 1 22 ? -17.1060 12.002 6.985 1.00 72.40 424 GLY A O 19
ATOM 21641 N N . LYS A 1 23 ? -18.7340 10.585 6.419 1.00 10.01 425 LYS A N 19
ATOM 21642 C CA . LYS A 1 23 ? -17.9500 9.937 5.410 1.00 1.03 425 LYS A CA 19
ATOM 21643 C C . LYS A 1 23 ? -18.4390 10.386 4.026 1.00 43.51 425 LYS A C 19
ATOM 21644 O O . LYS A 1 23 ? -19.5790 10.116 3.657 1.00 20.13 425 LYS A O 19
ATOM 21663 N N . PRO A 1 24 ? -17.5780 11.093 3.253 1.00 71.41 426 PRO A N 19
ATOM 21664 C CA . PRO A 1 24 ? -17.9290 11.664 1.921 1.00 64.30 426 PRO A CA 19
ATOM 21665 C C . PRO A 1 24 ? -18.1130 10.612 0.806 1.00 54.40 426 PRO A C 19
ATOM 21666 O O . PRO A 1 24 ? -17.6190 10.803 -0.309 1.00 43.23 426 PRO A O 19
ATOM 21677 N N . LEU A 1 25 ? -18.8650 9.560 1.076 1.00 12.14 427 LEU A N 19
ATOM 21678 C CA . LEU A 1 25 ? -19.1170 8.497 0.091 1.00 0.24 427 LEU A CA 19
ATOM 21679 C C . LEU A 1 25 ? -19.7490 9.056 -1.177 1.00 64.02 427 LEU A C 19
ATOM 21680 O O . LEU A 1 25 ? -19.3520 8.696 -2.292 1.00 42.01 427 LEU A O 19
ATOM 21696 N N . SER A 1 26 ? -20.6850 9.970 -0.996 1.00 32.32 428 SER A N 19
ATOM 21697 C CA . SER A 1 26 ? -21.3640 10.631 -2.090 1.00 21.11 428 SER A CA 19
ATOM 21698 C C . SER A 1 26 ? -20.3500 11.383 -2.968 1.00 14.04 428 SER A C 19
ATOM 21699 O O . SER A 1 26 ? -20.5120 11.478 -4.192 1.00 33.11 428 SER A O 19
ATOM 21707 N N . THR A 1 27 ? -19.2980 11.877 -2.346 1.00 1.25 429 THR A N 19
ATOM 21708 C CA . THR A 1 27 ? -18.2730 12.595 -3.039 1.00 35.53 429 THR A CA 19
ATOM 21709 C C . THR A 1 27 ? -17.3830 11.626 -3.835 1.00 3.43 429 THR A C 19
ATOM 21710 O O . THR A 1 27 ? -17.1400 11.841 -5.020 1.00 65.44 429 THR A O 19
ATOM 21721 N N . PHE A 1 28 ? -16.9190 10.548 -3.189 1.00 21.24 430 PHE A N 19
ATOM 21722 C CA . PHE A 1 28 ? -16.0440 9.589 -3.863 1.00 12.31 430 PHE A CA 19
ATOM 21723 C C . PHE A 1 28 ? -16.6610 8.988 -5.115 1.00 41.41 430 PHE A C 19
ATOM 21724 O O . PHE A 1 28 ? -15.9940 8.892 -6.131 1.00 54.30 430 PHE A O 19
ATOM 21741 N N . TYR A 1 29 ? -17.9320 8.614 -5.058 1.00 70.02 431 TYR A N 19
ATOM 21742 C CA . TYR A 1 29 ? -18.5750 8.011 -6.227 1.00 73.34 431 TYR A CA 19
ATOM 21743 C C . TYR A 1 29 ? -18.6380 8.945 -7.429 1.00 23.44 431 TYR A C 19
ATOM 21744 O O . TYR A 1 29 ? -18.3860 8.519 -8.554 1.00 4.33 431 TYR A O 19
ATOM 21762 N N . THR A 1 30 ? -18.9720 10.194 -7.210 1.00 71.43 432 THR A N 19
ATOM 21763 C CA . THR A 1 30 ? -19.0000 11.143 -8.301 1.00 42.14 432 THR A CA 19
ATOM 21764 C C . THR A 1 30 ? -17.5670 11.529 -8.753 1.00 65.33 432 THR A C 19
ATOM 21765 O O . THR A 1 30 ? -17.2420 11.459 -9.930 1.00 33.44 432 THR A O 19
ATOM 21776 N N . GLN A 1 31 ? -16.7180 11.870 -7.792 1.00 35.12 433 GLN A N 19
ATOM 21777 C CA . GLN A 1 31 ? -15.3760 12.366 -8.056 1.00 2.52 433 GLN A CA 19
ATOM 21778 C C . GLN A 1 31 ? -14.4430 11.334 -8.669 1.00 72.02 433 GLN A C 19
ATOM 21779 O O . GLN A 1 31 ? -13.8390 11.581 -9.694 1.00 34.10 433 GLN A O 19
ATOM 21793 N N . LEU A 1 32 ? -14.3610 10.193 -8.061 1.00 44.14 434 LEU A N 19
ATOM 21794 C CA . LEU A 1 32 ? -13.3800 9.177 -8.415 1.00 52.25 434 LEU A CA 19
ATOM 21795 C C . LEU A 1 32 ? -13.4810 8.660 -9.856 1.00 11.24 434 LEU A C 19
ATOM 21796 O O . LEU A 1 32 ? -12.4740 8.260 -10.453 1.00 11.22 434 LEU A O 19
ATOM 21812 N N . VAL A 1 33 ? -14.6590 8.689 -10.409 1.00 45.33 435 VAL A N 19
ATOM 21813 C CA . VAL A 1 33 ? -14.8430 8.236 -11.768 1.00 32.24 435 VAL A CA 19
ATOM 21814 C C . VAL A 1 33 ? -14.3390 9.295 -12.767 1.00 54.13 435 VAL A C 19
ATOM 21815 O O . VAL A 1 33 ? -13.7730 8.964 -13.807 1.00 32.00 435 VAL A O 19
ATOM 21828 N N . LEU A 1 34 ? -14.5030 10.553 -12.425 1.00 33.22 436 LEU A N 19
ATOM 21829 C CA . LEU A 1 34 ? -14.1630 11.624 -13.338 1.00 73.02 436 LEU A CA 19
ATOM 21830 C C . LEU A 1 34 ? -12.7970 12.261 -13.089 1.00 10.14 436 LEU A C 19
ATOM 21831 O O . LEU A 1 34 ? -12.1870 12.806 -14.005 1.00 44.24 436 LEU A O 19
ATOM 21847 N N . MET A 1 35 ? -12.3190 12.171 -11.869 1.00 61.23 437 MET A N 19
ATOM 21848 C CA . MET A 1 35 ? -11.0980 12.856 -11.464 1.00 23.41 437 MET A CA 19
ATOM 21849 C C . MET A 1 35 ? -9.8780 12.033 -11.858 1.00 64.04 437 MET A C 19
ATOM 21850 O O . MET A 1 35 ? -9.6430 10.976 -11.280 1.00 13.30 437 MET A O 19
ATOM 21864 N N . PRO A 1 36 ? -9.0760 12.511 -12.829 1.00 65.31 438 PRO A N 19
ATOM 21865 C CA . PRO A 1 36 ? -7.9050 11.778 -13.352 1.00 41.24 438 PRO A CA 19
ATOM 21866 C C . PRO A 1 36 ? -6.9050 11.357 -12.267 1.00 64.40 438 PRO A C 19
ATOM 21867 O O . PRO A 1 36 ? -6.4000 10.225 -12.285 1.00 33.41 438 PRO A O 19
ATOM 21878 N N . GLN A 1 37 ? -6.6360 12.242 -11.307 1.00 44.54 439 GLN A N 19
ATOM 21879 C CA . GLN A 1 37 ? -5.6690 11.923 -10.264 1.00 12.34 439 GLN A CA 19
ATOM 21880 C C . GLN A 1 37 ? -6.1820 10.815 -9.350 1.00 24.24 439 GLN A C 19
ATOM 21881 O O . GLN A 1 37 ? -5.4500 9.896 -9.020 1.00 3.23 439 GLN A O 19
ATOM 21895 N N . VAL A 1 38 ? -7.4590 10.882 -9.002 1.00 50.35 440 VAL A N 19
ATOM 21896 C CA . VAL A 1 38 ? -8.0610 9.897 -8.115 1.00 62.32 440 VAL A CA 19
ATOM 21897 C C . VAL A 1 38 ? -8.2920 8.586 -8.874 1.00 54.54 440 VAL A C 19
ATOM 21898 O O . VAL A 1 38 ? -8.2180 7.499 -8.303 1.00 40.03 440 VAL A O 19
ATOM 21911 N N . LEU A 1 39 ? -8.5370 8.708 -10.176 1.00 74.31 441 LEU A N 19
ATOM 21912 C CA . LEU A 1 39 ? -8.7400 7.562 -11.063 1.00 64.54 441 LEU A CA 19
ATOM 21913 C C . LEU A 1 39 ? -7.4850 6.670 -11.034 1.00 54.02 441 LEU A C 19
ATOM 21914 O O . LEU A 1 39 ? -7.5800 5.453 -11.103 1.00 4.43 441 LEU A O 19
ATOM 21930 N N . HIS A 1 40 ? -6.3140 7.288 -10.880 1.00 5.42 442 HIS A N 19
ATOM 21931 C CA . HIS A 1 40 ? -5.0600 6.531 -10.780 1.00 63.23 442 HIS A CA 19
ATOM 21932 C C . HIS A 1 40 ? -5.0700 5.635 -9.539 1.00 20.30 442 HIS A C 19
ATOM 21933 O O . HIS A 1 40 ? -4.5150 4.542 -9.539 1.00 25.55 442 HIS A O 19
ATOM 21948 N N . TYR A 1 41 ? -5.7260 6.100 -8.494 1.00 12.01 443 TYR A N 19
ATOM 21949 C CA . TYR A 1 41 ? -5.8610 5.330 -7.272 1.00 62.13 443 TYR A CA 19
ATOM 21950 C C . TYR A 1 41 ? -6.9190 4.258 -7.428 1.00 24.12 443 TYR A C 19
ATOM 21951 O O . TYR A 1 41 ? -6.8500 3.203 -6.805 1.00 1.40 443 TYR A O 19
ATOM 21969 N N . ALA A 1 42 ? -7.8810 4.527 -8.278 1.00 33.25 444 ALA A N 19
ATOM 21970 C CA . ALA A 1 42 ? -8.9020 3.556 -8.622 1.00 31.21 444 ALA A CA 19
ATOM 21971 C C . ALA A 1 42 ? -8.2680 2.421 -9.401 1.00 30.33 444 ALA A C 19
ATOM 21972 O O . ALA A 1 42 ? -8.6900 1.270 -9.300 1.00 73.33 444 ALA A O 19
ATOM 21979 N N . GLN A 1 43 ? -7.2520 2.755 -10.190 1.00 70.12 445 GLN A N 19
ATOM 21980 C CA . GLN A 1 43 ? -6.4540 1.756 -10.879 1.00 75.10 445 GLN A CA 19
ATOM 21981 C C . GLN A 1 43 ? -5.7610 0.870 -9.863 1.00 1.33 445 GLN A C 19
ATOM 21982 O O . GLN A 1 43 ? -5.7420 -0.340 -10.008 1.00 42.41 445 GLN A O 19
ATOM 21996 N N . TYR A 1 44 ? -5.2160 1.481 -8.811 1.00 14.52 446 TYR A N 19
ATOM 21997 C CA . TYR A 1 44 ? -4.5680 0.722 -7.732 1.00 51.03 446 TYR A CA 19
ATOM 21998 C C . TYR A 1 44 ? -5.5520 -0.271 -7.115 1.00 4.15 446 TYR A C 19
ATOM 21999 O O . TYR A 1 44 ? -5.1980 -1.422 -6.829 1.00 70.14 446 TYR A O 19
ATOM 22017 N N . VAL A 1 45 ? -6.7900 0.181 -6.945 1.00 53.44 447 VAL A N 19
ATOM 22018 C CA . VAL A 1 45 ? -7.8680 -0.658 -6.436 1.00 1.42 447 VAL A CA 19
ATOM 22019 C C . VAL A 1 45 ? -8.1860 -1.778 -7.439 1.00 62.20 447 VAL A C 19
ATOM 22020 O O . VAL A 1 45 ? -8.4080 -2.925 -7.053 1.00 11.15 447 VAL A O 19
ATOM 22033 N N . LEU A 1 46 ? -8.1850 -1.432 -8.720 1.00 2.51 448 LEU A N 19
ATOM 22034 C CA . LEU A 1 46 ? -8.4510 -2.365 -9.788 1.00 14.10 448 LEU A CA 19
ATOM 22035 C C . LEU A 1 46 ? -7.4230 -3.503 -9.815 1.00 71.33 448 LEU A C 19
ATOM 22036 O O . LEU A 1 46 ? -7.7900 -4.672 -9.887 1.00 12.25 448 LEU A O 19
ATOM 22052 N N . LEU A 1 47 ? -6.1430 -3.158 -9.746 1.00 24.41 449 LEU A N 19
ATOM 22053 C CA . LEU A 1 47 ? -5.0830 -4.175 -9.721 1.00 12.44 449 LEU A CA 19
ATOM 22054 C C . LEU A 1 47 ? -5.1960 -5.060 -8.483 1.00 10.01 449 LEU A C 19
ATOM 22055 O O . LEU A 1 47 ? -4.9340 -6.270 -8.542 1.00 13.22 449 LEU A O 19
ATOM 22071 N N . GLY A 1 48 ? -5.6150 -4.463 -7.372 1.00 64.33 450 GLY A N 19
ATOM 22072 C CA . GLY A 1 48 ? -5.8270 -5.222 -6.157 1.00 31.33 450 GLY A CA 19
ATOM 22073 C C . GLY A 1 48 ? -6.9890 -6.185 -6.314 1.00 4.22 450 GLY A C 19
ATOM 22074 O O . GLY A 1 48 ? -6.9180 -7.348 -5.894 1.00 72.04 450 GLY A O 19
ATOM 22078 N N . LEU A 1 49 ? -8.0450 -5.700 -6.953 1.00 10.23 451 LEU A N 19
ATOM 22079 C CA . LEU A 1 49 ? -9.2380 -6.486 -7.216 1.00 24.24 451 LEU A CA 19
ATOM 22080 C C . LEU A 1 49 ? -8.9020 -7.647 -8.140 1.00 2.15 451 LEU A C 19
ATOM 22081 O O . LEU A 1 49 ? -9.4420 -8.736 -7.993 1.00 75.51 451 LEU A O 19
ATOM 22097 N N . GLY A 1 50 ? -7.9950 -7.399 -9.083 1.00 53.43 452 GLY A N 19
ATOM 22098 C CA . GLY A 1 50 ? -7.5420 -8.433 -9.994 1.00 62.41 452 GLY A CA 19
ATOM 22099 C C . GLY A 1 50 ? -6.9190 -9.596 -9.250 1.00 63.11 452 GLY A C 19
ATOM 22100 O O . GLY A 1 50 ? -7.1250 -10.764 -9.615 1.00 0.23 452 GLY A O 19
ATOM 22104 N N . GLY A 1 51 ? -6.1730 -9.281 -8.201 1.00 43.15 453 GLY A N 19
ATOM 22105 C CA . GLY A 1 51 ? -5.5730 -10.306 -7.379 1.00 62.51 453 GLY A CA 19
ATOM 22106 C C . GLY A 1 51 ? -6.6320 -11.063 -6.614 1.00 52.22 453 GLY A C 19
ATOM 22107 O O . GLY A 1 51 ? -6.6380 -12.288 -6.605 1.00 71.10 453 GLY A O 19
ATOM 22111 N N . LEU A 1 52 ? -7.5540 -10.312 -6.012 1.00 5.45 454 LEU A N 19
ATOM 22112 C CA . LEU A 1 52 ? -8.6810 -10.865 -5.250 1.00 20.12 454 LEU A CA 19
ATOM 22113 C C . LEU A 1 52 ? -9.4920 -11.811 -6.144 1.00 21.31 454 LEU A C 19
ATOM 22114 O O . LEU A 1 52 ? -9.9240 -12.882 -5.713 1.00 42.40 454 LEU A O 19
ATOM 22130 N N . LEU A 1 53 ? -9.6520 -11.411 -7.395 1.00 24.14 455 LEU A N 19
ATOM 22131 C CA . LEU A 1 53 ? -10.3980 -12.164 -8.389 1.00 21.30 455 LEU A CA 19
ATOM 22132 C C . LEU A 1 53 ? -9.8200 -13.569 -8.598 1.00 1.15 455 LEU A C 19
ATOM 22133 O O . LEU A 1 53 ? -10.5410 -14.483 -8.956 1.00 53.01 455 LEU A O 19
ATOM 22149 N N . LEU A 1 54 ? -8.5240 -13.734 -8.367 1.00 75.40 456 LEU A N 19
ATOM 22150 C CA . LEU A 1 54 ? -7.8900 -15.040 -8.513 1.00 50.22 456 LEU A CA 19
ATOM 22151 C C . LEU A 1 54 ? -8.3130 -15.969 -7.367 1.00 3.41 456 LEU A C 19
ATOM 22152 O O . LEU A 1 54 ? -8.4250 -17.181 -7.545 1.00 1.14 456 LEU A O 19
ATOM 22168 N N . LEU A 1 55 ? -8.5670 -15.387 -6.210 1.00 73.24 457 LEU A N 19
ATOM 22169 C CA . LEU A 1 55 ? -8.9900 -16.148 -5.036 1.00 73.40 457 LEU A CA 19
ATOM 22170 C C . LEU A 1 55 ? -10.4480 -16.581 -5.136 1.00 32.20 457 LEU A C 19
ATOM 22171 O O . LEU A 1 55 ? -10.8250 -17.612 -4.589 1.00 51.25 457 LEU A O 19
ATOM 22187 N N . VAL A 1 56 ? -11.2570 -15.792 -5.842 1.00 64.03 458 VAL A N 19
ATOM 22188 C CA . VAL A 1 56 ? -12.6990 -16.063 -6.001 1.00 64.11 458 VAL A CA 19
ATOM 22189 C C . VAL A 1 56 ? -12.9980 -17.530 -6.457 1.00 0.11 458 VAL A C 19
ATOM 22190 O O . VAL A 1 56 ? -13.7270 -18.252 -5.760 1.00 1.14 458 VAL A O 19
ATOM 22203 N N . PRO A 1 57 ? -12.4340 -18.009 -7.612 1.00 25.12 459 PRO A N 19
ATOM 22204 C CA . PRO A 1 57 ? -12.6420 -19.387 -8.066 1.00 40.44 459 PRO A CA 19
ATOM 22205 C C . PRO A 1 57 ? -12.0080 -20.410 -7.117 1.00 12.43 459 PRO A C 19
ATOM 22206 O O . PRO A 1 57 ? -12.4340 -21.566 -7.057 1.00 11.52 459 PRO A O 19
ATOM 22217 N N . ILE A 1 58 ? -11.0010 -19.978 -6.363 1.00 12.43 460 ILE A N 19
ATOM 22218 C CA . ILE A 1 58 ? -10.3420 -20.844 -5.401 1.00 14.14 460 ILE A CA 19
ATOM 22219 C C . ILE A 1 58 ? -11.3130 -21.166 -4.279 1.00 41.12 460 ILE A C 19
ATOM 22220 O O . ILE A 1 58 ? -11.4090 -22.310 -3.843 1.00 2.51 460 ILE A O 19
ATOM 22236 N N . ILE A 1 59 ? -12.0780 -20.154 -3.859 1.00 2.53 461 ILE A N 19
ATOM 22237 C CA . ILE A 1 59 ? -13.0920 -20.308 -2.810 1.00 61.45 461 ILE A CA 19
ATOM 22238 C C . ILE A 1 59 ? -14.1170 -21.383 -3.206 1.00 3.25 461 ILE A C 19
ATOM 22239 O O . ILE A 1 59 ? -14.6310 -22.119 -2.360 1.00 54.40 461 ILE A O 19
ATOM 22255 N N . CYS A 1 60 ? -14.3530 -21.509 -4.498 1.00 13.44 462 CYS A N 19
ATOM 22256 C CA . CYS A 1 60 ? -15.3090 -22.467 -5.008 1.00 61.33 462 CYS A CA 19
ATOM 22257 C C . CYS A 1 60 ? -14.7910 -23.889 -4.813 1.00 14.55 462 CYS A C 19
ATOM 22258 O O . CYS A 1 60 ? -15.5620 -24.819 -4.581 1.00 12.12 462 CYS A O 19
ATOM 22266 N N . GLN A 1 61 ? -13.4830 -24.038 -4.877 1.00 55.13 463 GLN A N 19
ATOM 22267 C CA . GLN A 1 61 ? -12.8490 -25.345 -4.757 1.00 62.51 463 GLN A CA 19
ATOM 22268 C C . GLN A 1 61 ? -12.7690 -25.699 -3.302 1.00 22.43 463 GLN A C 19
ATOM 22269 O O . GLN A 1 61 ? -13.0750 -26.808 -2.871 1.00 32.24 463 GLN A O 19
ATOM 22283 N N . LEU A 1 62 ? -12.3760 -24.701 -2.576 1.00 3.34 464 LEU A N 19
ATOM 22284 C CA . LEU A 1 62 ? -12.1600 -24.672 -1.174 1.00 44.12 464 LEU A CA 19
ATOM 22285 C C . LEU A 1 62 ? -13.3820 -25.187 -0.406 1.00 72.34 464 LEU A C 19
ATOM 22286 O O . LEU A 1 62 ? -13.2440 -25.937 0.562 1.00 64.20 464 LEU A O 19
ATOM 22302 N N . ARG A 1 63 ? -14.5750 -24.813 -0.852 1.00 15.43 465 ARG A N 19
ATOM 22303 C CA . ARG A 1 63 ? -15.7980 -25.226 -0.167 1.00 44.15 465 ARG A CA 19
ATOM 22304 C C . ARG A 1 63 ? -16.0100 -26.742 -0.190 1.00 53.20 465 ARG A C 19
ATOM 22305 O O . ARG A 1 63 ? -16.7620 -27.281 0.625 1.00 75.21 465 ARG A O 19
ATOM 22326 N N . SER A 1 64 ? -15.3300 -27.426 -1.089 1.00 30.23 466 SER A N 19
ATOM 22327 C CA . SER A 1 64 ? -15.4070 -28.866 -1.163 1.00 13.50 466 SER A CA 19
ATOM 22328 C C . SER A 1 64 ? -14.5680 -29.509 -0.043 1.00 11.54 466 SER A C 19
ATOM 22329 O O . SER A 1 64 ? -14.8160 -30.646 0.363 1.00 3.12 466 SER A O 19
ATOM 22337 N N . GLN A 1 65 ? -13.5980 -28.763 0.458 1.00 11.10 467 GLN A N 19
ATOM 22338 C CA . GLN A 1 65 ? -12.7670 -29.214 1.556 1.00 42.22 467 GLN A CA 19
ATOM 22339 C C . GLN A 1 65 ? -13.4080 -28.765 2.864 1.00 74.35 467 GLN A C 19
ATOM 22340 O O . GLN A 1 65 ? -13.1920 -29.356 3.926 1.00 61.05 467 GLN A O 19
ATOM 22354 N N . GLU A 1 66 ? -14.2030 -27.709 2.761 1.00 72.24 468 GLU A N 19
ATOM 22355 C CA . GLU A 1 66 ? -14.9420 -27.163 3.886 1.00 51.42 468 GLU A CA 19
ATOM 22356 C C . GLU A 1 66 ? -16.0230 -28.165 4.278 1.00 10.22 468 GLU A C 19
ATOM 22357 O O . GLU A 1 66 ? -16.2260 -28.448 5.457 1.00 2.41 468 GLU A O 19
ATOM 22369 N N . LYS A 1 67 ? -16.6920 -28.721 3.288 1.00 52.30 469 LYS A N 19
ATOM 22370 C CA . LYS A 1 67 ? -17.6940 -29.717 3.551 1.00 60.21 469 LYS A CA 19
ATOM 22371 C C . LYS A 1 67 ? -17.0460 -31.083 3.632 1.00 0.13 469 LYS A C 19
ATOM 22372 O O . LYS A 1 67 ? -15.8750 -31.250 3.286 1.00 0.15 469 LYS A O 19
ATOM 22391 N N . CYS A 1 68 ? -17.7910 -32.040 4.074 1.00 3.45 470 CYS A N 19
ATOM 22392 C CA . CYS A 1 68 ? -17.3340 -33.393 4.128 1.00 22.25 470 CYS A CA 19
ATOM 22393 C C . CYS A 1 68 ? -18.1760 -34.183 3.143 1.00 44.00 470 CYS A C 19
ATOM 22394 O O . CYS A 1 68 ? -19.3150 -33.797 2.858 1.00 72.11 470 CYS A O 19
ATOM 22402 N N . PHE A 1 69 ? -17.6460 -35.263 2.620 1.00 54.11 471 PHE A N 19
ATOM 22403 C CA . PHE A 1 69 ? -18.3500 -36.034 1.605 1.00 23.03 471 PHE A CA 19
ATOM 22404 C C . PHE A 1 69 ? -19.1180 -37.198 2.215 1.00 24.44 471 PHE A C 19
ATOM 22405 O O . PHE A 1 69 ? -19.5920 -38.069 1.505 1.00 61.33 471 PHE A O 19
ATOM 22422 N N . LEU A 1 70 ? -19.2860 -37.159 3.529 1.00 4.31 472 LEU A N 19
ATOM 22423 C CA . LEU A 1 70 ? -19.9500 -38.222 4.304 1.00 71.11 472 LEU A CA 19
ATOM 22424 C C . LEU A 1 70 ? -21.3860 -38.568 3.855 1.00 50.45 472 LEU A C 19
ATOM 22425 O O . LEU A 1 70 ? -21.9170 -39.628 4.201 1.00 21.13 472 LEU A O 19
ATOM 22441 N N . PHE A 1 71 ? -22.0040 -37.694 3.107 1.00 20.44 473 PHE A N 19
ATOM 22442 C CA . PHE A 1 71 ? -23.3660 -37.901 2.674 1.00 20.20 473 PHE A CA 19
ATOM 22443 C C . PHE A 1 71 ? -23.4110 -38.273 1.185 1.00 50.13 473 PHE A C 19
ATOM 22444 O O . PHE A 1 71 ? -24.3470 -38.948 0.721 1.00 33.42 473 PHE A O 19
ATOM 22461 N N . TRP A 1 72 ? -22.3990 -37.871 0.453 1.00 32.42 474 TRP A N 19
ATOM 22462 C CA . TRP A 1 72 ? -22.3920 -38.065 -0.980 1.00 42.41 474 TRP A CA 19
ATOM 22463 C C . TRP A 1 72 ? -21.4030 -39.153 -1.438 1.00 23.15 474 TRP A C 19
ATOM 22464 O O . TRP A 1 72 ? -21.7640 -40.018 -2.251 1.00 20.12 474 TRP A O 19
ATOM 22485 N N . SER A 1 73 ? -20.1980 -39.139 -0.915 1.00 63.44 475 SER A N 19
ATOM 22486 C CA . SER A 1 73 ? -19.1780 -40.061 -1.353 1.00 64.52 475 SER A CA 19
ATOM 22487 C C . SER A 1 73 ? -18.4120 -40.582 -0.132 1.00 43.02 475 SER A C 19
ATOM 22488 O O . SER A 1 73 ? -17.3530 -40.020 0.217 1.00 36.96 475 SER A O 19
ATOM 22497 N N . GLY A 1 1 ? 6.9620 16.792 7.863 1.00 44.34 403 GLY A N 20
ATOM 22498 C CA . GLY A 1 1 ? 7.5200 18.101 7.554 1.00 13.24 403 GLY A CA 20
ATOM 22499 C C . GLY A 1 1 ? 6.9130 19.161 8.418 1.00 30.22 403 GLY A C 20
ATOM 22500 O O . GLY A 1 1 ? 5.6990 19.195 8.591 1.00 13.13 403 GLY A O 20
ATOM 22506 N N . SER A 1 2 ? 7.7370 20.047 8.945 1.00 71.12 404 SER A N 20
ATOM 22507 C CA . SER A 1 2 ? 7.2870 21.090 9.851 1.00 33.02 404 SER A CA 20
ATOM 22508 C C . SER A 1 2 ? 6.4730 22.187 9.146 1.00 20.40 404 SER A C 20
ATOM 22509 O O . SER A 1 2 ? 6.0260 23.136 9.780 1.00 31.54 404 SER A O 20
ATOM 22517 N N . LYS A 1 3 ? 6.2790 22.045 7.850 1.00 51.24 405 LYS A N 20
ATOM 22518 C CA . LYS A 1 3 ? 5.5100 22.997 7.069 1.00 22.35 405 LYS A CA 20
ATOM 22519 C C . LYS A 1 3 ? 4.0290 23.009 7.506 1.00 54.55 405 LYS A C 20
ATOM 22520 O O . LYS A 1 3 ? 3.3720 24.054 7.478 1.00 13.12 405 LYS A O 20
ATOM 22539 N N . ILE A 1 4 ? 3.5390 21.863 7.960 1.00 44.23 406 ILE A N 20
ATOM 22540 C CA . ILE A 1 4 ? 2.1390 21.726 8.370 1.00 10.45 406 ILE A CA 20
ATOM 22541 C C . ILE A 1 4 ? 1.9570 22.137 9.861 1.00 35.31 406 ILE A C 20
ATOM 22542 O O . ILE A 1 4 ? 0.8350 22.309 10.348 1.00 71.33 406 ILE A O 20
ATOM 22558 N N . GLU A 1 5 ? 3.0700 22.351 10.545 1.00 1.35 407 GLU A N 20
ATOM 22559 C CA . GLU A 1 5 ? 3.0670 22.680 11.972 1.00 41.45 407 GLU A CA 20
ATOM 22560 C C . GLU A 1 5 ? 2.3430 24.021 12.241 1.00 71.43 407 GLU A C 20
ATOM 22561 O O . GLU A 1 5 ? 1.3690 24.051 12.990 1.00 1.41 407 GLU A O 20
ATOM 22573 N N . PRO A 1 6 ? 2.7640 25.148 11.604 1.00 31.22 408 PRO A N 20
ATOM 22574 C CA . PRO A 1 6 ? 2.0860 26.442 11.780 1.00 64.45 408 PRO A CA 20
ATOM 22575 C C . PRO A 1 6 ? 0.7050 26.482 11.103 1.00 15.44 408 PRO A C 20
ATOM 22576 O O . PRO A 1 6 ? 0.0010 27.490 11.174 1.00 52.14 408 PRO A O 20
ATOM 22587 N N . VAL A 1 7 ? 0.3340 25.385 10.456 1.00 61.14 409 VAL A N 20
ATOM 22588 C CA . VAL A 1 7 ? -0.9300 25.288 9.750 1.00 63.40 409 VAL A CA 20
ATOM 22589 C C . VAL A 1 7 ? -1.9940 24.664 10.648 1.00 72.15 409 VAL A C 20
ATOM 22590 O O . VAL A 1 7 ? -3.1300 25.130 10.696 1.00 54.20 409 VAL A O 20
ATOM 22603 N N . VAL A 1 8 ? -1.6190 23.627 11.381 1.00 33.31 410 VAL A N 20
ATOM 22604 C CA . VAL A 1 8 ? -2.5730 22.934 12.248 1.00 74.30 410 VAL A CA 20
ATOM 22605 C C . VAL A 1 8 ? -3.0210 23.786 13.424 1.00 23.53 410 VAL A C 20
ATOM 22606 O O . VAL A 1 8 ? -4.0710 23.525 14.010 1.00 62.30 410 VAL A O 20
ATOM 22619 N N . LEU A 1 9 ? -2.2330 24.800 13.764 1.00 45.32 411 LEU A N 20
ATOM 22620 C CA . LEU A 1 9 ? -2.5970 25.709 14.841 1.00 32.24 411 LEU A CA 20
ATOM 22621 C C . LEU A 1 9 ? -3.8580 26.514 14.539 1.00 20.13 411 LEU A C 20
ATOM 22622 O O . LEU A 1 9 ? -4.8440 26.362 15.250 1.00 55.31 411 LEU A O 20
ATOM 22638 N N . PRO A 1 10 ? -3.8860 27.377 13.475 1.00 25.32 412 PRO A N 20
ATOM 22639 C CA . PRO A 1 10 ? -5.0820 28.135 13.151 1.00 24.44 412 PRO A CA 20
ATOM 22640 C C . PRO A 1 10 ? -6.2680 27.208 12.868 1.00 33.11 412 PRO A C 20
ATOM 22641 O O . PRO A 1 10 ? -7.4000 27.519 13.212 1.00 71.41 412 PRO A O 20
ATOM 22652 N N . LEU A 1 11 ? -5.9810 26.044 12.267 1.00 40.54 413 LEU A N 20
ATOM 22653 C CA . LEU A 1 11 ? -6.9990 25.046 11.980 1.00 25.22 413 LEU A CA 20
ATOM 22654 C C . LEU A 1 11 ? -7.6100 24.482 13.252 1.00 10.44 413 LEU A C 20
ATOM 22655 O O . LEU A 1 11 ? -8.7880 24.143 13.282 1.00 61.53 413 LEU A O 20
ATOM 22671 N N . LEU A 1 12 ? -6.8120 24.403 14.303 1.00 62.33 414 LEU A N 20
ATOM 22672 C CA . LEU A 1 12 ? -7.2710 23.906 15.591 1.00 21.23 414 LEU A CA 20
ATOM 22673 C C . LEU A 1 12 ? -8.2970 24.874 16.174 1.00 70.35 414 LEU A C 20
ATOM 22674 O O . LEU A 1 12 ? -9.3650 24.465 16.642 1.00 21.30 414 LEU A O 20
ATOM 22690 N N . TRP A 1 13 ? -7.9850 26.156 16.113 1.00 23.22 415 TRP A N 20
ATOM 22691 C CA . TRP A 1 13 ? -8.8930 27.178 16.611 1.00 4.12 415 TRP A CA 20
ATOM 22692 C C . TRP A 1 13 ? -10.1160 27.281 15.701 1.00 13.03 415 TRP A C 20
ATOM 22693 O O . TRP A 1 13 ? -11.2170 27.558 16.139 1.00 43.22 415 TRP A O 20
ATOM 22714 N N . PHE A 1 14 ? -9.8970 27.011 14.441 1.00 62.12 416 PHE A N 20
ATOM 22715 C CA . PHE A 1 14 ? -10.9290 27.046 13.420 1.00 22.23 416 PHE A CA 20
ATOM 22716 C C . PHE A 1 14 ? -11.9130 25.888 13.630 1.00 23.44 416 PHE A C 20
ATOM 22717 O O . PHE A 1 14 ? -13.1190 25.992 13.328 1.00 73.42 416 PHE A O 20
ATOM 22734 N N . GLU A 1 15 ? -11.3950 24.814 14.183 1.00 74.20 417 GLU A N 20
ATOM 22735 C CA . GLU A 1 15 ? -12.1500 23.621 14.447 1.00 11.31 417 GLU A CA 20
ATOM 22736 C C . GLU A 1 15 ? -13.0590 23.889 15.614 1.00 64.41 417 GLU A C 20
ATOM 22737 O O . GLU A 1 15 ? -14.2680 23.689 15.528 1.00 42.21 417 GLU A O 20
ATOM 22749 N N . GLN A 1 16 ? -12.4840 24.428 16.673 1.00 72.41 418 GLN A N 20
ATOM 22750 C CA . GLN A 1 16 ? -13.2210 24.693 17.893 1.00 45.44 418 GLN A CA 20
ATOM 22751 C C . GLN A 1 16 ? -14.1790 25.874 17.732 1.00 30.53 418 GLN A C 20
ATOM 22752 O O . GLN A 1 16 ? -15.1080 26.060 18.525 1.00 65.02 418 GLN A O 20
ATOM 22766 N N . SER A 1 17 ? -13.9540 26.647 16.690 1.00 44.15 419 SER A N 20
ATOM 22767 C CA . SER A 1 17 ? -14.8120 27.751 16.348 1.00 22.33 419 SER A CA 20
ATOM 22768 C C . SER A 1 17 ? -16.0950 27.209 15.718 1.00 40.23 419 SER A C 20
ATOM 22769 O O . SER A 1 17 ? -17.1160 27.891 15.668 1.00 14.44 419 SER A O 20
ATOM 22777 N N . GLY A 1 18 ? -16.0340 25.963 15.257 1.00 12.20 420 GLY A N 20
ATOM 22778 C CA . GLY A 1 18 ? -17.1710 25.346 14.629 1.00 30.44 420 GLY A CA 20
ATOM 22779 C C . GLY A 1 18 ? -17.4740 25.976 13.296 1.00 71.15 420 GLY A C 20
ATOM 22780 O O . GLY A 1 18 ? -18.5970 25.907 12.813 1.00 44.14 420 GLY A O 20
ATOM 22784 N N . ALA A 1 19 ? -16.4550 26.552 12.679 1.00 11.44 421 ALA A N 20
ATOM 22785 C CA . ALA A 1 19 ? -16.6050 27.258 11.416 1.00 44.34 421 ALA A CA 20
ATOM 22786 C C . ALA A 1 19 ? -17.0940 26.321 10.306 1.00 72.31 421 ALA A C 20
ATOM 22787 O O . ALA A 1 19 ? -17.9140 26.699 9.469 1.00 61.31 421 ALA A O 20
ATOM 22794 N N . MET A 1 20 ? -16.5940 25.099 10.321 1.00 53.20 422 MET A N 20
ATOM 22795 C CA . MET A 1 20 ? -17.0580 24.055 9.403 1.00 21.14 422 MET A CA 20
ATOM 22796 C C . MET A 1 20 ? -17.9210 23.055 10.163 1.00 34.14 422 MET A C 20
ATOM 22797 O O . MET A 1 20 ? -18.2490 21.998 9.659 1.00 53.45 422 MET A O 20
ATOM 22811 N N . GLY A 1 21 ? -18.2970 23.420 11.378 1.00 0.44 423 GLY A N 20
ATOM 22812 C CA . GLY A 1 21 ? -19.0390 22.512 12.232 1.00 42.21 423 GLY A CA 20
ATOM 22813 C C . GLY A 1 21 ? -18.1140 21.509 12.877 1.00 51.24 423 GLY A C 20
ATOM 22814 O O . GLY A 1 21 ? -18.5300 20.413 13.255 1.00 32.25 423 GLY A O 20
ATOM 22818 N N . GLY A 1 22 ? -16.8640 21.902 13.006 1.00 73.43 424 GLY A N 20
ATOM 22819 C CA . GLY A 1 22 ? -15.8560 21.041 13.536 1.00 45.31 424 GLY A CA 20
ATOM 22820 C C . GLY A 1 22 ? -15.0600 20.450 12.414 1.00 4.12 424 GLY A C 20
ATOM 22821 O O . GLY A 1 22 ? -14.5410 21.190 11.554 1.00 32.40 424 GLY A O 20
ATOM 22825 N N . LYS A 1 23 ? -14.9650 19.147 12.388 1.00 75.14 425 LYS A N 20
ATOM 22826 C CA . LYS A 1 23 ? -14.2870 18.458 11.309 1.00 64.00 425 LYS A CA 20
ATOM 22827 C C . LYS A 1 23 ? -15.3150 17.651 10.523 1.00 62.10 425 LYS A C 20
ATOM 22828 O O . LYS A 1 23 ? -15.6940 16.554 10.936 1.00 45.11 425 LYS A O 20
ATOM 22847 N N . PRO A 1 24 ? -15.8220 18.196 9.415 1.00 21.21 426 PRO A N 20
ATOM 22848 C CA . PRO A 1 24 ? -16.8230 17.537 8.623 1.00 43.43 426 PRO A CA 20
ATOM 22849 C C . PRO A 1 24 ? -16.2170 16.609 7.582 1.00 1.50 426 PRO A C 20
ATOM 22850 O O . PRO A 1 24 ? -15.4810 17.037 6.684 1.00 10.51 426 PRO A O 20
ATOM 22861 N N . LEU A 1 25 ? -16.5540 15.350 7.702 1.00 72.51 427 LEU A N 20
ATOM 22862 C CA . LEU A 1 25 ? -16.0500 14.306 6.831 1.00 71.41 427 LEU A CA 20
ATOM 22863 C C . LEU A 1 25 ? -16.4810 14.555 5.393 1.00 54.43 427 LEU A C 20
ATOM 22864 O O . LEU A 1 25 ? -15.7310 14.273 4.448 1.00 63.33 427 LEU A O 20
ATOM 22880 N N . SER A 1 26 ? -17.6760 15.114 5.237 1.00 24.52 428 SER A N 20
ATOM 22881 C CA . SER A 1 26 ? -18.2320 15.419 3.937 1.00 62.11 428 SER A CA 20
ATOM 22882 C C . SER A 1 26 ? -17.3360 16.363 3.134 1.00 74.41 428 SER A C 20
ATOM 22883 O O . SER A 1 26 ? -17.1600 16.188 1.917 1.00 73.14 428 SER A O 20
ATOM 22891 N N . THR A 1 27 ? -16.7470 17.322 3.808 1.00 32.34 429 THR A N 20
ATOM 22892 C CA . THR A 1 27 ? -15.8730 18.264 3.177 1.00 33.43 429 THR A CA 20
ATOM 22893 C C . THR A 1 27 ? -14.6210 17.548 2.635 1.00 50.55 429 THR A C 20
ATOM 22894 O O . THR A 1 27 ? -14.2190 17.761 1.475 1.00 11.31 429 THR A O 20
ATOM 22905 N N . PHE A 1 28 ? -14.0530 16.661 3.448 1.00 63.21 430 PHE A N 20
ATOM 22906 C CA . PHE A 1 28 ? -12.8380 15.953 3.076 1.00 42.14 430 PHE A CA 20
ATOM 22907 C C . PHE A 1 28 ? -13.0410 14.927 1.971 1.00 43.13 430 PHE A C 20
ATOM 22908 O O . PHE A 1 28 ? -12.1710 14.772 1.109 1.00 40.13 430 PHE A O 20
ATOM 22925 N N . TYR A 1 29 ? -14.1630 14.212 1.965 1.00 1.12 431 TYR A N 20
ATOM 22926 C CA . TYR A 1 29 ? -14.3640 13.265 0.876 1.00 64.13 431 TYR A CA 20
ATOM 22927 C C . TYR A 1 29 ? -14.6820 13.956 -0.445 1.00 52.54 431 TYR A C 20
ATOM 22928 O O . TYR A 1 29 ? -14.2620 13.501 -1.501 1.00 15.32 431 TYR A O 20
ATOM 22946 N N . THR A 1 30 ? -15.3860 15.080 -0.379 1.00 14.41 432 THR A N 20
ATOM 22947 C CA . THR A 1 30 ? -15.7250 15.827 -1.578 1.00 31.11 432 THR A CA 20
ATOM 22948 C C . THR A 1 30 ? -14.4480 16.341 -2.283 1.00 4.33 432 THR A C 20
ATOM 22949 O O . THR A 1 30 ? -14.3190 16.241 -3.512 1.00 70.33 432 THR A O 20
ATOM 22960 N N . GLN A 1 31 ? -13.4910 16.845 -1.500 1.00 54.22 433 GLN A N 20
ATOM 22961 C CA . GLN A 1 31 ? -12.2400 17.337 -2.071 1.00 53.15 433 GLN A CA 20
ATOM 22962 C C . GLN A 1 31 ? -11.3840 16.169 -2.577 1.00 63.35 433 GLN A C 20
ATOM 22963 O O . GLN A 1 31 ? -10.6560 16.298 -3.552 1.00 31.31 433 GLN A O 20
ATOM 22977 N N . LEU A 1 32 ? -11.5160 15.020 -1.914 1.00 24.12 434 LEU A N 20
ATOM 22978 C CA . LEU A 1 32 ? -10.7950 13.800 -2.274 1.00 35.45 434 LEU A CA 20
ATOM 22979 C C . LEU A 1 32 ? -11.1760 13.401 -3.701 1.00 21.12 434 LEU A C 20
ATOM 22980 O O . LEU A 1 32 ? -10.3120 13.116 -4.523 1.00 1.44 434 LEU A O 20
ATOM 22996 N N . VAL A 1 33 ? -12.4690 13.429 -3.984 1.00 1.12 435 VAL A N 20
ATOM 22997 C CA . VAL A 1 33 ? -13.0060 13.050 -5.296 1.00 50.41 435 VAL A CA 20
ATOM 22998 C C . VAL A 1 33 ? -12.4430 13.920 -6.432 1.00 21.31 435 VAL A C 20
ATOM 22999 O O . VAL A 1 33 ? -12.2010 13.430 -7.548 1.00 14.44 435 VAL A O 20
ATOM 23012 N N . LEU A 1 34 ? -12.2100 15.184 -6.150 1.00 42.41 436 LEU A N 20
ATOM 23013 C CA . LEU A 1 34 ? -11.7300 16.090 -7.165 1.00 11.03 436 LEU A CA 20
ATOM 23014 C C . LEU A 1 34 ? -10.2120 16.093 -7.286 1.00 75.44 436 LEU A C 20
ATOM 23015 O O . LEU A 1 34 ? -9.6480 16.700 -8.194 1.00 31.04 436 LEU A O 20
ATOM 23031 N N . MET A 1 35 ? -9.5550 15.402 -6.366 1.00 70.51 437 MET A N 20
ATOM 23032 C CA . MET A 1 35 ? -8.1040 15.243 -6.410 1.00 32.25 437 MET A CA 20
ATOM 23033 C C . MET A 1 35 ? -7.7180 14.341 -7.580 1.00 30.25 437 MET A C 20
ATOM 23034 O O . MET A 1 35 ? -8.4450 13.402 -7.903 1.00 74.22 437 MET A O 20
ATOM 23048 N N . PRO A 1 36 ? -6.5800 14.618 -8.231 1.00 54.51 438 PRO A N 20
ATOM 23049 C CA . PRO A 1 36 ? -6.0230 13.765 -9.300 1.00 74.14 438 PRO A CA 20
ATOM 23050 C C . PRO A 1 36 ? -5.7550 12.333 -8.800 1.00 42.12 438 PRO A C 20
ATOM 23051 O O . PRO A 1 36 ? -5.7710 11.383 -9.564 1.00 24.05 438 PRO A O 20
ATOM 23062 N N . GLN A 1 37 ? -5.5310 12.211 -7.493 1.00 3.54 439 GLN A N 20
ATOM 23063 C CA . GLN A 1 37 ? -5.1860 10.941 -6.828 1.00 42.25 439 GLN A CA 20
ATOM 23064 C C . GLN A 1 37 ? -6.1940 9.836 -7.142 1.00 60.42 439 GLN A C 20
ATOM 23065 O O . GLN A 1 37 ? -5.8350 8.664 -7.201 1.00 71.23 439 GLN A O 20
ATOM 23079 N N . VAL A 1 38 ? -7.4440 10.214 -7.362 1.00 44.13 440 VAL A N 20
ATOM 23080 C CA . VAL A 1 38 ? -8.4990 9.235 -7.679 1.00 21.25 440 VAL A CA 20
ATOM 23081 C C . VAL A 1 38 ? -8.1990 8.480 -8.972 1.00 71.53 440 VAL A C 20
ATOM 23082 O O . VAL A 1 38 ? -8.5780 7.312 -9.129 1.00 71.20 440 VAL A O 20
ATOM 23095 N N . LEU A 1 39 ? -7.5010 9.142 -9.875 1.00 71.33 441 LEU A N 20
ATOM 23096 C CA . LEU A 1 39 ? -7.1320 8.567 -11.151 1.00 23.34 441 LEU A CA 20
ATOM 23097 C C . LEU A 1 39 ? -6.1500 7.429 -10.910 1.00 50.34 441 LEU A C 20
ATOM 23098 O O . LEU A 1 39 ? -6.1570 6.415 -11.606 1.00 41.33 441 LEU A O 20
ATOM 23114 N N . HIS A 1 40 ? -5.3080 7.604 -9.898 1.00 61.23 442 HIS A N 20
ATOM 23115 C CA . HIS A 1 40 ? -4.3770 6.566 -9.495 1.00 12.53 442 HIS A CA 20
ATOM 23116 C C . HIS A 1 40 ? -5.0930 5.474 -8.722 1.00 24.50 442 HIS A C 20
ATOM 23117 O O . HIS A 1 40 ? -4.7580 4.313 -8.850 1.00 35.34 442 HIS A O 20
ATOM 23132 N N . TYR A 1 41 ? -6.1010 5.851 -7.925 1.00 73.42 443 TYR A N 20
ATOM 23133 C CA . TYR A 1 41 ? -6.8750 4.876 -7.129 1.00 44.30 443 TYR A CA 20
ATOM 23134 C C . TYR A 1 41 ? -7.5760 3.888 -8.031 1.00 13.15 443 TYR A C 20
ATOM 23135 O O . TYR A 1 41 ? -7.7890 2.742 -7.667 1.00 24.11 443 TYR A O 20
ATOM 23153 N N . ALA A 1 42 ? -7.8960 4.344 -9.220 1.00 42.31 444 ALA A N 20
ATOM 23154 C CA . ALA A 1 42 ? -8.5250 3.522 -10.232 1.00 31.31 444 ALA A CA 20
ATOM 23155 C C . ALA A 1 42 ? -7.5780 2.407 -10.665 1.00 50.53 444 ALA A C 20
ATOM 23156 O O . ALA A 1 42 ? -7.9980 1.294 -10.961 1.00 73.24 444 ALA A O 20
ATOM 23163 N N . GLN A 1 43 ? -6.2970 2.717 -10.664 1.00 44.03 445 GLN A N 20
ATOM 23164 C CA . GLN A 1 43 ? -5.2660 1.756 -11.004 1.00 15.13 445 GLN A CA 20
ATOM 23165 C C . GLN A 1 43 ? -5.1560 0.743 -9.871 1.00 63.45 445 GLN A C 20
ATOM 23166 O O . GLN A 1 43 ? -5.0590 -0.454 -10.096 1.00 63.22 445 GLN A O 20
ATOM 23180 N N . TYR A 1 44 ? -5.2210 1.242 -8.648 1.00 11.13 446 TYR A N 20
ATOM 23181 C CA . TYR A 1 44 ? -5.0830 0.412 -7.465 1.00 34.42 446 TYR A CA 20
ATOM 23182 C C . TYR A 1 44 ? -6.2630 -0.526 -7.286 1.00 61.41 446 TYR A C 20
ATOM 23183 O O . TYR A 1 44 ? -6.0920 -1.694 -6.909 1.00 71.03 446 TYR A O 20
ATOM 23201 N N . VAL A 1 45 ? -7.4550 -0.031 -7.560 1.00 65.14 447 VAL A N 20
ATOM 23202 C CA . VAL A 1 45 ? -8.6430 -0.846 -7.443 1.00 63.23 447 VAL A CA 20
ATOM 23203 C C . VAL A 1 45 ? -8.6680 -1.896 -8.558 1.00 0.22 447 VAL A C 20
ATOM 23204 O O . VAL A 1 45 ? -9.1760 -2.992 -8.367 1.00 4.42 447 VAL A O 20
ATOM 23217 N N . LEU A 1 46 ? -8.0830 -1.549 -9.711 1.00 24.41 448 LEU A N 20
ATOM 23218 C CA . LEU A 1 46 ? -7.9770 -2.451 -10.834 1.00 1.43 448 LEU A CA 20
ATOM 23219 C C . LEU A 1 46 ? -7.1160 -3.672 -10.475 1.00 52.41 448 LEU A C 20
ATOM 23220 O O . LEU A 1 46 ? -7.5240 -4.810 -10.695 1.00 52.12 448 LEU A O 20
ATOM 23236 N N . LEU A 1 47 ? -5.9380 -3.429 -9.906 1.00 45.23 449 LEU A N 20
ATOM 23237 C CA . LEU A 1 47 ? -5.0520 -4.524 -9.467 1.00 31.22 449 LEU A CA 20
ATOM 23238 C C . LEU A 1 47 ? -5.7140 -5.366 -8.380 1.00 22.32 449 LEU A C 20
ATOM 23239 O O . LEU A 1 47 ? -5.5560 -6.595 -8.338 1.00 43.21 449 LEU A O 20
ATOM 23255 N N . GLY A 1 48 ? -6.4660 -4.706 -7.518 1.00 73.03 450 GLY A N 20
ATOM 23256 C CA . GLY A 1 48 ? -7.1880 -5.403 -6.477 1.00 1.30 450 GLY A CA 20
ATOM 23257 C C . GLY A 1 48 ? -8.3130 -6.244 -7.044 1.00 40.42 450 GLY A C 20
ATOM 23258 O O . GLY A 1 48 ? -8.5660 -7.361 -6.584 1.00 11.12 450 GLY A O 20
ATOM 23262 N N . LEU A 1 49 ? -8.9830 -5.703 -8.046 1.00 44.11 451 LEU A N 20
ATOM 23263 C CA . LEU A 1 49 ? -10.0720 -6.384 -8.716 1.00 63.12 451 LEU A CA 20
ATOM 23264 C C . LEU A 1 49 ? -9.5360 -7.598 -9.447 1.00 21.13 451 LEU A C 20
ATOM 23265 O O . LEU A 1 49 ? -10.1380 -8.665 -9.426 1.00 72.33 451 LEU A O 20
ATOM 23281 N N . GLY A 1 50 ? -8.3740 -7.429 -10.061 1.00 20.41 452 GLY A N 20
ATOM 23282 C CA . GLY A 1 50 ? -7.7300 -8.522 -10.758 1.00 11.31 452 GLY A CA 20
ATOM 23283 C C . GLY A 1 50 ? -7.3770 -9.639 -9.807 1.00 25.20 452 GLY A C 20
ATOM 23284 O O . GLY A 1 50 ? -7.4550 -10.825 -10.157 1.00 52.33 452 GLY A O 20
ATOM 23288 N N . GLY A 1 51 ? -6.9880 -9.262 -8.608 1.00 71.42 453 GLY A N 20
ATOM 23289 C CA . GLY A 1 51 ? -6.6890 -10.228 -7.591 1.00 71.15 453 GLY A CA 20
ATOM 23290 C C . GLY A 1 51 ? -7.9370 -10.935 -7.122 1.00 12.43 453 GLY A C 20
ATOM 23291 O O . GLY A 1 51 ? -7.9350 -12.148 -6.942 1.00 22.25 453 GLY A O 20
ATOM 23295 N N . LEU A 1 52 ? -9.0120 -10.177 -6.963 1.00 32.24 454 LEU A N 20
ATOM 23296 C CA . LEU A 1 52 ? -10.2950 -10.707 -6.514 1.00 13.35 454 LEU A CA 20
ATOM 23297 C C . LEU A 1 52 ? -10.7430 -11.871 -7.389 1.00 22.34 454 LEU A C 20
ATOM 23298 O O . LEU A 1 52 ? -11.0040 -12.958 -6.884 1.00 52.31 454 LEU A O 20
ATOM 23314 N N . LEU A 1 53 ? -10.7710 -11.654 -8.697 1.00 50.04 455 LEU A N 20
ATOM 23315 C CA . LEU A 1 53 ? -11.1900 -12.696 -9.642 1.00 43.44 455 LEU A CA 20
ATOM 23316 C C . LEU A 1 53 ? -10.2690 -13.913 -9.629 1.00 42.52 455 LEU A C 20
ATOM 23317 O O . LEU A 1 53 ? -10.7070 -15.022 -9.915 1.00 40.23 455 LEU A O 20
ATOM 23333 N N . LEU A 1 54 ? -9.0110 -13.709 -9.295 1.00 15.33 456 LEU A N 20
ATOM 23334 C CA . LEU A 1 54 ? -8.0510 -14.803 -9.240 1.00 15.11 456 LEU A CA 20
ATOM 23335 C C . LEU A 1 54 ? -8.3210 -15.657 -7.986 1.00 41.52 456 LEU A C 20
ATOM 23336 O O . LEU A 1 54 ? -8.2990 -16.892 -8.045 1.00 64.42 456 LEU A O 20
ATOM 23352 N N . LEU A 1 55 ? -8.5950 -14.997 -6.870 1.00 70.20 457 LEU A N 20
ATOM 23353 C CA . LEU A 1 55 ? -8.8540 -15.689 -5.607 1.00 61.00 457 LEU A CA 20
ATOM 23354 C C . LEU A 1 55 ? -10.2080 -16.390 -5.557 1.00 61.44 457 LEU A C 20
ATOM 23355 O O . LEU A 1 55 ? -10.3270 -17.412 -4.898 1.00 5.35 457 LEU A O 20
ATOM 23371 N N . VAL A 1 56 ? -11.2170 -15.858 -6.260 1.00 62.14 458 VAL A N 20
ATOM 23372 C CA . VAL A 1 56 ? -12.5820 -16.443 -6.242 1.00 61.24 458 VAL A CA 20
ATOM 23373 C C . VAL A 1 56 ? -12.6110 -17.996 -6.438 1.00 33.00 458 VAL A C 20
ATOM 23374 O O . VAL A 1 56 ? -13.1700 -18.703 -5.588 1.00 2.32 458 VAL A O 20
ATOM 23387 N N . PRO A 1 57 ? -12.0050 -18.563 -7.531 1.00 5.14 459 PRO A N 20
ATOM 23388 C CA . PRO A 1 57 ? -11.9860 -20.019 -7.743 1.00 70.43 459 PRO A CA 20
ATOM 23389 C C . PRO A 1 57 ? -11.2790 -20.749 -6.602 1.00 13.44 459 PRO A C 20
ATOM 23390 O O . PRO A 1 57 ? -11.6810 -21.848 -6.213 1.00 54.12 459 PRO A O 20
ATOM 23401 N N . ILE A 1 58 ? -10.2530 -20.112 -6.048 1.00 21.55 460 ILE A N 20
ATOM 23402 C CA . ILE A 1 58 ? -9.4700 -20.691 -4.964 1.00 71.34 460 ILE A CA 20
ATOM 23403 C C . ILE A 1 58 ? -10.3140 -20.736 -3.691 1.00 33.14 460 ILE A C 20
ATOM 23404 O O . ILE A 1 58 ? -10.3460 -21.741 -2.992 1.00 41.11 460 ILE A O 20
ATOM 23420 N N . ILE A 1 59 ? -11.0200 -19.652 -3.422 1.00 43.35 461 ILE A N 20
ATOM 23421 C CA . ILE A 1 59 ? -11.8920 -19.558 -2.258 1.00 34.14 461 ILE A CA 20
ATOM 23422 C C . ILE A 1 59 ? -13.0610 -20.551 -2.399 1.00 71.10 461 ILE A C 20
ATOM 23423 O O . ILE A 1 59 ? -13.5680 -21.091 -1.418 1.00 52.21 461 ILE A O 20
ATOM 23439 N N . CYS A 1 60 ? -13.4280 -20.835 -3.630 1.00 31.34 462 CYS A N 20
ATOM 23440 C CA . CYS A 1 60 ? -14.5130 -21.745 -3.913 1.00 4.23 462 CYS A CA 20
ATOM 23441 C C . CYS A 1 60 ? -14.0840 -23.188 -3.629 1.00 31.02 462 CYS A C 20
ATOM 23442 O O . CYS A 1 60 ? -14.9190 -24.077 -3.456 1.00 3.41 462 CYS A O 20
ATOM 23450 N N . GLN A 1 61 ? -12.7750 -23.401 -3.540 1.00 14.13 463 GLN A N 20
ATOM 23451 C CA . GLN A 1 61 ? -12.2280 -24.711 -3.272 1.00 4.33 463 GLN A CA 20
ATOM 23452 C C . GLN A 1 61 ? -12.4340 -25.070 -1.810 1.00 32.12 463 GLN A C 20
ATOM 23453 O O . GLN A 1 61 ? -12.4370 -26.237 -1.437 1.00 60.11 463 GLN A O 20
ATOM 23467 N N . LEU A 1 62 ? -12.6250 -24.051 -0.987 1.00 21.44 464 LEU A N 20
ATOM 23468 C CA . LEU A 1 62 ? -12.8420 -24.238 0.439 1.00 11.14 464 LEU A CA 20
ATOM 23469 C C . LEU A 1 62 ? -14.1330 -24.966 0.736 1.00 13.03 464 LEU A C 20
ATOM 23470 O O . LEU A 1 62 ? -14.1670 -25.816 1.607 1.00 10.04 464 LEU A O 20
ATOM 23486 N N . ARG A 1 63 ? -15.1970 -24.675 -0.008 1.00 70.44 465 ARG A N 20
ATOM 23487 C CA . ARG A 1 63 ? -16.4550 -25.394 0.225 1.00 60.05 465 ARG A CA 20
ATOM 23488 C C . ARG A 1 63 ? -16.3660 -26.820 -0.271 1.00 0.31 465 ARG A C 20
ATOM 23489 O O . ARG A 1 63 ? -17.1040 -27.692 0.169 1.00 13.22 465 ARG A O 20
ATOM 23510 N N . SER A 1 64 ? -15.4620 -27.050 -1.178 1.00 73.05 466 SER A N 20
ATOM 23511 C CA . SER A 1 64 ? -15.2230 -28.366 -1.691 1.00 12.42 466 SER A CA 20
ATOM 23512 C C . SER A 1 64 ? -14.3440 -29.150 -0.698 1.00 73.32 466 SER A C 20
ATOM 23513 O O . SER A 1 64 ? -14.4710 -30.376 -0.554 1.00 44.42 466 SER A O 20
ATOM 23521 N N . GLN A 1 65 ? -13.4730 -28.427 0.001 1.00 21.22 467 GLN A N 20
ATOM 23522 C CA . GLN A 1 65 ? -12.5640 -29.015 0.968 1.00 62.44 467 GLN A CA 20
ATOM 23523 C C . GLN A 1 65 ? -13.2490 -29.226 2.325 1.00 33.22 467 GLN A C 20
ATOM 23524 O O . GLN A 1 65 ? -13.3230 -30.351 2.830 1.00 60.43 467 GLN A O 20
ATOM 23538 N N . GLU A 1 66 ? -13.7770 -28.149 2.885 1.00 54.23 468 GLU A N 20
ATOM 23539 C CA . GLU A 1 66 ? -14.3470 -28.162 4.229 1.00 51.23 468 GLU A CA 20
ATOM 23540 C C . GLU A 1 66 ? -15.7690 -28.652 4.234 1.00 4.21 468 GLU A C 20
ATOM 23541 O O . GLU A 1 66 ? -16.2980 -29.004 5.300 1.00 40.50 468 GLU A O 20
ATOM 23553 N N . LYS A 1 67 ? -16.3730 -28.681 3.046 1.00 60.35 469 LYS A N 20
ATOM 23554 C CA . LYS A 1 67 ? -17.7880 -29.002 2.854 1.00 43.15 469 LYS A CA 20
ATOM 23555 C C . LYS A 1 67 ? -18.6640 -27.910 3.462 1.00 32.33 469 LYS A C 20
ATOM 23556 O O . LYS A 1 67 ? -18.1720 -26.851 3.876 1.00 40.30 469 LYS A O 20
ATOM 23575 N N . CYS A 1 68 ? -19.9380 -28.146 3.479 1.00 22.52 470 CYS A N 20
ATOM 23576 C CA . CYS A 1 68 ? -20.8610 -27.234 4.076 1.00 72.14 470 CYS A CA 20
ATOM 23577 C C . CYS A 1 68 ? -21.6150 -27.954 5.187 1.00 74.41 470 CYS A C 20
ATOM 23578 O O . CYS A 1 68 ? -21.7550 -29.180 5.149 1.00 22.30 470 CYS A O 20
ATOM 23586 N N . PHE A 1 69 ? -22.0820 -27.217 6.170 1.00 1.42 471 PHE A N 20
ATOM 23587 C CA . PHE A 1 69 ? -22.7080 -27.825 7.334 1.00 54.41 471 PHE A CA 20
ATOM 23588 C C . PHE A 1 69 ? -24.1980 -28.064 7.153 1.00 63.14 471 PHE A C 20
ATOM 23589 O O . PHE A 1 69 ? -24.6560 -29.198 7.248 1.00 24.11 471 PHE A O 20
ATOM 23606 N N . LEU A 1 70 ? -24.9510 -27.017 6.891 1.00 41.14 472 LEU A N 20
ATOM 23607 C CA . LEU A 1 70 ? -26.3910 -27.149 6.693 1.00 74.33 472 LEU A CA 20
ATOM 23608 C C . LEU A 1 70 ? -26.6320 -27.816 5.320 1.00 4.14 472 LEU A C 20
ATOM 23609 O O . LEU A 1 70 ? -27.6200 -28.547 5.130 1.00 40.41 472 LEU A O 20
ATOM 23625 N N . PHE A 1 71 ? -25.6860 -27.555 4.392 1.00 4.43 473 PHE A N 20
ATOM 23626 C CA . PHE A 1 71 ? -25.6810 -28.053 2.994 1.00 0.05 473 PHE A CA 20
ATOM 23627 C C . PHE A 1 71 ? -26.5620 -27.170 2.103 1.00 64.01 473 PHE A C 20
ATOM 23628 O O . PHE A 1 71 ? -26.6330 -27.332 0.877 1.00 23.35 473 PHE A O 20
ATOM 23645 N N . TRP A 1 72 ? -27.1630 -26.194 2.724 1.00 62.31 474 TRP A N 20
ATOM 23646 C CA . TRP A 1 72 ? -28.0490 -25.285 2.099 1.00 43.32 474 TRP A CA 20
ATOM 23647 C C . TRP A 1 72 ? -28.0920 -24.044 2.984 1.00 53.35 474 TRP A C 20
ATOM 23648 O O . TRP A 1 72 ? -27.4980 -24.041 4.062 1.00 24.33 474 TRP A O 20
ATOM 23669 N N . SER A 1 73 ? -28.7090 -23.013 2.534 1.00 62.34 475 SER A N 20
ATOM 23670 C CA . SER A 1 73 ? -28.8550 -21.805 3.290 1.00 10.04 475 SER A CA 20
ATOM 23671 C C . SER A 1 73 ? -30.1620 -21.137 2.908 1.00 1.20 475 SER A C 20
ATOM 23672 O O . SER A 1 73 ? -31.1410 -21.249 3.676 1.00 38.65 475 SER A O 20
#

Radius of gyration: 25.27 Å; Cα contacts (8 Å, |Δi|>4): 11; chains: 1; bounding box: 46×69×28 Å

Sequence (73 aa):
GSKIEPVVLPLLWFEQSGAMGGKPLSTFYTQLVLMPQVLHYAQYVLLGLGGLLLLVPIICQLRSQEKCFLFWSGSKIEPVVLPLLWFEQSGAMGGKPLSTFYTQLVLMPQVLHYAQYVLLGLGGLLLLVPIICQLRSQEKCFLFWSGSKIEPVVLPLLWFEQSGAMGGKPLSTFYTQLVLMPQVLHYAQYVLLGLGGLLLLVPIICQLRSQEKCFLFWSGSKIEPVVLPLLWFEQSGAMGGKPLSTFYTQLVLMPQVLHYAQYVLLGLGGLLLLVPIICQLRSQEKCFLFWSGSKIEPVVLPLLWFEQSGAMGGKPLSTFYTQLVLMPQVLHYAQYVLLGLGGLLLLVPIICQLRSQEKCFLFWSGSKIEPVVLPLLWFEQSGAMGGKPLSTFYTQLVLMPQVLHYAQYVLLGLGGLLLLVPIICQLRSQEKCFLFWSGSKIEPVVLPLLWFEQSGAMGGKPLSTFYTQLVLMPQVLHYAQYVLLGLGGLLLLVPIICQLRSQEKCFLFWSGSKIEPVVLPLLWFEQSGAMGGKPLSTFYTQLVLMPQVLHYAQYVLLGLGGLLLLVPIICQLRSQEKCFLFWSGSKIEPVVLPLLWFEQSGAMGGKPLSTFYTQLVLMPQVLHYAQYVLLGLGGLLLLVPIICQLRSQEKCFLFWSGSKIEPVVLPLLWFEQSGAMGGKPLSTFYTQLVLMPQVLHYAQYVLLGLGGLLLLVPIICQLRSQEKCFLFWSGSKIEPVVLPLLWFEQSGAMGGKPLSTFYTQLVLMPQVLHYAQYVLLGLGGLLLLVPIICQLRSQEKCFLFWSGSKIEPVVLPLLWFEQSGAMGGKPLSTFYTQLVLMPQVLHYAQYVLLGLGGLLLLVPIICQLRSQEKCFLFWSGSKIEPVVLPLLWFEQSGAMGGKPLSTFYTQLVLMPQVLHYAQYVLLGLGGLLLLVPIICQLRSQEKCFLFWSGSKIEPVVLPLLWFEQSGAMGGKPLSTFYTQLVLMPQVLHYAQYVLLGLGGLLLLVPIICQLRSQEKCFLFWSGSKIEPVVLPLLWFEQSGAMGGKPLSTFYTQLVLMPQVLHYAQYVLLGLGGLLLLVPIICQLRSQEKCFLFWSGSKIEPVVLPLLWFEQSGAMGGKPLSTFYTQLVLMPQVLHYAQYVLLGLGGLLLLVPIICQLRSQEKCFLFWSGSKIEPVVLPLLWFEQSGAMGGKPLSTFYTQLVLMPQVLHYAQYVLLGLGGLLLLVPIICQLRSQEKCFLFWSGSKIEPVVLPLLWFEQSGAMGGKPLSTFYTQLVLMPQVLHYAQYVLLGLGGLLLLVPIICQLRSQEKCFLFWSGSKIEPVVLPLLWFEQSGAMGGKPLSTFYTQLVLMPQVLHYAQYVLLGLGGLLLLVPIICQLRSQEKCFLFWSGSKIEPVVLPLLWFEQSGAMGGKPLSTFYTQLVLMPQVLHYAQYVLLGLGGLLLLVPIICQLRSQEKCFLFWS

Nearest PDB structures (foldseek):
  5mx2-assembly1_Z  TM=4.292E-01  e=9.297E+00  Thermosynechococcus vestitus BP-1
  5ktf-assembly1_A  TM=1.014E+00  e=7.686E-12  Mus musculus

B-factor: mean 38.65, std 21.56, range [0.03, 75.54]

Organism: Mus musculus (NCBI:txid10090)

InterPro domains:
  IPR002159 CD36 family [PF01130] (17-462)
  IPR002159 CD36 family [PR01609] (58-79)
  IPR002159 CD36 family [PR01609] (83-95)
  IPR002159 CD36 family [PR01609] (110-129)
  IPR002159 CD36 family [PR01609] (251-275)
  IPR002159 CD36 family [PR01609] (323-347)
  IPR002159 CD36 family [PR01609] (370-391)
  IPR002159 CD36 family [PTHR11923] (14-477)
  IPR005428 CD36/scavenger receptor class B member 1 [PR01610] (68-90)
  IPR005428 CD36/scavenger receptor class B member 1 [PR01610] (198-214)
  IPR005428 CD36/scavenger receptor class B member 1 [PR01610] (347-365)
  IPR005428 CD36/scavenger receptor class B member 1 [PR01610] (437-459)

Solvent-accessible surface area: 7084 Å² total; per-residue (Å²): 103,92,170,97,102,78,72,67,117,56,87,97,158,83,54,126,95,24,70,110,73,31,86,80,132,84,60,59,138,85,62,20,121,129,77,103,64,52,117,98,102,45,96,134,98,117,115,47,104,26,34,110,104,116,94,87,75,91,82,84,107,95,162,70,135,126,174,69,165,176,181,171,164

GO terms:
  GO:0001540 amyloid-beta binding (F, IGI)
  GO:0005886 plasma membrane (C, EXP)
  GO:0008035 high-density lipoprotein particle binding (F, IDA)
  GO:0005886 plasma membrane (C, IDA)
  GO:0005901 caveola (C, IDA)
  GO:0016020 membrane (C, IDA)
  GO:0030301 cholesterol transport (P, IDA)
  GO:0006707 cholesterol catabolic process (P, IDA)
  GO:0001935 endothelial cell proliferation (P, IMP)
  GO:0043534 blood vessel endothelial cell migration (P, IMP)
  GO:0030301 cholesterol transport (P, IMP)
  GO:0050892 intestinal absorption (P, IMP)
  GO:0006707 cholesterol catabolic process (P, IMP)
  GO:0005515 protein binding (F, IPI)
  GO:0005737 cytoplasm (C, IDA)
  GO:0009986 cell surface (C, IDA)
  GO:0033344 cholesterol efflux (P, IDA)
  GO:0070508 cholesterol import (P, IDA)
  GO:0034375 high-density lipoprotein particle remodeling (P, IMP)
  GO:0034383 low-density lipoprotein particle clearance (P, IMP)